Protein AF-0000000075468336 (afdb_homodimer)

Structure (mmCIF, N/CA/C/O backbone):
data_AF-0000000075468336-model_v1
#
loop_
_entity.id
_entity.type
_entity.pdbx_description
1 polymer 'Aldehyde dehydrogenase'
#
loop_
_atom_site.group_PDB
_atom_site.id
_atom_site.type_symbol
_atom_site.label_atom_id
_atom_site.label_alt_id
_atom_site.label_comp_id
_atom_site.label_asym_id
_atom_site.label_entity_id
_atom_site.label_seq_id
_atom_site.pdbx_PDB_ins_code
_atom_site.Cartn_x
_atom_site.Cartn_y
_atom_site.Cartn_z
_atom_site.occupancy
_atom_site.B_iso_or_equiv
_atom_site.auth_seq_id
_atom_site.auth_comp_id
_atom_site.auth_asym_id
_atom_site.auth_atom_id
_atom_site.pdbx_PDB_model_num
ATOM 1 N N . MET A 1 1 ? 18.797 40.406 0.509 1 27.59 1 MET A N 1
ATOM 2 C CA . MET A 1 1 ? 18.75 39.719 -0.788 1 27.59 1 MET A CA 1
ATOM 3 C C . MET A 1 1 ? 17.297 39.469 -1.222 1 27.59 1 MET A C 1
ATOM 5 O O . MET A 1 1 ? 16.5 38.969 -0.445 1 27.59 1 MET A O 1
ATOM 9 N N . SER A 1 2 ? 16.531 40.156 -2.029 1 33.09 2 SER A N 1
ATOM 10 C CA . SER A 1 2 ? 15.188 40.188 -2.58 1 33.09 2 SER A CA 1
ATOM 11 C C . SER A 1 2 ? 14.617 38.781 -2.73 1 33.09 2 SER A C 1
ATOM 13 O O . SER A 1 2 ? 15.367 37.781 -2.738 1 33.09 2 SER A O 1
ATOM 15 N N . CYS A 1 3 ? 13.32 38.438 -2.801 1 40.75 3 CYS A N 1
ATOM 16 C CA . CYS A 1 3 ? 12.609 37.188 -3.07 1 40.75 3 CYS A CA 1
ATOM 17 C C . CYS A 1 3 ? 13.352 36.344 -4.098 1 40.75 3 CYS A C 1
ATOM 19 O O . CYS A 1 3 ? 13.398 36.688 -5.277 1 40.75 3 CYS A O 1
ATOM 21 N N . ASN A 1 4 ? 14.453 35.438 -3.918 1 52.5 4 ASN A N 1
ATOM 22 C CA . ASN A 1 4 ? 15.742 34.781 -4.141 1 52.5 4 ASN A CA 1
ATOM 23 C C . ASN A 1 4 ? 15.617 33.656 -5.156 1 52.5 4 ASN A C 1
ATOM 25 O O . ASN A 1 4 ? 14.633 32.906 -5.156 1 52.5 4 ASN A O 1
ATOM 29 N N . ASN A 1 5 ? 16.281 33.75 -6.461 1 72.19 5 ASN A N 1
ATOM 30 C CA . ASN A 1 5 ? 16.344 33.062 -7.742 1 72.19 5 ASN A CA 1
ATOM 31 C C . ASN A 1 5 ? 16.578 31.562 -7.555 1 72.19 5 ASN A C 1
ATOM 33 O O . ASN A 1 5 ? 17.734 31.125 -7.5 1 72.19 5 ASN A O 1
ATOM 37 N N . LEU A 1 6 ? 15.602 30.938 -7.098 1 92.5 6 LEU A N 1
ATOM 38 C CA . LEU A 1 6 ? 15.742 29.484 -7.082 1 92.5 6 LEU A CA 1
ATOM 39 C C . LEU A 1 6 ? 16.281 28.969 -8.414 1 92.5 6 LEU A C 1
ATOM 41 O O . LEU A 1 6 ? 15.742 29.281 -9.477 1 92.5 6 LEU A O 1
ATOM 45 N N . GLN A 1 7 ? 17.438 28.5 -8.375 1 95.75 7 GLN A N 1
ATOM 46 C CA . GLN A 1 7 ? 18.031 27.891 -9.57 1 95.75 7 GLN A CA 1
ATOM 47 C C . GLN A 1 7 ? 17.375 26.547 -9.883 1 95.75 7 GLN A C 1
ATOM 49 O O . GLN A 1 7 ? 17.438 25.609 -9.086 1 95.75 7 GLN A O 1
ATOM 54 N N . TYR A 1 8 ? 16.688 26.547 -11.008 1 97.44 8 TYR A N 1
ATOM 55 C CA . TYR A 1 8 ? 16.062 25.297 -11.445 1 97.44 8 TYR A CA 1
ATOM 56 C C . TYR A 1 8 ? 17.109 24.328 -11.992 1 97.44 8 TYR A C 1
ATOM 58 O O . TYR A 1 8 ? 18.094 24.75 -12.617 1 97.44 8 TYR A O 1
ATOM 66 N N . THR A 1 9 ? 16.922 23.062 -11.719 1 98.31 9 THR A N 1
ATOM 67 C CA . THR A 1 9 ? 17.766 22.047 -12.32 1 98.31 9 THR A CA 1
ATOM 68 C C . THR A 1 9 ? 17.516 21.953 -13.828 1 98.31 9 THR A C 1
ATOM 70 O O . THR A 1 9 ? 16.375 21.812 -14.273 1 98.31 9 THR A O 1
ATOM 73 N N . PRO A 1 10 ? 18.594 22.125 -14.602 1 98 10 PRO A N 1
ATOM 74 C CA . PRO A 1 10 ? 18.406 21.953 -16.047 1 98 10 PRO A CA 1
ATOM 75 C C . PRO A 1 10 ? 17.797 20.594 -16.391 1 98 10 PRO A C 1
ATOM 77 O O . PRO A 1 10 ? 18.188 19.578 -15.828 1 98 10 PRO A O 1
ATOM 80 N N . LEU A 1 11 ? 16.844 20.641 -17.328 1 98.06 11 LEU A N 1
ATOM 81 C CA . LEU A 1 11 ? 16.109 19.438 -17.703 1 98.06 11 LEU A CA 1
ATOM 82 C C . LEU A 1 11 ? 17.062 18.328 -18.156 1 98.06 11 LEU A C 1
ATOM 84 O O . LEU A 1 11 ? 16.844 17.156 -17.875 1 98.06 11 LEU A O 1
ATOM 88 N N . SER A 1 12 ? 18.156 18.688 -18.812 1 97.81 12 SER A N 1
ATOM 89 C CA . SER A 1 12 ? 19.109 17.734 -19.344 1 97.81 12 SER A CA 1
ATOM 90 C C . SER A 1 12 ? 19.859 17 -18.234 1 97.81 12 SER A C 1
ATOM 92 O O . SER A 1 12 ? 20.422 15.93 -18.453 1 97.81 12 SER A O 1
ATOM 94 N N . GLU A 1 13 ? 19.828 17.531 -17.016 1 98.31 13 GLU A N 1
ATOM 95 C CA . GLU A 1 13 ? 20.578 16.938 -15.891 1 98.31 13 GLU A CA 1
ATOM 96 C C . GLU A 1 13 ? 19.734 15.898 -15.164 1 98.31 13 GLU A C 1
ATOM 98 O O . GLU A 1 13 ? 20.266 15.078 -14.422 1 98.31 13 GLU A O 1
ATOM 103 N N . ILE A 1 14 ? 18.469 15.969 -15.344 1 98.69 14 ILE A N 1
ATOM 104 C CA . ILE A 1 14 ? 17.562 15.133 -14.562 1 98.69 14 ILE A CA 1
ATOM 105 C C . ILE A 1 14 ? 17.812 13.656 -14.891 1 98.69 14 ILE A C 1
ATOM 107 O O . ILE A 1 14 ? 17.969 12.836 -13.992 1 98.69 14 ILE A O 1
ATOM 111 N N . PRO A 1 15 ? 17.906 13.242 -16.188 1 98.31 15 PRO A N 1
ATOM 112 C CA . PRO A 1 15 ? 18.234 11.844 -16.484 1 98.31 15 PRO A CA 1
ATOM 113 C C . PRO A 1 15 ? 19.578 11.414 -15.922 1 98.31 15 PRO A C 1
ATOM 115 O O . PRO A 1 15 ? 19.75 10.25 -15.531 1 98.31 15 PRO A O 1
ATOM 118 N N . GLU A 1 16 ? 20.516 12.336 -15.859 1 98.5 16 GLU A N 1
ATOM 119 C CA . GLU A 1 16 ? 21.828 12.023 -15.32 1 98.5 16 GLU A CA 1
ATOM 120 C C . GLU A 1 16 ? 21.766 11.773 -13.812 1 98.5 16 GLU A C 1
ATOM 122 O O . GLU A 1 16 ? 22.422 10.852 -13.305 1 98.5 16 GLU A O 1
ATOM 127 N N . ILE A 1 17 ? 21.031 12.609 -13.164 1 98.75 17 ILE A N 1
ATOM 128 C CA . ILE A 1 17 ? 20.828 12.438 -11.734 1 98.75 17 ILE A CA 1
ATOM 129 C C . ILE A 1 17 ? 20.172 11.078 -11.469 1 98.75 17 ILE A C 1
ATOM 131 O O . ILE A 1 17 ? 20.641 10.32 -10.617 1 98.75 17 ILE A O 1
ATOM 135 N N . TYR A 1 18 ? 19.156 10.781 -12.234 1 98.75 18 TYR A N 1
ATOM 136 C CA . TYR A 1 18 ? 18.438 9.516 -12.117 1 98.75 18 TYR A CA 1
ATOM 137 C C . TYR A 1 18 ? 19.391 8.336 -12.336 1 98.75 18 TYR A C 1
ATOM 139 O O . TYR A 1 18 ? 19.375 7.375 -11.57 1 98.75 18 TYR A O 1
ATOM 147 N N . ALA A 1 19 ? 20.156 8.398 -13.359 1 98.44 19 ALA A N 1
ATOM 148 C CA . ALA A 1 19 ? 21.094 7.336 -13.688 1 98.44 19 ALA A CA 1
ATOM 149 C C . ALA A 1 19 ? 22.109 7.133 -12.562 1 98.44 19 ALA A C 1
ATOM 151 O O . ALA A 1 19 ? 22.453 5.996 -12.227 1 98.44 19 ALA A O 1
ATOM 152 N N . ARG A 1 20 ? 22.594 8.219 -12.031 1 98.44 20 ARG A N 1
ATOM 153 C CA . ARG A 1 20 ? 23.578 8.172 -10.953 1 98.44 20 ARG A CA 1
ATOM 154 C C . ARG A 1 20 ? 23 7.488 -9.719 1 98.44 20 ARG A C 1
ATOM 156 O O . ARG A 1 20 ? 23.625 6.594 -9.148 1 98.44 20 ARG A O 1
ATOM 163 N N . VAL A 1 21 ? 21.797 7.891 -9.266 1 98.56 21 VAL A N 1
ATOM 164 C CA . VAL A 1 21 ? 21.188 7.328 -8.07 1 98.56 21 VAL A CA 1
ATOM 165 C C . VAL A 1 21 ? 20.828 5.859 -8.312 1 98.56 21 VAL A C 1
ATOM 167 O O . VAL A 1 21 ? 20.953 5.031 -7.406 1 98.56 21 VAL A O 1
ATOM 170 N N . THR A 1 22 ? 20.406 5.492 -9.547 1 97.62 22 THR A N 1
ATOM 171 C CA . THR A 1 22 ? 20.078 4.121 -9.914 1 97.62 22 THR A CA 1
ATOM 172 C C . THR A 1 22 ? 21.328 3.238 -9.883 1 97.62 22 THR A C 1
ATOM 174 O O . THR A 1 22 ? 21.281 2.113 -9.383 1 97.62 22 THR A O 1
ATOM 177 N N . LYS A 1 23 ? 22.391 3.775 -10.438 1 97.31 23 LYS A N 1
ATOM 178 C CA . LYS A 1 23 ? 23.656 3.059 -10.422 1 97.31 23 LYS A CA 1
ATOM 179 C C . LYS A 1 23 ? 24.109 2.762 -8.992 1 97.31 23 LYS A C 1
ATOM 181 O O . LYS A 1 23 ? 24.594 1.667 -8.703 1 97.31 23 LYS A O 1
ATOM 186 N N . THR A 1 24 ? 23.984 3.723 -8.125 1 98.12 24 THR A N 1
ATOM 187 C CA . THR A 1 24 ? 24.344 3.561 -6.719 1 98.12 24 THR A CA 1
ATOM 188 C C . THR A 1 24 ? 23.516 2.449 -6.074 1 98.12 24 THR A C 1
ATOM 190 O O . THR A 1 24 ? 24.047 1.625 -5.328 1 98.12 24 THR A O 1
ATOM 193 N N . PHE A 1 25 ? 22.266 2.346 -6.363 1 97 25 PHE A N 1
ATOM 194 C CA . PHE A 1 25 ? 21.391 1.305 -5.844 1 97 25 PHE A CA 1
ATOM 195 C C . PHE A 1 25 ? 21.812 -0.07 -6.336 1 97 25 PHE A C 1
ATOM 197 O O . PHE A 1 25 ? 21.938 -1.008 -5.547 1 97 25 PHE A O 1
ATOM 204 N N . LYS A 1 26 ? 22.016 -0.163 -7.605 1 93.56 26 LYS A N 1
ATOM 205 C CA . LYS A 1 26 ? 22.359 -1.434 -8.234 1 93.56 26 LYS A CA 1
ATOM 206 C C . LYS A 1 26 ? 23.688 -1.966 -7.707 1 93.56 26 LYS A C 1
ATOM 208 O O . LYS A 1 26 ? 23.891 -3.18 -7.621 1 93.56 26 LYS A O 1
ATOM 213 N N . ALA A 1 27 ? 24.547 -1.041 -7.348 1 94.56 27 ALA A N 1
ATOM 214 C CA . ALA A 1 27 ? 25.859 -1.432 -6.816 1 94.56 27 ALA A CA 1
ATOM 215 C C . ALA A 1 27 ? 25.734 -1.982 -5.398 1 94.56 27 ALA A C 1
ATOM 217 O O . ALA A 1 27 ? 26.672 -2.559 -4.863 1 94.56 27 ALA A O 1
ATOM 218 N N . GLY A 1 28 ? 24.562 -1.838 -4.742 1 94.44 28 GLY A N 1
ATOM 219 C CA . GLY A 1 28 ? 24.344 -2.328 -3.391 1 94.44 28 GLY A CA 1
ATOM 220 C C . GLY A 1 28 ? 24.922 -1.412 -2.324 1 94.44 28 GLY A C 1
ATOM 221 O O . GLY A 1 28 ? 24.969 -1.779 -1.147 1 94.44 28 GLY A O 1
ATOM 222 N N . THR A 1 29 ? 25.266 -0.151 -2.713 1 96.75 29 THR A N 1
ATOM 223 C CA . THR A 1 29 ? 25.938 0.798 -1.831 1 96.75 29 THR A CA 1
ATOM 224 C C . THR A 1 29 ? 25.078 1.104 -0.611 1 96.75 29 THR A C 1
ATOM 226 O O . THR A 1 29 ? 25.594 1.288 0.492 1 96.75 29 THR A O 1
ATOM 229 N N . THR A 1 30 ? 23.766 1.109 -0.78 1 97.62 30 THR A N 1
ATOM 230 C CA . THR A 1 30 ? 22.891 1.587 0.28 1 97.62 30 THR A CA 1
ATOM 231 C C . THR A 1 30 ? 22.312 0.418 1.076 1 97.62 30 THR A C 1
ATOM 233 O O . THR A 1 30 ? 21.469 0.611 1.95 1 97.62 30 THR A O 1
ATOM 236 N N . ARG A 1 31 ? 22.719 -0.777 0.873 1 95.19 31 ARG A N 1
ATOM 237 C CA . ARG A 1 31 ? 22.141 -1.97 1.488 1 95.19 31 ARG A CA 1
ATOM 238 C C . ARG A 1 31 ? 22.641 -2.135 2.924 1 95.19 31 ARG A C 1
ATOM 240 O O . ARG A 1 31 ? 21.859 -2.459 3.818 1 95.19 31 ARG A O 1
ATOM 247 N N . PRO A 1 32 ? 23.969 -1.878 3.207 1 97.06 32 PRO A N 1
ATOM 248 C CA . PRO A 1 32 ? 24.453 -2.092 4.574 1 97.06 32 PRO A CA 1
ATOM 249 C C . PRO A 1 32 ? 23.766 -1.178 5.59 1 97.06 32 PRO A C 1
ATOM 251 O O . PRO A 1 32 ? 23.578 0.01 5.32 1 97.06 32 PRO A O 1
ATOM 254 N N . LEU A 1 33 ? 23.453 -1.77 6.781 1 97.94 33 LEU A N 1
ATOM 255 C CA . LEU A 1 33 ? 22.797 -1.008 7.832 1 97.94 33 LEU A CA 1
ATOM 256 C C . LEU A 1 33 ? 23.703 0.101 8.352 1 97.94 33 LEU A C 1
ATOM 258 O O . LEU A 1 33 ? 23.219 1.169 8.742 1 97.94 33 LEU A O 1
ATOM 262 N N . SER A 1 34 ? 25.016 -0.115 8.328 1 98.31 34 SER A N 1
ATOM 263 C CA . SER A 1 34 ? 25.938 0.913 8.773 1 98.31 34 SER A CA 1
ATOM 264 C C . SER A 1 34 ? 25.891 2.146 7.879 1 98.31 34 SER A C 1
ATOM 266 O O . SER A 1 34 ? 25.953 3.275 8.367 1 98.31 34 SER A O 1
ATOM 268 N N . TYR A 1 35 ? 25.781 1.949 6.562 1 98.62 35 TYR A N 1
ATOM 269 C CA . TYR A 1 35 ? 25.594 3.049 5.621 1 98.62 35 TYR A CA 1
ATOM 270 C C . TYR A 1 35 ? 24.328 3.838 5.934 1 98.62 35 TYR A C 1
ATOM 272 O O . TYR A 1 35 ? 24.359 5.066 6.012 1 98.62 35 TYR A O 1
ATOM 280 N N . ARG A 1 36 ? 23.25 3.127 6.145 1 98.81 36 ARG A N 1
ATOM 281 C CA . ARG A 1 36 ? 21.953 3.734 6.418 1 98.81 36 ARG A CA 1
ATOM 282 C C . ARG A 1 36 ? 21.984 4.539 7.711 1 98.81 36 ARG A C 1
ATOM 284 O O . ARG A 1 36 ? 21.5 5.672 7.758 1 98.81 36 ARG A O 1
ATOM 291 N N . ARG A 1 37 ? 22.578 3.932 8.75 1 98.75 37 ARG A N 1
ATOM 292 C CA . ARG A 1 37 ? 22.719 4.598 10.039 1 98.75 37 ARG A CA 1
ATOM 293 C C . ARG A 1 37 ? 23.484 5.902 9.906 1 98.75 37 ARG A C 1
ATOM 295 O O . ARG A 1 37 ? 23.078 6.934 10.445 1 98.75 37 ARG A O 1
ATOM 302 N N . HIS A 1 38 ? 24.531 5.844 9.148 1 98.81 38 HIS A N 1
ATOM 303 C CA . HIS A 1 38 ? 25.359 7.035 8.945 1 98.81 38 HIS A CA 1
ATOM 304 C C . HIS A 1 38 ? 24.562 8.141 8.266 1 98.81 38 HIS A C 1
ATOM 306 O O . HIS A 1 38 ? 24.594 9.297 8.703 1 98.81 38 HIS A O 1
ATOM 312 N N . GLN A 1 39 ? 23.859 7.82 7.207 1 98.94 39 GLN A N 1
ATOM 313 C CA . GLN A 1 39 ? 23.078 8.812 6.492 1 98.94 39 GLN A CA 1
ATOM 314 C C . GLN A 1 39 ? 22 9.414 7.391 1 98.94 39 GLN A C 1
ATOM 316 O O . GLN A 1 39 ? 21.734 10.617 7.352 1 98.94 39 GLN A O 1
ATOM 321 N N . LEU A 1 40 ? 21.328 8.586 8.227 1 98.94 40 LEU A N 1
ATOM 322 C CA . LEU A 1 40 ? 20.281 9.047 9.133 1 98.94 40 LEU A CA 1
ATOM 323 C C . LEU A 1 40 ? 20.828 10.039 10.148 1 98.94 40 LEU A C 1
ATOM 325 O O . LEU A 1 40 ? 20.234 11.094 10.375 1 98.94 40 LEU A O 1
ATOM 329 N N . LEU A 1 41 ? 21.922 9.742 10.719 1 98.88 41 LEU A N 1
ATOM 330 C CA . LEU A 1 41 ? 22.516 10.625 11.719 1 98.88 41 LEU A CA 1
ATOM 331 C C . LEU A 1 41 ? 23.031 11.906 11.078 1 98.88 41 LEU A C 1
ATOM 333 O O . LEU A 1 41 ? 22.969 12.977 11.695 1 98.88 41 LEU A O 1
ATOM 337 N N . GLN A 1 42 ? 23.516 11.82 9.805 1 98.88 42 GLN A N 1
ATOM 338 C CA . GLN A 1 42 ? 23.906 13.023 9.078 1 98.88 42 GLN A CA 1
ATOM 339 C C . GLN A 1 42 ? 22.703 13.906 8.797 1 98.88 42 GLN A C 1
ATOM 341 O O . GLN A 1 42 ? 22.812 15.133 8.789 1 98.88 42 GLN A O 1
ATOM 346 N N . LEU A 1 43 ? 21.609 13.289 8.555 1 98.88 43 LEU A N 1
ATOM 347 C CA . LEU A 1 43 ? 20.391 14.062 8.367 1 98.88 43 LEU A CA 1
ATOM 348 C C . LEU A 1 43 ? 20.016 14.82 9.641 1 98.88 43 LEU A C 1
ATOM 350 O O . LEU A 1 43 ? 19.641 15.984 9.586 1 98.88 43 LEU A O 1
ATOM 354 N N . ALA A 1 44 ? 20.109 14.125 10.789 1 98.81 44 ALA A N 1
ATOM 355 C CA . ALA A 1 44 ? 19.891 14.789 12.07 1 98.81 44 ALA A CA 1
ATOM 356 C C . ALA A 1 44 ? 20.844 15.969 12.25 1 98.81 44 ALA A C 1
ATOM 358 O O . ALA A 1 44 ? 20.422 17.062 12.648 1 98.81 44 ALA A O 1
ATOM 359 N N . ARG A 1 45 ? 22.078 15.82 11.906 1 98.81 45 ARG A N 1
ATOM 360 C CA . ARG A 1 45 ? 23.078 16.875 12.039 1 98.81 45 ARG A CA 1
ATOM 361 C C . ARG A 1 45 ? 22.812 18.016 11.07 1 98.81 45 ARG A C 1
ATOM 363 O O . ARG A 1 45 ? 23.016 19.188 11.406 1 98.81 45 ARG A O 1
ATOM 370 N N . MET A 1 46 ? 22.375 17.641 9.859 1 98.81 46 MET A N 1
ATOM 371 C CA . MET A 1 46 ? 22.031 18.672 8.875 1 98.81 46 MET A CA 1
ATOM 372 C C . MET A 1 46 ? 21.016 19.656 9.453 1 98.81 46 MET A C 1
ATOM 374 O O . MET A 1 46 ? 21.172 20.859 9.297 1 98.81 46 MET A O 1
ATOM 378 N N . MET A 1 47 ? 20.031 19.078 10.117 1 98.81 47 MET A N 1
ATOM 379 C CA . MET A 1 47 ? 19.016 19.938 10.719 1 98.81 47 MET A CA 1
ATOM 380 C C . MET A 1 47 ? 19.594 20.719 11.891 1 98.81 47 MET A C 1
ATOM 382 O O . MET A 1 47 ? 19.469 21.953 11.945 1 98.81 47 MET A O 1
ATOM 386 N N . GLN A 1 48 ? 20.219 20.016 12.797 1 98.69 48 GLN A N 1
ATOM 387 C CA . GLN A 1 48 ? 20.641 20.609 14.062 1 98.69 48 GLN A CA 1
ATOM 388 C C . GLN A 1 48 ? 21.703 21.688 13.844 1 98.69 48 GLN A C 1
ATOM 390 O O . GLN A 1 48 ? 21.688 22.719 14.516 1 98.69 48 GLN A O 1
ATOM 395 N N . GLU A 1 49 ? 22.609 21.516 12.914 1 98.62 49 GLU A N 1
ATOM 396 C CA . GLU A 1 49 ? 23.719 22.438 12.68 1 98.62 49 GLU A CA 1
ATOM 397 C C . GLU A 1 49 ? 23.25 23.641 11.859 1 98.62 49 GLU A C 1
ATOM 399 O O . GLU A 1 49 ? 23.969 24.625 11.734 1 98.62 49 GLU A O 1
ATOM 404 N N . ASN A 1 50 ? 22.078 23.578 11.32 1 98.75 50 ASN A N 1
ATOM 405 C CA . ASN A 1 50 ? 21.625 24.641 10.438 1 98.75 50 ASN A CA 1
ATOM 406 C C . ASN A 1 50 ? 20.25 25.172 10.867 1 98.75 50 ASN A C 1
ATOM 408 O O . ASN A 1 50 ? 19.453 25.578 10.031 1 98.75 50 ASN A O 1
ATOM 412 N N . ILE A 1 51 ? 19.859 25.109 12.125 1 98.69 51 ILE A N 1
ATOM 413 C CA . ILE A 1 51 ? 18.562 25.5 12.656 1 98.69 51 ILE A CA 1
ATOM 414 C C . ILE A 1 51 ? 18.266 26.953 12.25 1 98.69 51 ILE A C 1
ATOM 416 O O . ILE A 1 51 ? 17.234 27.219 11.641 1 98.69 51 ILE A O 1
ATOM 420 N N . VAL A 1 52 ? 19.172 27.844 12.469 1 98.5 52 VAL A N 1
ATOM 421 C CA . VAL A 1 52 ? 18.953 29.266 12.203 1 98.5 52 VAL A CA 1
ATOM 422 C C . VAL A 1 52 ? 18.766 29.484 10.703 1 98.5 52 VAL A C 1
ATOM 424 O O . VAL A 1 52 ? 17.859 30.219 10.289 1 98.5 52 VAL A O 1
ATOM 427 N N . THR A 1 53 ? 19.625 28.812 9.883 1 98.69 53 THR A N 1
ATOM 428 C CA . THR A 1 53 ? 19.531 28.938 8.43 1 98.69 53 THR A CA 1
ATOM 429 C C . THR A 1 53 ? 18.156 28.5 7.938 1 98.69 53 THR A C 1
ATOM 431 O O . THR A 1 53 ? 17.547 29.172 7.105 1 98.69 53 THR A O 1
ATOM 434 N N . ILE A 1 54 ? 17.656 27.453 8.477 1 98.75 54 ILE A N 1
ATOM 435 C CA . ILE A 1 54 ? 16.391 26.891 8.039 1 98.75 54 ILE A CA 1
ATOM 436 C C . ILE A 1 54 ? 15.242 27.75 8.57 1 98.75 54 ILE A C 1
ATOM 438 O O . ILE A 1 54 ? 14.281 28.047 7.855 1 98.75 54 ILE A O 1
ATOM 442 N N . GLU A 1 55 ? 15.336 28.203 9.844 1 98.62 55 GLU A N 1
ATOM 443 C CA . GLU A 1 55 ? 14.352 29.125 10.398 1 98.62 55 GLU A CA 1
ATOM 444 C C . GLU A 1 55 ? 14.242 30.391 9.547 1 98.62 55 GLU A C 1
ATOM 446 O O . GLU A 1 55 ? 13.133 30.844 9.25 1 98.62 55 GLU A O 1
ATOM 451 N N . ASP A 1 56 ? 15.406 30.953 9.125 1 98.5 56 ASP A N 1
ATOM 452 C CA . ASP A 1 56 ? 15.43 32.156 8.305 1 98.5 56 ASP A CA 1
ATOM 453 C C . ASP A 1 56 ? 14.75 31.922 6.961 1 98.5 56 ASP A C 1
ATOM 455 O O . ASP A 1 56 ? 14.031 32.781 6.465 1 98.5 56 ASP A O 1
ATOM 459 N N . ALA A 1 57 ? 15.016 30.766 6.375 1 98.44 57 ALA A N 1
ATOM 460 C CA . ALA A 1 57 ? 14.414 30.438 5.082 1 98.44 57 ALA A CA 1
ATOM 461 C C . ALA A 1 57 ? 12.898 30.328 5.195 1 98.44 57 ALA A C 1
ATOM 463 O O . ALA A 1 57 ? 12.164 30.844 4.348 1 98.44 57 ALA A O 1
ATOM 464 N N . LEU A 1 58 ? 12.414 29.672 6.25 1 98.44 58 LEU A N 1
ATOM 465 C CA . LEU A 1 58 ? 10.984 29.5 6.469 1 98.44 58 LEU A CA 1
ATOM 466 C C . LEU A 1 58 ? 10.328 30.844 6.766 1 98.44 58 LEU A C 1
ATOM 468 O O . LEU A 1 58 ? 9.203 31.109 6.34 1 98.44 58 LEU A O 1
ATOM 472 N N . LEU A 1 59 ? 11.047 31.672 7.543 1 97.81 59 LEU A N 1
ATOM 473 C CA . LEU A 1 59 ? 10.562 33.031 7.801 1 97.81 59 LEU A CA 1
ATOM 474 C C . LEU A 1 59 ? 10.43 33.812 6.5 1 97.81 59 LEU A C 1
ATOM 476 O O . LEU A 1 59 ? 9.438 34.5 6.289 1 97.81 59 LEU A O 1
ATOM 480 N N . ALA A 1 60 ? 11.383 33.656 5.641 1 97.06 60 ALA A N 1
ATOM 481 C CA . ALA A 1 60 ? 11.406 34.406 4.383 1 97.06 60 ALA A CA 1
ATOM 482 C C . ALA A 1 60 ? 10.266 33.969 3.471 1 97.06 60 ALA A C 1
ATOM 484 O O . ALA A 1 60 ? 9.602 34.812 2.852 1 97.06 60 ALA A O 1
ATOM 485 N N . ASP A 1 61 ? 10.016 32.688 3.326 1 97.38 61 ASP A N 1
ATOM 486 C CA . ASP A 1 61 ? 9.07 32.188 2.344 1 97.38 61 ASP A CA 1
ATOM 487 C C . ASP A 1 61 ? 7.645 32.188 2.893 1 97.38 61 ASP A C 1
ATOM 489 O O . ASP A 1 61 ? 6.684 32.375 2.141 1 97.38 61 ASP A O 1
ATOM 493 N N . LEU A 1 62 ? 7.492 31.984 4.25 1 97.81 62 LEU A N 1
ATOM 494 C CA . LEU A 1 62 ? 6.16 31.734 4.785 1 97.81 62 LEU A CA 1
ATOM 495 C C . LEU A 1 62 ? 5.832 32.719 5.914 1 97.81 62 LEU A C 1
ATOM 497 O O . LEU A 1 62 ? 4.688 32.781 6.359 1 97.81 62 LEU A O 1
ATOM 501 N N . GLY A 1 63 ? 6.812 33.469 6.414 1 96.38 63 GLY A N 1
ATOM 502 C CA . GLY A 1 63 ? 6.613 34.281 7.602 1 96.38 63 GLY A CA 1
ATOM 503 C C . GLY A 1 63 ? 6.398 33.469 8.859 1 96.38 63 GLY A C 1
ATOM 504 O O . GLY A 1 63 ? 5.82 33.969 9.828 1 96.38 63 GLY A O 1
ATOM 505 N N . LYS A 1 64 ? 6.824 32.219 8.859 1 96.81 64 LYS A N 1
ATOM 506 C CA . LYS A 1 64 ? 6.629 31.312 9.984 1 96.81 64 LYS A CA 1
ATOM 507 C C . LYS A 1 64 ? 7.57 31.656 11.141 1 96.81 64 LYS A C 1
ATOM 509 O O . LYS A 1 64 ? 8.773 31.812 10.938 1 96.81 64 LYS A O 1
ATOM 514 N N . GLN A 1 65 ? 7.027 31.734 12.32 1 95.56 65 GLN A N 1
ATOM 515 C CA . GLN A 1 65 ? 7.824 32.062 13.492 1 95.56 65 GLN A CA 1
ATOM 516 C C . GLN A 1 65 ? 8.82 30.969 13.828 1 95.56 65 GLN A C 1
ATOM 518 O O . GLN A 1 65 ? 8.523 29.781 13.641 1 95.56 65 GLN A O 1
ATOM 523 N N . ARG A 1 66 ? 9.906 31.328 14.367 1 97.12 66 ARG A N 1
ATOM 524 C CA . ARG A 1 66 ? 11.039 30.438 14.609 1 97.12 66 ARG A CA 1
ATOM 525 C C . ARG A 1 66 ? 10.633 29.266 15.5 1 97.12 66 ARG A C 1
ATOM 527 O O . ARG A 1 66 ? 10.984 28.125 15.227 1 97.12 66 ARG A O 1
ATOM 534 N N . GLN A 1 67 ? 9.875 29.562 16.562 1 97.19 67 GLN A N 1
ATOM 535 C CA . GLN A 1 67 ? 9.438 28.5 17.453 1 97.19 67 GLN A CA 1
ATOM 536 C C . GLN A 1 67 ? 8.625 27.453 16.688 1 97.19 67 GLN A C 1
ATOM 538 O O . GLN A 1 67 ? 8.859 26.25 16.844 1 97.19 67 GLN A O 1
ATOM 543 N N . GLU A 1 68 ? 7.684 27.922 15.906 1 97.12 68 GLU A N 1
ATOM 544 C CA . GLU A 1 68 ? 6.844 27.016 15.133 1 97.12 68 GLU A CA 1
ATOM 545 C C . GLU A 1 68 ? 7.676 26.188 14.148 1 97.12 68 GLU A C 1
ATOM 547 O O . GLU A 1 68 ? 7.48 24.984 14.023 1 97.12 68 GLU A O 1
ATOM 552 N N . SER A 1 69 ? 8.617 26.859 13.484 1 97.88 69 SER A N 1
ATOM 553 C CA . SER A 1 69 ? 9.477 26.203 12.508 1 97.88 69 SER A CA 1
ATOM 554 C C . SER A 1 69 ? 10.258 25.047 13.141 1 97.88 69 SER A C 1
ATOM 556 O O . SER A 1 69 ? 10.234 23.922 12.641 1 97.88 69 SER A O 1
ATOM 558 N N . THR A 1 70 ? 10.883 25.328 14.242 1 98.5 70 THR A N 1
ATOM 559 C CA . THR A 1 70 ? 11.758 24.344 14.859 1 98.5 70 THR A CA 1
ATOM 560 C C . THR A 1 70 ? 10.938 23.234 15.523 1 98.5 70 THR A C 1
ATOM 562 O O . THR A 1 70 ? 11.25 22.062 15.383 1 98.5 70 THR A O 1
ATOM 565 N N . VAL A 1 71 ? 9.844 23.594 16.156 1 97.31 71 VAL A N 1
ATOM 566 C CA . VAL A 1 71 ? 9.039 22.641 16.906 1 97.31 71 VAL A CA 1
ATOM 567 C C . VAL A 1 71 ? 8.328 21.688 15.938 1 97.31 71 VAL A C 1
ATOM 569 O O . VAL A 1 71 ? 8.297 20.484 16.156 1 97.31 71 VAL A O 1
ATOM 572 N N . THR A 1 72 ? 7.84 22.25 14.875 1 97.19 72 THR A N 1
ATOM 573 C CA . THR A 1 72 ? 6.949 21.453 14.039 1 97.19 72 THR A CA 1
ATOM 574 C C . THR A 1 72 ? 7.719 20.812 12.875 1 97.19 72 THR A C 1
ATOM 576 O O . THR A 1 72 ? 7.273 19.828 12.297 1 97.19 72 THR A O 1
ATOM 579 N N . GLU A 1 73 ? 8.906 21.375 12.516 1 98.06 73 GLU A N 1
ATOM 580 C CA . GLU A 1 73 ? 9.539 20.859 11.305 1 98.06 73 GLU A CA 1
ATOM 581 C C . GLU A 1 73 ? 10.922 20.281 11.609 1 98.06 73 GLU A C 1
ATOM 583 O O . GLU A 1 73 ? 11.25 19.188 11.18 1 98.06 73 GLU A O 1
ATOM 588 N N . LEU A 1 74 ? 11.727 20.922 12.391 1 98.56 74 LEU A N 1
ATOM 589 C CA . LEU A 1 74 ? 13.117 20.516 12.562 1 98.56 74 LEU A CA 1
ATOM 590 C C . LEU A 1 74 ? 13.234 19.422 13.625 1 98.56 74 LEU A C 1
ATOM 592 O O . LEU A 1 74 ? 13.883 18.406 13.414 1 98.56 74 LEU A O 1
ATOM 596 N N . THR A 1 75 ? 12.555 19.656 14.781 1 98.25 75 THR A N 1
ATOM 597 C CA . THR A 1 75 ? 12.68 18.75 15.922 1 98.25 75 THR A CA 1
ATOM 598 C C . THR A 1 75 ? 12.258 17.328 15.523 1 98.25 75 THR A C 1
ATOM 600 O O . THR A 1 75 ? 12.977 16.359 15.781 1 98.25 75 THR A O 1
ATOM 603 N N . PRO A 1 76 ? 11.109 17.219 14.797 1 97.25 76 PRO A N 1
ATOM 604 C CA . PRO A 1 76 ? 10.711 15.867 14.438 1 97.25 76 PRO A CA 1
ATOM 605 C C . PRO A 1 76 ? 11.711 15.172 13.516 1 97.25 76 PRO A C 1
ATOM 607 O O . PRO A 1 76 ? 11.852 13.953 13.555 1 97.25 76 PRO A O 1
ATOM 610 N N . ILE A 1 77 ? 12.406 15.898 12.656 1 98.31 77 ILE A N 1
ATOM 611 C CA . ILE A 1 77 ? 13.375 15.297 11.75 1 98.31 77 ILE A CA 1
ATOM 612 C C . ILE A 1 77 ? 14.594 14.82 12.547 1 98.31 77 ILE A C 1
ATOM 614 O O . ILE A 1 77 ? 15.102 13.719 12.305 1 98.31 77 ILE A O 1
ATOM 618 N N . ILE A 1 78 ? 15.039 15.656 13.477 1 98.56 78 ILE A N 1
ATOM 619 C CA . ILE A 1 78 ? 16.188 15.297 14.297 1 98.56 78 ILE A CA 1
ATOM 620 C C . ILE A 1 78 ? 15.883 14.047 15.117 1 98.56 78 ILE A C 1
ATOM 622 O O . ILE A 1 78 ? 16.594 13.047 15.031 1 98.56 78 ILE A O 1
ATOM 626 N N . GLN A 1 79 ? 14.781 14.078 15.812 1 97.19 79 GLN A N 1
ATOM 627 C CA . GLN A 1 79 ? 14.406 12.969 16.688 1 97.19 79 GLN A CA 1
ATOM 628 C C . GLN A 1 79 ? 14.047 11.727 15.867 1 97.19 79 GLN A C 1
ATOM 630 O O . GLN A 1 79 ? 14.391 10.609 16.25 1 97.19 79 GLN A O 1
ATOM 635 N N . GLY A 1 80 ? 13.32 11.984 14.797 1 97.12 80 GLY A N 1
ATOM 636 C CA . GLY A 1 80 ? 12.961 10.867 13.93 1 97.12 80 GLY A CA 1
ATOM 637 C C . GLY A 1 80 ? 14.164 10.172 13.328 1 97.12 80 GLY A C 1
ATOM 638 O O . GLY A 1 80 ? 14.195 8.945 13.219 1 97.12 80 GLY A O 1
ATOM 639 N N . SER A 1 81 ? 15.156 10.93 12.914 1 98.44 81 SER A N 1
ATOM 640 C CA . SER A 1 81 ? 16.375 10.375 12.344 1 98.44 81 SER A CA 1
ATOM 641 C C . SER A 1 81 ? 17.141 9.539 13.367 1 98.44 81 SER A C 1
ATOM 643 O O . SER A 1 81 ? 17.594 8.438 13.062 1 98.44 81 SER A O 1
ATOM 645 N N . ILE A 1 82 ? 17.234 10.039 14.562 1 98.12 82 ILE A N 1
ATOM 646 C CA . ILE A 1 82 ? 17.953 9.336 15.625 1 98.12 82 ILE A CA 1
ATOM 647 C C . ILE A 1 82 ? 17.203 8.047 15.969 1 98.12 82 ILE A C 1
ATOM 649 O O . ILE A 1 82 ? 17.828 6.98 16.078 1 98.12 82 ILE A O 1
ATOM 653 N N . ASN A 1 83 ? 15.898 8.156 16.094 1 96.88 83 ASN A N 1
ATOM 654 C CA . ASN A 1 83 ? 15.086 6.98 16.406 1 96.88 83 ASN A CA 1
ATOM 655 C C . ASN A 1 83 ? 15.219 5.91 15.328 1 96.88 83 ASN A C 1
ATOM 657 O O . ASN A 1 83 ? 15.344 4.723 15.633 1 96.88 83 ASN A O 1
ATOM 661 N N . ALA A 1 84 ? 15.156 6.32 14.094 1 98.19 84 ALA A N 1
ATOM 662 C CA . ALA A 1 84 ? 15.312 5.375 12.992 1 98.19 84 ALA A CA 1
ATOM 663 C C . ALA A 1 84 ? 16.688 4.711 13.023 1 98.19 84 ALA A C 1
ATOM 665 O O . ALA A 1 84 ? 16.797 3.49 12.867 1 98.19 84 ALA A O 1
ATOM 666 N N . ALA A 1 85 ? 17.688 5.5 13.227 1 98.56 85 ALA A N 1
ATOM 667 C CA . ALA A 1 85 ? 19.047 4.973 13.289 1 98.56 85 ALA A CA 1
ATOM 668 C C . ALA A 1 85 ? 19.188 3.914 14.383 1 98.56 85 ALA A C 1
ATOM 670 O O . ALA A 1 85 ? 19.812 2.875 14.172 1 98.56 85 ALA A O 1
ATOM 671 N N . GLU A 1 86 ? 18.562 4.172 15.484 1 97.56 86 GLU A N 1
ATOM 672 C CA . GLU A 1 86 ? 18.641 3.266 16.625 1 97.56 86 GLU A CA 1
ATOM 673 C C . GLU A 1 86 ? 17.797 2.01 16.391 1 97.56 86 GLU A C 1
ATOM 675 O O . GLU A 1 86 ? 18.078 0.958 16.984 1 97.56 86 GLU A O 1
ATOM 680 N N . SER A 1 87 ? 16.844 2.133 15.539 1 97.62 87 SER A N 1
ATOM 681 C CA . SER A 1 87 ? 15.867 1.054 15.367 1 97.62 87 SER A CA 1
ATOM 682 C C . SER A 1 87 ? 16.188 0.211 14.141 1 97.62 87 SER A C 1
ATOM 684 O O . SER A 1 87 ? 15.492 -0.761 13.844 1 97.62 87 SER A O 1
ATOM 686 N N . LEU A 1 88 ? 17.203 0.453 13.43 1 97.81 88 LEU A N 1
ATOM 687 C CA . LEU A 1 88 ? 17.469 -0.109 12.109 1 97.81 88 LEU A CA 1
ATOM 688 C C . LEU A 1 88 ? 17.562 -1.63 12.172 1 97.81 88 LEU A C 1
ATOM 690 O O . LEU A 1 88 ? 16.953 -2.328 11.359 1 97.81 88 LEU A O 1
ATOM 694 N N . GLU A 1 89 ? 18.359 -2.139 13.141 1 97.94 89 GLU A N 1
ATOM 695 C CA . GLU A 1 89 ? 18.547 -3.582 13.242 1 97.94 89 GLU A CA 1
ATOM 696 C C . GLU A 1 89 ? 17.219 -4.297 13.477 1 97.94 89 GLU A C 1
ATOM 698 O O . GLU A 1 89 ? 16.953 -5.328 12.859 1 97.94 89 GLU A O 1
ATOM 703 N N . GLU A 1 90 ? 16.453 -3.676 14.336 1 97.81 90 GLU A N 1
ATOM 704 C CA . GLU A 1 90 ? 15.156 -4.266 14.633 1 97.81 90 GLU A CA 1
ATOM 705 C C . GLU A 1 90 ? 14.227 -4.191 13.43 1 97.81 90 GLU A C 1
ATOM 707 O O . GLU A 1 90 ? 13.547 -5.168 13.102 1 97.81 90 GLU A O 1
ATOM 712 N N . TRP A 1 91 ? 14.164 -3.023 12.781 1 97.69 91 TRP A N 1
ATOM 713 C CA . TRP A 1 91 ? 13.273 -2.82 11.641 1 97.69 91 TRP A CA 1
ATOM 714 C C . TRP A 1 91 ? 13.641 -3.75 10.492 1 97.69 91 TRP A C 1
ATOM 716 O O . TRP A 1 91 ? 12.758 -4.262 9.789 1 97.69 91 TRP A O 1
ATOM 726 N N . ALA A 1 92 ? 14.898 -3.996 10.281 1 97.44 92 ALA A N 1
ATOM 727 C CA . ALA A 1 92 ? 15.391 -4.707 9.102 1 97.44 92 ALA A CA 1
ATOM 728 C C . ALA A 1 92 ? 15.523 -6.203 9.383 1 97.44 92 ALA A C 1
ATOM 730 O O . ALA A 1 92 ? 15.812 -6.984 8.469 1 97.44 92 ALA A O 1
ATOM 731 N N . LYS A 1 93 ? 15.32 -6.633 10.633 1 97.5 93 LYS A N 1
ATOM 732 C CA . LYS A 1 93 ? 15.469 -8.039 11.008 1 97.5 93 LYS A CA 1
ATOM 733 C C . LYS A 1 93 ? 14.492 -8.914 10.227 1 97.5 93 LYS A C 1
ATOM 735 O O . LYS A 1 93 ? 13.297 -8.625 10.164 1 97.5 93 LYS A O 1
ATOM 740 N N . PRO A 1 94 ? 15.023 -9.992 9.516 1 96.88 94 PRO A N 1
ATOM 741 C CA . PRO A 1 94 ? 14.094 -10.922 8.867 1 96.88 94 PRO A CA 1
ATOM 742 C C . PRO A 1 94 ? 13.062 -11.492 9.828 1 96.88 94 PRO A C 1
ATOM 744 O O . PRO A 1 94 ? 13.383 -11.773 10.992 1 96.88 94 PRO A O 1
ATOM 747 N N . GLU A 1 95 ? 11.867 -11.602 9.344 1 97.25 95 GLU A N 1
ATOM 748 C CA . GLU A 1 95 ? 10.797 -12.195 10.148 1 97.25 95 GLU A CA 1
ATOM 749 C C . GLU A 1 95 ? 10.766 -13.711 9.984 1 97.25 95 GLU A C 1
ATOM 751 O O . GLU A 1 95 ? 10.961 -14.227 8.883 1 97.25 95 GLU A O 1
ATOM 756 N N . LYS A 1 96 ? 10.578 -14.461 11.062 1 97.06 96 LYS A N 1
ATOM 757 C CA . LYS A 1 96 ? 10.344 -15.898 11.086 1 97.06 96 LYS A CA 1
ATOM 758 C C . LYS A 1 96 ? 8.961 -16.219 11.648 1 97.06 96 LYS A C 1
ATOM 760 O O . LYS A 1 96 ? 8.805 -16.469 12.844 1 97.06 96 LYS A O 1
ATOM 765 N N . PRO A 1 97 ? 8.008 -16.203 10.758 1 95.81 97 PRO A N 1
ATOM 766 C CA . PRO A 1 97 ? 6.656 -16.453 11.266 1 95.81 97 PRO A CA 1
ATOM 767 C C . PRO A 1 97 ? 6.5 -17.875 11.844 1 95.81 97 PRO A C 1
ATOM 769 O O . PRO A 1 97 ? 7.215 -18.781 11.438 1 95.81 97 PRO A O 1
ATOM 772 N N . LYS A 1 98 ? 5.602 -18.031 12.828 1 92.56 98 LYS A N 1
ATOM 773 C CA . LYS A 1 98 ? 5.191 -19.359 13.273 1 92.56 98 LYS A CA 1
ATOM 774 C C . LYS A 1 98 ? 4.363 -20.062 12.195 1 92.56 98 LYS A C 1
ATOM 776 O O . LYS A 1 98 ? 3.352 -19.531 11.734 1 92.56 98 LYS A O 1
ATOM 781 N N . VAL A 1 99 ? 4.801 -21.156 11.742 1 94.31 99 VAL A N 1
ATOM 782 C CA . VAL A 1 99 ? 4.141 -21.859 10.656 1 94.31 99 VAL A CA 1
ATOM 783 C C . VAL A 1 99 ? 3.52 -23.156 11.18 1 94.31 99 VAL A C 1
ATOM 785 O O . VAL A 1 99 ? 3.82 -23.578 12.297 1 94.31 99 VAL A O 1
ATOM 788 N N . GLU A 1 100 ? 2.602 -23.75 10.422 1 90.5 100 GLU A N 1
ATOM 789 C CA . GLU A 1 100 ? 2.059 -25.062 10.773 1 90.5 100 GLU A CA 1
ATOM 790 C C . GLU A 1 100 ? 3.16 -26.109 10.852 1 90.5 100 GLU A C 1
ATOM 792 O O . GLU A 1 100 ? 4.184 -26 10.18 1 90.5 100 GLU A O 1
ATOM 797 N N . ALA A 1 101 ? 2.896 -27.219 11.57 1 87.94 101 ALA A N 1
ATOM 798 C CA . ALA A 1 101 ? 3.896 -28.219 11.914 1 87.94 101 ALA A CA 1
ATOM 799 C C . ALA A 1 101 ? 4.43 -28.906 10.664 1 87.94 101 ALA A C 1
ATOM 801 O O . ALA A 1 101 ? 5.629 -29.188 10.562 1 87.94 101 ALA A O 1
ATOM 802 N N . TRP A 1 102 ? 3.604 -29.125 9.727 1 86.75 102 TRP A N 1
ATOM 803 C CA . TRP A 1 102 ? 3.996 -29.938 8.578 1 86.75 102 TRP A CA 1
ATOM 804 C C . TRP A 1 102 ? 5 -29.188 7.703 1 86.75 102 TRP A C 1
ATOM 806 O O . TRP A 1 102 ? 5.691 -29.812 6.883 1 86.75 102 TRP A O 1
ATOM 816 N N . ARG A 1 103 ? 5.227 -27.812 7.887 1 90.38 103 ARG A N 1
ATOM 817 C CA . ARG A 1 103 ? 6.211 -27.062 7.113 1 90.38 103 ARG A CA 1
ATOM 818 C C . ARG A 1 103 ? 7.18 -26.328 8.031 1 90.38 103 ARG A C 1
ATOM 820 O O . ARG A 1 103 ? 7.801 -25.344 7.629 1 90.38 103 ARG A O 1
ATOM 827 N N . SER A 1 104 ? 7.359 -26.719 9.281 1 92.69 104 SER A N 1
ATOM 828 C CA . SER A 1 104 ? 8.219 -26.078 10.273 1 92.69 104 SER A CA 1
ATOM 829 C C . SER A 1 104 ? 9.688 -26.219 9.906 1 92.69 104 SER A C 1
ATOM 831 O O . SER A 1 104 ? 10.523 -25.422 10.352 1 92.69 104 SER A O 1
ATOM 833 N N . SER A 1 105 ? 10.023 -27.203 9.039 1 93.44 105 SER A N 1
ATOM 834 C CA . SER A 1 105 ? 11.414 -27.422 8.664 1 93.44 105 SER A CA 1
ATOM 835 C C . SER A 1 105 ? 11.805 -26.594 7.445 1 93.44 105 SER A C 1
ATOM 837 O O . SER A 1 105 ? 12.945 -26.641 6.992 1 93.44 105 SER A O 1
ATOM 839 N N . TRP A 1 106 ? 10.93 -25.766 6.82 1 96.12 106 TRP A N 1
ATOM 840 C CA . TRP A 1 106 ? 11.141 -25.109 5.531 1 96.12 106 TRP A CA 1
ATOM 841 C C . TRP A 1 106 ? 11.875 -23.781 5.711 1 96.12 106 TRP A C 1
ATOM 843 O O . TRP A 1 106 ? 12.094 -23.047 4.742 1 96.12 106 TRP A O 1
ATOM 853 N N . ASP A 1 107 ? 12.336 -23.453 6.816 1 96.38 107 ASP A N 1
ATOM 854 C CA . ASP A 1 107 ? 13.023 -22.188 7.078 1 96.38 107 ASP A CA 1
ATOM 855 C C . ASP A 1 107 ? 12.242 -21.016 6.516 1 96.38 107 ASP A C 1
ATOM 857 O O . ASP A 1 107 ? 12.789 -20.188 5.77 1 96.38 107 ASP A O 1
ATOM 861 N N . THR A 1 108 ? 10.922 -20.969 6.789 1 97.81 108 THR A N 1
ATOM 862 C CA . THR A 1 108 ? 10.055 -19.891 6.328 1 97.81 108 THR A CA 1
ATOM 863 C C . THR A 1 108 ? 10.531 -18.547 6.867 1 97.81 108 THR A C 1
ATOM 865 O O . THR A 1 108 ? 10.656 -18.375 8.086 1 97.81 108 THR A O 1
ATOM 868 N N . THR A 1 109 ? 10.859 -17.641 5.965 1 97.81 109 THR A N 1
ATOM 869 C CA . THR A 1 109 ? 11.453 -16.359 6.328 1 97.81 109 THR A CA 1
ATOM 870 C C . THR A 1 109 ? 10.891 -15.234 5.469 1 97.81 109 THR A C 1
ATOM 872 O O . THR A 1 109 ? 10.555 -15.445 4.301 1 97.81 109 THR A O 1
ATOM 875 N N . ILE A 1 110 ? 10.672 -14.07 6.035 1 97.75 110 ILE A N 1
ATOM 876 C CA . ILE A 1 110 ? 10.344 -12.859 5.297 1 97.75 110 ILE A CA 1
ATOM 877 C C . ILE A 1 110 ? 11.516 -11.883 5.371 1 97.75 110 ILE A C 1
ATOM 879 O O . ILE A 1 110 ? 11.867 -11.406 6.453 1 97.75 110 ILE A O 1
ATOM 883 N N . TYR A 1 111 ? 12.133 -11.594 4.262 1 97 111 TYR A N 1
ATOM 884 C CA . TYR A 1 111 ? 13.195 -10.602 4.18 1 97 111 TYR A CA 1
ATOM 885 C C . TYR A 1 111 ? 12.633 -9.227 3.832 1 97 111 TYR A C 1
ATOM 887 O O . TYR A 1 111 ? 11.711 -9.109 3.023 1 97 111 TYR A O 1
ATOM 895 N N . HIS A 1 112 ? 13.219 -8.219 4.426 1 96.5 112 HIS A N 1
ATOM 896 C CA . HIS A 1 112 ? 12.891 -6.836 4.098 1 96.5 112 HIS A CA 1
ATOM 897 C C . HIS A 1 112 ? 13.883 -6.25 3.1 1 96.5 112 HIS A C 1
ATOM 899 O O . HIS A 1 112 ? 15.055 -6.074 3.418 1 96.5 112 HIS A O 1
ATOM 905 N N . VAL A 1 113 ? 13.398 -5.922 1.913 1 96.25 113 VAL A N 1
ATOM 906 C CA . VAL A 1 113 ? 14.297 -5.449 0.867 1 96.25 113 VAL A CA 1
ATOM 907 C C . VAL A 1 113 ? 13.836 -4.086 0.359 1 96.25 113 VAL A C 1
ATOM 909 O O . VAL A 1 113 ? 12.633 -3.838 0.247 1 96.25 113 VAL A O 1
ATOM 912 N N . PRO A 1 114 ? 14.812 -3.145 0.092 1 97.38 114 PRO A N 1
ATOM 913 C CA . PRO A 1 114 ? 14.398 -1.838 -0.428 1 97.38 114 PRO A CA 1
ATOM 914 C C . PRO A 1 114 ? 13.633 -1.941 -1.743 1 97.38 114 PRO A C 1
ATOM 916 O O . PRO A 1 114 ? 13.961 -2.777 -2.59 1 97.38 114 PRO A O 1
ATOM 919 N N . LYS A 1 115 ? 12.633 -1.099 -1.96 1 97.5 115 LYS A N 1
ATOM 920 C CA . LYS A 1 115 ? 11.797 -1.139 -3.154 1 97.5 115 LYS A CA 1
ATOM 921 C C . LYS A 1 115 ? 12.555 -0.621 -4.375 1 97.5 115 LYS A C 1
ATOM 923 O O . LYS A 1 115 ? 12.133 -0.841 -5.512 1 97.5 115 LYS A O 1
ATOM 928 N N . GLY A 1 116 ? 13.648 0.147 -4.184 1 97.12 116 GLY A N 1
ATOM 929 C CA . GLY A 1 116 ? 14.391 0.742 -5.281 1 97.12 116 GLY A CA 1
ATOM 930 C C . GLY A 1 116 ? 14.656 2.223 -5.09 1 97.12 116 GLY A C 1
ATOM 931 O O . GLY A 1 116 ? 14.68 2.713 -3.959 1 97.12 116 GLY A O 1
ATOM 932 N N . VAL A 1 117 ? 14.883 2.955 -6.207 1 98.44 117 VAL A N 1
ATOM 933 C CA . VAL A 1 117 ? 15.078 4.402 -6.172 1 98.44 117 VAL A CA 1
ATOM 934 C C . VAL A 1 117 ? 13.734 5.102 -5.977 1 98.44 117 VAL A C 1
ATOM 936 O O . VAL A 1 117 ? 12.734 4.711 -6.57 1 98.44 117 VAL A O 1
ATOM 939 N N . VAL A 1 118 ? 13.734 6.121 -5.133 1 98.75 118 VAL A N 1
ATOM 940 C CA . VAL A 1 118 ? 12.492 6.75 -4.691 1 98.75 118 VAL A CA 1
ATOM 941 C C . VAL A 1 118 ? 12.445 8.195 -5.164 1 98.75 118 VAL A C 1
ATOM 943 O O . VAL A 1 118 ? 13.477 8.875 -5.215 1 98.75 118 VAL A O 1
ATOM 946 N N . LEU A 1 119 ? 11.258 8.602 -5.574 1 98.94 119 LEU A N 1
ATOM 947 C CA . LEU A 1 119 ? 10.969 10.008 -5.816 1 98.94 119 LEU A CA 1
ATOM 948 C C . LEU A 1 119 ? 10.109 10.586 -4.695 1 98.94 119 LEU A C 1
ATOM 950 O O . LEU A 1 119 ? 9.055 10.039 -4.371 1 98.94 119 LEU A O 1
ATOM 954 N N . LEU A 1 120 ? 10.586 11.625 -4.051 1 98.81 120 LEU A N 1
ATOM 955 C CA . LEU A 1 120 ? 9.844 12.367 -3.043 1 98.81 120 LEU A CA 1
ATOM 956 C C . LEU A 1 120 ? 9.453 13.75 -3.562 1 98.81 120 LEU A C 1
ATOM 958 O O . LEU A 1 120 ? 10.328 14.562 -3.881 1 98.81 120 LEU A O 1
ATOM 962 N N . ILE A 1 121 ? 8.172 13.984 -3.709 1 98.81 121 ILE A N 1
ATOM 963 C CA . ILE A 1 121 ? 7.656 15.289 -4.102 1 98.81 121 ILE A CA 1
ATOM 964 C C . ILE A 1 121 ? 6.949 15.938 -2.916 1 98.81 121 ILE A C 1
ATOM 966 O O . ILE A 1 121 ? 5.949 15.414 -2.418 1 98.81 121 ILE A O 1
ATOM 970 N N . SER A 1 122 ? 7.477 17.047 -2.488 1 97.88 122 SER A N 1
ATOM 971 C CA . SER A 1 122 ? 7 17.625 -1.235 1 97.88 122 SER A CA 1
ATOM 972 C C . SER A 1 122 ? 6.285 18.938 -1.473 1 97.88 122 SER A C 1
ATOM 974 O O . SER A 1 122 ? 6.566 19.641 -2.449 1 97.88 122 SER A O 1
ATOM 976 N N . PRO A 1 123 ? 5.363 19.328 -0.626 1 97.75 123 PRO A N 1
ATOM 977 C CA . PRO A 1 123 ? 4.594 20.578 -0.746 1 97.75 123 PRO A CA 1
ATOM 978 C C . PRO A 1 123 ? 5.305 21.781 -0.122 1 97.75 123 PRO A C 1
ATOM 980 O O . PRO A 1 123 ? 6.398 21.625 0.428 1 97.75 123 PRO A O 1
ATOM 983 N N . TRP A 1 124 ? 4.645 22.922 -0.213 1 98.12 124 TRP A N 1
ATOM 984 C CA . TRP A 1 124 ? 5.266 24.172 0.185 1 98.12 124 TRP A CA 1
ATOM 985 C C . TRP A 1 124 ? 4.926 24.516 1.633 1 98.12 124 TRP A C 1
ATOM 987 O O . TRP A 1 124 ? 5.602 25.344 2.256 1 98.12 124 TRP A O 1
ATOM 997 N N . ASN A 1 125 ? 3.912 23.922 2.176 1 97.75 125 ASN A N 1
ATOM 998 C CA . ASN A 1 125 ? 3.369 24.469 3.416 1 97.75 125 ASN A CA 1
ATOM 999 C C . ASN A 1 125 ? 4.211 24.062 4.621 1 97.75 125 ASN A C 1
ATOM 1001 O O . ASN A 1 125 ? 4.363 24.844 5.566 1 97.75 125 ASN A O 1
ATOM 1005 N N . TYR A 1 126 ? 4.668 22.906 4.703 1 98 126 TYR A N 1
ATOM 1006 C CA . TYR A 1 126 ? 5.684 22.406 5.621 1 98 126 TYR A CA 1
ATOM 1007 C C . TYR A 1 126 ? 6.812 21.719 4.867 1 98 126 TYR A C 1
ATOM 1009 O O . TYR A 1 126 ? 6.977 20.5 4.965 1 98 126 TYR A O 1
ATOM 1017 N N . PRO A 1 127 ? 7.59 22.531 4.207 1 98.31 127 PRO A N 1
ATOM 1018 C CA . PRO A 1 127 ? 8.484 21.984 3.18 1 98.31 127 PRO A CA 1
ATOM 1019 C C . PRO A 1 127 ? 9.617 21.156 3.762 1 98.31 127 PRO A C 1
ATOM 1021 O O . PRO A 1 127 ? 10.164 20.281 3.076 1 98.31 127 PRO A O 1
ATOM 1024 N N . ILE A 1 128 ? 9.977 21.344 5.055 1 98.62 128 ILE A N 1
ATOM 1025 C CA . ILE A 1 128 ? 11.086 20.625 5.652 1 98.62 128 ILE A CA 1
ATOM 1026 C C . ILE A 1 128 ? 10.602 19.266 6.152 1 98.62 128 ILE A C 1
ATOM 1028 O O . ILE A 1 128 ? 11.047 18.219 5.664 1 98.62 128 ILE A O 1
ATOM 1032 N N . ILE A 1 129 ? 9.602 19.312 6.988 1 98.19 129 ILE A N 1
ATOM 1033 C CA . ILE A 1 129 ? 9.195 18.062 7.645 1 98.19 129 ILE A CA 1
ATOM 1034 C C . ILE A 1 129 ? 8.578 17.125 6.617 1 98.19 129 ILE A C 1
ATOM 1036 O O . ILE A 1 129 ? 8.797 15.906 6.672 1 98.19 129 ILE A O 1
ATOM 1040 N N . LEU A 1 130 ? 7.801 17.641 5.676 1 97.81 130 LEU A N 1
ATOM 1041 C CA . LEU A 1 130 ? 7.09 16.781 4.738 1 97.81 130 LEU A CA 1
ATOM 1042 C C . LEU A 1 130 ? 8.039 16.234 3.674 1 97.81 130 LEU A C 1
ATOM 1044 O O . LEU A 1 130 ? 7.699 15.281 2.965 1 97.81 130 LEU A O 1
ATOM 1048 N N . THR A 1 131 ? 9.227 16.75 3.592 1 98.38 131 THR A N 1
ATOM 1049 C CA . THR A 1 131 ? 10.281 16.203 2.748 1 98.38 131 THR A CA 1
ATOM 1050 C C . THR A 1 131 ? 11.094 15.156 3.508 1 98.38 131 THR A C 1
ATOM 1052 O O . THR A 1 131 ? 11.188 14 3.078 1 98.38 131 THR A O 1
ATOM 1055 N N . PHE A 1 132 ? 11.516 15.539 4.633 1 98.56 132 PHE A N 1
ATOM 1056 C CA . PHE A 1 132 ? 12.586 14.75 5.234 1 98.56 132 PHE A CA 1
ATOM 1057 C C . PHE A 1 132 ? 12.016 13.648 6.117 1 98.56 132 PHE A C 1
ATOM 1059 O O . PHE A 1 132 ? 12.703 12.672 6.422 1 98.56 132 PHE A O 1
ATOM 1066 N N . LEU A 1 133 ? 10.789 13.82 6.57 1 96.88 133 LEU A N 1
ATOM 1067 C CA . LEU A 1 133 ? 10.172 12.695 7.266 1 96.88 133 LEU A CA 1
ATOM 1068 C C . LEU A 1 133 ? 10.055 11.484 6.34 1 96.88 133 LEU A C 1
ATOM 1070 O O . LEU A 1 133 ? 10.289 10.352 6.762 1 96.88 133 LEU A O 1
ATOM 1074 N N . GLY A 1 134 ? 9.656 11.734 5.07 1 97.19 134 GLY A N 1
ATOM 1075 C CA . GLY A 1 134 ? 9.672 10.672 4.07 1 97.19 134 GLY A CA 1
ATOM 1076 C C . GLY A 1 134 ? 11.062 10.141 3.791 1 97.19 134 GLY A C 1
ATOM 1077 O O . GLY A 1 134 ? 11.258 8.93 3.662 1 97.19 134 GLY A O 1
ATOM 1078 N N . LEU A 1 135 ? 12.023 11.062 3.758 1 98.81 135 LEU A N 1
ATOM 1079 C CA . LEU A 1 135 ? 13.398 10.664 3.455 1 98.81 135 LEU A CA 1
ATOM 1080 C C . LEU A 1 135 ? 13.953 9.758 4.547 1 98.81 135 LEU A C 1
ATOM 1082 O O . LEU A 1 135 ? 14.727 8.836 4.262 1 98.81 135 LEU A O 1
ATOM 1086 N N . ILE A 1 136 ? 13.602 9.992 5.824 1 98.75 136 ILE A N 1
ATOM 1087 C CA . ILE A 1 136 ? 14.031 9.141 6.93 1 98.75 136 ILE A CA 1
ATOM 1088 C C . ILE A 1 136 ? 13.672 7.684 6.633 1 98.75 136 ILE A C 1
ATOM 1090 O O . ILE A 1 136 ? 14.508 6.789 6.754 1 98.75 136 ILE A O 1
ATOM 1094 N N . GLY A 1 137 ? 12.414 7.465 6.215 1 98.69 137 GLY A N 1
ATOM 1095 C CA . GLY A 1 137 ? 11.977 6.117 5.891 1 98.69 137 GLY A CA 1
ATOM 1096 C C . GLY A 1 137 ? 12.719 5.516 4.707 1 98.69 137 GLY A C 1
ATOM 1097 O O . GLY A 1 137 ? 13.094 4.344 4.734 1 98.69 137 GLY A O 1
ATOM 1098 N N . ALA A 1 138 ? 12.938 6.344 3.684 1 98.88 138 ALA A N 1
ATOM 1099 C CA . ALA A 1 138 ? 13.625 5.879 2.486 1 98.88 138 ALA A CA 1
ATOM 1100 C C . ALA A 1 138 ? 15.062 5.48 2.801 1 98.88 138 ALA A C 1
ATOM 1102 O O . ALA A 1 138 ? 15.531 4.426 2.367 1 98.88 138 ALA A O 1
ATOM 1103 N N . ILE A 1 139 ? 15.773 6.324 3.602 1 98.94 139 ILE A N 1
ATOM 1104 C CA . ILE A 1 139 ? 17.141 6.02 4.004 1 98.94 139 ILE A CA 1
ATOM 1105 C C . ILE A 1 139 ? 17.156 4.734 4.836 1 98.94 139 ILE A C 1
ATOM 1107 O O . ILE A 1 139 ? 17.984 3.846 4.594 1 98.94 139 ILE A O 1
ATOM 1111 N N . ALA A 1 140 ? 16.234 4.66 5.785 1 98.88 140 ALA A N 1
ATOM 1112 C CA . ALA A 1 140 ? 16.172 3.496 6.664 1 98.88 140 ALA A CA 1
ATOM 1113 C C . ALA A 1 140 ? 15.977 2.213 5.863 1 98.88 140 ALA A C 1
ATOM 1115 O O . ALA A 1 140 ? 16.516 1.162 6.219 1 98.88 140 ALA A O 1
ATOM 1116 N N . ALA A 1 141 ? 15.25 2.264 4.805 1 98.62 141 ALA A N 1
ATOM 1117 C CA . ALA A 1 141 ? 14.938 1.095 3.986 1 98.62 141 ALA A CA 1
ATOM 1118 C C . ALA A 1 141 ? 16.078 0.771 3.031 1 98.62 141 ALA A C 1
ATOM 1120 O O . ALA A 1 141 ? 16.141 -0.324 2.469 1 98.62 141 ALA A O 1
ATOM 1121 N N . GLY A 1 142 ? 16.969 1.765 2.799 1 98.56 142 GLY A N 1
ATOM 1122 C CA . GLY A 1 142 ? 18.078 1.573 1.866 1 98.56 142 GLY A CA 1
ATOM 1123 C C . GLY A 1 142 ? 17.75 2.051 0.462 1 98.56 142 GLY A C 1
ATOM 1124 O O . GLY A 1 142 ? 18.312 1.544 -0.514 1 98.56 142 GLY A O 1
ATOM 1125 N N . CYS A 1 143 ? 16.859 3.023 0.311 1 98.75 143 CYS A N 1
ATOM 1126 C CA . CYS A 1 143 ? 16.422 3.51 -0.992 1 98.75 143 CYS A CA 1
ATOM 1127 C C . CYS A 1 143 ? 17.109 4.828 -1.338 1 98.75 143 CYS A C 1
ATOM 1129 O O . CYS A 1 143 ? 16.828 5.855 -0.718 1 98.75 143 CYS A O 1
ATOM 1131 N N . PRO A 1 144 ? 17.953 4.887 -2.357 1 98.81 144 PRO A N 1
ATOM 1132 C CA . PRO A 1 144 ? 18.344 6.199 -2.871 1 98.81 144 PRO A CA 1
ATOM 1133 C C . PRO A 1 144 ? 17.156 7.047 -3.303 1 98.81 144 PRO A C 1
ATOM 1135 O O . PRO A 1 144 ? 16.125 6.504 -3.723 1 98.81 144 PRO A O 1
ATOM 1138 N N . THR A 1 145 ? 17.328 8.391 -3.191 1 98.94 145 THR A N 1
ATOM 1139 C CA . THR A 1 145 ? 16.125 9.211 -3.295 1 98.94 145 THR A CA 1
ATOM 1140 C C . THR A 1 145 ? 16.406 10.516 -4.031 1 98.94 145 THR A C 1
ATOM 1142 O O . THR A 1 145 ? 17.438 11.156 -3.787 1 98.94 145 THR A O 1
ATOM 1145 N N . VAL A 1 146 ? 15.555 10.836 -4.941 1 98.94 146 VAL A N 1
ATOM 1146 C CA . VAL A 1 146 ? 15.508 12.172 -5.531 1 98.94 146 VAL A CA 1
ATOM 1147 C C . VAL A 1 146 ? 14.391 12.984 -4.883 1 98.94 146 VAL A C 1
ATOM 1149 O O . VAL A 1 146 ? 13.25 12.523 -4.805 1 98.94 146 VAL A O 1
ATOM 1152 N N . ILE A 1 147 ? 14.766 14.141 -4.406 1 98.88 147 ILE A N 1
ATOM 1153 C CA . ILE A 1 147 ? 13.852 15.039 -3.723 1 98.88 147 ILE A CA 1
ATOM 1154 C C . ILE A 1 147 ? 13.438 16.172 -4.664 1 98.88 147 ILE A C 1
ATOM 1156 O O . ILE A 1 147 ? 14.289 16.812 -5.281 1 98.88 147 ILE A O 1
ATOM 1160 N N . LYS A 1 148 ? 12.219 16.391 -4.859 1 98.88 148 LYS A N 1
ATOM 1161 C CA . LYS A 1 148 ? 11.664 17.516 -5.602 1 98.88 148 LYS A CA 1
ATOM 1162 C C . LYS A 1 148 ? 10.859 18.438 -4.688 1 98.88 148 LYS A C 1
ATOM 1164 O O . LYS A 1 148 ? 9.648 18.266 -4.539 1 98.88 148 LYS A O 1
ATOM 1169 N N . PRO A 1 149 ? 11.484 19.484 -4.105 1 98.44 149 PRO A N 1
ATOM 1170 C CA . PRO A 1 149 ? 10.766 20.438 -3.262 1 98.44 149 PRO A CA 1
ATOM 1171 C C . PRO A 1 149 ? 9.875 21.375 -4.07 1 98.44 149 PRO A C 1
ATOM 1173 O O . PRO A 1 149 ? 9.953 21.406 -5.301 1 98.44 149 PRO A O 1
ATOM 1176 N N . SER A 1 150 ? 9.016 22.062 -3.414 1 98.12 150 SER A N 1
ATOM 1177 C CA . SER A 1 150 ? 8.102 23 -4.074 1 98.12 150 SER A CA 1
ATOM 1178 C C . SER A 1 150 ? 8.805 24.281 -4.465 1 98.12 150 SER A C 1
ATOM 1180 O O . SER A 1 150 ? 9.609 24.828 -3.693 1 98.12 150 SER A O 1
ATOM 1182 N N . GLU A 1 151 ? 8.508 24.766 -5.66 1 97.38 151 GLU A N 1
ATOM 1183 C CA . GLU A 1 151 ? 9.055 26.031 -6.133 1 97.38 151 GLU A CA 1
ATOM 1184 C C . GLU A 1 151 ? 8.375 27.219 -5.453 1 97.38 151 GLU A C 1
ATOM 1186 O O . GLU A 1 151 ? 8.867 28.344 -5.523 1 97.38 151 GLU A O 1
ATOM 1191 N N . CYS A 1 152 ? 7.32 26.969 -4.703 1 97.25 152 CYS A N 1
ATOM 1192 C CA . CYS A 1 152 ? 6.57 28.031 -4.039 1 97.25 152 CYS A CA 1
ATOM 1193 C C . CYS A 1 152 ? 7.301 28.516 -2.791 1 97.25 152 CYS A C 1
ATOM 1195 O O . CYS A 1 152 ? 6.984 29.578 -2.254 1 97.25 152 CYS A O 1
ATOM 1197 N N . THR A 1 153 ? 8.234 27.766 -2.291 1 97.81 153 THR A N 1
ATOM 1198 C CA . THR A 1 153 ? 9.117 28.172 -1.205 1 97.81 153 THR A CA 1
ATOM 1199 C C . THR A 1 153 ? 10.578 28.156 -1.66 1 97.81 153 THR A C 1
ATOM 1201 O O . THR A 1 153 ? 11.359 27.297 -1.241 1 97.81 153 THR A O 1
ATOM 1204 N N . PRO A 1 154 ? 10.891 29.188 -2.43 1 97.94 154 PRO A N 1
ATOM 1205 C CA . PRO A 1 154 ? 12.164 29.172 -3.156 1 97.94 154 PRO A CA 1
ATOM 1206 C C . PRO A 1 154 ? 13.375 29.234 -2.227 1 97.94 154 PRO A C 1
ATOM 1208 O O . PRO A 1 154 ? 14.406 28.625 -2.504 1 97.94 154 PRO A O 1
ATOM 1211 N N . THR A 1 155 ? 13.312 30 -1.111 1 98.19 155 THR A N 1
ATOM 1212 C CA . THR A 1 155 ? 14.445 30.109 -0.202 1 98.19 155 THR A CA 1
ATOM 1213 C C . THR A 1 155 ? 14.711 28.781 0.495 1 98.19 155 THR A C 1
ATOM 1215 O O . THR A 1 155 ? 15.859 28.359 0.624 1 98.19 155 THR A O 1
ATOM 1218 N N . VAL A 1 156 ? 13.656 28.109 0.895 1 98.44 156 VAL A N 1
ATOM 1219 C CA . VAL A 1 156 ? 13.781 26.812 1.546 1 98.44 156 VAL A CA 1
ATOM 1220 C C . VAL A 1 156 ? 14.344 25.781 0.561 1 98.44 156 VAL A C 1
ATOM 1222 O O . VAL A 1 156 ? 15.258 25.016 0.901 1 98.44 156 VAL A O 1
ATOM 1225 N N . ALA A 1 157 ? 13.812 25.781 -0.647 1 98.56 157 ALA A N 1
ATOM 1226 C CA . ALA A 1 157 ? 14.273 24.859 -1.675 1 98.56 157 ALA A CA 1
ATOM 1227 C C . ALA A 1 157 ? 15.766 25.047 -1.961 1 98.56 157 ALA A C 1
ATOM 1229 O O . ALA A 1 157 ? 16.5 24.078 -2.135 1 98.56 157 ALA A O 1
ATOM 1230 N N . ALA A 1 158 ? 16.172 26.297 -2.012 1 98.31 158 ALA A N 1
ATOM 1231 C CA . ALA A 1 158 ? 17.578 26.609 -2.254 1 98.31 158 ALA A CA 1
ATOM 1232 C C . ALA A 1 158 ? 18.453 26.109 -1.112 1 98.31 158 ALA A C 1
ATOM 1234 O O . ALA A 1 158 ? 19.547 25.578 -1.346 1 98.31 158 ALA A O 1
ATOM 1235 N N . VAL A 1 159 ? 18 26.297 0.092 1 98.31 159 VAL A N 1
ATOM 1236 C CA . VAL A 1 159 ? 18.734 25.828 1.267 1 98.31 159 VAL A CA 1
ATOM 1237 C C . VAL A 1 159 ? 18.859 24.312 1.223 1 98.31 159 VAL A C 1
ATOM 1239 O O . VAL A 1 159 ? 19.938 23.766 1.508 1 98.31 159 VAL A O 1
ATOM 1242 N N . MET A 1 160 ? 17.797 23.594 0.838 1 98.31 160 MET A N 1
ATOM 1243 C CA . MET A 1 160 ? 17.828 22.141 0.73 1 98.31 160 MET A CA 1
ATOM 1244 C C . MET A 1 160 ? 18.859 21.688 -0.313 1 98.31 160 MET A C 1
ATOM 1246 O O . MET A 1 160 ? 19.625 20.766 -0.072 1 98.31 160 MET A O 1
ATOM 1250 N N . ALA A 1 161 ? 18.812 22.344 -1.44 1 98.12 161 ALA A N 1
ATOM 1251 C CA . ALA A 1 161 ? 19.719 22 -2.531 1 98.12 161 ALA A CA 1
ATOM 1252 C C . ALA A 1 161 ? 21.172 22.188 -2.115 1 98.12 161 ALA A C 1
ATOM 1254 O O . ALA A 1 161 ? 22.062 21.453 -2.57 1 98.12 161 ALA A O 1
ATOM 1255 N N . ASP A 1 162 ? 21.406 23.141 -1.285 1 98.12 162 ASP A N 1
ATOM 1256 C CA . ASP A 1 162 ? 22.75 23.438 -0.812 1 98.12 162 ASP A CA 1
ATOM 1257 C C . ASP A 1 162 ? 23.188 22.438 0.256 1 98.12 162 ASP A C 1
ATOM 1259 O O . ASP A 1 162 ? 24.312 21.922 0.218 1 98.12 162 ASP A O 1
ATOM 1263 N N . LEU A 1 163 ? 22.328 22.109 1.203 1 98.69 163 LEU A N 1
ATOM 1264 C CA . LEU A 1 163 ? 22.703 21.359 2.404 1 98.69 163 LEU A CA 1
ATOM 1265 C C . LEU A 1 163 ? 22.734 19.859 2.131 1 98.69 163 LEU A C 1
ATOM 1267 O O . LEU A 1 163 ? 23.609 19.156 2.639 1 98.69 163 LEU A O 1
ATOM 1271 N N . VAL A 1 164 ? 21.828 19.344 1.346 1 98.81 164 VAL A N 1
ATOM 1272 C CA . VAL A 1 164 ? 21.656 17.906 1.191 1 98.81 164 VAL A CA 1
ATOM 1273 C C . VAL A 1 164 ? 22.953 17.281 0.683 1 98.81 164 VAL A C 1
ATOM 1275 O O . VAL A 1 164 ? 23.453 16.328 1.28 1 98.81 164 VAL A O 1
ATOM 1278 N N . PRO A 1 165 ? 23.594 17.859 -0.327 1 98.5 165 PRO A N 1
ATOM 1279 C CA . PRO A 1 165 ? 24.812 17.188 -0.823 1 98.5 165 PRO A CA 1
ATOM 1280 C C . PRO A 1 165 ? 26 17.344 0.125 1 98.5 165 PRO A C 1
ATOM 1282 O O . PRO A 1 165 ? 27 16.641 -0.018 1 98.5 165 PRO A O 1
ATOM 1285 N N . LYS A 1 166 ? 25.906 18.266 1.072 1 98.62 166 LYS A N 1
ATOM 1286 C CA . LYS A 1 166 ? 26.984 18.469 2.029 1 98.62 166 LYS A CA 1
ATOM 1287 C C . LYS A 1 166 ? 26.922 17.469 3.17 1 98.62 166 LYS A C 1
ATOM 1289 O O . LYS A 1 166 ? 27.938 17.141 3.785 1 98.62 166 LYS A O 1
ATOM 1294 N N . TYR A 1 167 ? 25.766 16.938 3.441 1 98.75 167 TYR A N 1
ATOM 1295 C CA . TYR A 1 167 ? 25.578 16.078 4.609 1 98.75 167 TYR A CA 1
ATOM 1296 C C . TYR A 1 167 ? 25.266 14.648 4.191 1 98.75 167 TYR A C 1
ATOM 1298 O O . TYR A 1 167 ? 25.609 13.703 4.895 1 98.75 167 TYR A O 1
ATOM 1306 N N . LEU A 1 168 ? 24.578 14.461 3.084 1 98.88 168 LEU A N 1
ATOM 1307 C CA . LEU A 1 168 ? 24.188 13.141 2.598 1 98.88 168 LEU A CA 1
ATOM 1308 C C . LEU A 1 168 ? 25 12.758 1.364 1 98.88 168 LEU A C 1
ATOM 1310 O O . LEU A 1 168 ? 25.484 13.633 0.637 1 98.88 168 LEU A O 1
ATOM 1314 N N . ASP A 1 169 ? 25.141 11.445 1.101 1 98.88 169 ASP A N 1
ATOM 1315 C CA . ASP A 1 169 ? 25.875 10.922 -0.04 1 98.88 169 ASP A CA 1
ATOM 1316 C C . ASP A 1 169 ? 25.281 11.414 -1.357 1 98.88 169 ASP A C 1
ATOM 1318 O O . ASP A 1 169 ? 24.203 10.984 -1.75 1 98.88 169 ASP A O 1
ATOM 1322 N N . PRO A 1 170 ? 25.984 12.281 -2.061 1 98.69 170 PRO A N 1
ATOM 1323 C CA . PRO A 1 170 ? 25.406 12.844 -3.285 1 98.69 170 PRO A CA 1
ATOM 1324 C C . PRO A 1 170 ? 25.234 11.805 -4.387 1 98.69 170 PRO A C 1
ATOM 1326 O O . PRO A 1 170 ? 24.531 12.062 -5.375 1 98.69 170 PRO A O 1
ATOM 1329 N N . ALA A 1 171 ? 25.828 10.656 -4.25 1 98.75 171 ALA A N 1
ATOM 1330 C CA . ALA A 1 171 ? 25.625 9.586 -5.227 1 98.75 171 ALA A CA 1
ATOM 1331 C C . ALA A 1 171 ? 24.266 8.938 -5.055 1 98.75 171 ALA A C 1
ATOM 1333 O O . ALA A 1 171 ? 23.719 8.375 -6.004 1 98.75 171 ALA A O 1
ATOM 1334 N N . ALA A 1 172 ? 23.641 9.047 -3.82 1 98.81 172 ALA A N 1
ATOM 1335 C CA . ALA A 1 172 ? 22.406 8.328 -3.512 1 98.81 172 ALA A CA 1
ATOM 1336 C C . ALA A 1 172 ? 21.234 9.297 -3.314 1 98.81 172 ALA A C 1
ATOM 1338 O O . ALA A 1 172 ? 20.078 8.906 -3.436 1 98.81 172 ALA A O 1
ATOM 1339 N N . TYR A 1 173 ? 21.547 10.523 -2.965 1 98.88 173 TYR A N 1
ATOM 1340 C CA . TYR A 1 173 ? 20.5 11.5 -2.641 1 98.88 173 TYR A CA 1
ATOM 1341 C C . TYR A 1 173 ? 20.703 12.789 -3.424 1 98.88 173 TYR A C 1
ATOM 1343 O O . TYR A 1 173 ? 21.812 13.328 -3.475 1 98.88 173 TYR A O 1
ATOM 1351 N N . ALA A 1 174 ? 19.641 13.266 -4.074 1 98.81 174 ALA A N 1
ATOM 1352 C CA . ALA A 1 174 ? 19.734 14.461 -4.902 1 98.81 174 ALA A CA 1
ATOM 1353 C C . ALA A 1 174 ? 18.484 15.32 -4.77 1 98.81 174 ALA A C 1
ATOM 1355 O O . ALA A 1 174 ? 17.391 14.805 -4.492 1 98.81 174 ALA A O 1
ATOM 1356 N N . VAL A 1 175 ? 18.672 16.594 -4.949 1 98.81 175 VAL A N 1
ATOM 1357 C CA . VAL A 1 175 ? 17.562 17.547 -4.992 1 98.81 175 VAL A CA 1
ATOM 1358 C C . VAL A 1 175 ? 17.391 18.062 -6.418 1 98.81 175 VAL A C 1
ATOM 1360 O O . VAL A 1 175 ? 18.359 18.469 -7.062 1 98.81 175 VAL A O 1
ATOM 1363 N N . VAL A 1 176 ? 16.188 17.984 -6.934 1 98.88 176 VAL A N 1
ATOM 1364 C CA . VAL A 1 176 ? 15.836 18.562 -8.227 1 98.88 176 VAL A CA 1
ATOM 1365 C C . VAL A 1 176 ? 14.859 19.719 -8.016 1 98.88 176 VAL A C 1
ATOM 1367 O O . VAL A 1 176 ? 13.711 19.516 -7.617 1 98.88 176 VAL A O 1
ATOM 1370 N N . ASN A 1 177 ? 15.328 20.922 -8.234 1 98.56 177 ASN A N 1
ATOM 1371 C CA . ASN A 1 177 ? 14.477 22.094 -8.148 1 98.56 177 ASN A CA 1
ATOM 1372 C C . ASN A 1 177 ? 13.781 22.391 -9.484 1 98.56 177 ASN A C 1
ATOM 1374 O O . ASN A 1 177 ? 14.344 22.141 -10.547 1 98.56 177 ASN A O 1
ATOM 1378 N N . GLY A 1 178 ? 12.617 22.797 -9.414 1 97.69 178 GLY A N 1
ATOM 1379 C CA . GLY A 1 178 ? 11.852 23.125 -10.602 1 97.69 178 GLY A CA 1
ATOM 1380 C C . GLY A 1 178 ? 10.352 23.172 -10.352 1 97.69 178 GLY A C 1
ATOM 1381 O O . GLY A 1 178 ? 9.906 23.094 -9.211 1 97.69 178 GLY A O 1
ATOM 1382 N N . ALA A 1 179 ? 9.672 23.359 -11.406 1 96.81 179 ALA A N 1
ATOM 1383 C CA . ALA A 1 179 ? 8.211 23.438 -11.352 1 96.81 179 ALA A CA 1
ATOM 1384 C C . ALA A 1 179 ? 7.574 22.328 -12.188 1 96.81 179 ALA A C 1
ATOM 1386 O O . ALA A 1 179 ? 7.883 21.141 -12.008 1 96.81 179 ALA A O 1
ATOM 1387 N N . VAL A 1 180 ? 6.691 22.672 -13.047 1 96.75 180 VAL A N 1
ATOM 1388 C CA . VAL A 1 180 ? 5.852 21.719 -13.766 1 96.75 180 VAL A CA 1
ATOM 1389 C C . VAL A 1 180 ? 6.715 20.891 -14.711 1 96.75 180 VAL A C 1
ATOM 1391 O O . VAL A 1 180 ? 6.602 19.656 -14.742 1 96.75 180 VAL A O 1
ATOM 1394 N N . GLU A 1 181 ? 7.66 21.5 -15.438 1 97.88 181 GLU A N 1
ATOM 1395 C CA . GLU A 1 181 ? 8.438 20.797 -16.453 1 97.88 181 GLU A CA 1
ATOM 1396 C C . GLU A 1 181 ? 9.367 19.766 -15.82 1 97.88 181 GLU A C 1
ATOM 1398 O O . GLU A 1 181 ? 9.461 18.641 -16.297 1 97.88 181 GLU A O 1
ATOM 1403 N N . GLU A 1 182 ? 10.117 20.141 -14.836 1 98.56 182 GLU A N 1
ATOM 1404 C CA . GLU A 1 182 ? 11 19.219 -14.133 1 98.56 182 GLU A CA 1
ATOM 1405 C C . GLU A 1 182 ? 10.211 18.078 -13.508 1 98.56 182 GLU A C 1
ATOM 1407 O O . GLU A 1 182 ? 10.641 16.922 -13.562 1 98.56 182 GLU A O 1
ATOM 1412 N N . THR A 1 183 ? 9.047 18.391 -12.93 1 98.44 183 THR A N 1
ATOM 1413 C CA . THR A 1 183 ? 8.211 17.391 -12.289 1 98.44 183 THR A CA 1
ATOM 1414 C C . THR A 1 183 ? 7.711 16.375 -13.312 1 98.44 183 THR A C 1
ATOM 1416 O O . THR A 1 183 ? 7.707 15.172 -13.055 1 98.44 183 THR A O 1
ATOM 1419 N N . LYS A 1 184 ? 7.23 16.875 -14.438 1 98.12 184 LYS A N 1
ATOM 1420 C CA . LYS A 1 184 ? 6.762 16 -15.508 1 98.12 184 LYS A CA 1
ATOM 1421 C C . LYS A 1 184 ? 7.855 15.031 -15.953 1 98.12 184 LYS A C 1
ATOM 1423 O O . LYS A 1 184 ? 7.598 13.844 -16.156 1 98.12 184 LYS A O 1
ATOM 1428 N N . MET A 1 185 ? 9.094 15.562 -16.094 1 98.5 185 MET A N 1
ATOM 1429 C CA . MET A 1 185 ? 10.211 14.719 -16.516 1 98.5 185 MET A CA 1
ATOM 1430 C C . MET A 1 185 ? 10.508 13.648 -15.461 1 98.5 185 MET A C 1
ATOM 1432 O O . MET A 1 185 ? 10.773 12.5 -15.805 1 98.5 185 MET A O 1
ATOM 1436 N N . LEU A 1 186 ? 10.492 14.031 -14.219 1 98.81 186 LEU A N 1
ATOM 1437 C CA . LEU A 1 186 ? 10.703 13.078 -13.133 1 98.81 186 LEU A CA 1
ATOM 1438 C C . LEU A 1 186 ? 9.633 11.992 -13.156 1 98.81 186 LEU A C 1
ATOM 1440 O O . LEU A 1 186 ? 9.938 10.812 -12.969 1 98.81 186 LEU A O 1
ATOM 1444 N N . LEU A 1 187 ? 8.375 12.375 -13.414 1 98.5 187 LEU A N 1
ATOM 1445 C CA . LEU A 1 187 ? 7.254 11.438 -13.367 1 98.5 187 LEU A CA 1
ATOM 1446 C C . LEU A 1 187 ? 7.27 10.508 -14.578 1 98.5 187 LEU A C 1
ATOM 1448 O O . LEU A 1 187 ? 6.57 9.492 -14.594 1 98.5 187 LEU A O 1
ATOM 1452 N N . ASP A 1 188 ? 8.078 10.828 -15.555 1 97.88 188 ASP A N 1
ATOM 1453 C CA . ASP A 1 188 ? 8.195 9.984 -16.75 1 97.88 188 ASP A CA 1
ATOM 1454 C C . ASP A 1 188 ? 9.258 8.906 -16.547 1 97.88 188 ASP A C 1
ATOM 1456 O O . ASP A 1 188 ? 9.477 8.078 -17.438 1 97.88 188 ASP A O 1
ATOM 1460 N N . LEU A 1 189 ? 9.898 8.859 -15.422 1 98.06 189 LEU A N 1
ATOM 1461 C CA . LEU A 1 189 ? 10.922 7.871 -15.109 1 98.06 189 LEU A CA 1
ATOM 1462 C C . LEU A 1 189 ? 10.352 6.75 -14.25 1 98.06 189 LEU A C 1
ATOM 1464 O O . LEU A 1 189 ? 9.305 6.914 -13.625 1 98.06 189 LEU A O 1
ATOM 1468 N N . GLN A 1 190 ? 10.992 5.594 -14.258 1 96.75 190 GLN A N 1
ATOM 1469 C CA . GLN A 1 190 ? 10.555 4.434 -13.484 1 96.75 190 GLN A CA 1
ATOM 1470 C C . GLN A 1 190 ? 11.148 4.453 -12.078 1 96.75 190 GLN A C 1
ATOM 1472 O O . GLN A 1 190 ? 12.367 4.332 -11.914 1 96.75 190 GLN A O 1
ATOM 1477 N N . TRP A 1 191 ? 10.328 4.578 -11.117 1 98.5 191 TRP A N 1
ATOM 1478 C CA . TRP A 1 191 ? 10.734 4.617 -9.711 1 98.5 191 TRP A CA 1
ATOM 1479 C C . TRP A 1 191 ? 10.312 3.344 -8.984 1 98.5 191 TRP A C 1
ATOM 1481 O O . TRP A 1 191 ? 9.391 2.648 -9.422 1 98.5 191 TRP A O 1
ATOM 1491 N N . GLY A 1 192 ? 11.023 3.043 -7.91 1 98 192 GLY A N 1
ATOM 1492 C CA . GLY A 1 192 ? 10.594 1.964 -7.035 1 98 192 GLY A CA 1
ATOM 1493 C C . GLY A 1 192 ? 9.414 2.334 -6.164 1 98 192 GLY A C 1
ATOM 1494 O O . GLY A 1 192 ? 8.664 1.462 -5.719 1 98 192 GLY A O 1
ATOM 1495 N N . HIS A 1 193 ? 9.266 3.588 -5.875 1 98.62 193 HIS A N 1
ATOM 1496 C CA . HIS A 1 193 ? 8.18 4.168 -5.094 1 98.62 193 HIS A CA 1
ATOM 1497 C C . HIS A 1 193 ? 8.125 5.684 -5.27 1 98.62 193 HIS A C 1
ATOM 1499 O O . HIS A 1 193 ? 9.164 6.34 -5.379 1 98.62 193 HIS A O 1
ATOM 1505 N N . ILE A 1 194 ? 6.953 6.23 -5.379 1 98.81 194 ILE A N 1
ATOM 1506 C CA . ILE A 1 194 ? 6.781 7.68 -5.375 1 98.81 194 ILE A CA 1
ATOM 1507 C C . ILE A 1 194 ? 6.016 8.102 -4.121 1 98.81 194 ILE A C 1
ATOM 1509 O O . ILE A 1 194 ? 4.949 7.566 -3.824 1 98.81 194 ILE A O 1
ATOM 1513 N N . PHE A 1 195 ? 6.598 8.961 -3.346 1 98.75 195 PHE A N 1
ATOM 1514 C CA . PHE A 1 195 ? 5.965 9.578 -2.186 1 98.75 195 PHE A CA 1
ATOM 1515 C C . PHE A 1 195 ? 5.562 11.016 -2.486 1 98.75 195 PHE A C 1
ATOM 1517 O O . PHE A 1 195 ? 6.418 11.859 -2.764 1 98.75 195 PHE A O 1
ATOM 1524 N N . PHE A 1 196 ? 4.266 11.258 -2.426 1 98.62 196 PHE A N 1
ATOM 1525 C CA . PHE A 1 196 ? 3.748 12.57 -2.787 1 98.62 196 PHE A CA 1
ATOM 1526 C C . PHE A 1 196 ? 2.91 13.156 -1.654 1 98.62 196 PHE A C 1
ATOM 1528 O O . PHE A 1 196 ? 2.045 12.469 -1.101 1 98.62 196 PHE A O 1
ATOM 1535 N N . THR A 1 197 ? 3.178 14.305 -1.287 1 97.81 197 THR A N 1
ATOM 1536 C CA . THR A 1 197 ? 2.312 15.102 -0.42 1 97.81 197 THR A CA 1
ATOM 1537 C C . THR A 1 197 ? 1.839 16.359 -1.137 1 97.81 197 THR A C 1
ATOM 1539 O O . THR A 1 197 ? 2.652 17.141 -1.639 1 97.81 197 THR A O 1
ATOM 1542 N N . GLY A 1 198 ? 0.561 16.562 -1.249 1 96.25 198 GLY A N 1
ATOM 1543 C CA . GLY A 1 198 ? 0.008 17.734 -1.923 1 96.25 198 GLY A CA 1
ATOM 1544 C C . GLY A 1 198 ? -1.496 17.656 -2.107 1 96.25 198 GLY A C 1
ATOM 1545 O O . GLY A 1 198 ? -2.191 17 -1.32 1 96.25 198 GLY A O 1
ATOM 1546 N N . SER A 1 199 ? -2.004 18.375 -3.098 1 94.31 199 SER A N 1
ATOM 1547 C CA . SER A 1 199 ? -3.445 18.406 -3.328 1 94.31 199 SER A CA 1
ATOM 1548 C C . SER A 1 199 ? -3.943 17.109 -3.951 1 94.31 199 SER A C 1
ATOM 1550 O O . SER A 1 199 ? -3.176 16.391 -4.59 1 94.31 199 SER A O 1
ATOM 1552 N N . THR A 1 200 ? -5.211 16.844 -3.748 1 93.44 200 THR A N 1
ATOM 1553 C CA . THR A 1 200 ? -5.84 15.664 -4.328 1 93.44 200 THR A CA 1
ATOM 1554 C C . THR A 1 200 ? -5.742 15.688 -5.848 1 93.44 200 THR A C 1
ATOM 1556 O O . THR A 1 200 ? -5.484 14.664 -6.48 1 93.44 200 THR A O 1
ATOM 1559 N N . ARG A 1 201 ? -5.922 16.844 -6.402 1 94 201 ARG A N 1
ATOM 1560 C CA . ARG A 1 201 ? -5.848 16.984 -7.852 1 94 201 ARG A CA 1
ATOM 1561 C C . ARG A 1 201 ? -4.496 16.531 -8.383 1 94 201 ARG A C 1
ATOM 1563 O O . ARG A 1 201 ? -4.43 15.742 -9.328 1 94 201 ARG A O 1
ATOM 1570 N N . ILE A 1 202 ? -3.404 17.031 -7.785 1 96.06 202 ILE A N 1
ATOM 1571 C CA . ILE A 1 202 ? -2.066 16.656 -8.234 1 96.06 202 ILE A CA 1
ATOM 1572 C C . ILE A 1 202 ? -1.777 15.203 -7.879 1 96.06 202 ILE A C 1
ATOM 1574 O O . ILE A 1 202 ? -1.104 14.5 -8.633 1 96.06 202 ILE A O 1
ATOM 1578 N N . GLY A 1 203 ? -2.326 14.758 -6.703 1 97.06 203 GLY A N 1
ATOM 1579 C CA . GLY A 1 203 ? -2.203 13.352 -6.344 1 97.06 203 GLY A CA 1
ATOM 1580 C C . GLY A 1 203 ? -2.711 12.414 -7.422 1 97.06 203 GLY A C 1
ATOM 1581 O O . GLY A 1 203 ? -2.096 11.375 -7.691 1 97.06 203 GLY A O 1
ATOM 1582 N N . ARG A 1 204 ? -3.83 12.766 -8.078 1 97.12 204 ARG A N 1
ATOM 1583 C CA . ARG A 1 204 ? -4.383 11.977 -9.172 1 97.12 204 ARG A CA 1
ATOM 1584 C C . ARG A 1 204 ? -3.428 11.938 -10.359 1 97.12 204 ARG A C 1
ATOM 1586 O O . ARG A 1 204 ? -3.266 10.898 -11 1 97.12 204 ARG A O 1
ATOM 1593 N N . ILE A 1 205 ? -2.793 13.016 -10.617 1 97.69 205 ILE A N 1
ATOM 1594 C CA . ILE A 1 205 ? -1.839 13.109 -11.719 1 97.69 205 ILE A CA 1
ATOM 1595 C C . ILE A 1 205 ? -0.634 12.219 -11.43 1 97.69 205 ILE A C 1
ATOM 1597 O O . ILE A 1 205 ? -0.192 11.469 -12.305 1 97.69 205 ILE A O 1
ATOM 1601 N N . VAL A 1 206 ? -0.113 12.312 -10.211 1 98.44 206 VAL A N 1
ATOM 1602 C CA . VAL A 1 206 ? 1.046 11.523 -9.805 1 98.44 206 VAL A CA 1
ATOM 1603 C C . VAL A 1 206 ? 0.714 10.031 -9.883 1 98.44 206 VAL A C 1
ATOM 1605 O O . VAL A 1 206 ? 1.495 9.25 -10.422 1 98.44 206 VAL A O 1
ATOM 1608 N N . ALA A 1 207 ? -0.45 9.648 -9.375 1 98.25 207 ALA A N 1
ATOM 1609 C CA . ALA A 1 207 ? -0.869 8.25 -9.406 1 98.25 207 ALA A CA 1
ATOM 1610 C C . ALA A 1 207 ? -1.008 7.75 -10.844 1 98.25 207 ALA A C 1
ATOM 1612 O O . ALA A 1 207 ? -0.635 6.617 -11.156 1 98.25 207 ALA A O 1
ATOM 1613 N N . THR A 1 208 ? -1.569 8.562 -11.68 1 98.25 208 THR A N 1
ATOM 1614 C CA . THR A 1 208 ? -1.719 8.203 -13.086 1 98.25 208 THR A CA 1
ATOM 1615 C C . THR A 1 208 ? -0.355 7.984 -13.734 1 98.25 208 THR A C 1
ATOM 1617 O O . THR A 1 208 ? -0.155 7.008 -14.461 1 98.25 208 THR A O 1
ATOM 1620 N N . ALA A 1 209 ? 0.582 8.906 -13.484 1 98.12 209 ALA A N 1
ATOM 1621 C CA . ALA A 1 209 ? 1.928 8.781 -14.031 1 98.12 209 ALA A CA 1
ATOM 1622 C C . ALA A 1 209 ? 2.607 7.508 -13.523 1 98.12 209 ALA A C 1
ATOM 1624 O O . ALA A 1 209 ? 3.291 6.816 -14.281 1 98.12 209 ALA A O 1
ATOM 1625 N N . ALA A 1 210 ? 2.432 7.211 -12.25 1 98.06 210 ALA A N 1
ATOM 1626 C CA . ALA A 1 210 ? 3.041 6.047 -11.617 1 98.06 210 ALA A CA 1
ATOM 1627 C C . ALA A 1 210 ? 2.537 4.75 -12.242 1 98.06 210 ALA A C 1
ATOM 1629 O O . ALA A 1 210 ? 3.264 3.756 -12.305 1 98.06 210 ALA A O 1
ATOM 1630 N N . ALA A 1 211 ? 1.297 4.746 -12.734 1 97.25 211 ALA A N 1
ATOM 1631 C CA . ALA A 1 211 ? 0.641 3.564 -13.289 1 97.25 211 ALA A CA 1
ATOM 1632 C C . ALA A 1 211 ? 1.375 3.055 -14.523 1 97.25 211 ALA A C 1
ATOM 1634 O O . ALA A 1 211 ? 1.371 1.854 -14.805 1 97.25 211 ALA A O 1
ATOM 1635 N N . LYS A 1 212 ? 2.068 3.965 -15.234 1 95.38 212 LYS A N 1
ATOM 1636 C CA . LYS A 1 212 ? 2.795 3.609 -16.453 1 95.38 212 LYS A CA 1
ATOM 1637 C C . LYS A 1 212 ? 3.803 2.494 -16.188 1 95.38 212 LYS A C 1
ATOM 1639 O O . LYS A 1 212 ? 4.012 1.623 -17.031 1 95.38 212 LYS A O 1
ATOM 1644 N N . TYR A 1 213 ? 4.387 2.504 -15.016 1 94.56 213 TYR A N 1
ATOM 1645 C CA . TYR A 1 213 ? 5.434 1.543 -14.672 1 94.56 213 TYR A CA 1
ATOM 1646 C C . TYR A 1 213 ? 5.008 0.666 -13.5 1 94.56 213 TYR A C 1
ATOM 1648 O O . TYR A 1 213 ? 5.844 0.026 -12.859 1 94.56 213 TYR A O 1
ATOM 1656 N N . VAL A 1 214 ? 3.74 0.723 -13.172 1 95 214 VAL A N 1
ATOM 1657 C CA . VAL A 1 214 ? 3.207 -0.031 -12.047 1 95 214 VAL A CA 1
ATOM 1658 C C . VAL A 1 214 ? 3.98 0.326 -10.773 1 95 214 VAL A C 1
ATOM 1660 O O . VAL A 1 214 ? 4.379 -0.559 -10.016 1 95 214 VAL A O 1
ATOM 1663 N N . THR A 1 215 ? 4.312 1.599 -10.625 1 97.69 215 THR A N 1
ATOM 1664 C CA . THR A 1 215 ? 5.043 2.088 -9.461 1 97.69 215 THR A CA 1
ATOM 1665 C C . THR A 1 215 ? 4.094 2.33 -8.297 1 97.69 215 THR A C 1
ATOM 1667 O O . THR A 1 215 ? 3.096 3.041 -8.43 1 97.69 215 THR A O 1
ATOM 1670 N N . PRO A 1 216 ? 4.355 1.652 -7.145 1 97.81 216 PRO A N 1
ATOM 1671 C CA . PRO A 1 216 ? 3.545 1.995 -5.977 1 97.81 216 PRO A CA 1
ATOM 1672 C C . PRO A 1 216 ? 3.732 3.443 -5.531 1 97.81 216 PRO A C 1
ATOM 1674 O O . PRO A 1 216 ? 4.793 4.031 -5.762 1 97.81 216 PRO A O 1
ATOM 1677 N N . VAL A 1 217 ? 2.654 4.004 -4.895 1 98.19 217 VAL A N 1
ATOM 1678 C CA . VAL A 1 217 ? 2.705 5.398 -4.461 1 98.19 217 VAL A CA 1
ATOM 1679 C C . VAL A 1 217 ? 2.207 5.512 -3.023 1 98.19 217 VAL A C 1
ATOM 1681 O O . VAL A 1 217 ? 1.458 4.656 -2.549 1 98.19 217 VAL A O 1
ATOM 1684 N N . THR A 1 218 ? 2.723 6.414 -2.262 1 98.31 218 THR A N 1
ATOM 1685 C CA . THR A 1 218 ? 2.133 6.98 -1.054 1 98.31 218 THR A CA 1
ATOM 1686 C C . THR A 1 218 ? 1.622 8.398 -1.315 1 98.31 218 THR A C 1
ATOM 1688 O O . THR A 1 218 ? 2.379 9.266 -1.761 1 98.31 218 THR A O 1
ATOM 1691 N N . LEU A 1 219 ? 0.351 8.547 -1.079 1 97.88 219 LEU A N 1
ATOM 1692 C CA . LEU A 1 219 ? -0.306 9.82 -1.354 1 97.88 219 LEU A CA 1
ATOM 1693 C C . LEU A 1 219 ? -0.835 10.453 -0.068 1 97.88 219 LEU A C 1
ATOM 1695 O O . LEU A 1 219 ? -1.802 9.953 0.516 1 97.88 219 LEU A O 1
ATOM 1699 N N . GLU A 1 220 ? -0.154 11.422 0.419 1 96.62 220 GLU A N 1
ATOM 1700 C CA . GLU A 1 220 ? -0.649 12.258 1.505 1 96.62 220 GLU A CA 1
ATOM 1701 C C . GLU A 1 220 ? -1.335 13.508 0.963 1 96.62 220 GLU A C 1
ATOM 1703 O O . GLU A 1 220 ? -0.67 14.43 0.482 1 96.62 220 GLU A O 1
ATOM 1708 N N . LEU A 1 221 ? -2.66 13.523 1.078 1 95.12 221 LEU A N 1
ATOM 1709 C CA . LEU A 1 221 ? -3.416 14.547 0.356 1 95.12 221 LEU A CA 1
ATOM 1710 C C . LEU A 1 221 ? -4.25 15.383 1.316 1 95.12 221 LEU A C 1
ATOM 1712 O O . LEU A 1 221 ? -3.98 15.414 2.52 1 95.12 221 LEU A O 1
ATOM 1716 N N . GLY A 1 222 ? -5.105 16.234 0.757 1 85.25 222 GLY A N 1
ATOM 1717 C CA . GLY A 1 222 ? -5.844 17.203 1.548 1 85.25 222 GLY A CA 1
ATOM 1718 C C . GLY A 1 222 ? -6.949 16.578 2.381 1 85.25 222 GLY A C 1
ATOM 1719 O O . GLY A 1 222 ? -7.258 15.398 2.221 1 85.25 222 GLY A O 1
ATOM 1720 N N . GLY A 1 223 ? -7.316 17.281 3.424 1 85 223 GLY A N 1
ATOM 1721 C CA . GLY A 1 223 ? -8.414 16.828 4.266 1 85 223 GLY A CA 1
ATOM 1722 C C . GLY A 1 223 ? -9.234 17.969 4.836 1 85 223 GLY A C 1
ATOM 1723 O O . GLY A 1 223 ? -8.688 18.922 5.383 1 85 223 GLY A O 1
ATOM 1724 N N . LYS A 1 224 ? -10.57 18.031 4.551 1 94.62 224 LYS A N 1
ATOM 1725 C CA . LYS A 1 224 ? -11.461 18.953 5.242 1 94.62 224 LYS A CA 1
ATOM 1726 C C . LYS A 1 224 ? -11.797 18.453 6.641 1 94.62 224 LYS A C 1
ATOM 1728 O O . LYS A 1 224 ? -12.875 17.875 6.859 1 94.62 224 LYS A O 1
ATOM 1733 N N . SER A 1 225 ? -10.82 18.625 7.602 1 97.94 225 SER A N 1
ATOM 1734 C CA . SER A 1 225 ? -10.812 18 8.922 1 97.94 225 SER A CA 1
ATOM 1735 C C . SER A 1 225 ? -11.844 18.656 9.844 1 97.94 225 SER A C 1
ATOM 1737 O O . SER A 1 225 ? -11.703 19.828 10.211 1 97.94 225 SER A O 1
ATOM 1739 N N . PRO A 1 226 ? -12.852 17.969 10.305 1 98.62 226 PRO A N 1
ATOM 1740 C CA . PRO A 1 226 ? -13.883 18.531 11.188 1 98.62 226 PRO A CA 1
ATOM 1741 C C . PRO A 1 226 ? -13.461 18.531 12.656 1 98.62 226 PRO A C 1
ATOM 1743 O O . PRO A 1 226 ? -12.602 17.734 13.055 1 98.62 226 PRO A O 1
ATOM 1746 N N . VAL A 1 227 ? -14.078 19.422 13.398 1 98.88 227 VAL A N 1
ATOM 1747 C CA . VAL A 1 227 ? -14.008 19.422 14.859 1 98.88 227 VAL A CA 1
ATOM 1748 C C . VAL A 1 227 ? -15.414 19.266 15.445 1 98.88 227 VAL A C 1
ATOM 1750 O O . VAL A 1 227 ? -16.312 20.047 15.109 1 98.88 227 VAL A O 1
ATOM 1753 N N . ILE A 1 228 ? -15.547 18.281 16.234 1 98.88 228 ILE A N 1
ATOM 1754 C CA . ILE A 1 228 ? -16.797 18.094 16.953 1 98.88 228 ILE A CA 1
ATOM 1755 C C . ILE A 1 228 ? -16.625 18.516 18.422 1 98.88 228 ILE A C 1
ATOM 1757 O O . ILE A 1 228 ? -15.758 18 19.109 1 98.88 228 ILE A O 1
ATOM 1761 N N . VAL A 1 229 ? -17.469 19.422 18.891 1 98.75 229 VAL A N 1
ATOM 1762 C CA . VAL A 1 229 ? -17.453 19.875 20.281 1 98.75 229 VAL A CA 1
ATOM 1763 C C . VAL A 1 229 ? -18.672 19.328 21 1 98.75 229 VAL A C 1
ATOM 1765 O O . VAL A 1 229 ? -19.812 19.484 20.547 1 98.75 229 VAL A O 1
ATOM 1768 N N . SER A 1 230 ? -18.422 18.688 22.078 1 98.25 230 SER A N 1
ATOM 1769 C CA . SER A 1 230 ? -19.484 18.156 22.922 1 98.25 230 SER A CA 1
ATOM 1770 C C . SER A 1 230 ? -19.781 19.094 24.094 1 98.25 230 SER A C 1
ATOM 1772 O O . SER A 1 230 ? -18.859 19.703 24.656 1 98.25 230 SER A O 1
ATOM 1774 N N . PRO A 1 231 ? -21.078 19.125 24.578 1 97.62 231 PRO A N 1
ATOM 1775 C CA . PRO A 1 231 ? -21.438 20 25.703 1 97.62 231 PRO A CA 1
ATOM 1776 C C . PRO A 1 231 ? -20.797 19.562 27.016 1 97.62 231 PRO A C 1
ATOM 1778 O O . PRO A 1 231 ? -20.734 20.344 27.969 1 97.62 231 PRO A O 1
ATOM 1781 N N . ASP A 1 232 ? -20.266 18.406 27.047 1 97.25 232 ASP A N 1
ATOM 1782 C CA . ASP A 1 232 ? -19.75 17.875 28.297 1 97.25 232 ASP A CA 1
ATOM 1783 C C . ASP A 1 232 ? -18.266 18.219 28.484 1 97.25 232 ASP A C 1
ATOM 1785 O O . ASP A 1 232 ? -17.641 17.797 29.453 1 97.25 232 ASP A O 1
ATOM 1789 N N . TYR A 1 233 ? -17.672 18.922 27.562 1 97.88 233 TYR A N 1
ATOM 1790 C CA . TYR A 1 233 ? -16.25 19.266 27.641 1 97.88 233 TYR A CA 1
ATOM 1791 C C . TYR A 1 233 ? -16.047 20.719 28.062 1 97.88 233 TYR A C 1
ATOM 1793 O O . TYR A 1 233 ? -16.969 21.531 27.938 1 97.88 233 TYR A O 1
ATOM 1801 N N . ASP A 1 234 ? -14.867 21.062 28.578 1 97.94 234 ASP A N 1
ATOM 1802 C CA . ASP A 1 234 ? -14.453 22.422 28.891 1 97.94 234 ASP A CA 1
ATOM 1803 C C . ASP A 1 234 ? -14.344 23.266 27.625 1 97.94 234 ASP A C 1
ATOM 1805 O O . ASP A 1 234 ? -13.367 23.156 26.875 1 97.94 234 ASP A O 1
ATOM 1809 N N . LEU A 1 235 ? -15.297 24.172 27.438 1 98.38 235 LEU A N 1
ATOM 1810 C CA . LEU A 1 235 ? -15.406 24.922 26.188 1 98.38 235 LEU A CA 1
ATOM 1811 C C . LEU A 1 235 ? -14.234 25.891 26.031 1 98.38 235 LEU A C 1
ATOM 1813 O O . LEU A 1 235 ? -13.789 26.172 24.922 1 98.38 235 LEU A O 1
ATOM 1817 N N . GLU A 1 236 ? -13.766 26.453 27.094 1 98 236 GLU A N 1
ATOM 1818 C CA . GLU A 1 236 ? -12.609 27.344 27.031 1 98 236 GLU A CA 1
ATOM 1819 C C . GLU A 1 236 ? -11.367 26.609 26.547 1 98 236 GLU A C 1
ATOM 1821 O O . GLU A 1 236 ? -10.625 27.109 25.703 1 98 236 GLU A O 1
ATOM 1826 N N . LEU A 1 237 ? -11.18 25.453 27.125 1 98.06 237 LEU A N 1
ATOM 1827 C CA . LEU A 1 237 ? -10.031 24.656 26.703 1 98.06 237 LEU A CA 1
ATOM 1828 C C . LEU A 1 237 ? -10.188 24.219 25.25 1 98.06 237 LEU A C 1
ATOM 1830 O O . LEU A 1 237 ? -9.219 24.219 24.484 1 98.06 237 LEU A O 1
ATOM 1834 N N . ALA A 1 238 ? -11.391 23.766 24.875 1 98.62 238 ALA A N 1
ATOM 1835 C CA . ALA A 1 238 ? -11.648 23.391 23.484 1 98.62 238 ALA A CA 1
ATOM 1836 C C . ALA A 1 238 ? -11.312 24.531 22.531 1 98.62 238 ALA A C 1
ATOM 1838 O O . ALA A 1 238 ? -10.609 24.328 21.547 1 98.62 238 ALA A O 1
ATOM 1839 N N . ALA A 1 239 ? -11.805 25.703 22.844 1 98.69 239 ALA A N 1
ATOM 1840 C CA . ALA A 1 239 ? -11.555 26.875 22 1 98.69 239 ALA A CA 1
ATOM 1841 C C . ALA A 1 239 ? -10.062 27.141 21.859 1 98.69 239 ALA A C 1
ATOM 1843 O O . ALA A 1 239 ? -9.578 27.406 20.75 1 98.69 239 ALA A O 1
ATOM 1844 N N . LYS A 1 240 ? -9.383 27.094 22.984 1 98.38 240 LYS A N 1
ATOM 1845 C CA . LYS A 1 240 ? -7.945 27.359 23 1 98.38 240 LYS A CA 1
ATOM 1846 C C . LYS A 1 240 ? -7.199 26.359 22.125 1 98.38 240 LYS A C 1
ATOM 1848 O O . LYS A 1 240 ? -6.383 26.75 21.281 1 98.38 240 LYS A O 1
ATOM 1853 N N . ARG A 1 241 ? -7.504 25.078 22.25 1 98.5 241 ARG A N 1
ATOM 1854 C CA . ARG A 1 241 ? -6.805 24.016 21.516 1 98.5 241 ARG A CA 1
ATOM 1855 C C . ARG A 1 241 ? -7.211 24 20.047 1 98.5 241 ARG A C 1
ATOM 1857 O O . ARG A 1 241 ? -6.398 23.688 19.188 1 98.5 241 ARG A O 1
ATOM 1864 N N . ILE A 1 242 ? -8.438 24.359 19.734 1 98.81 242 ILE A N 1
ATOM 1865 C CA . ILE A 1 242 ? -8.898 24.453 18.344 1 98.81 242 ILE A CA 1
ATOM 1866 C C . ILE A 1 242 ? -8.188 25.609 17.641 1 98.81 242 ILE A C 1
ATOM 1868 O O . ILE A 1 242 ? -7.672 25.438 16.547 1 98.81 242 ILE A O 1
ATOM 1872 N N . LEU A 1 243 ? -8.109 26.797 18.297 1 98.62 243 LEU A N 1
ATOM 1873 C CA . LEU A 1 243 ? -7.438 27.938 17.688 1 98.62 243 LEU A CA 1
ATOM 1874 C C . LEU A 1 243 ? -5.941 27.672 17.547 1 98.62 243 LEU A C 1
ATOM 1876 O O . LEU A 1 243 ? -5.316 28.109 16.578 1 98.62 243 LEU A O 1
ATOM 1880 N N . TYR A 1 244 ? -5.402 27.016 18.547 1 98.06 244 TYR A N 1
ATOM 1881 C CA . TYR A 1 244 ? -4.004 26.609 18.438 1 98.06 244 TYR A CA 1
ATOM 1882 C C . TYR A 1 244 ? -3.762 25.828 17.156 1 98.06 244 TYR A C 1
ATOM 1884 O O . TYR A 1 244 ? -2.816 26.109 16.422 1 98.06 244 TYR A O 1
ATOM 1892 N N . GLY A 1 245 ? -4.598 24.812 16.875 1 98.12 245 GLY A N 1
ATOM 1893 C CA . GLY A 1 245 ? -4.48 24.047 15.648 1 98.12 245 GLY A CA 1
ATOM 1894 C C . GLY A 1 245 ? -4.656 24.891 14.391 1 98.12 245 GLY A C 1
ATOM 1895 O O . GLY A 1 245 ? -3.971 24.672 13.391 1 98.12 245 GLY A O 1
ATOM 1896 N N . LYS A 1 246 ? -5.516 25.859 14.43 1 98.44 246 LYS A N 1
ATOM 1897 C CA . LYS A 1 246 ? -5.879 26.641 13.25 1 98.44 246 LYS A CA 1
ATOM 1898 C C . LYS A 1 246 ? -4.797 27.656 12.906 1 98.44 246 LYS A C 1
ATOM 1900 O O . LYS A 1 246 ? -4.566 27.953 11.734 1 98.44 246 LYS A O 1
ATOM 1905 N N . VAL A 1 247 ? -4.078 28.141 13.914 1 97.5 247 VAL A N 1
ATOM 1906 C CA . VAL A 1 247 ? -3.17 29.266 13.688 1 97.5 247 VAL A CA 1
ATOM 1907 C C . VAL A 1 247 ? -1.85 28.75 13.117 1 97.5 247 VAL A C 1
ATOM 1909 O O . VAL A 1 247 ? -1.031 29.531 12.625 1 97.5 247 VAL A O 1
ATOM 1912 N N . GLN A 1 248 ? -1.619 27.406 13.188 1 97.31 248 GLN A N 1
ATOM 1913 C CA . GLN A 1 248 ? -0.358 26.859 12.695 1 97.31 248 GLN A CA 1
ATOM 1914 C C . GLN A 1 248 ? -0.154 27.188 11.219 1 97.31 248 GLN A C 1
ATOM 1916 O O . GLN A 1 248 ? -1.021 26.906 10.391 1 97.31 248 GLN A O 1
ATOM 1921 N N . ASN A 1 249 ? 0.971 27.766 10.906 1 98.06 249 ASN A N 1
ATOM 1922 C CA . ASN A 1 249 ? 1.326 28.188 9.555 1 98.06 249 ASN A CA 1
ATOM 1923 C C . ASN A 1 249 ? 0.202 29 8.906 1 98.06 249 ASN A C 1
ATOM 1925 O O . ASN A 1 249 ? -0.096 28.812 7.723 1 98.06 249 ASN A O 1
ATOM 1929 N N . VAL A 1 250 ? -0.483 29.828 9.703 1 97.69 250 VAL A N 1
ATOM 1930 C CA . VAL A 1 250 ? -1.569 30.688 9.258 1 97.69 250 VAL A CA 1
ATOM 1931 C C . VAL A 1 250 ? -2.668 29.844 8.602 1 97.69 250 VAL A C 1
ATOM 1933 O O . VAL A 1 250 ? -3.178 30.203 7.539 1 97.69 250 VAL A O 1
ATOM 1936 N N . GLY A 1 251 ? -2.906 28.703 9.141 1 97.81 251 GLY A N 1
ATOM 1937 C CA . GLY A 1 251 ? -3.979 27.828 8.695 1 97.81 251 GLY A CA 1
ATOM 1938 C C . GLY A 1 251 ? -3.625 27.031 7.453 1 97.81 251 GLY A C 1
ATOM 1939 O O . GLY A 1 251 ? -4.434 26.234 6.965 1 97.81 251 GLY A O 1
ATOM 1940 N N . GLN A 1 252 ? -2.412 27.188 6.875 1 97.94 252 GLN A N 1
ATOM 1941 C CA . GLN A 1 252 ? -1.97 26.453 5.691 1 97.94 252 GLN A CA 1
ATOM 1942 C C . GLN A 1 252 ? -1.396 25.094 6.074 1 97.94 252 GLN A C 1
ATOM 1944 O O . GLN A 1 252 ? -0.228 24.812 5.801 1 97.94 252 GLN A O 1
ATOM 1949 N N . LEU A 1 253 ? -2.232 24.281 6.645 1 97 253 LEU A N 1
ATOM 1950 C CA . LEU A 1 253 ? -1.892 22.969 7.191 1 97 253 LEU A CA 1
ATOM 1951 C C . LEU A 1 253 ? -2.988 21.953 6.895 1 97 253 LEU A C 1
ATOM 1953 O O . LEU A 1 253 ? -4.16 22.188 7.195 1 97 253 LEU A O 1
ATOM 1957 N N . CYS A 1 254 ? -2.625 20.828 6.355 1 95.62 254 CYS A N 1
ATOM 1958 C CA . CYS A 1 254 ? -3.576 19.844 5.852 1 95.62 254 CYS A CA 1
ATOM 1959 C C . CYS A 1 254 ? -4.402 19.25 6.988 1 95.62 254 CYS A C 1
ATOM 1961 O O . CYS A 1 254 ? -5.543 18.844 6.781 1 95.62 254 CYS A O 1
ATOM 1963 N N . VAL A 1 255 ? -3.84 19.219 8.234 1 96.88 255 VAL A N 1
ATOM 1964 C CA . VAL A 1 255 ? -4.578 18.656 9.359 1 96.88 255 VAL A CA 1
ATOM 1965 C C . VAL A 1 255 ? -5.18 19.781 10.203 1 96.88 255 VAL A C 1
ATOM 1967 O O . VAL A 1 255 ? -5.57 19.562 11.352 1 96.88 255 VAL A O 1
ATOM 1970 N N . SER A 1 256 ? -5.211 20.953 9.711 1 97.69 256 SER A N 1
ATOM 1971 C CA . SER A 1 256 ? -5.797 22.094 10.43 1 97.69 256 SER A CA 1
ATOM 1972 C C . SER A 1 256 ? -7.281 21.859 10.703 1 97.69 256 SER A C 1
ATOM 1974 O O . SER A 1 256 ? -7.996 21.312 9.859 1 97.69 256 SER A O 1
ATOM 1976 N N . PRO A 1 257 ? -7.758 22.234 11.977 1 98.31 257 PRO A N 1
ATOM 1977 C CA . PRO A 1 257 ? -9.211 22.312 12.109 1 98.31 257 PRO A CA 1
ATOM 1978 C C . PRO A 1 257 ? -9.867 23.125 10.992 1 98.31 257 PRO A C 1
ATOM 1980 O O . PRO A 1 257 ? -9.688 24.344 10.93 1 98.31 257 PRO A O 1
ATOM 1983 N N . ASP A 1 258 ? -10.648 22.453 10.219 1 98.44 258 ASP A N 1
ATOM 1984 C CA . ASP A 1 258 ? -11.156 23.094 9.016 1 98.44 258 ASP A CA 1
ATOM 1985 C C . ASP A 1 258 ? -12.531 23.719 9.266 1 98.44 258 ASP A C 1
ATOM 1987 O O . ASP A 1 258 ? -12.852 24.766 8.711 1 98.44 258 ASP A O 1
ATOM 1991 N N . TYR A 1 259 ? -13.391 23.078 10.023 1 98.81 259 TYR A N 1
ATOM 1992 C CA . TYR A 1 259 ? -14.672 23.594 10.469 1 98.81 259 TYR A CA 1
ATOM 1993 C C . TYR A 1 259 ? -15.086 22.984 11.797 1 98.81 259 TYR A C 1
ATOM 1995 O O . TYR A 1 259 ? -14.68 21.859 12.117 1 98.81 259 TYR A O 1
ATOM 2003 N N . VAL A 1 260 ? -15.891 23.719 12.555 1 98.88 260 VAL A N 1
ATOM 2004 C CA . VAL A 1 260 ? -16.281 23.297 13.891 1 98.88 260 VAL A CA 1
ATOM 2005 C C . VAL A 1 260 ? -17.797 23.062 13.945 1 98.88 260 VAL A C 1
ATOM 2007 O O . VAL A 1 260 ? -18.562 23.922 13.5 1 98.88 260 VAL A O 1
ATOM 2010 N N . LEU A 1 261 ? -18.188 21.906 14.391 1 98.94 261 LEU A N 1
ATOM 2011 C CA . LEU A 1 261 ? -19.578 21.562 14.641 1 98.94 261 LEU A CA 1
ATOM 2012 C C . LEU A 1 261 ? -19.906 21.672 16.125 1 98.94 261 LEU A C 1
ATOM 2014 O O . LEU A 1 261 ? -19.344 20.938 16.953 1 98.94 261 LEU A O 1
ATOM 2018 N N . VAL A 1 262 ? -20.812 22.578 16.469 1 98.69 262 VAL A N 1
ATOM 2019 C CA . VAL A 1 262 ? -21.078 22.906 17.859 1 98.69 262 VAL A CA 1
ATOM 2020 C C . VAL A 1 262 ? -22.562 22.797 18.141 1 98.69 262 VAL A C 1
ATOM 2022 O O . VAL A 1 262 ? -23.375 23.438 17.469 1 98.69 262 VAL A O 1
ATOM 2025 N N . PRO A 1 263 ? -22.953 22.016 19.125 1 98.5 263 PRO A N 1
ATOM 2026 C CA . PRO A 1 263 ? -24.375 21.938 19.5 1 98.5 263 PRO A CA 1
ATOM 2027 C C . PRO A 1 263 ? -24.938 23.297 19.906 1 98.5 263 PRO A C 1
ATOM 2029 O O . PRO A 1 263 ? -24.266 24.094 20.547 1 98.5 263 PRO A O 1
ATOM 2032 N N . ARG A 1 264 ? -26.219 23.469 19.594 1 97.75 264 ARG A N 1
ATOM 2033 C CA . ARG A 1 264 ? -26.922 24.719 19.859 1 97.75 264 ARG A CA 1
ATOM 2034 C C . ARG A 1 264 ? -26.859 25.078 21.328 1 97.75 264 ARG A C 1
ATOM 2036 O O . ARG A 1 264 ? -26.766 26.266 21.688 1 97.75 264 ARG A O 1
ATOM 2043 N N . SER A 1 265 ? -26.891 24.172 22.188 1 97.94 265 SER A N 1
ATOM 2044 C CA . SER A 1 265 ? -26.984 24.375 23.625 1 97.94 265 SER A CA 1
ATOM 2045 C C . SER A 1 265 ? -25.734 25.062 24.172 1 97.94 265 SER A C 1
ATOM 2047 O O . SER A 1 265 ? -25.766 25.688 25.234 1 97.94 265 SER A O 1
ATOM 2049 N N . VAL A 1 266 ? -24.594 24.969 23.453 1 98.06 266 VAL A N 1
ATOM 2050 C CA . VAL A 1 266 ? -23.359 25.547 23.969 1 98.06 266 VAL A CA 1
ATOM 2051 C C . VAL A 1 266 ? -22.734 26.453 22.922 1 98.06 266 VAL A C 1
ATOM 2053 O O . VAL A 1 266 ? -21.562 26.812 23.031 1 98.06 266 VAL A O 1
ATOM 2056 N N . TYR A 1 267 ? -23.469 26.75 21.891 1 97.81 267 TYR A N 1
ATOM 2057 C CA . TYR A 1 267 ? -22.969 27.547 20.781 1 97.81 267 TYR A CA 1
ATOM 2058 C C . TYR A 1 267 ? -22.453 28.891 21.25 1 97.81 267 TYR A C 1
ATOM 2060 O O . TYR A 1 267 ? -21.312 29.266 20.953 1 97.81 267 TYR A O 1
ATOM 2068 N N . LYS A 1 268 ? -23.234 29.672 21.953 1 97.75 268 LYS A N 1
ATOM 2069 C CA . LYS A 1 268 ? -22.891 31.031 22.375 1 97.75 268 LYS A CA 1
ATOM 2070 C C . LYS A 1 268 ? -21.688 31.016 23.328 1 97.75 268 LYS A C 1
ATOM 2072 O O . LYS A 1 268 ? -20.719 31.75 23.109 1 97.75 268 LYS A O 1
ATOM 2077 N N . PRO A 1 269 ? -21.75 30.156 24.391 1 98.31 269 PRO A N 1
ATOM 2078 C CA . PRO A 1 269 ? -20.578 30.141 25.266 1 98.31 269 PRO A CA 1
ATOM 2079 C C . PRO A 1 269 ? -19.312 29.734 24.531 1 98.31 269 PRO A C 1
ATOM 2081 O O . PRO A 1 269 ? -18.219 30.203 24.859 1 98.31 269 PRO A O 1
ATOM 2084 N N . PHE A 1 270 ? -19.422 28.859 23.594 1 98.56 270 PHE A N 1
ATOM 2085 C CA . PHE A 1 270 ? -18.25 28.453 22.812 1 98.56 270 PHE A CA 1
ATOM 2086 C C . PHE A 1 270 ? -17.703 29.641 22.016 1 98.56 270 PHE A C 1
ATOM 2088 O O . PHE A 1 270 ? -16.484 29.859 21.969 1 98.56 270 PHE A O 1
ATOM 2095 N N . VAL A 1 271 ? -18.547 30.375 21.359 1 98.25 271 VAL A N 1
ATOM 2096 C CA . VAL A 1 271 ? -18.141 31.547 20.578 1 98.25 271 VAL A CA 1
ATOM 2097 C C . VAL A 1 271 ? -17.438 32.562 21.484 1 98.25 271 VAL A C 1
ATOM 2099 O O . VAL A 1 271 ? -16.422 33.125 21.094 1 98.25 271 VAL A O 1
ATOM 2102 N N . GLU A 1 272 ? -17.984 32.75 22.656 1 98.31 272 GLU A N 1
ATOM 2103 C CA . GLU A 1 272 ? -17.359 33.656 23.609 1 98.31 272 GLU A CA 1
ATOM 2104 C C . GLU A 1 272 ? -15.984 33.156 24.031 1 98.31 272 GLU A C 1
ATOM 2106 O O . GLU A 1 272 ? -15.055 33.969 24.188 1 98.31 272 GLU A O 1
ATOM 2111 N N . ALA A 1 273 ? -15.898 31.891 24.234 1 98.62 273 ALA A N 1
ATOM 2112 C CA . ALA A 1 273 ? -14.602 31.297 24.562 1 98.62 273 ALA A CA 1
ATOM 2113 C C . ALA A 1 273 ? -13.594 31.531 23.438 1 98.62 273 ALA A C 1
ATOM 2115 O O . ALA A 1 273 ? -12.422 31.797 23.703 1 98.62 273 ALA A O 1
ATOM 2116 N N . LEU A 1 274 ? -14.016 31.422 22.188 1 98.56 274 LEU A N 1
ATOM 2117 C CA . LEU A 1 274 ? -13.148 31.688 21.047 1 98.56 274 LEU A CA 1
ATOM 2118 C C . LEU A 1 274 ? -12.656 33.125 21.047 1 98.56 274 LEU A C 1
ATOM 2120 O O . LEU A 1 274 ? -11.484 33.375 20.766 1 98.56 274 LEU A O 1
ATOM 2124 N N . LYS A 1 275 ? -13.586 34.031 21.328 1 98.06 275 LYS A N 1
ATOM 2125 C CA . LYS A 1 275 ? -13.219 35.469 21.375 1 98.06 275 LYS A CA 1
ATOM 2126 C C . LYS A 1 275 ? -12.156 35.719 22.438 1 98.06 275 LYS A C 1
ATOM 2128 O O . LYS A 1 275 ? -11.195 36.438 22.188 1 98.06 275 LYS A O 1
ATOM 2133 N N . LYS A 1 276 ? -12.406 35.125 23.562 1 98.12 276 LYS A N 1
ATOM 2134 C CA . LYS A 1 276 ? -11.453 35.25 24.656 1 98.12 276 LYS A CA 1
ATOM 2135 C C . LYS A 1 276 ? -10.078 34.719 24.266 1 98.12 276 LYS A C 1
ATOM 2137 O O . LYS A 1 276 ? -9.062 35.375 24.484 1 98.12 276 LYS A O 1
ATOM 2142 N N . THR A 1 277 ? -10.039 33.531 23.734 1 98.12 277 THR A N 1
ATOM 2143 C CA . THR A 1 277 ? -8.789 32.906 23.328 1 98.12 277 THR A CA 1
ATOM 2144 C C . THR A 1 277 ? -8.117 33.75 22.219 1 98.12 277 THR A C 1
ATOM 2146 O O . THR A 1 277 ? -6.898 33.938 22.25 1 98.12 277 THR A O 1
ATOM 2149 N N . TYR A 1 278 ? -8.898 34.188 21.266 1 98 278 TYR A N 1
ATOM 2150 C CA . TYR A 1 278 ? -8.391 35 20.172 1 98 278 TYR A CA 1
ATOM 2151 C C . TYR A 1 278 ? -7.656 36.219 20.703 1 98 278 TYR A C 1
ATOM 2153 O O . TYR A 1 278 ? -6.547 36.531 20.266 1 98 278 TYR A O 1
ATOM 2161 N N . ALA A 1 279 ? -8.258 36.875 21.641 1 97.19 279 ALA A N 1
ATOM 2162 C CA . ALA A 1 279 ? -7.664 38.062 22.234 1 97.19 279 ALA A CA 1
ATOM 2163 C C . ALA A 1 279 ? -6.348 37.75 22.938 1 97.19 279 ALA A C 1
ATOM 2165 O O . ALA A 1 279 ? -5.418 38.562 22.938 1 97.19 279 ALA A O 1
ATOM 2166 N N . SER A 1 280 ? -6.316 36.625 23.516 1 96.31 280 SER A N 1
ATOM 2167 C CA . SER A 1 280 ? -5.098 36.188 24.203 1 96.31 280 SER A CA 1
ATOM 2168 C C . SER A 1 280 ? -3.986 35.875 23.203 1 96.31 280 SER A C 1
ATOM 2170 O O . SER A 1 280 ? -2.812 36.156 23.469 1 96.31 280 SER A O 1
ATOM 2172 N N . PHE A 1 281 ? -4.301 35.281 22.078 1 96.62 281 PHE A N 1
ATOM 2173 C CA . PHE A 1 281 ? -3.328 34.906 21.062 1 96.62 281 PHE A CA 1
ATOM 2174 C C . PHE A 1 281 ? -2.811 36.156 20.344 1 96.62 281 PHE A C 1
ATOM 2176 O O . PHE A 1 281 ? -1.658 36.188 19.906 1 96.62 281 PHE A O 1
ATOM 2183 N N . PHE A 1 282 ? -3.713 37.094 20.234 1 95.62 282 PHE A N 1
ATOM 2184 C CA . PHE A 1 282 ? -3.396 38.312 19.5 1 95.62 282 PHE A CA 1
ATOM 2185 C C . PHE A 1 282 ? -3.68 39.562 20.344 1 95.62 282 PHE A C 1
ATOM 2187 O O . PHE A 1 282 ? -4.621 40.312 20.078 1 95.62 282 PHE A O 1
ATOM 2194 N N . PRO A 1 283 ? -2.768 39.812 21.234 1 91.81 283 PRO A N 1
ATOM 2195 C CA . PRO A 1 283 ? -2.98 41.031 22.047 1 91.81 283 PRO A CA 1
ATOM 2196 C C . PRO A 1 283 ? -3.025 42.281 21.188 1 91.81 283 PRO A C 1
ATOM 2198 O O . PRO A 1 283 ? -3.645 43.281 21.594 1 91.81 283 PRO A O 1
ATOM 2201 N N . THR A 1 284 ? -2.295 42.188 20.094 1 89.88 284 THR A N 1
ATOM 2202 C CA . THR A 1 284 ? -2.406 43.219 19.047 1 89.88 284 THR A CA 1
ATOM 2203 C C . THR A 1 284 ? -2.953 42.594 17.766 1 89.88 284 THR A C 1
ATOM 2205 O O . THR A 1 284 ? -2.893 41.375 17.562 1 89.88 284 THR A O 1
ATOM 2208 N N . ASP A 1 285 ? -3.438 43.469 17 1 91.75 285 ASP A N 1
ATOM 2209 C CA . ASP A 1 285 ? -3.959 43 15.719 1 91.75 285 ASP A CA 1
ATOM 2210 C C . ASP A 1 285 ? -2.924 42.156 14.969 1 91.75 285 ASP A C 1
ATOM 2212 O O . ASP A 1 285 ? -1.755 42.562 14.883 1 91.75 285 ASP A O 1
ATOM 2216 N N . PRO A 1 286 ? -3.387 41 14.555 1 92.81 286 PRO A N 1
ATOM 2217 C CA . PRO A 1 286 ? -2.441 40.156 13.828 1 92.81 286 PRO A CA 1
ATOM 2218 C C . PRO A 1 286 ? -1.839 40.844 12.609 1 92.81 286 PRO A C 1
ATOM 2220 O O . PRO A 1 286 ? -0.744 40.5 12.164 1 92.81 286 PRO A O 1
ATOM 2223 N N . LEU A 1 287 ? -2.506 41.781 12.078 1 95.5 287 LEU A N 1
ATOM 2224 C CA . LEU A 1 287 ? -2.025 42.438 10.875 1 95.5 287 LEU A CA 1
ATOM 2225 C C . LEU A 1 287 ? -1.204 43.688 11.219 1 95.5 287 LEU A C 1
ATOM 2227 O O . LEU A 1 287 ? -0.713 44.375 10.328 1 95.5 287 LEU A O 1
ATOM 2231 N N . ASP A 1 288 ? -1.079 43.844 12.508 1 93.81 288 ASP A N 1
ATOM 2232 C CA . ASP A 1 288 ? -0.221 44.969 12.922 1 93.81 288 ASP A CA 1
ATOM 2233 C C . ASP A 1 288 ? 1.191 44.781 12.359 1 93.81 288 ASP A C 1
ATOM 2235 O O . ASP A 1 288 ? 1.672 43.688 12.188 1 93.81 288 ASP A O 1
ATOM 2239 N N . LYS A 1 289 ? 1.835 45.906 12.141 1 89.06 289 LYS A N 1
ATOM 2240 C CA . LYS A 1 289 ? 3.164 45.906 11.531 1 89.06 289 LYS A CA 1
ATOM 2241 C C . LYS A 1 289 ? 4.16 45.125 12.398 1 89.06 289 LYS A C 1
ATOM 2243 O O . LYS A 1 289 ? 5.102 44.531 11.883 1 89.06 289 LYS A O 1
ATOM 2248 N N . GLU A 1 290 ? 3.932 45.156 13.672 1 87.19 290 GLU A N 1
ATOM 2249 C CA . GLU A 1 290 ? 4.871 44.5 14.594 1 87.19 290 GLU A CA 1
ATOM 2250 C C . GLU A 1 290 ? 4.445 43.094 14.93 1 87.19 290 GLU A C 1
ATOM 2252 O O . GLU A 1 290 ? 5.16 42.375 15.625 1 87.19 290 GLU A O 1
ATOM 2257 N N . SER A 1 291 ? 3.355 42.719 14.352 1 89.25 291 SER A N 1
ATOM 2258 C CA . SER A 1 291 ? 2.844 41.375 14.648 1 89.25 291 SER A CA 1
ATOM 2259 C C . SER A 1 291 ? 3.711 40.312 14.008 1 89.25 291 SER A C 1
ATOM 2261 O O . SER A 1 291 ? 4.18 40.469 12.883 1 89.25 291 SER A O 1
ATOM 2263 N N . LYS A 1 292 ? 3.982 39.219 14.719 1 90.44 292 LYS A N 1
ATOM 2264 C CA . LYS A 1 292 ? 4.742 38.062 14.219 1 90.44 292 LYS A CA 1
ATOM 2265 C C . LYS A 1 292 ? 3.822 37.031 13.586 1 90.44 292 LYS A C 1
ATOM 2267 O O . LYS A 1 292 ? 4.016 35.812 13.773 1 90.44 292 LYS A O 1
ATOM 2272 N N . TRP A 1 293 ? 2.859 37.438 12.891 1 95.12 293 TRP A N 1
ATOM 2273 C CA . TRP A 1 293 ? 1.896 36.656 12.148 1 95.12 293 TRP A CA 1
ATOM 2274 C C . TRP A 1 293 ? 2.391 36.375 10.734 1 95.12 293 TRP A C 1
ATOM 2276 O O . TRP A 1 293 ? 2.98 37.25 10.102 1 95.12 293 TRP A O 1
ATOM 2286 N N . GLY A 1 294 ? 2.279 35.156 10.25 1 96.44 294 GLY A N 1
ATOM 2287 C CA . GLY A 1 294 ? 2.793 34.75 8.945 1 96.44 294 GLY A CA 1
ATOM 2288 C C . GLY A 1 294 ? 1.958 35.25 7.793 1 96.44 294 GLY A C 1
ATOM 2289 O O . GLY A 1 294 ? 1.132 36.156 7.969 1 96.44 294 GLY A O 1
ATOM 2290 N N . LYS A 1 295 ? 2.273 34.781 6.566 1 97.5 295 LYS A N 1
ATOM 2291 C CA . LYS A 1 295 ? 1.595 35.219 5.352 1 97.5 295 LYS A CA 1
ATOM 2292 C C . LYS A 1 295 ? 1.107 34.031 4.535 1 97.5 295 LYS A C 1
ATOM 2294 O O . LYS A 1 295 ? 1.539 32.906 4.762 1 97.5 295 LYS A O 1
ATOM 2299 N N . ILE A 1 296 ? 0.158 34.281 3.678 1 98.25 296 ILE A N 1
ATOM 2300 C CA . ILE A 1 296 ? -0.235 33.281 2.678 1 98.25 296 ILE A CA 1
ATOM 2301 C C . ILE A 1 296 ? 0.876 33.125 1.641 1 98.25 296 ILE A C 1
ATOM 2303 O O . ILE A 1 296 ? 1.499 34.125 1.236 1 98.25 296 ILE A O 1
ATOM 2307 N N . VAL A 1 297 ? 1.207 31.984 1.202 1 97.81 297 VAL A N 1
ATOM 2308 C CA . VAL A 1 297 ? 2.438 31.578 0.532 1 97.81 297 VAL A CA 1
ATOM 2309 C C . VAL A 1 297 ? 2.645 32.406 -0.726 1 97.81 297 VAL A C 1
ATOM 2311 O O . VAL A 1 297 ? 3.775 32.781 -1.057 1 97.81 297 VAL A O 1
ATOM 2314 N N . ASN A 1 298 ? 1.583 32.625 -1.476 1 97.12 298 ASN A N 1
ATOM 2315 C CA . ASN A 1 298 ? 1.69 33.375 -2.723 1 97.12 298 ASN A CA 1
ATOM 2316 C C . ASN A 1 298 ? 0.365 34.031 -3.096 1 97.12 298 ASN A C 1
ATOM 2318 O O . ASN A 1 298 ? -0.637 33.875 -2.402 1 97.12 298 ASN A O 1
ATOM 2322 N N . GLU A 1 299 ? 0.371 34.75 -4.168 1 97.69 299 GLU A N 1
ATOM 2323 C CA . GLU A 1 299 ? -0.749 35.594 -4.547 1 97.69 299 GLU A CA 1
ATOM 2324 C C . GLU A 1 299 ? -1.974 34.781 -4.926 1 97.69 299 GLU A C 1
ATOM 2326 O O . GLU A 1 299 ? -3.09 35.094 -4.5 1 97.69 299 GLU A O 1
ATOM 2331 N N . PRO A 1 300 ? -1.826 33.719 -5.703 1 97.06 300 PRO A N 1
ATOM 2332 C CA . PRO A 1 300 ? -3.021 32.938 -6.039 1 97.06 300 PRO A CA 1
ATOM 2333 C C . PRO A 1 300 ? -3.723 32.375 -4.809 1 97.06 300 PRO A C 1
ATOM 2335 O O . PRO A 1 300 ? -4.949 32.438 -4.703 1 97.06 300 PRO A O 1
ATOM 2338 N N . ASN A 1 301 ? -2.984 31.828 -3.914 1 97.5 301 ASN A N 1
ATOM 2339 C CA . ASN A 1 301 ? -3.574 31.297 -2.691 1 97.5 301 ASN A CA 1
ATOM 2340 C C . ASN A 1 301 ? -4.168 32.406 -1.827 1 97.5 301 ASN A C 1
ATOM 2342 O O . ASN A 1 301 ? -5.207 32.219 -1.193 1 97.5 301 ASN A O 1
ATOM 2346 N N . TYR A 1 302 ? -3.467 33.531 -1.816 1 98.31 302 TYR A N 1
ATOM 2347 C CA . TYR A 1 302 ? -3.953 34.719 -1.075 1 98.31 302 TYR A CA 1
ATOM 2348 C C . TYR A 1 302 ? -5.312 35.156 -1.601 1 98.31 302 TYR A C 1
ATOM 2350 O O . TYR A 1 302 ? -6.246 35.375 -0.824 1 98.31 302 TYR A O 1
ATOM 2358 N N . ARG A 1 303 ? -5.441 35.219 -2.895 1 98.38 303 ARG A N 1
ATOM 2359 C CA . ARG A 1 303 ? -6.695 35.656 -3.512 1 98.38 303 ARG A CA 1
ATOM 2360 C C . ARG A 1 303 ? -7.812 34.656 -3.227 1 98.38 303 ARG A C 1
ATOM 2362 O O . ARG A 1 303 ? -8.961 35.031 -2.992 1 98.38 303 ARG A O 1
ATOM 2369 N N . ARG A 1 304 ? -7.465 33.438 -3.258 1 97.88 304 ARG A N 1
ATOM 2370 C CA . ARG A 1 304 ? -8.445 32.406 -2.961 1 97.88 304 ARG A CA 1
ATOM 2371 C C . ARG A 1 304 ? -8.977 32.531 -1.538 1 97.88 304 ARG A C 1
ATOM 2373 O O . ARG A 1 304 ? -10.188 32.531 -1.319 1 97.88 304 ARG A O 1
ATOM 2380 N N . VAL A 1 305 ? -8.094 32.656 -0.584 1 98.38 305 VAL A N 1
ATOM 2381 C CA . VAL A 1 305 ? -8.469 32.75 0.825 1 98.38 305 VAL A CA 1
ATOM 2382 C C . VAL A 1 305 ? -9.281 34.031 1.07 1 98.38 305 VAL A C 1
ATOM 2384 O O . VAL A 1 305 ? -10.32 33.969 1.737 1 98.38 305 VAL A O 1
ATOM 2387 N N . LYS A 1 306 ? -8.773 35.094 0.546 1 98.31 306 LYS A N 1
ATOM 2388 C CA . LYS A 1 306 ? -9.508 36.344 0.643 1 98.31 306 LYS A CA 1
ATOM 2389 C C . LYS A 1 306 ? -10.898 36.219 0.043 1 98.31 306 LYS A C 1
ATOM 2391 O O . LYS A 1 306 ? -11.883 36.688 0.637 1 98.31 306 LYS A O 1
ATOM 2396 N N . GLY A 1 307 ? -11 35.625 -1.13 1 98.44 307 GLY A N 1
ATOM 2397 C CA . GLY A 1 307 ? -12.273 35.406 -1.804 1 98.44 307 GLY A CA 1
ATOM 2398 C C . GLY A 1 307 ? -13.266 34.594 -0.971 1 98.44 307 GLY A C 1
ATOM 2399 O O . GLY A 1 307 ? -14.461 34.906 -0.981 1 98.44 307 GLY A O 1
ATOM 2400 N N . LEU A 1 308 ? -12.828 33.656 -0.238 1 98.56 308 LEU A N 1
ATOM 2401 C CA . LEU A 1 308 ? -13.688 32.844 0.618 1 98.56 308 LEU A CA 1
ATOM 2402 C C . LEU A 1 308 ? -14.328 33.688 1.709 1 98.56 308 LEU A C 1
ATOM 2404 O O . LEU A 1 308 ? -15.508 33.5 2.037 1 98.56 308 LEU A O 1
ATOM 2408 N N . ILE A 1 309 ? -13.547 34.594 2.299 1 98.5 309 ILE A N 1
ATOM 2409 C CA . ILE A 1 309 ? -14.055 35.469 3.355 1 98.5 309 ILE A CA 1
ATOM 2410 C C . ILE A 1 309 ? -15.078 36.438 2.777 1 98.5 309 ILE A C 1
ATOM 2412 O O . ILE A 1 309 ? -16.094 36.719 3.416 1 98.5 309 ILE A O 1
ATOM 2416 N N . GLU A 1 310 ? -14.836 36.844 1.587 1 98.19 310 GLU A N 1
ATOM 2417 C CA . GLU A 1 310 ? -15.727 37.781 0.938 1 98.19 310 GLU A CA 1
ATOM 2418 C C . GLU A 1 310 ? -17.031 37.125 0.513 1 98.19 310 GLU A C 1
ATOM 2420 O O . GLU A 1 310 ? -18.094 37.75 0.496 1 98.19 310 GLU A O 1
ATOM 2425 N N . GLU A 1 311 ? -17 35.906 0.236 1 98.25 311 GLU A N 1
ATOM 2426 C CA . GLU A 1 311 ? -18.109 35.219 -0.392 1 98.25 311 GLU A CA 1
ATOM 2427 C C . GLU A 1 311 ? -19 34.5 0.648 1 98.25 311 GLU A C 1
ATOM 2429 O O . GLU A 1 311 ? -20.141 34.156 0.364 1 98.25 311 GLU A O 1
ATOM 2434 N N . THR A 1 312 ? -18.438 34.281 1.84 1 98.5 312 THR A N 1
ATOM 2435 C CA . THR A 1 312 ? -19.203 33.562 2.852 1 98.5 312 THR A CA 1
ATOM 2436 C C . THR A 1 312 ? -20.484 34.312 3.191 1 98.5 312 THR A C 1
ATOM 2438 O O . THR A 1 312 ? -20.531 35.531 3.115 1 98.5 312 THR A O 1
ATOM 2441 N N . LYS A 1 313 ? -21.547 33.531 3.506 1 98.31 313 LYS A N 1
ATOM 2442 C CA . LYS A 1 313 ? -22.812 34.094 3.934 1 98.31 313 LYS A CA 1
ATOM 2443 C C . LYS A 1 313 ? -22.938 34.094 5.453 1 98.31 313 LYS A C 1
ATOM 2445 O O . LYS A 1 313 ? -23.922 34.594 6.008 1 98.31 313 LYS A O 1
ATOM 2450 N N . GLY A 1 314 ? -21.922 33.531 6.121 1 98.19 314 GLY A N 1
ATOM 2451 C CA . GLY A 1 314 ? -21.891 33.562 7.574 1 98.19 314 GLY A CA 1
ATOM 2452 C C . GLY A 1 314 ? -21.5 34.938 8.125 1 98.19 314 GLY A C 1
ATOM 2453 O O . GLY A 1 314 ? -21.281 35.875 7.363 1 98.19 314 GLY A O 1
ATOM 2454 N N . ASP A 1 315 ? -21.516 35 9.445 1 98.19 315 ASP A N 1
ATOM 2455 C CA . ASP A 1 315 ? -21.156 36.25 10.125 1 98.19 315 ASP A CA 1
ATOM 2456 C C . ASP A 1 315 ? -19.703 36.25 10.562 1 98.19 315 ASP A C 1
ATOM 2458 O O . ASP A 1 315 ? -19.297 35.438 11.398 1 98.19 315 ASP A O 1
ATOM 2462 N N . VAL A 1 316 ? -18.906 37.125 9.984 1 98.56 316 VAL A N 1
ATOM 2463 C CA . VAL A 1 316 ? -17.531 37.281 10.453 1 98.56 316 VAL A CA 1
ATOM 2464 C C . VAL A 1 316 ? -17.531 37.906 11.844 1 98.56 316 VAL A C 1
ATOM 2466 O O . VAL A 1 316 ? -17.891 39.062 12 1 98.56 316 VAL A O 1
ATOM 2469 N N . ILE A 1 317 ? -17.078 37.219 12.82 1 97.94 317 ILE A N 1
ATOM 2470 C CA . ILE A 1 317 ? -17.188 37.688 14.188 1 97.94 317 ILE A CA 1
ATOM 2471 C C . ILE A 1 317 ? -15.812 38.062 14.727 1 97.94 317 ILE A C 1
ATOM 2473 O O . ILE A 1 317 ? -15.688 38.781 15.719 1 97.94 317 ILE A O 1
ATOM 2477 N N . LEU A 1 318 ? -14.789 37.531 14.203 1 97.5 318 LEU A N 1
ATOM 2478 C CA . LEU A 1 318 ? -13.398 37.875 14.477 1 97.5 318 LEU A CA 1
ATOM 2479 C C . LEU A 1 318 ? -12.602 38 13.18 1 97.5 318 LEU A C 1
ATOM 2481 O O . LEU A 1 318 ? -12.836 37.219 12.234 1 97.5 318 LEU A O 1
ATOM 2485 N N . GLY A 1 319 ? -11.594 38.906 13.125 1 97.31 319 GLY A N 1
ATOM 2486 C CA . GLY A 1 319 ? -10.758 39.062 11.945 1 97.31 319 GLY A CA 1
ATOM 2487 C C . GLY A 1 319 ? -11.484 39.688 10.766 1 97.31 319 GLY A C 1
ATOM 2488 O O . GLY A 1 319 ? -12.102 40.75 10.898 1 97.31 319 GLY A O 1
ATOM 2489 N N . GLY A 1 320 ? -11.469 39 9.609 1 97 320 GLY A N 1
ATOM 2490 C CA . GLY A 1 320 ? -12.141 39.5 8.414 1 97 320 GLY A CA 1
ATOM 2491 C C . GLY A 1 320 ? -11.375 40.594 7.711 1 97 320 GLY A C 1
ATOM 2492 O O . GLY A 1 320 ? -11.953 41.375 6.926 1 97 320 GLY A O 1
ATOM 2493 N N . LYS A 1 321 ? -10.109 40.688 8.062 1 96.94 321 LYS A N 1
ATOM 2494 C CA . LYS A 1 321 ? -9.25 41.719 7.457 1 96.94 321 LYS A CA 1
ATOM 2495 C C . LYS A 1 321 ? -8.031 41.094 6.789 1 96.94 321 LYS A C 1
ATOM 2497 O O . LYS A 1 321 ? -7.68 39.938 7.094 1 96.94 321 LYS A O 1
ATOM 2502 N N . TRP A 1 322 ? -7.484 41.75 5.883 1 97.81 322 TRP A N 1
ATOM 2503 C CA . TRP A 1 322 ? -6.301 41.25 5.18 1 97.81 322 TRP A CA 1
ATOM 2504 C C . TRP A 1 322 ? -5.398 42.406 4.758 1 97.81 322 TRP A C 1
ATOM 2506 O O . TRP A 1 322 ? -5.793 43.594 4.844 1 97.81 322 TRP A O 1
ATOM 2516 N N . ASP A 1 323 ? -4.215 42.188 4.488 1 97.44 323 ASP A N 1
ATOM 2517 C CA . ASP A 1 323 ? -3.197 43.094 3.965 1 97.44 323 ASP A CA 1
ATOM 2518 C C . ASP A 1 323 ? -2.707 42.625 2.592 1 97.44 323 ASP A C 1
ATOM 2520 O O . ASP A 1 323 ? -1.871 41.719 2.492 1 97.44 323 ASP A O 1
ATOM 2524 N N . ASP A 1 324 ? -3.094 43.25 1.524 1 97 324 ASP A N 1
ATOM 2525 C CA . ASP A 1 324 ? -2.811 42.875 0.147 1 97 324 ASP A CA 1
ATOM 2526 C C . ASP A 1 324 ? -1.315 42.969 -0.153 1 97 324 ASP A C 1
ATOM 2528 O O . ASP A 1 324 ? -0.784 42.156 -0.92 1 97 324 ASP A O 1
ATOM 2532 N N . THR A 1 325 ? -0.659 43.969 0.431 1 95.5 325 THR A N 1
ATOM 2533 C CA . THR A 1 325 ? 0.748 44.188 0.139 1 95.5 325 THR A CA 1
ATOM 2534 C C . THR A 1 325 ? 1.624 43.094 0.709 1 95.5 325 THR A C 1
ATOM 2536 O O . THR A 1 325 ? 2.568 42.656 0.058 1 95.5 325 THR A O 1
ATOM 2539 N N . ARG A 1 326 ? 1.319 42.594 1.872 1 96.44 326 ARG A N 1
ATOM 2540 C CA . ARG A 1 326 ? 2.152 41.594 2.562 1 96.44 326 ARG A CA 1
ATOM 2541 C C . ARG A 1 326 ? 1.568 40.219 2.436 1 96.44 326 ARG A C 1
ATOM 2543 O O . ARG A 1 326 ? 2.121 39.25 2.977 1 96.44 326 ARG A O 1
ATOM 2550 N N . LEU A 1 327 ? 0.45 40.031 1.737 1 97.69 327 LEU A N 1
ATOM 2551 C CA . LEU A 1 327 ? -0.267 38.75 1.544 1 97.69 327 LEU A CA 1
ATOM 2552 C C . LEU A 1 327 ? -0.652 38.156 2.883 1 97.69 327 LEU A C 1
ATOM 2554 O O . LEU A 1 327 ? -0.453 36.938 3.1 1 97.69 327 LEU A O 1
ATOM 2558 N N . ARG A 1 328 ? -1.088 38.969 3.824 1 98 328 ARG A N 1
ATOM 2559 C CA . ARG A 1 328 ? -1.474 38.5 5.152 1 98 328 ARG A CA 1
ATOM 2560 C C . ARG A 1 328 ? -2.986 38.562 5.332 1 98 328 ARG A C 1
ATOM 2562 O O . ARG A 1 328 ? -3.645 39.469 4.84 1 98 328 ARG A O 1
ATOM 2569 N N . VAL A 1 329 ? -3.508 37.562 5.879 1 98.5 329 VAL A N 1
ATOM 2570 C CA . VAL A 1 329 ? -4.918 37.469 6.242 1 98.5 329 VAL A CA 1
ATOM 2571 C C . VAL A 1 329 ? -5.051 37.188 7.738 1 98.5 329 VAL A C 1
ATOM 2573 O O . VAL A 1 329 ? -4.379 36.312 8.281 1 98.5 329 VAL A O 1
ATOM 2576 N N . ALA A 1 330 ? -5.828 38.062 8.438 1 98.25 330 ALA A N 1
ATOM 2577 C CA . ALA A 1 330 ? -6.059 37.844 9.867 1 98.25 330 ALA A CA 1
ATOM 2578 C C . ALA A 1 330 ? -6.84 36.531 10.094 1 98.25 330 ALA A C 1
ATOM 2580 O O . ALA A 1 330 ? -7.684 36.156 9.281 1 98.25 330 ALA A O 1
ATOM 2581 N N . LEU A 1 331 ? -6.477 35.812 11.211 1 98.19 331 LEU A N 1
ATOM 2582 C CA . LEU A 1 331 ? -7.348 34.719 11.586 1 98.19 331 LEU A CA 1
ATOM 2583 C C . LEU A 1 331 ? -8.805 35.156 11.633 1 98.19 331 LEU A C 1
ATOM 2585 O O . LEU A 1 331 ? -9.148 36.125 12.328 1 98.19 331 LEU A O 1
ATOM 2589 N N . THR A 1 332 ? -9.617 34.531 10.828 1 98.75 332 THR A N 1
ATOM 2590 C CA . THR A 1 332 ? -11.016 34.906 10.664 1 98.75 332 THR A CA 1
ATOM 2591 C C . THR A 1 332 ? -11.945 33.812 11.164 1 98.75 332 THR A C 1
ATOM 2593 O O . THR A 1 332 ? -11.859 32.656 10.719 1 98.75 332 THR A O 1
ATOM 2596 N N . VAL A 1 333 ? -12.742 34.156 12.148 1 98.75 333 VAL A N 1
ATOM 2597 C CA . VAL A 1 333 ? -13.75 33.219 12.648 1 98.75 333 VAL A CA 1
ATOM 2598 C C . VAL A 1 333 ? -15.125 33.625 12.117 1 98.75 333 VAL A C 1
ATOM 2600 O O . VAL A 1 333 ? -15.539 34.781 12.25 1 98.75 333 VAL A O 1
ATOM 2603 N N . VAL A 1 334 ? -15.797 32.688 11.484 1 98.81 334 VAL A N 1
ATOM 2604 C CA . VAL A 1 334 ? -17.094 32.969 10.867 1 98.81 334 VAL A CA 1
ATOM 2605 C C . VAL A 1 334 ? -18.172 32.125 11.555 1 98.81 334 VAL A C 1
ATOM 2607 O O . VAL A 1 334 ? -18.109 30.906 11.57 1 98.81 334 VAL A O 1
ATOM 2610 N N . SER A 1 335 ? -19.156 32.781 12.148 1 97.94 335 SER A N 1
ATOM 2611 C CA . SER A 1 335 ? -20.266 32.094 12.82 1 97.94 335 SER A CA 1
ATOM 2612 C C . SER A 1 335 ? -21.469 31.969 11.898 1 97.94 335 SER A C 1
ATOM 2614 O O . SER A 1 335 ? -21.469 32.5 10.781 1 97.94 335 SER A O 1
ATOM 2616 N N . GLU A 1 336 ? -22.453 31.156 12.273 1 97.19 336 GLU A N 1
ATOM 2617 C CA . GLU A 1 336 ? -23.703 30.953 11.562 1 97.19 336 GLU A CA 1
ATOM 2618 C C . GLU A 1 336 ? -23.469 30.453 10.141 1 97.19 336 GLU A C 1
ATOM 2620 O O . GLU A 1 336 ? -24.125 30.906 9.195 1 97.19 336 GLU A O 1
ATOM 2625 N N . VAL A 1 337 ? -22.5 29.672 10.008 1 98.56 337 VAL A N 1
ATOM 2626 C CA . VAL A 1 337 ? -22.172 29.109 8.695 1 98.56 337 VAL A CA 1
ATOM 2627 C C . VAL A 1 337 ? -23.094 27.922 8.398 1 98.56 337 VAL A C 1
ATOM 2629 O O . VAL A 1 337 ? -23.25 27.031 9.227 1 98.56 337 VAL A O 1
ATOM 2632 N N . LYS A 1 338 ? -23.688 27.938 7.227 1 98.25 338 LYS A N 1
ATOM 2633 C CA . LYS A 1 338 ? -24.5 26.828 6.762 1 98.25 338 LYS A CA 1
ATOM 2634 C C . LYS A 1 338 ? -23.672 25.812 5.969 1 98.25 338 LYS A C 1
ATOM 2636 O O . LYS A 1 338 ? -22.594 26.156 5.484 1 98.25 338 LYS A O 1
ATOM 2641 N N . LEU A 1 339 ? -24.234 24.625 5.836 1 97.88 339 LEU A N 1
ATOM 2642 C CA . LEU A 1 339 ? -23.484 23.531 5.211 1 97.88 339 LEU A CA 1
ATOM 2643 C C . LEU A 1 339 ? -23.266 23.812 3.727 1 97.88 339 LEU A C 1
ATOM 2645 O O . LEU A 1 339 ? -22.375 23.234 3.107 1 97.88 339 LEU A O 1
ATOM 2649 N N . ASN A 1 340 ? -24.031 24.641 3.1 1 97.69 340 ASN A N 1
ATOM 2650 C CA . ASN A 1 340 ? -23.891 24.938 1.678 1 97.69 340 ASN A CA 1
ATOM 2651 C C . ASN A 1 340 ? -23.078 26.203 1.448 1 97.69 340 ASN A C 1
ATOM 2653 O O . ASN A 1 340 ? -23.016 26.719 0.327 1 97.69 340 ASN A O 1
ATOM 2657 N N . ASP A 1 341 ? -22.547 26.812 2.561 1 98.5 341 ASP A N 1
ATOM 2658 C CA . ASP A 1 341 ? -21.672 27.984 2.467 1 98.5 341 ASP A CA 1
ATOM 2659 C C . ASP A 1 341 ? -20.391 27.641 1.68 1 98.5 341 ASP A C 1
ATOM 2661 O O . ASP A 1 341 ? -19.891 26.531 1.757 1 98.5 341 ASP A O 1
ATOM 2665 N N . PRO A 1 342 ? -19.812 28.609 0.925 1 98.12 342 PRO A N 1
ATOM 2666 C CA . PRO A 1 342 ? -18.562 28.375 0.201 1 98.12 342 PRO A CA 1
ATOM 2667 C C . PRO A 1 342 ? -17.438 27.859 1.103 1 98.12 342 PRO A C 1
ATOM 2669 O O . PRO A 1 342 ? -16.594 27.094 0.651 1 98.12 342 PRO A O 1
ATOM 2672 N N . LEU A 1 343 ? -17.469 28.188 2.395 1 98.62 343 LEU A N 1
ATOM 2673 C CA . LEU A 1 343 ? -16.438 27.781 3.346 1 98.62 343 LEU A CA 1
ATOM 2674 C C . LEU A 1 343 ? -16.516 26.281 3.609 1 98.62 343 LEU A C 1
ATOM 2676 O O . LEU A 1 343 ? -15.586 25.688 4.164 1 98.62 343 LEU A O 1
ATOM 2680 N N . MET A 1 344 ? -17.641 25.656 3.215 1 97.94 344 MET A N 1
ATOM 2681 C CA . MET A 1 344 ? -17.859 24.25 3.539 1 97.94 344 MET A CA 1
ATOM 2682 C C . MET A 1 344 ? -17.641 23.359 2.314 1 97.94 344 MET A C 1
ATOM 2684 O O . MET A 1 344 ? -17.828 22.156 2.377 1 97.94 344 MET A O 1
ATOM 2688 N N . GLU A 1 345 ? -17.172 23.891 1.174 1 95.38 345 GLU A N 1
ATOM 2689 C CA . GLU A 1 345 ? -17.047 23.141 -0.076 1 95.38 345 GLU A CA 1
ATOM 2690 C C . GLU A 1 345 ? -15.711 22.406 -0.137 1 95.38 345 GLU A C 1
ATOM 2692 O O . GLU A 1 345 ? -15.664 21.188 0.068 1 95.38 345 GLU A O 1
ATOM 2697 N N . GLU A 1 346 ? -14.57 23.109 -0.184 1 94.12 346 GLU A N 1
ATOM 2698 C CA . GLU A 1 346 ? -13.234 22.516 -0.259 1 94.12 346 GLU A CA 1
ATOM 2699 C C . GLU A 1 346 ? -12.406 22.859 0.978 1 94.12 346 GLU A C 1
ATOM 2701 O O . GLU A 1 346 ? -12.805 23.703 1.781 1 94.12 346 GLU A O 1
ATOM 2706 N N . GLU A 1 347 ? -11.312 22.125 1.146 1 96.12 347 GLU A N 1
ATOM 2707 C CA . GLU A 1 347 ? -10.352 22.469 2.197 1 96.12 347 GLU A CA 1
ATOM 2708 C C . GLU A 1 347 ? -9.977 23.938 2.156 1 96.12 347 GLU A C 1
ATOM 2710 O O . GLU A 1 347 ? -9.656 24.469 1.092 1 96.12 347 GLU A O 1
ATOM 2715 N N . LEU A 1 348 ? -10.008 24.578 3.293 1 97.94 348 LEU A N 1
ATOM 2716 C CA . LEU A 1 348 ? -9.797 26.016 3.348 1 97.94 348 LEU A CA 1
ATOM 2717 C C . LEU A 1 348 ? -8.32 26.359 3.158 1 97.94 348 LEU A C 1
ATOM 2719 O O . LEU A 1 348 ? -7.984 27.281 2.408 1 97.94 348 LEU A O 1
ATOM 2723 N N . PHE A 1 349 ? -7.469 25.594 3.881 1 97.75 349 PHE A N 1
ATOM 2724 C CA . PHE A 1 349 ? -6.027 25.766 3.768 1 97.75 349 PHE A CA 1
ATOM 2725 C C . PHE A 1 349 ? -5.633 27.234 3.93 1 97.75 349 PHE A C 1
ATOM 2727 O O . PHE A 1 349 ? -4.891 27.766 3.113 1 97.75 349 PHE A O 1
ATOM 2734 N N . GLY A 1 350 ? -6.117 27.906 4.941 1 98.19 350 GLY A N 1
ATOM 2735 C CA . GLY A 1 350 ? -5.93 29.297 5.336 1 98.19 350 GLY A CA 1
ATOM 2736 C C . GLY A 1 350 ? -6.52 29.609 6.695 1 98.19 350 GLY A C 1
ATOM 2737 O O . GLY A 1 350 ? -7.133 28.75 7.332 1 98.19 350 GLY A O 1
ATOM 2738 N N . PRO A 1 351 ? -6.305 30.812 7.164 1 98.56 351 PRO A N 1
ATOM 2739 C CA . PRO A 1 351 ? -6.68 31.156 8.539 1 98.56 351 PRO A CA 1
ATOM 2740 C C . PRO A 1 351 ? -8.156 31.531 8.672 1 98.56 351 PRO A C 1
ATOM 2742 O O . PRO A 1 351 ? -8.469 32.625 9.164 1 98.56 351 PRO A O 1
ATOM 2745 N N . ILE A 1 352 ? -9.047 30.641 8.281 1 98.88 352 ILE A N 1
ATOM 2746 C CA . ILE A 1 352 ? -10.492 30.797 8.398 1 98.88 352 ILE A CA 1
ATOM 2747 C C . ILE A 1 352 ? -11.07 29.656 9.211 1 98.88 352 ILE A C 1
ATOM 2749 O O . ILE A 1 352 ? -10.758 28.484 8.961 1 98.88 352 ILE A O 1
ATOM 2753 N N . LEU A 1 353 ? -11.883 29.922 10.188 1 98.88 353 LEU A N 1
ATOM 2754 C CA . LEU A 1 353 ? -12.508 28.906 11.016 1 98.88 353 LEU A CA 1
ATOM 2755 C C . LEU A 1 353 ? -14.023 29.078 11.039 1 98.88 353 LEU A C 1
ATOM 2757 O O . LEU A 1 353 ? -14.555 29.859 11.82 1 98.88 353 LEU A O 1
ATOM 2761 N N . PRO A 1 354 ? -14.703 28.375 10.219 1 98.88 354 PRO A N 1
ATOM 2762 C CA . PRO A 1 354 ? -16.172 28.406 10.25 1 98.88 354 PRO A CA 1
ATOM 2763 C C . PRO A 1 354 ? -16.75 27.609 11.414 1 98.88 354 PRO A C 1
ATOM 2765 O O . PRO A 1 354 ? -16.234 26.531 11.75 1 98.88 354 PRO A O 1
ATOM 2768 N N . ILE A 1 355 ? -17.781 28.109 11.992 1 98.81 355 ILE A N 1
ATOM 2769 C CA . ILE A 1 355 ? -18.531 27.453 13.055 1 98.81 355 ILE A CA 1
ATOM 2770 C C . ILE A 1 355 ? -19.938 27.125 12.562 1 98.81 355 ILE A C 1
ATOM 2772 O O . ILE A 1 355 ? -20.688 28.031 12.164 1 98.81 355 ILE A O 1
ATOM 2776 N N . VAL A 1 356 ? -20.25 25.922 12.562 1 98.75 356 VAL A N 1
ATOM 2777 C CA . VAL A 1 356 ? -21.547 25.422 12.156 1 98.75 356 VAL A CA 1
ATOM 2778 C C . VAL A 1 356 ? -22.344 24.984 13.383 1 98.75 356 VAL A C 1
ATOM 2780 O O . VAL A 1 356 ? -21.875 24.125 14.148 1 98.75 356 VAL A O 1
ATOM 2783 N N . GLU A 1 357 ? -23.438 25.609 13.594 1 98.31 357 GLU A N 1
ATOM 2784 C CA . GLU A 1 357 ? -24.344 25.203 14.664 1 98.31 357 GLU A CA 1
ATOM 2785 C C . GLU A 1 357 ? -25.109 23.938 14.297 1 98.31 357 GLU A C 1
ATOM 2787 O O . GLU A 1 357 ? -25.609 23.812 13.18 1 98.31 357 GLU A O 1
ATOM 2792 N N . VAL A 1 358 ? -25.125 22.953 15.227 1 98.62 358 VAL A N 1
ATOM 2793 C CA . VAL A 1 358 ? -25.859 21.703 15.031 1 98.62 358 VAL A CA 1
ATOM 2794 C C . VAL A 1 358 ? -26.812 21.484 16.203 1 98.62 358 VAL A C 1
ATOM 2796 O O . VAL A 1 358 ? -26.688 22.125 17.25 1 98.62 358 VAL A O 1
ATOM 2799 N N . GLU A 1 359 ? -27.719 20.547 16.031 1 98.38 359 GLU A N 1
ATOM 2800 C CA . GLU A 1 359 ? -28.656 20.234 17.094 1 98.38 359 GLU A CA 1
ATOM 2801 C C . GLU A 1 359 ? -27.953 19.562 18.281 1 98.38 359 GLU A C 1
ATOM 2803 O O . GLU A 1 359 ? -28.188 19.938 19.438 1 98.38 359 GLU A O 1
ATOM 2808 N N . ASP A 1 360 ? -27.234 18.562 18.062 1 97.94 360 ASP A N 1
ATOM 2809 C CA . ASP A 1 360 ? -26.516 17.797 19.062 1 97.94 360 ASP A CA 1
ATOM 2810 C C . ASP A 1 360 ? -25.328 17.062 18.438 1 97.94 360 ASP A C 1
ATOM 2812 O O . ASP A 1 360 ? -25.016 17.25 17.266 1 97.94 360 ASP A O 1
ATOM 2816 N N . VAL A 1 361 ? -24.609 16.281 19.297 1 98.06 361 VAL A N 1
ATOM 2817 C CA . VAL A 1 361 ? -23.422 15.555 18.844 1 98.06 361 VAL A CA 1
ATOM 2818 C C . VAL A 1 361 ? -23.797 14.555 17.766 1 98.06 361 VAL A C 1
ATOM 2820 O O . VAL A 1 361 ? -23.031 14.32 16.828 1 98.06 361 VAL A O 1
ATOM 2823 N N . ASP A 1 362 ? -24.984 13.992 17.797 1 97.88 362 ASP A N 1
ATOM 2824 C CA . ASP A 1 362 ? -25.438 13.016 16.812 1 97.88 362 ASP A CA 1
ATOM 2825 C C . ASP A 1 362 ? -25.531 13.648 15.43 1 97.88 362 ASP A C 1
ATOM 2827 O O . ASP A 1 362 ? -25.141 13.039 14.43 1 97.88 362 ASP A O 1
ATOM 2831 N N . GLU A 1 363 ? -26.094 14.82 15.406 1 98.38 363 GLU A N 1
ATOM 2832 C CA . GLU A 1 363 ? -26.156 15.516 14.125 1 98.38 363 GLU A CA 1
ATOM 2833 C C . GLU A 1 363 ? -24.766 15.812 13.586 1 98.38 363 GLU A C 1
ATOM 2835 O O . GLU A 1 363 ? -24.516 15.703 12.383 1 98.38 363 GLU A O 1
ATOM 2840 N N . ALA A 1 364 ? -23.859 16.25 14.484 1 98.5 364 ALA A N 1
ATOM 2841 C CA . ALA A 1 364 ? -22.469 16.5 14.094 1 98.5 364 ALA A CA 1
ATOM 2842 C C . ALA A 1 364 ? -21.844 15.25 13.469 1 98.5 364 ALA A C 1
ATOM 2844 O O . ALA A 1 364 ? -21.234 15.32 12.398 1 98.5 364 ALA A O 1
ATOM 2845 N N . VAL A 1 365 ? -22 14.125 14.102 1 97.81 365 VAL A N 1
ATOM 2846 C CA . VAL A 1 365 ? -21.469 12.852 13.625 1 97.81 365 VAL A CA 1
ATOM 2847 C C . VAL A 1 365 ? -22.047 12.508 12.266 1 97.81 365 VAL A C 1
ATOM 2849 O O . VAL A 1 365 ? -21.344 12.055 11.367 1 97.81 365 VAL A O 1
ATOM 2852 N N . GLN A 1 366 ? -23.328 12.742 12.078 1 97.12 366 GLN A N 1
ATOM 2853 C CA . GLN A 1 366 ? -24 12.461 10.812 1 97.12 366 GLN A CA 1
ATOM 2854 C C . GLN A 1 366 ? -23.438 13.328 9.688 1 97.12 366 GLN A C 1
ATOM 2856 O O . GLN A 1 366 ? -23.234 12.844 8.57 1 97.12 366 GLN A O 1
ATOM 2861 N N . ILE A 1 367 ? -23.25 14.586 9.984 1 97.88 367 ILE A N 1
ATOM 2862 C CA . ILE A 1 367 ? -22.703 15.508 9 1 97.88 367 ILE A CA 1
ATOM 2863 C C . ILE A 1 367 ? -21.328 15.016 8.547 1 97.88 367 ILE A C 1
ATOM 2865 O O . ILE A 1 367 ? -21.031 14.992 7.348 1 97.88 367 ILE A O 1
ATOM 2869 N N . VAL A 1 368 ? -20.469 14.602 9.469 1 97.38 368 VAL A N 1
ATOM 2870 C CA . VAL A 1 368 ? -19.141 14.102 9.156 1 97.38 368 VAL A CA 1
ATOM 2871 C C . VAL A 1 368 ? -19.25 12.812 8.352 1 97.38 368 VAL A C 1
ATOM 2873 O O . VAL A 1 368 ? -18.547 12.633 7.355 1 97.38 368 VAL A O 1
ATOM 2876 N N . ALA A 1 369 ? -20.156 11.93 8.711 1 94.69 369 ALA A N 1
ATOM 2877 C CA . ALA A 1 369 ? -20.344 10.633 8.07 1 94.69 369 ALA A CA 1
ATOM 2878 C C . ALA A 1 369 ? -20.797 10.797 6.625 1 94.69 369 ALA A C 1
ATOM 2880 O O . ALA A 1 369 ? -20.531 9.945 5.773 1 94.69 369 ALA A O 1
ATOM 2881 N N . ASP A 1 370 ? -21.469 11.914 6.328 1 93.56 370 ASP A N 1
ATOM 2882 C CA . ASP A 1 370 ? -22.062 12.133 5.016 1 93.56 370 ASP A CA 1
ATOM 2883 C C . ASP A 1 370 ? -21.078 12.812 4.066 1 93.56 370 ASP A C 1
ATOM 2885 O O . ASP A 1 370 ? -21.406 13.07 2.906 1 93.56 370 ASP A O 1
ATOM 2889 N N . ARG A 1 371 ? -19.922 13.016 4.477 1 93.62 371 ARG A N 1
ATOM 2890 C CA . ARG A 1 371 ? -18.906 13.711 3.678 1 93.62 371 ARG A CA 1
ATOM 2891 C C . ARG A 1 371 ? -17.719 12.797 3.389 1 93.62 371 ARG A C 1
ATOM 2893 O O . ARG A 1 371 ? -17.578 11.742 4.008 1 93.62 371 ARG A O 1
ATOM 2900 N N . PRO A 1 372 ? -16.875 13.18 2.33 1 92.12 372 PRO A N 1
ATOM 2901 C CA . PRO A 1 372 ? -15.664 12.391 2.098 1 92.12 372 PRO A CA 1
ATOM 2902 C C . PRO A 1 372 ? -14.805 12.234 3.354 1 92.12 372 PRO A C 1
ATOM 2904 O O . PRO A 1 372 ? -14.789 13.125 4.207 1 92.12 372 PRO A O 1
ATOM 2907 N N . TYR A 1 373 ? -14.109 11.117 3.465 1 94.31 373 TYR A N 1
ATOM 2908 C CA . TYR A 1 373 ? -13.289 10.852 4.641 1 94.31 373 TYR A CA 1
ATOM 2909 C C . TYR A 1 373 ? -12.242 11.945 4.824 1 94.31 373 TYR A C 1
ATOM 2911 O O . TYR A 1 373 ? -11.422 12.188 3.938 1 94.31 373 TYR A O 1
ATOM 2919 N N . PRO A 1 374 ? -12.258 12.594 5.91 1 96.06 374 PRO A N 1
ATOM 2920 C CA . PRO A 1 374 ? -11.227 13.609 6.172 1 96.06 374 PRO A CA 1
ATOM 2921 C C . PRO A 1 374 ? -9.891 13 6.594 1 96.06 374 PRO A C 1
ATOM 2923 O O . PRO A 1 374 ? -9.82 11.805 6.887 1 96.06 374 PRO A O 1
ATOM 2926 N N . LEU A 1 375 ? -8.867 13.805 6.594 1 96.31 375 LEU A N 1
ATOM 2927 C CA . LEU A 1 375 ? -7.547 13.367 7.035 1 96.31 375 LEU A CA 1
ATOM 2928 C C . LEU A 1 375 ? -7.531 13.117 8.539 1 96.31 375 LEU A C 1
ATOM 2930 O O . LEU A 1 375 ? -6.895 12.172 9.008 1 96.31 375 LEU A O 1
ATOM 2934 N N . VAL A 1 376 ? -8.203 14.008 9.266 1 97.44 376 VAL A N 1
ATOM 2935 C CA . VAL A 1 376 ? -8.305 13.859 10.711 1 97.44 376 VAL A CA 1
ATOM 2936 C C . VAL A 1 376 ? -9.695 14.297 11.18 1 97.44 376 VAL A C 1
ATOM 2938 O O . VAL A 1 376 ? -10.273 15.227 10.617 1 97.44 376 VAL A O 1
ATOM 2941 N N . ILE A 1 377 ? -10.25 13.617 12.148 1 98.19 377 ILE A N 1
ATOM 2942 C CA . ILE A 1 377 ? -11.414 14.086 12.898 1 98.19 377 ILE A CA 1
ATOM 2943 C C . ILE A 1 377 ? -10.984 14.477 14.312 1 98.19 377 ILE A C 1
ATOM 2945 O O . ILE A 1 377 ? -10.336 13.695 15.016 1 98.19 377 ILE A O 1
ATOM 2949 N N . TYR A 1 378 ? -11.266 15.656 14.695 1 98.81 378 TYR A N 1
ATOM 2950 C CA . TYR A 1 378 ? -11.047 16.125 16.062 1 98.81 378 TYR A CA 1
ATOM 2951 C C . TYR A 1 378 ? -12.352 16.094 16.859 1 98.81 378 TYR A C 1
ATOM 2953 O O . TYR A 1 378 ? -13.406 16.469 16.344 1 98.81 378 TYR A O 1
ATOM 2961 N N . THR A 1 379 ? -12.25 15.617 18.094 1 98.81 379 THR A N 1
ATOM 2962 C CA . THR A 1 379 ? -13.422 15.602 18.969 1 98.81 379 THR A CA 1
ATOM 2963 C C . THR A 1 379 ? -13.047 16.062 20.375 1 98.81 379 THR A C 1
ATOM 2965 O O . THR A 1 379 ? -12.047 15.602 20.938 1 98.81 379 THR A O 1
ATOM 2968 N N . PHE A 1 380 ? -13.797 16.969 20.891 1 98.81 380 PHE A N 1
ATOM 2969 C CA . PHE A 1 380 ? -13.664 17.406 22.266 1 98.81 380 PHE A CA 1
ATOM 2970 C C . PHE A 1 380 ? -14.852 16.953 23.109 1 98.81 380 PHE A C 1
ATOM 2972 O O . PHE A 1 380 ? -15.945 17.5 22.984 1 98.81 380 PHE A O 1
ATOM 2979 N N . SER A 1 381 ? -14.641 15.938 23.906 1 98.56 381 SER A N 1
ATOM 2980 C CA . SER A 1 381 ? -15.672 15.312 24.719 1 98.56 381 SER A CA 1
ATOM 2981 C C . SER A 1 381 ? -15.062 14.531 25.891 1 98.56 381 SER A C 1
ATOM 2983 O O . SER A 1 381 ? -13.906 14.125 25.828 1 98.56 381 SER A O 1
ATOM 2985 N N . ASN A 1 382 ? -15.812 14.391 26.953 1 97.19 382 ASN A N 1
ATOM 2986 C CA . ASN A 1 382 ? -15.453 13.5 28.047 1 97.19 382 ASN A CA 1
ATOM 2987 C C . ASN A 1 382 ? -16.219 12.18 27.969 1 97.19 382 ASN A C 1
ATOM 2989 O O . ASN A 1 382 ? -16.047 11.312 28.828 1 97.19 382 ASN A O 1
ATOM 2993 N N . SER A 1 383 ? -16.953 12.008 26.953 1 96.94 383 SER A N 1
ATOM 2994 C CA . SER A 1 383 ? -17.891 10.891 26.875 1 96.94 383 SER A CA 1
ATOM 2995 C C . SER A 1 383 ? -17.312 9.742 26.062 1 96.94 383 SER A C 1
ATOM 2997 O O . SER A 1 383 ? -17.031 9.898 24.875 1 96.94 383 SER A O 1
ATOM 2999 N N . ASN A 1 384 ? -17.281 8.609 26.688 1 96 384 ASN A N 1
ATOM 3000 C CA . ASN A 1 384 ? -16.906 7.41 25.953 1 96 384 ASN A CA 1
ATOM 3001 C C . ASN A 1 384 ? -17.938 7.043 24.891 1 96 384 ASN A C 1
ATOM 3003 O O . ASN A 1 384 ? -17.594 6.477 23.859 1 96 384 ASN A O 1
ATOM 3007 N N . GLU A 1 385 ? -19.156 7.387 25.141 1 96.81 385 GLU A N 1
ATOM 3008 C CA . GLU A 1 385 ? -20.203 7.125 24.172 1 96.81 385 GLU A CA 1
ATOM 3009 C C . GLU A 1 385 ? -19.984 7.91 22.875 1 96.81 385 GLU A C 1
ATOM 3011 O O . GLU A 1 385 ? -20.172 7.383 21.781 1 96.81 385 GLU A O 1
ATOM 3016 N N . VAL A 1 386 ? -19.578 9.172 23.078 1 97.06 386 VAL A N 1
ATOM 3017 C CA . VAL A 1 386 ? -19.266 10 21.922 1 97.06 386 VAL A CA 1
ATOM 3018 C C . VAL A 1 386 ? -18.109 9.391 21.141 1 97.06 386 VAL A C 1
ATOM 3020 O O . VAL A 1 386 ? -18.156 9.305 19.906 1 97.06 386 VAL A O 1
ATOM 3023 N N . LYS A 1 387 ? -17.094 8.992 21.812 1 96.31 387 LYS A N 1
ATOM 3024 C CA . LYS A 1 387 ? -15.953 8.344 21.188 1 96.31 387 LYS A CA 1
ATOM 3025 C C . LYS A 1 387 ? -16.391 7.125 20.375 1 96.31 387 LYS A C 1
ATOM 3027 O O . LYS A 1 387 ? -15.961 6.945 19.234 1 96.31 387 LYS A O 1
ATOM 3032 N N . GLU A 1 388 ? -17.203 6.309 20.938 1 95.19 388 GLU A N 1
ATOM 3033 C CA . GLU A 1 388 ? -17.688 5.102 20.281 1 95.19 388 GLU A CA 1
ATOM 3034 C C . GLU A 1 388 ? -18.5 5.438 19.031 1 95.19 388 GLU A C 1
ATOM 3036 O O . GLU A 1 388 ? -18.375 4.77 18 1 95.19 388 GLU A O 1
ATOM 3041 N N . LYS A 1 389 ? -19.344 6.434 19.172 1 94.94 389 LYS A N 1
ATOM 3042 C CA . LYS A 1 389 ? -20.141 6.863 18.031 1 94.94 389 LYS A CA 1
ATOM 3043 C C . LYS A 1 389 ? -19.266 7.293 16.859 1 94.94 389 LYS A C 1
ATOM 3045 O O . LYS A 1 389 ? -19.5 6.895 15.711 1 94.94 389 LYS A O 1
ATOM 3050 N N . ILE A 1 390 ? -18.281 8.062 17.141 1 95.19 390 ILE A N 1
ATOM 3051 C CA . ILE A 1 390 ? -17.391 8.555 16.094 1 95.19 390 ILE A CA 1
ATOM 3052 C C . ILE A 1 390 ? -16.609 7.387 15.5 1 95.19 390 ILE A C 1
ATOM 3054 O O . ILE A 1 390 ? -16.469 7.281 14.273 1 95.19 390 ILE A O 1
ATOM 3058 N N . THR A 1 391 ? -16.094 6.512 16.297 1 92.31 391 THR A N 1
ATOM 3059 C CA . THR A 1 391 ? -15.297 5.367 15.867 1 92.31 391 THR A CA 1
ATOM 3060 C C . THR A 1 391 ? -16.109 4.461 14.953 1 92.31 391 THR A C 1
ATOM 3062 O O . THR A 1 391 ? -15.594 3.955 13.953 1 92.31 391 THR A O 1
ATOM 3065 N N . ASN A 1 392 ? -17.359 4.332 15.195 1 91 392 ASN A N 1
ATOM 3066 C CA . ASN A 1 392 ? -18.188 3.336 14.508 1 91 392 ASN A CA 1
ATOM 3067 C C . ASN A 1 392 ? -18.891 3.936 13.305 1 91 392 ASN A C 1
ATOM 3069 O O . ASN A 1 392 ? -19.234 3.221 12.352 1 91 392 ASN A O 1
ATOM 3073 N N . ARG A 1 393 ? -19.078 5.258 13.328 1 93.75 393 ARG A N 1
ATOM 3074 C CA . ARG A 1 393 ? -19.969 5.82 12.32 1 93.75 393 ARG A CA 1
ATOM 3075 C C . ARG A 1 393 ? -19.203 6.703 11.344 1 93.75 393 ARG A C 1
ATOM 3077 O O . ARG A 1 393 ? -19.781 7.207 10.375 1 93.75 393 ARG A O 1
ATOM 3084 N N . THR A 1 394 ? -18.016 6.961 11.617 1 94.81 394 THR A N 1
ATOM 3085 C CA . THR A 1 394 ? -17.203 7.785 10.727 1 94.81 394 THR A CA 1
ATOM 3086 C C . THR A 1 394 ? -15.891 7.09 10.398 1 94.81 394 THR A C 1
ATOM 3088 O O . THR A 1 394 ? -15.57 6.051 10.977 1 94.81 394 THR A O 1
ATOM 3091 N N . ASN A 1 395 ? -15.211 7.602 9.367 1 93.81 395 ASN A N 1
ATOM 3092 C CA . ASN A 1 395 ? -13.852 7.191 9.047 1 93.81 395 ASN A CA 1
ATOM 3093 C C . ASN A 1 395 ? -12.953 8.391 8.766 1 93.81 395 ASN A C 1
ATOM 3095 O O . ASN A 1 395 ? -13.445 9.508 8.555 1 93.81 395 ASN A O 1
ATOM 3099 N N . SER A 1 396 ? -11.711 8.25 8.883 1 96.44 396 SER A N 1
ATOM 3100 C CA . SER A 1 396 ? -10.68 9.266 8.688 1 96.44 396 SER A CA 1
ATOM 3101 C C . SER A 1 396 ? -9.297 8.641 8.57 1 96.44 396 SER A C 1
ATOM 3103 O O . SER A 1 396 ? -9.133 7.434 8.773 1 96.44 396 SER A O 1
ATOM 3105 N N . GLY A 1 397 ? -8.305 9.445 8.203 1 96.19 397 GLY A N 1
ATOM 3106 C CA . GLY A 1 397 ? -6.93 9.008 8.352 1 96.19 397 GLY A CA 1
ATOM 3107 C C . GLY A 1 397 ? -6.543 8.742 9.797 1 96.19 397 GLY A C 1
ATOM 3108 O O . GLY A 1 397 ? -6.07 7.652 10.125 1 96.19 397 GLY A O 1
ATOM 3109 N N . THR A 1 398 ? -6.785 9.75 10.672 1 96.81 398 THR A N 1
ATOM 3110 C CA . THR A 1 398 ? -6.578 9.641 12.109 1 96.81 398 THR A CA 1
ATOM 3111 C C . THR A 1 398 ? -7.758 10.227 12.875 1 96.81 398 THR A C 1
ATOM 3113 O O . THR A 1 398 ? -8.625 10.875 12.281 1 96.81 398 THR A O 1
ATOM 3116 N N . PHE A 1 399 ? -7.828 9.906 14.109 1 96.88 399 PHE A N 1
ATOM 3117 C CA . PHE A 1 399 ? -8.859 10.367 15.031 1 96.88 399 PHE A CA 1
ATOM 3118 C C . PHE A 1 399 ? -8.242 10.891 16.328 1 96.88 399 PHE A C 1
ATOM 3120 O O . PHE A 1 399 ? -7.605 10.141 17.062 1 96.88 399 PHE A O 1
ATOM 3127 N N . VAL A 1 400 ? -8.438 12.164 16.609 1 98.12 400 VAL A N 1
ATOM 3128 C CA . VAL A 1 400 ? -7.824 12.805 17.781 1 98.12 400 VAL A CA 1
ATOM 3129 C C . VAL A 1 400 ? -8.914 13.281 18.734 1 98.12 400 VAL A C 1
ATOM 3131 O O . VAL A 1 400 ? -9.805 14.047 18.344 1 98.12 400 VAL A O 1
ATOM 3134 N N . PHE A 1 401 ? -8.781 12.867 19.953 1 98 401 PHE A N 1
ATOM 3135 C CA . PHE A 1 401 ? -9.695 13.266 21.016 1 98 401 PHE A CA 1
ATOM 3136 C C . PHE A 1 401 ? -9.047 14.281 21.953 1 98 401 PHE A C 1
ATOM 3138 O O . PHE A 1 401 ? -7.906 14.086 22.375 1 98 401 PHE A O 1
ATOM 3145 N N . ASN A 1 402 ? -9.594 15.461 22.062 1 98.31 402 ASN A N 1
ATOM 3146 C CA . ASN A 1 402 ? -9.344 16.469 23.094 1 98.31 402 ASN A CA 1
ATOM 3147 C C . ASN A 1 402 ? -8.07 17.25 22.812 1 98.31 402 ASN A C 1
ATOM 3149 O O . ASN A 1 402 ? -7.426 17.75 23.734 1 98.31 402 ASN A O 1
ATOM 3153 N N . ASP A 1 403 ? -7.66 17.312 21.641 1 98.19 403 ASP A N 1
ATOM 3154 C CA . ASP A 1 403 ? -6.605 18.203 21.172 1 98.19 403 ASP A CA 1
ATOM 3155 C C . ASP A 1 403 ? -6.598 18.297 19.656 1 98.19 403 ASP A C 1
ATOM 3157 O O . ASP A 1 403 ? -7.488 17.766 18.984 1 98.19 403 ASP A O 1
ATOM 3161 N N . THR A 1 404 ? -5.734 19.094 19.141 1 97.94 404 THR A N 1
ATOM 3162 C CA . THR A 1 404 ? -5.531 19.203 17.703 1 97.94 404 THR A CA 1
ATOM 3163 C C . THR A 1 404 ? -4.055 19.047 17.359 1 97.94 404 THR A C 1
ATOM 3165 O O . THR A 1 404 ? -3.18 19.422 18.141 1 97.94 404 THR A O 1
ATOM 3168 N N . GLN A 1 405 ? -3.754 18.328 16.234 1 95.12 405 GLN A N 1
ATOM 3169 C CA . GLN A 1 405 ? -2.482 18.219 15.531 1 95.12 405 GLN A CA 1
ATOM 3170 C C . GLN A 1 405 ? -1.511 17.328 16.297 1 95.12 405 GLN A C 1
ATOM 3172 O O . GLN A 1 405 ? -0.485 16.906 15.758 1 95.12 405 GLN A O 1
ATOM 3177 N N . MET A 1 406 ? -1.818 16.922 17.516 1 95.62 406 MET A N 1
ATOM 3178 C CA . MET A 1 406 ? -0.86 16.25 18.391 1 95.62 406 MET A CA 1
ATOM 3179 C C . MET A 1 406 ? -0.576 14.836 17.891 1 95.62 406 MET A C 1
ATOM 3181 O O . MET A 1 406 ? 0.42 14.219 18.281 1 95.62 406 MET A O 1
ATOM 3185 N N . GLN A 1 407 ? -1.42 14.305 17.062 1 95.19 407 GLN A N 1
ATOM 3186 C CA . GLN A 1 407 ? -1.146 13 16.469 1 95.19 407 GLN A CA 1
ATOM 3187 C C . GLN A 1 407 ? 0.137 13.023 15.648 1 95.19 407 GLN A C 1
ATOM 3189 O O . GLN A 1 407 ? 0.788 11.992 15.469 1 95.19 407 GLN A O 1
ATOM 3194 N N . LEU A 1 408 ? 0.579 14.188 15.219 1 94.56 408 LEU A N 1
ATOM 3195 C CA . LEU A 1 408 ? 1.774 14.328 14.391 1 94.56 408 LEU A CA 1
ATOM 3196 C C . LEU A 1 408 ? 3.037 14.148 15.227 1 94.56 408 LEU A C 1
ATOM 3198 O O . LEU A 1 408 ? 4.129 13.969 14.688 1 94.56 408 LEU A O 1
ATOM 3202 N N . ALA A 1 409 ? 2.877 14.234 16.5 1 93.06 409 ALA A N 1
ATOM 3203 C CA . ALA A 1 409 ? 4.012 14.047 17.406 1 93.06 409 ALA A CA 1
ATOM 3204 C C . ALA A 1 409 ? 4.105 12.594 17.875 1 93.06 409 ALA A C 1
ATOM 3206 O O . ALA A 1 409 ? 4.957 12.258 18.703 1 93.06 409 ALA A O 1
ATOM 3207 N N . VAL A 1 410 ? 3.223 11.75 17.406 1 94.75 410 VAL A N 1
ATOM 3208 C CA . VAL A 1 410 ? 3.166 10.352 17.828 1 94.75 410 VAL A CA 1
ATOM 3209 C C . VAL A 1 410 ? 3.639 9.445 16.688 1 94.75 410 VAL A C 1
ATOM 3211 O O . VAL A 1 410 ? 2.828 8.945 15.914 1 94.75 410 VAL A O 1
ATOM 3214 N N . HIS A 1 411 ? 4.891 9.188 16.656 1 93 411 HIS A N 1
ATOM 3215 C CA . HIS A 1 411 ? 5.488 8.484 15.516 1 93 411 HIS A CA 1
ATOM 3216 C C . HIS A 1 411 ? 5.168 6.996 15.555 1 93 411 HIS A C 1
ATOM 3218 O O . HIS A 1 411 ? 5.488 6.262 14.617 1 93 411 HIS A O 1
ATOM 3224 N N . GLU A 1 412 ? 4.48 6.555 16.672 1 94.69 412 GLU A N 1
ATOM 3225 C CA . GLU A 1 412 ? 4.172 5.137 16.844 1 94.69 412 GLU A CA 1
ATOM 3226 C C . GLU A 1 412 ? 2.867 4.77 16.141 1 94.69 412 GLU A C 1
ATOM 3228 O O . GLU A 1 412 ? 2.531 3.588 16.031 1 94.69 412 GLU A O 1
ATOM 3233 N N . ILE A 1 413 ? 2.131 5.766 15.68 1 95.62 413 ILE A N 1
ATOM 3234 C CA . ILE A 1 413 ? 0.942 5.488 14.875 1 95.62 413 ILE A CA 1
ATOM 3235 C C . ILE A 1 413 ? 1.153 5.988 13.445 1 95.62 413 ILE A C 1
ATOM 3237 O O . ILE A 1 413 ? 1.882 6.957 13.227 1 95.62 413 ILE A O 1
ATOM 3241 N N . PRO A 1 414 ? 0.528 5.316 12.5 1 95.62 414 PRO A N 1
ATOM 3242 C CA . PRO A 1 414 ? 0.671 5.773 11.117 1 95.62 414 PRO A CA 1
ATOM 3243 C C . PRO A 1 414 ? -0.068 7.082 10.844 1 95.62 414 PRO A C 1
ATOM 3245 O O . PRO A 1 414 ? -1.147 7.309 11.398 1 95.62 414 PRO A O 1
ATOM 3248 N N . PHE A 1 415 ? 0.566 7.875 10.062 1 95.5 415 PHE A N 1
ATOM 3249 C CA . PHE A 1 415 ? -0.082 9.062 9.516 1 95.5 415 PHE A CA 1
ATOM 3250 C C . PHE A 1 415 ? -0.308 8.922 8.016 1 95.5 415 PHE A C 1
ATOM 3252 O O . PHE A 1 415 ? 0.622 8.602 7.273 1 95.5 415 PHE A O 1
ATOM 3259 N N . GLY A 1 416 ? -1.51 9.023 7.574 1 92.62 416 GLY A N 1
ATOM 3260 C CA . GLY A 1 416 ? -1.873 8.93 6.168 1 92.62 416 GLY A CA 1
ATOM 3261 C C . GLY A 1 416 ? -3.361 9.094 5.926 1 92.62 416 GLY A C 1
ATOM 3262 O O . GLY A 1 416 ? -4.152 9.109 6.871 1 92.62 416 GLY A O 1
ATOM 3263 N N . GLY A 1 417 ? -3.691 9.25 4.68 1 92.25 417 GLY A N 1
ATOM 3264 C CA . GLY A 1 417 ? -5.078 9.477 4.305 1 92.25 417 GLY A CA 1
ATOM 3265 C C . GLY A 1 417 ? -5.855 8.188 4.09 1 92.25 417 GLY A C 1
ATOM 3266 O O . GLY A 1 417 ? -5.305 7.094 4.203 1 92.25 417 GLY A O 1
ATOM 3267 N N . HIS A 1 418 ? -7.078 8.375 3.922 1 93.06 418 HIS A N 1
ATOM 3268 C CA . HIS A 1 418 ? -8.047 7.348 3.572 1 93.06 418 HIS A CA 1
ATOM 3269 C C . HIS A 1 418 ? -9.102 7.887 2.613 1 93.06 418 HIS A C 1
ATOM 3271 O O . HIS A 1 418 ? -9.6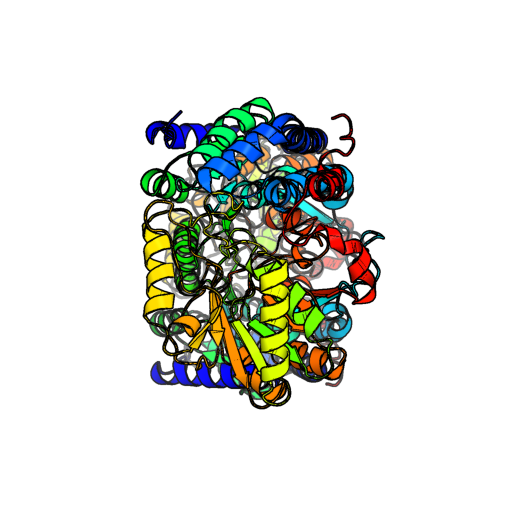64 8.961 2.842 1 93.06 418 HIS A O 1
ATOM 3277 N N . GLY A 1 419 ? -9.312 7.156 1.505 1 91.81 419 GLY A N 1
ATOM 3278 C CA . GLY A 1 419 ? -10.242 7.68 0.512 1 91.81 419 GLY A CA 1
ATOM 3279 C C . GLY A 1 419 ? -9.695 8.875 -0.241 1 91.81 419 GLY A C 1
ATOM 3280 O O . GLY A 1 419 ? -8.586 8.828 -0.779 1 91.81 419 GLY A O 1
ATOM 3281 N N . GLU A 1 420 ? -10.391 9.969 -0.176 1 87.75 420 GLU A N 1
ATOM 3282 C CA . GLU A 1 420 ? -10.023 11.156 -0.945 1 87.75 420 GLU A CA 1
ATOM 3283 C C . GLU A 1 420 ? -8.812 11.852 -0.342 1 87.75 420 GLU A C 1
ATOM 3285 O O . GLU A 1 420 ? -8.156 12.656 -1.005 1 87.75 420 GLU A O 1
ATOM 3290 N N . SER A 1 421 ? -8.578 11.523 0.895 1 92.44 421 SER A N 1
ATOM 3291 C CA . SER A 1 421 ? -7.422 12.141 1.538 1 92.44 421 SER A CA 1
ATOM 3292 C C . SER A 1 421 ? -6.145 11.359 1.254 1 92.44 421 SER A C 1
ATOM 3294 O O . SER A 1 421 ? -5.07 11.711 1.747 1 92.44 421 SER A O 1
ATOM 3296 N N . GLY A 1 422 ? -6.27 10.273 0.438 1 94.94 422 GLY A N 1
ATOM 3297 C CA . GLY A 1 422 ? -5.09 9.555 -0.013 1 94.94 422 GLY A CA 1
ATOM 3298 C C . GLY A 1 422 ? -4.941 8.188 0.628 1 94.94 422 GLY A C 1
ATOM 3299 O O . GLY A 1 422 ? -5.914 7.625 1.141 1 94.94 422 GLY A O 1
ATOM 3300 N N . TYR A 1 423 ? -3.752 7.602 0.485 1 95 423 TYR A N 1
ATOM 3301 C CA . TYR A 1 423 ? -3.465 6.305 1.088 1 95 423 TYR A CA 1
ATOM 3302 C C . TYR A 1 423 ? -1.965 6.117 1.29 1 95 423 TYR A C 1
ATOM 3304 O O . TYR A 1 423 ? -1.157 6.816 0.677 1 95 423 TYR A O 1
ATOM 3312 N N . GLY A 1 424 ? -1.632 5.125 2.162 1 93.25 424 GLY A N 1
ATOM 3313 C CA . GLY A 1 424 ? -0.293 4.926 2.693 1 93.25 424 GLY A CA 1
ATOM 3314 C C . GLY A 1 424 ? -0.1 5.535 4.07 1 93.25 424 GLY A C 1
ATOM 3315 O O . GLY A 1 424 ? -0.774 6.504 4.426 1 93.25 424 GLY A O 1
ATOM 3316 N N . GLY A 1 425 ? 0.572 5.008 4.91 1 93.62 425 GLY A N 1
ATOM 3317 C CA . GLY A 1 425 ? 0.859 5.512 6.246 1 93.62 425 GLY A CA 1
ATOM 3318 C C . GLY A 1 425 ? 2.342 5.535 6.566 1 93.62 425 GLY A C 1
ATOM 3319 O O . GLY A 1 425 ? 3.066 4.586 6.254 1 93.62 425 GLY A O 1
ATOM 3320 N N . TYR A 1 426 ? 2.678 6.652 7.102 1 93.62 426 TYR A N 1
ATOM 3321 C CA . TYR A 1 426 ? 4.102 6.762 7.402 1 93.62 426 TYR A CA 1
ATOM 3322 C C . TYR A 1 426 ? 4.32 7.367 8.781 1 93.62 426 TYR A C 1
ATOM 3324 O O . TYR A 1 426 ? 3.359 7.695 9.484 1 93.62 426 TYR A O 1
ATOM 3332 N N . MET A 1 427 ? 5.488 7.469 9.25 1 94.5 427 MET A N 1
ATOM 3333 C CA . MET A 1 427 ? 6.062 7.844 10.539 1 94.5 427 MET A CA 1
ATOM 3334 C C . MET A 1 427 ? 6.66 6.629 11.25 1 94.5 427 MET A C 1
ATOM 3336 O O . MET A 1 427 ? 6.113 5.531 11.164 1 94.5 427 MET A O 1
ATOM 3340 N N . GLY A 1 428 ? 7.789 6.844 11.898 1 94.69 428 GLY A N 1
ATOM 3341 C CA . GLY A 1 428 ? 8.438 5.738 12.586 1 94.69 428 GLY A CA 1
ATOM 3342 C C . GLY A 1 428 ? 8.656 4.527 11.695 1 94.69 428 GLY A C 1
ATOM 3343 O O . GLY A 1 428 ? 9.172 4.656 10.586 1 94.69 428 GLY A O 1
ATOM 3344 N N . LYS A 1 429 ? 8.273 3.396 12.188 1 96.5 429 LYS A N 1
ATOM 3345 C CA . LYS A 1 429 ? 8.5 2.154 11.453 1 96.5 429 LYS A CA 1
ATOM 3346 C C . LYS A 1 429 ? 7.652 2.104 10.188 1 96.5 429 LYS A C 1
ATOM 3348 O O . LYS A 1 429 ? 8.055 1.508 9.188 1 96.5 429 LYS A O 1
ATOM 3353 N N . ASP A 1 430 ? 6.484 2.713 10.227 1 96.88 430 ASP A N 1
ATOM 3354 C CA . ASP A 1 430 ? 5.617 2.715 9.047 1 96.88 430 ASP A CA 1
ATOM 3355 C C . ASP A 1 430 ? 6.285 3.43 7.875 1 96.88 430 ASP A C 1
ATOM 3357 O O . ASP A 1 430 ? 6.07 3.068 6.719 1 96.88 430 ASP A O 1
ATOM 3361 N N . SER A 1 431 ? 7.109 4.434 8.141 1 97 431 SER A N 1
ATOM 3362 C CA . SER A 1 431 ? 7.879 5.082 7.086 1 97 431 SER A CA 1
ATOM 3363 C C . SER A 1 431 ? 8.867 4.113 6.445 1 97 431 SER A C 1
ATOM 3365 O O . SER A 1 431 ? 9.055 4.129 5.227 1 97 431 SER A O 1
ATOM 3367 N N . TYR A 1 432 ? 9.516 3.285 7.348 1 98.12 432 TYR A N 1
ATOM 3368 C CA . TYR A 1 432 ? 10.391 2.221 6.863 1 98.12 432 TYR A CA 1
ATOM 3369 C C . TYR A 1 432 ? 9.617 1.229 6.004 1 98.12 432 TYR A C 1
ATOM 3371 O O . TYR A 1 432 ? 10.062 0.87 4.91 1 98.12 432 TYR A O 1
ATOM 3379 N N . ASN A 1 433 ? 8.484 0.9 6.402 1 97.56 433 ASN A N 1
ATOM 3380 C CA . ASN A 1 433 ? 7.699 -0.16 5.777 1 97.56 433 ASN A CA 1
ATOM 3381 C C . ASN A 1 433 ? 7.238 0.233 4.375 1 97.56 433 ASN A C 1
ATOM 3383 O O . ASN A 1 433 ? 7.211 -0.602 3.471 1 97.56 433 ASN A O 1
ATOM 3387 N N . ILE A 1 434 ? 6.855 1.453 4.109 1 97.12 434 ILE A N 1
ATOM 3388 C CA . ILE A 1 434 ? 6.285 1.826 2.816 1 97.12 434 ILE A CA 1
ATOM 3389 C C . ILE A 1 434 ? 7.371 1.779 1.743 1 97.12 434 ILE A C 1
ATOM 3391 O O . ILE A 1 434 ? 7.066 1.703 0.55 1 97.12 434 ILE A O 1
ATOM 3395 N N . PHE A 1 435 ? 8.664 1.746 2.182 1 98.38 435 PHE A N 1
ATOM 3396 C CA . PHE A 1 435 ? 9.758 1.729 1.215 1 98.38 435 PHE A CA 1
ATOM 3397 C C . PHE A 1 435 ? 10.414 0.356 1.17 1 98.38 435 PHE A C 1
ATOM 3399 O O . PHE A 1 435 ? 11.477 0.192 0.566 1 98.38 435 PHE A O 1
ATOM 3406 N N . THR A 1 436 ? 9.75 -0.615 1.792 1 97.38 436 THR A N 1
ATOM 3407 C CA . THR A 1 436 ? 10.312 -1.957 1.896 1 97.38 436 THR A CA 1
ATOM 3408 C C . THR A 1 436 ? 9.375 -2.984 1.261 1 97.38 436 THR A C 1
ATOM 3410 O O . THR A 1 436 ? 8.156 -2.902 1.418 1 97.38 436 THR A O 1
ATOM 3413 N N . HIS A 1 437 ? 9.961 -3.861 0.505 1 96.88 437 HIS A N 1
ATOM 3414 C CA . HIS A 1 437 ? 9.273 -5.051 0.012 1 96.88 437 HIS A CA 1
ATOM 3415 C C . HIS A 1 437 ? 9.508 -6.242 0.931 1 96.88 437 HIS A C 1
ATOM 3417 O O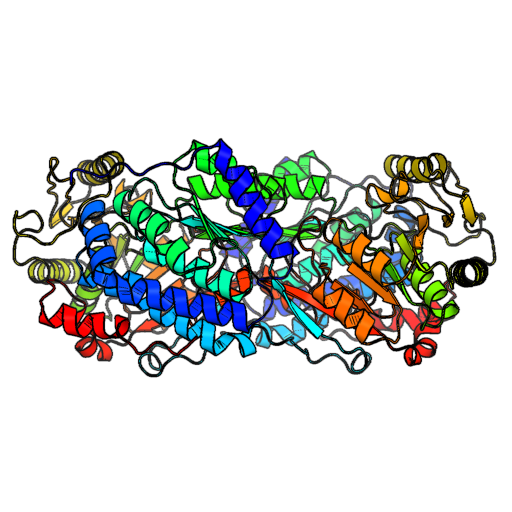 . HIS A 1 437 ? 10.648 -6.566 1.26 1 96.88 437 HIS A O 1
ATOM 3423 N N . ARG A 1 438 ? 8.445 -6.883 1.409 1 97 438 ARG A N 1
ATOM 3424 C CA . ARG A 1 438 ? 8.516 -8.109 2.201 1 97 438 ARG A CA 1
ATOM 3425 C C . ARG A 1 438 ? 8.633 -9.336 1.302 1 97 438 ARG A C 1
ATOM 3427 O O . ARG A 1 438 ? 7.648 -9.781 0.713 1 97 438 ARG A O 1
ATOM 3434 N N . ARG A 1 439 ? 9.836 -9.773 1.161 1 97.06 439 ARG A N 1
ATOM 3435 C CA . ARG A 1 439 ? 10.172 -10.867 0.262 1 97.06 439 ARG A CA 1
ATOM 3436 C C . ARG A 1 439 ? 10.109 -12.211 0.987 1 97.06 439 ARG A C 1
ATOM 3438 O O . ARG A 1 439 ? 10.992 -12.539 1.78 1 97.06 439 ARG A O 1
ATOM 3445 N N . GLY A 1 440 ? 9.055 -13.008 0.711 1 97.31 440 GLY A N 1
ATOM 3446 C CA . GLY A 1 440 ? 8.914 -14.32 1.324 1 97.31 440 GLY A CA 1
ATOM 3447 C C . GLY A 1 440 ? 9.945 -15.32 0.828 1 97.31 440 GLY A C 1
ATOM 3448 O O . GLY A 1 440 ? 10.297 -15.32 -0.352 1 97.31 440 GLY A O 1
ATOM 3449 N N . TYR A 1 441 ? 10.359 -16.188 1.712 1 97.62 441 TYR A N 1
ATOM 3450 C CA . TYR A 1 441 ? 11.352 -17.203 1.408 1 97.62 441 TYR A CA 1
ATOM 3451 C C . TYR A 1 441 ? 10.977 -18.531 2.061 1 97.62 441 TYR A C 1
ATOM 3453 O O . TYR A 1 441 ? 10.508 -18.562 3.201 1 97.62 441 TYR A O 1
ATOM 3461 N N . ILE A 1 442 ? 11.141 -19.578 1.333 1 97.75 442 ILE A N 1
ATOM 3462 C CA . ILE A 1 442 ? 11.07 -20.922 1.906 1 97.75 442 ILE A CA 1
ATOM 3463 C C . ILE A 1 442 ? 12.188 -21.797 1.322 1 97.75 442 ILE A C 1
ATOM 3465 O O . ILE A 1 442 ? 12.695 -21.5 0.237 1 97.75 442 ILE A O 1
ATOM 3469 N N . ASN A 1 443 ? 12.609 -22.766 2.021 1 97.88 443 ASN A N 1
ATOM 3470 C CA . ASN A 1 443 ? 13.531 -23.812 1.611 1 97.88 443 ASN A CA 1
ATOM 3471 C C . ASN A 1 443 ? 12.953 -25.203 1.902 1 97.88 443 ASN A C 1
ATOM 3473 O O . ASN A 1 443 ? 12.883 -25.625 3.059 1 97.88 443 ASN A O 1
ATOM 3477 N N . VAL A 1 444 ? 12.578 -25.938 0.875 1 97.31 444 VAL A N 1
ATOM 3478 C CA . VAL A 1 444 ? 11.914 -27.219 1.045 1 97.31 444 VAL A CA 1
ATOM 3479 C C . VAL A 1 444 ? 12.961 -28.328 1.116 1 97.31 444 VAL A C 1
ATOM 3481 O O . VAL A 1 444 ? 13.625 -28.641 0.12 1 97.31 444 VAL A O 1
ATOM 3484 N N . PRO A 1 445 ? 13.008 -29.016 2.182 1 95.38 445 PRO A N 1
ATOM 3485 C CA . PRO A 1 445 ? 14.047 -30.047 2.35 1 95.38 445 PRO A CA 1
ATOM 3486 C C . PRO A 1 445 ? 13.828 -31.25 1.438 1 95.38 445 PRO A C 1
ATOM 3488 O O . PRO A 1 445 ? 12.688 -31.656 1.202 1 95.38 445 PRO A O 1
ATOM 3491 N N . THR A 1 446 ? 14.961 -31.844 1.009 1 93.25 446 THR A N 1
ATOM 3492 C CA . THR A 1 446 ? 14.93 -33.031 0.164 1 93.25 446 THR A CA 1
ATOM 3493 C C . THR A 1 446 ? 14.273 -34.188 0.895 1 93.25 446 THR A C 1
ATOM 3495 O O . THR A 1 446 ? 13.633 -35.031 0.272 1 93.25 446 THR A O 1
ATOM 3498 N N . GLU A 1 447 ? 14.375 -34.188 2.203 1 91.62 447 GLU A N 1
ATOM 3499 C CA . GLU A 1 447 ? 13.867 -35.281 3.031 1 91.62 447 GLU A CA 1
ATOM 3500 C C . GLU A 1 447 ? 12.344 -35.344 2.965 1 91.62 447 GLU A C 1
ATOM 3502 O O . GLU A 1 447 ? 11.758 -36.344 3.346 1 91.62 447 GLU A O 1
ATOM 3507 N N . MET A 1 448 ? 11.711 -34.312 2.445 1 91.44 448 MET A N 1
ATOM 3508 C CA . MET A 1 448 ? 10.258 -34.281 2.363 1 91.44 448 MET A CA 1
ATOM 3509 C C . MET A 1 448 ? 9.766 -35.031 1.127 1 91.44 448 MET A C 1
ATOM 3511 O O . MET A 1 448 ? 8.57 -35.281 0.994 1 91.44 448 MET A O 1
ATOM 3515 N N . GLU A 1 449 ? 10.594 -35.438 0.266 1 92.5 449 GLU A N 1
ATOM 3516 C CA . GLU A 1 449 ? 10.227 -35.938 -1.053 1 92.5 449 GLU A CA 1
ATOM 3517 C C . GLU A 1 449 ? 9.312 -37.156 -0.943 1 92.5 449 GLU A C 1
ATOM 3519 O O . GLU A 1 449 ? 8.312 -37.25 -1.656 1 92.5 449 GLU A O 1
ATOM 3524 N N . PRO A 1 450 ? 9.555 -38.062 -0.019 1 89.69 450 PRO A N 1
ATOM 3525 C CA . PRO A 1 450 ? 8.648 -39.188 0.074 1 89.69 450 PRO A CA 1
ATOM 3526 C C . PRO A 1 450 ? 7.215 -38.781 0.418 1 89.69 450 PRO A C 1
ATOM 3528 O O . PRO A 1 450 ? 6.262 -39.438 -0.002 1 89.69 450 PRO A O 1
ATOM 3531 N N . PHE A 1 451 ? 7.094 -37.688 1.073 1 87 451 PHE A N 1
ATOM 3532 C CA . PHE A 1 451 ? 5.781 -37.219 1.491 1 87 451 PHE A CA 1
ATOM 3533 C C . PHE A 1 451 ? 5.066 -36.531 0.341 1 87 451 PHE A C 1
ATOM 3535 O O . PHE A 1 451 ? 3.855 -36.281 0.398 1 87 451 PHE A O 1
ATOM 3542 N N . TYR A 1 452 ? 5.863 -36.188 -0.693 1 90.75 452 TYR A N 1
ATOM 3543 C CA . TYR A 1 452 ? 5.297 -35.469 -1.822 1 90.75 452 TYR A CA 1
ATOM 3544 C C . TYR A 1 452 ? 5.082 -36.406 -3.016 1 90.75 452 TYR A C 1
ATOM 3546 O O . TYR A 1 452 ? 4.754 -35.938 -4.113 1 90.75 452 TYR A O 1
ATOM 3554 N N . ALA A 1 453 ? 5.207 -37.625 -2.859 1 91.06 453 ALA A N 1
ATOM 3555 C CA . ALA A 1 453 ? 5.195 -38.594 -3.953 1 91.06 453 ALA A CA 1
ATOM 3556 C C . ALA A 1 453 ? 3.893 -38.531 -4.742 1 91.06 453 ALA A C 1
ATOM 3558 O O . ALA A 1 453 ? 3.898 -38.625 -5.973 1 91.06 453 ALA A O 1
ATOM 3559 N N . TYR A 1 454 ? 2.846 -38.188 -4.078 1 94.94 454 TYR A N 1
ATOM 3560 C CA . TYR A 1 454 ? 1.527 -38.25 -4.699 1 94.94 454 TYR A CA 1
ATOM 3561 C C . TYR A 1 454 ? 1.222 -36.969 -5.469 1 94.94 454 TYR A C 1
ATOM 3563 O O . TYR A 1 454 ? 0.2 -36.906 -6.152 1 94.94 454 TYR A O 1
ATOM 3571 N N . ARG A 1 455 ? 2.125 -35.938 -5.426 1 96.19 455 ARG A N 1
ATOM 3572 C CA . ARG A 1 455 ? 1.807 -34.688 -6.105 1 96.19 455 ARG A CA 1
ATOM 3573 C C . ARG A 1 455 ? 2.174 -34.781 -7.582 1 96.19 455 ARG A C 1
ATOM 3575 O O . ARG A 1 455 ? 1.761 -33.906 -8.375 1 96.19 455 ARG A O 1
ATOM 3582 N N . TYR A 1 456 ? 2.898 -35.812 -8 1 97 456 TYR A N 1
ATOM 3583 C CA . TYR A 1 456 ? 3.453 -35.875 -9.352 1 97 456 TYR A CA 1
ATOM 3584 C C . TYR A 1 456 ? 2.494 -36.594 -10.305 1 97 456 TYR A C 1
ATOM 3586 O O . TYR A 1 456 ? 1.681 -37.406 -9.875 1 97 456 TYR A O 1
ATOM 3594 N N . LEU A 1 457 ? 2.59 -36.25 -11.586 1 94.88 457 LEU A N 1
ATOM 3595 C CA . LEU A 1 457 ? 1.926 -36.969 -12.664 1 94.88 457 LEU A CA 1
ATOM 3596 C C . LEU A 1 457 ? 2.514 -38.375 -12.82 1 94.88 457 LEU A C 1
ATOM 3598 O O . LEU A 1 457 ? 3.688 -38.594 -12.516 1 94.88 457 LEU A O 1
ATOM 3602 N N . PRO A 1 458 ? 1.789 -39.281 -13.367 1 95.44 458 PRO A N 1
ATOM 3603 C CA . PRO A 1 458 ? 0.35 -39.188 -13.633 1 95.44 458 PRO A CA 1
ATOM 3604 C C . PRO A 1 458 ? -0.494 -39.344 -12.367 1 95.44 458 PRO A C 1
ATOM 3606 O O . PRO A 1 458 ? -0.141 -40.125 -11.477 1 95.44 458 PRO A O 1
ATOM 3609 N N . TYR A 1 459 ? -1.55 -38.719 -12.391 1 94.56 459 TYR A N 1
ATOM 3610 C CA . TYR A 1 459 ? -2.449 -38.812 -11.25 1 94.56 459 TYR A CA 1
ATOM 3611 C C . TYR A 1 459 ? -3.23 -40.125 -11.273 1 94.56 459 TYR A C 1
ATOM 3613 O O . TYR A 1 459 ? -3.617 -40.594 -12.336 1 94.56 459 TYR A O 1
ATOM 3621 N N . SER A 1 460 ? -3.379 -40.688 -10.117 1 94.38 460 SER A N 1
ATOM 3622 C CA . SER A 1 460 ? -4.172 -41.906 -9.922 1 94.38 460 SER A CA 1
ATOM 3623 C C . SER A 1 460 ? -5.344 -41.656 -8.984 1 94.38 460 SER A C 1
ATOM 3625 O O . SER A 1 460 ? -5.449 -40.594 -8.383 1 94.38 460 SER A O 1
ATOM 3627 N N . GLU A 1 461 ? -6.258 -42.594 -8.945 1 96.06 461 GLU A N 1
ATOM 3628 C CA . GLU A 1 461 ? -7.348 -42.5 -7.984 1 96.06 461 GLU A CA 1
ATOM 3629 C C . GLU A 1 461 ? -6.816 -42.406 -6.559 1 96.06 461 GLU A C 1
ATOM 3631 O O . GLU A 1 461 ? -7.367 -41.688 -5.73 1 96.06 461 GLU A O 1
ATOM 3636 N N . GLU A 1 462 ? -5.789 -43.156 -6.344 1 96.06 462 GLU A N 1
ATOM 3637 C CA . GLU A 1 462 ? -5.164 -43.125 -5.027 1 96.06 462 GLU A CA 1
ATOM 3638 C C . GLU A 1 462 ? -4.559 -41.75 -4.723 1 96.06 462 GLU A C 1
ATOM 3640 O O . GLU A 1 462 ? -4.754 -41.219 -3.631 1 96.06 462 GLU A O 1
ATOM 3645 N N . SER A 1 463 ? -3.803 -41.25 -5.672 1 96.25 463 SER A N 1
ATOM 3646 C CA . SER A 1 463 ? -3.197 -39.969 -5.441 1 96.25 463 SER A CA 1
ATOM 3647 C C . SER A 1 463 ? -4.262 -38.875 -5.254 1 96.25 463 SER A C 1
ATOM 3649 O O . SER A 1 463 ? -4.102 -37.969 -4.43 1 96.25 463 SER A O 1
ATOM 3651 N N . TYR A 1 464 ? -5.387 -38.906 -6.023 1 97.12 464 TYR A N 1
ATOM 3652 C CA . TYR A 1 464 ? -6.492 -37.969 -5.859 1 97.12 464 TYR A CA 1
ATOM 3653 C C . TYR A 1 464 ? -7.043 -38 -4.438 1 97.12 464 TYR A C 1
ATOM 3655 O O . TYR A 1 464 ? -7.191 -36.969 -3.787 1 97.12 464 TYR A O 1
ATOM 3663 N N . LYS A 1 465 ? -7.285 -39.219 -3.951 1 96.81 465 LYS A N 1
ATOM 3664 C CA . LYS A 1 465 ? -7.863 -39.406 -2.623 1 96.81 465 LYS A CA 1
ATOM 3665 C C . LYS A 1 465 ? -6.941 -38.875 -1.54 1 96.81 465 LYS A C 1
ATOM 3667 O O . LYS A 1 465 ? -7.391 -38.156 -0.633 1 96.81 465 LYS A O 1
ATOM 3672 N N . VAL A 1 466 ? -5.688 -39.125 -1.692 1 95.94 466 VAL A N 1
ATOM 3673 C CA . VAL A 1 466 ? -4.715 -38.719 -0.682 1 95.94 466 VAL A CA 1
ATOM 3674 C C . VAL A 1 466 ? -4.52 -37.219 -0.722 1 95.94 466 VAL A C 1
ATOM 3676 O O . VAL A 1 466 ? -4.574 -36.531 0.314 1 95.94 466 VAL A O 1
ATOM 3679 N N . MET A 1 467 ? -4.387 -36.688 -1.916 1 96.38 467 MET A N 1
ATOM 3680 C CA . MET A 1 467 ? -3.982 -35.312 -2.076 1 96.38 467 MET A CA 1
ATOM 3681 C C . MET A 1 467 ? -5.152 -34.375 -1.801 1 96.38 467 MET A C 1
ATOM 3683 O O . MET A 1 467 ? -4.949 -33.188 -1.503 1 96.38 467 MET A O 1
ATOM 3687 N N . THR A 1 468 ? -6.422 -34.75 -1.879 1 97.38 468 THR A N 1
ATOM 3688 C CA . THR A 1 468 ? -7.57 -33.844 -1.762 1 97.38 468 THR A CA 1
ATOM 3689 C C . THR A 1 468 ? -8.227 -34 -0.389 1 97.38 468 THR A C 1
ATOM 3691 O O . THR A 1 468 ? -9.297 -33.438 -0.147 1 97.38 468 THR A O 1
ATOM 36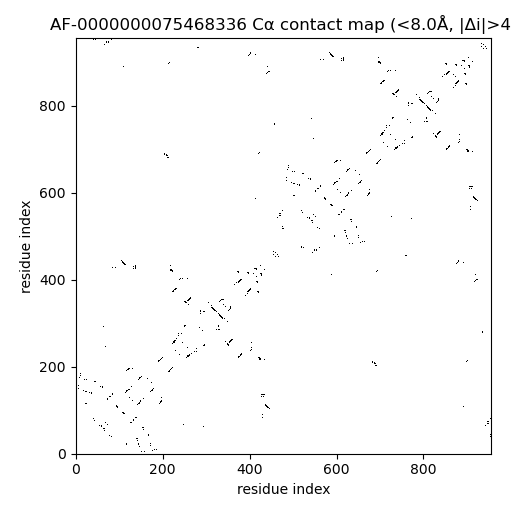94 N N . GLN A 1 469 ? -7.562 -34.688 0.533 1 95.88 469 GLN A N 1
ATOM 3695 C CA . GLN A 1 469 ? -8.102 -34.844 1.878 1 95.88 469 GLN A CA 1
ATOM 3696 C C . GLN A 1 469 ? -8.289 -33.5 2.576 1 95.88 469 GLN A C 1
ATOM 3698 O O . GLN A 1 469 ? -9.219 -33.344 3.363 1 95.88 469 GLN A O 1
ATOM 3703 N N . GLY A 1 470 ? -7.406 -32.594 2.229 1 94.88 470 GLY A N 1
ATOM 3704 C CA . GLY A 1 470 ? -7.465 -31.297 2.854 1 94.88 470 GLY A CA 1
ATOM 3705 C C . GLY A 1 470 ? -8.727 -30.531 2.506 1 94.88 470 GLY A C 1
ATOM 3706 O O . GLY A 1 470 ? -9.094 -29.578 3.205 1 94.88 470 GLY A O 1
ATOM 3707 N N . ALA A 1 471 ? -9.414 -30.891 1.466 1 97.56 471 ALA A N 1
ATOM 3708 C CA . ALA A 1 471 ? -10.625 -30.203 1.019 1 97.56 471 ALA A CA 1
ATOM 3709 C C . ALA A 1 471 ? -11.852 -30.719 1.755 1 97.56 471 ALA A C 1
ATOM 3711 O O . ALA A 1 471 ? -12.945 -30.172 1.617 1 97.56 471 ALA A O 1
ATOM 3712 N N . ARG A 1 472 ? -11.641 -31.734 2.596 1 96.75 472 ARG A N 1
ATOM 3713 C CA . ARG A 1 472 ? -12.781 -32.375 3.244 1 96.75 472 ARG A CA 1
ATOM 3714 C C . ARG A 1 472 ? -12.68 -32.25 4.762 1 96.75 472 ARG A C 1
ATOM 3716 O O . ARG A 1 472 ? -13.227 -33.094 5.488 1 96.75 472 ARG A O 1
ATOM 3723 N N . VAL A 1 473 ? -12.023 -31.297 5.168 1 96.25 473 VAL A N 1
ATOM 3724 C CA . VAL A 1 473 ? -11.891 -31.062 6.602 1 96.25 473 VAL A CA 1
ATOM 3725 C C . VAL A 1 473 ? -13.227 -30.594 7.176 1 96.25 473 VAL A C 1
ATOM 3727 O O . VAL A 1 473 ? -14.094 -30.125 6.441 1 96.25 473 VAL A O 1
ATOM 3730 N N . LYS A 1 474 ? -13.391 -30.75 8.484 1 96.94 474 LYS A N 1
ATOM 3731 C CA . LYS A 1 474 ? -14.602 -30.281 9.156 1 96.94 474 LYS A CA 1
ATOM 3732 C C . LYS A 1 474 ? -14.633 -28.766 9.234 1 96.94 474 LYS A C 1
ATOM 3734 O O . LYS A 1 474 ? -13.656 -28.141 9.648 1 96.94 474 LYS A O 1
ATOM 3739 N N . ILE A 1 475 ? -15.695 -28.188 8.781 1 97.75 475 ILE A N 1
ATOM 3740 C CA . ILE A 1 475 ? -15.914 -26.75 8.852 1 97.75 475 ILE A CA 1
ATOM 3741 C C . ILE A 1 475 ? -16.719 -26.406 10.102 1 97.75 475 ILE A C 1
ATOM 3743 O O . ILE A 1 475 ? -17.797 -26.969 10.328 1 97.75 475 ILE A O 1
ATOM 3747 N N . PRO A 1 476 ? -16.203 -25.594 10.945 1 96 476 PRO A N 1
ATOM 3748 C CA . PRO A 1 476 ? -16.938 -25.203 12.156 1 96 476 PRO A CA 1
ATOM 3749 C C . PRO A 1 476 ? -18.312 -24.625 11.844 1 96 476 PRO A C 1
ATOM 3751 O O . PRO A 1 476 ? -18.562 -24.188 10.727 1 96 476 PRO A O 1
ATOM 3754 N N . GLU A 1 477 ? -19.172 -24.688 12.812 1 90.81 477 GLU A N 1
ATOM 3755 C CA . GLU A 1 477 ? -20.5 -24.078 12.68 1 90.81 477 GLU A CA 1
ATOM 3756 C C . GLU A 1 477 ? -20.391 -22.547 12.672 1 90.81 477 GLU A C 1
ATOM 3758 O O . GLU A 1 477 ? -19.531 -21.969 13.328 1 90.81 477 GLU A O 1
ATOM 3763 N N . ALA A 1 478 ? -21.172 -22.047 11.891 1 78.81 478 ALA A N 1
ATOM 3764 C CA . ALA A 1 478 ? -21.172 -20.594 11.727 1 78.81 478 ALA A CA 1
ATOM 3765 C C . ALA A 1 478 ? -21.766 -19.906 12.961 1 78.81 478 ALA A C 1
ATOM 3767 O O . ALA A 1 478 ? -22.703 -20.406 13.57 1 78.81 478 ALA A O 1
ATOM 3768 N N . MET B 1 1 ? -23.609 -30.469 -22.438 1 28.2 1 MET B N 1
ATOM 3769 C CA . MET B 1 1 ? -23.984 -29.047 -22.5 1 28.2 1 MET B CA 1
ATOM 3770 C C . MET B 1 1 ? -22.859 -28.234 -23.125 1 28.2 1 MET B C 1
ATOM 3772 O O . MET B 1 1 ? -21.703 -28.312 -22.703 1 28.2 1 MET B O 1
ATOM 3776 N N . SER B 1 2 ? -22.688 -27.875 -24.406 1 32.94 2 SER B N 1
ATOM 3777 C CA . SER B 1 2 ? -21.766 -27.172 -25.297 1 32.94 2 SER B CA 1
ATOM 3778 C C . SER B 1 2 ? -21.047 -26.047 -24.578 1 32.94 2 SER B C 1
ATOM 3780 O O . SER B 1 2 ? -21.484 -25.594 -23.516 1 32.94 2 SER B O 1
ATOM 3782 N N . CYS B 1 3 ? -19.859 -25.547 -25 1 41 3 CYS B N 1
ATOM 3783 C CA . CYS B 1 3 ? -19.125 -24.359 -24.562 1 41 3 CYS B CA 1
ATOM 3784 C C . CYS B 1 3 ? -20.078 -23.25 -24.141 1 41 3 CYS B C 1
ATOM 3786 O O . CYS B 1 3 ? -20.719 -22.625 -24.984 1 41 3 CYS B O 1
ATOM 3788 N N . ASN B 1 4 ? -20.812 -23.125 -23 1 53.56 4 ASN B N 1
ATOM 3789 C CA . ASN B 1 4 ? -21.969 -22.672 -22.219 1 53.56 4 ASN B CA 1
ATOM 3790 C C . ASN B 1 4 ? -21.984 -21.156 -22.078 1 53.56 4 ASN B C 1
ATOM 3792 O O . ASN B 1 4 ? -20.922 -20.531 -21.969 1 53.56 4 ASN B O 1
ATOM 3796 N N . ASN B 1 5 ? -23.047 -20.406 -22.703 1 73.06 5 ASN B N 1
ATOM 3797 C CA . ASN B 1 5 ? -23.406 -19 -22.875 1 73.06 5 ASN B CA 1
ATOM 3798 C C . ASN B 1 5 ? -23.297 -18.234 -21.562 1 73.06 5 ASN B C 1
ATOM 3800 O O . ASN B 1 5 ? -24.25 -18.203 -20.781 1 73.06 5 ASN B O 1
ATOM 3804 N N . LEU B 1 6 ? -22.125 -18 -21.188 1 92.94 6 LEU B N 1
ATOM 3805 C CA . LEU B 1 6 ? -21.984 -17.109 -20.047 1 92.94 6 LEU B CA 1
ATOM 3806 C C . LEU B 1 6 ? -22.906 -15.898 -20.172 1 92.94 6 LEU B C 1
ATOM 3808 O O . LEU B 1 6 ? -22.875 -15.203 -21.188 1 92.94 6 LEU B O 1
ATOM 3812 N N . GLN B 1 7 ? -23.859 -15.844 -19.344 1 95.81 7 GLN B N 1
ATOM 3813 C CA . GLN B 1 7 ? -24.734 -14.68 -19.312 1 95.81 7 GLN B CA 1
ATOM 3814 C C . GLN B 1 7 ? -24.016 -13.461 -18.75 1 95.81 7 GLN B C 1
ATOM 3816 O O . GLN B 1 7 ? -23.594 -13.469 -17.594 1 95.81 7 GLN B O 1
ATOM 3821 N N . TYR B 1 8 ? -23.844 -12.5 -19.609 1 97.44 8 TYR B N 1
ATOM 3822 C CA . TYR B 1 8 ? -23.219 -11.258 -19.156 1 97.44 8 TYR B CA 1
ATOM 3823 C C . TYR B 1 8 ? -24.188 -10.43 -18.328 1 97.44 8 TYR B C 1
ATOM 3825 O O . TYR B 1 8 ? -25.391 -10.422 -18.609 1 97.44 8 TYR B O 1
ATOM 3833 N N . THR B 1 9 ? -23.688 -9.781 -17.312 1 98.31 9 THR B N 1
ATOM 3834 C CA . THR B 1 9 ? -24.484 -8.828 -16.547 1 98.31 9 THR B CA 1
ATOM 3835 C C . THR B 1 9 ? -24.828 -7.613 -17.406 1 98.31 9 THR B C 1
ATOM 3837 O O . THR B 1 9 ? -23.953 -6.977 -17.984 1 98.31 9 THR B O 1
ATOM 3840 N N . PRO B 1 10 ? -26.141 -7.344 -17.531 1 98 10 PRO B N 1
ATOM 3841 C CA . PRO B 1 10 ? -26.484 -6.125 -18.266 1 98 10 PRO B CA 1
ATOM 3842 C C . PRO B 1 10 ? -25.812 -4.879 -17.688 1 98 10 PRO B C 1
ATOM 3844 O O . PRO B 1 10 ? -25.766 -4.711 -16.469 1 98 10 PRO B O 1
ATOM 3847 N N . LEU B 1 11 ? -25.328 -4.035 -18.594 1 98.06 11 LEU B N 1
ATOM 3848 C CA . LEU B 1 11 ? -24.594 -2.844 -18.188 1 98.06 11 LEU B CA 1
ATOM 3849 C C . LEU B 1 11 ? -25.438 -1.973 -17.266 1 98.06 11 LEU B C 1
ATOM 3851 O O . LEU B 1 11 ? -24.906 -1.382 -16.312 1 98.06 11 LEU B O 1
ATOM 3855 N N . SER B 1 12 ? -26.719 -1.928 -17.438 1 97.81 12 SER B N 1
ATOM 3856 C CA . SER B 1 12 ? -27.625 -1.089 -16.656 1 97.81 12 SER B CA 1
ATOM 3857 C C . SER B 1 12 ? -27.734 -1.585 -15.219 1 97.81 12 SER B C 1
ATOM 3859 O O . SER B 1 12 ? -28.125 -0.833 -14.328 1 97.81 12 SER B O 1
ATOM 3861 N N . GLU B 1 13 ? -27.328 -2.826 -14.953 1 98.31 13 GLU B N 1
ATOM 3862 C CA . GLU B 1 13 ? -27.453 -3.418 -13.617 1 98.31 13 GLU B CA 1
ATOM 3863 C C . GLU B 1 13 ? -26.219 -3.133 -12.773 1 98.31 13 GLU B C 1
ATOM 3865 O O . GLU B 1 13 ? -26.25 -3.254 -11.547 1 98.31 13 GLU B O 1
ATOM 3870 N N . ILE B 1 14 ? -25.172 -2.809 -13.406 1 98.69 14 ILE B N 1
ATOM 3871 C CA . ILE B 1 14 ? -23.891 -2.68 -12.719 1 98.69 14 ILE B CA 1
ATOM 3872 C C . ILE B 1 14 ? -23.953 -1.531 -11.711 1 98.69 14 ILE B C 1
ATOM 3874 O O . ILE B 1 14 ? -23.609 -1.698 -10.539 1 98.69 14 ILE B O 1
ATOM 3878 N N . PRO B 1 15 ? -24.469 -0.312 -12.07 1 98.31 15 PRO B N 1
ATOM 3879 C CA . PRO B 1 15 ? -24.625 0.75 -11.078 1 98.31 15 PRO B CA 1
ATOM 3880 C C . PRO B 1 15 ? -25.531 0.356 -9.922 1 98.31 15 PRO B C 1
ATOM 3882 O O . PRO B 1 15 ? -25.328 0.779 -8.781 1 98.31 15 PRO B O 1
ATOM 3885 N N . GLU B 1 16 ? -26.531 -0.463 -10.203 1 98.5 16 GLU B N 1
ATOM 3886 C CA . GLU B 1 16 ? -27.453 -0.913 -9.172 1 98.5 16 GLU B CA 1
ATOM 3887 C C . GLU B 1 16 ? -26.766 -1.852 -8.188 1 98.5 16 GLU B C 1
ATOM 3889 O O . GLU B 1 16 ? -26.984 -1.761 -6.977 1 98.5 16 GLU B O 1
ATOM 3894 N N . ILE B 1 17 ? -26.016 -2.73 -8.742 1 98.75 17 ILE B N 1
ATOM 3895 C CA . ILE B 1 17 ? -25.234 -3.646 -7.91 1 98.75 17 ILE B CA 1
ATOM 3896 C C . ILE B 1 17 ? -24.297 -2.852 -7.012 1 98.75 17 ILE B C 1
ATOM 3898 O O . ILE B 1 17 ? -24.234 -3.082 -5.805 1 98.75 17 ILE B O 1
ATOM 3902 N N . TYR B 1 18 ? -23.609 -1.898 -7.609 1 98.75 18 TYR B N 1
ATOM 3903 C CA . TYR B 1 18 ? -22.688 -1.041 -6.875 1 98.75 18 TYR B CA 1
ATOM 3904 C C . TYR B 1 18 ? -23.406 -0.294 -5.758 1 98.75 18 TYR B C 1
ATOM 3906 O O . TYR B 1 18 ? -22.922 -0.248 -4.625 1 98.75 18 TYR B O 1
ATOM 3914 N N . ALA B 1 19 ? -24.516 0.28 -6.055 1 98.44 19 ALA B N 1
ATOM 3915 C CA . ALA B 1 19 ? -25.281 1.032 -5.074 1 98.44 19 ALA B CA 1
ATOM 3916 C C . ALA B 1 19 ? -25.719 0.137 -3.918 1 98.44 19 ALA B C 1
ATOM 3918 O O . ALA B 1 19 ? -25.688 0.552 -2.758 1 98.44 19 ALA B O 1
ATOM 3919 N N . ARG B 1 20 ? -26.141 -1.053 -4.246 1 98.44 20 ARG B N 1
ATOM 3920 C CA . ARG B 1 20 ? -26.609 -2.008 -3.242 1 98.44 20 ARG B CA 1
ATOM 3921 C C . ARG B 1 20 ? -25.484 -2.375 -2.283 1 98.44 20 ARG B C 1
ATOM 3923 O O . ARG B 1 20 ? -25.656 -2.336 -1.063 1 98.44 20 ARG B O 1
ATOM 3930 N N . VAL B 1 21 ? -24.312 -2.744 -2.799 1 98.56 21 VAL B N 1
ATOM 3931 C CA . VAL B 1 21 ? -23.188 -3.156 -1.964 1 98.56 21 VAL B CA 1
ATOM 3932 C C . VAL B 1 21 ? -22.688 -1.968 -1.147 1 98.56 21 VAL B C 1
ATOM 3934 O O . VAL B 1 21 ? -22.281 -2.125 0.008 1 98.56 21 VAL B O 1
ATOM 3937 N N . THR B 1 22 ? -22.703 -0.726 -1.712 1 97.62 22 THR B N 1
ATOM 3938 C CA . THR B 1 22 ? -22.297 0.492 -1.021 1 97.62 22 THR B CA 1
ATOM 3939 C C . THR B 1 22 ? -23.25 0.804 0.132 1 97.62 22 THR B C 1
ATOM 3941 O O . THR B 1 22 ? -22.797 1.163 1.226 1 97.62 22 THR B O 1
ATOM 3944 N N . LYS B 1 23 ? -24.531 0.667 -0.156 1 97.38 23 LYS B N 1
ATOM 3945 C CA . LYS B 1 23 ? -25.547 0.882 0.879 1 97.38 23 LYS B CA 1
ATOM 3946 C C . LYS B 1 23 ? -25.344 -0.072 2.051 1 97.38 23 LYS B C 1
ATOM 3948 O O . LYS B 1 23 ? -25.469 0.326 3.211 1 97.38 23 LYS B O 1
ATOM 3953 N N . THR B 1 24 ? -25.062 -1.316 1.765 1 98.19 24 THR B N 1
ATOM 3954 C CA . THR B 1 24 ? -24.812 -2.324 2.789 1 98.19 24 THR B CA 1
ATOM 3955 C C . THR B 1 24 ? -23.609 -1.935 3.648 1 98.19 24 THR B C 1
ATOM 3957 O O . THR B 1 24 ? -23.656 -2.062 4.871 1 98.19 24 THR B O 1
ATOM 3960 N N . PHE B 1 25 ? -22.578 -1.419 3.078 1 96.94 25 PHE B N 1
ATOM 3961 C CA . PHE B 1 25 ? -21.391 -0.972 3.795 1 96.94 25 PHE B CA 1
ATOM 3962 C C . PHE B 1 25 ? -21.719 0.199 4.711 1 96.94 25 PHE B C 1
ATOM 3964 O O . PHE B 1 25 ? -21.344 0.192 5.891 1 96.94 25 PHE B O 1
ATOM 3971 N N . LYS B 1 26 ? -22.359 1.167 4.172 1 93.62 26 LYS B N 1
ATOM 3972 C CA . LYS B 1 26 ? -22.688 2.389 4.906 1 93.62 26 LYS B CA 1
ATOM 3973 C C . LYS B 1 26 ? -23.578 2.092 6.105 1 93.62 26 LYS B C 1
ATOM 3975 O O . LYS B 1 26 ? -23.5 2.768 7.133 1 93.62 26 LYS B O 1
ATOM 3980 N N . ALA B 1 27 ? -24.391 1.067 5.949 1 94.62 27 ALA B N 1
ATOM 3981 C CA . ALA B 1 27 ? -25.297 0.68 7.031 1 94.62 27 ALA B CA 1
ATOM 3982 C C . ALA B 1 27 ? -24.531 0.002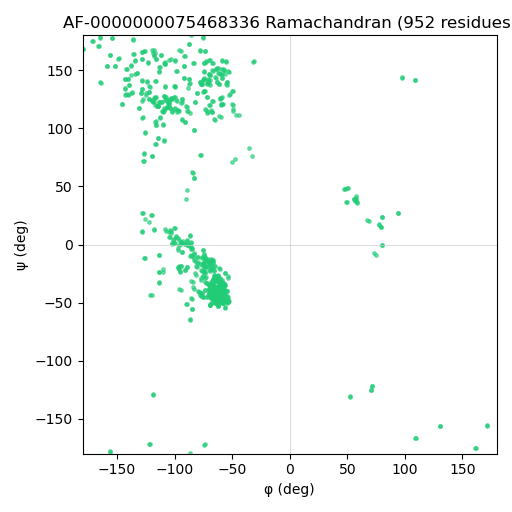 8.164 1 94.62 27 ALA B C 1
ATOM 3984 O O . ALA B 1 27 ? -25.062 -0.204 9.25 1 94.62 27 ALA B O 1
ATOM 3985 N N . GLY B 1 28 ? -23.25 -0.362 7.965 1 94.5 28 GLY B N 1
ATOM 3986 C CA . GLY B 1 28 ? -22.422 -1.011 8.977 1 94.5 28 GLY B CA 1
ATOM 3987 C C . GLY B 1 28 ? -22.703 -2.498 9.102 1 94.5 28 GLY B C 1
ATOM 3988 O O . GLY B 1 28 ? -22.234 -3.145 10.039 1 94.5 28 GLY B O 1
ATOM 3989 N N . THR B 1 29 ? -23.406 -3.082 8.094 1 96.75 29 THR B N 1
ATOM 3990 C CA . THR B 1 29 ? -23.844 -4.473 8.133 1 96.75 29 THR B CA 1
ATOM 3991 C C . THR B 1 29 ? -22.656 -5.418 8.242 1 96.75 29 THR B C 1
ATOM 3993 O O . THR B 1 29 ? -22.734 -6.449 8.906 1 96.75 29 THR B O 1
ATOM 3996 N N . THR B 1 30 ? -21.547 -5.055 7.637 1 97.62 30 THR B N 1
ATOM 3997 C CA . THR B 1 30 ? -20.438 -5.988 7.52 1 97.62 30 THR B CA 1
ATOM 3998 C C . THR B 1 30 ? -19.391 -5.723 8.602 1 97.62 30 THR B C 1
ATOM 4000 O O . THR B 1 30 ? -18.328 -6.344 8.609 1 97.62 30 THR B O 1
ATOM 4003 N N . ARG B 1 31 ? -19.594 -4.867 9.531 1 95.25 31 ARG B N 1
ATOM 4004 C CA . ARG B 1 31 ? -18.625 -4.449 10.531 1 95.25 31 ARG B CA 1
ATOM 4005 C C . ARG B 1 31 ? -18.469 -5.5 11.625 1 95.25 31 ARG B C 1
ATOM 4007 O O . ARG B 1 31 ? -17.359 -5.812 12.047 1 95.25 31 ARG B O 1
ATOM 4014 N N . PRO B 1 32 ? -19.609 -6.133 12.109 1 97.06 32 PRO B N 1
ATOM 4015 C CA . PRO B 1 32 ? -19.469 -7.102 13.195 1 97.06 32 PRO B CA 1
ATOM 4016 C C . PRO B 1 32 ? -18.641 -8.32 12.805 1 97.06 32 PRO B C 1
ATOM 4018 O O . PRO B 1 32 ? -18.781 -8.844 11.695 1 97.06 32 PRO B O 1
ATOM 4021 N N . LEU B 1 33 ? -17.781 -8.766 13.773 1 97.94 33 LEU B N 1
ATOM 4022 C CA . LEU B 1 33 ? -16.922 -9.914 13.516 1 97.94 33 LEU B CA 1
ATOM 4023 C C . LEU B 1 33 ? -17.734 -11.188 13.328 1 97.94 33 LEU B C 1
ATOM 4025 O O . LEU B 1 33 ? -17.359 -12.07 12.555 1 97.94 33 LEU B O 1
ATOM 4029 N N . SER B 1 34 ? -18.891 -11.266 13.984 1 98.31 34 SER B N 1
ATOM 4030 C CA . SER B 1 34 ? -19.75 -12.438 13.828 1 98.31 34 SER B CA 1
ATOM 4031 C C . SER B 1 34 ? -20.266 -12.555 12.398 1 98.31 34 SER B C 1
ATOM 4033 O O . SER B 1 34 ? -20.359 -13.656 11.852 1 98.31 34 SER B O 1
ATOM 4035 N N . TYR B 1 35 ? -20.656 -11.438 11.789 1 98.62 35 TYR B N 1
ATOM 4036 C CA . TYR B 1 35 ? -21.062 -11.414 10.391 1 98.62 35 TYR B CA 1
ATOM 4037 C C . TYR B 1 35 ? -19.953 -11.914 9.484 1 98.62 35 TYR B C 1
ATOM 4039 O O . TYR B 1 35 ? -20.172 -12.766 8.625 1 98.62 35 TYR B O 1
ATOM 4047 N N . ARG B 1 36 ? -18.75 -11.414 9.695 1 98.81 36 ARG B N 1
ATOM 4048 C CA . ARG B 1 36 ? -17.594 -11.758 8.891 1 98.81 36 ARG B CA 1
ATOM 4049 C C . ARG B 1 36 ? -17.266 -13.242 9.008 1 98.81 36 ARG B C 1
ATOM 4051 O O . ARG B 1 36 ? -17.031 -13.922 8.008 1 98.81 36 ARG B O 1
ATOM 4058 N N . ARG B 1 37 ? -17.297 -13.727 10.258 1 98.75 37 ARG B N 1
ATOM 4059 C CA . ARG B 1 37 ? -17.031 -15.141 10.516 1 98.75 37 ARG B CA 1
ATOM 4060 C C . ARG B 1 37 ? -18.031 -16.016 9.773 1 98.75 37 ARG B C 1
ATOM 4062 O O . ARG B 1 37 ? -17.641 -17.016 9.148 1 98.75 37 ARG B O 1
ATOM 4069 N N . HIS B 1 38 ? -19.266 -15.625 9.812 1 98.81 38 HIS B N 1
ATOM 4070 C CA . HIS B 1 38 ? -20.297 -16.391 9.141 1 98.81 38 HIS B CA 1
ATOM 4071 C C . HIS B 1 38 ? -20.047 -16.453 7.637 1 98.81 38 HIS B C 1
ATOM 4073 O O . HIS B 1 38 ? -20.125 -17.531 7.035 1 98.81 38 HIS B O 1
ATOM 4079 N N . GLN B 1 39 ? -19.781 -15.328 7.027 1 98.94 39 GLN B N 1
ATOM 4080 C CA . GLN B 1 39 ? -19.531 -15.289 5.59 1 98.94 39 GLN B CA 1
ATOM 4081 C C . GLN B 1 39 ? -18.312 -16.141 5.219 1 98.94 39 GLN B C 1
ATOM 4083 O O . GLN B 1 39 ? -18.328 -16.844 4.207 1 98.94 39 GLN B O 1
ATOM 4088 N N . LEU B 1 40 ? -17.234 -16.109 6.027 1 98.94 40 LEU B N 1
ATOM 4089 C CA . LEU B 1 40 ? -16.016 -16.875 5.77 1 98.94 40 LEU B CA 1
ATOM 4090 C C . LEU B 1 40 ? -16.312 -18.375 5.801 1 98.94 40 LEU B C 1
ATOM 4092 O O . LEU B 1 40 ? -15.875 -19.125 4.914 1 98.94 40 LEU B O 1
ATOM 4096 N N . LEU B 1 41 ? -17.016 -18.812 6.758 1 98.88 41 LEU B N 1
ATOM 4097 C CA . LEU B 1 41 ? -17.328 -20.219 6.883 1 98.88 41 LEU B CA 1
ATOM 4098 C C . LEU B 1 41 ? -18.281 -20.672 5.777 1 98.88 41 LEU B C 1
ATOM 4100 O O . LEU B 1 41 ? -18.188 -21.797 5.297 1 98.88 41 LEU B O 1
ATOM 4104 N N . GLN B 1 42 ? -19.203 -19.766 5.344 1 98.88 42 GLN B N 1
ATOM 4105 C CA . GLN B 1 42 ? -20.062 -20.062 4.203 1 98.88 42 GLN B CA 1
ATOM 4106 C C . GLN B 1 42 ? -19.234 -20.203 2.922 1 98.88 42 GLN B C 1
ATOM 4108 O O . GLN B 1 42 ? -19.578 -21.016 2.049 1 98.88 42 GLN B O 1
ATOM 4113 N N . LEU B 1 43 ? -18.234 -19.422 2.816 1 98.88 43 LEU B N 1
ATOM 4114 C CA . LEU B 1 43 ? -17.344 -19.562 1.668 1 98.88 43 LEU B CA 1
ATOM 4115 C C . LEU B 1 43 ? -16.672 -20.922 1.66 1 98.88 43 LEU B C 1
ATOM 4117 O O . LEU B 1 43 ? -16.562 -21.562 0.612 1 98.88 43 LEU B O 1
ATOM 4121 N N . ALA B 1 44 ? -16.172 -21.344 2.842 1 98.81 44 ALA B N 1
ATOM 4122 C CA . ALA B 1 44 ? -15.602 -22.688 2.963 1 98.81 44 ALA B CA 1
ATOM 4123 C C . ALA B 1 44 ? -16.609 -23.75 2.553 1 98.81 44 ALA B C 1
ATOM 4125 O O . ALA B 1 44 ? -16.281 -24.672 1.8 1 98.81 44 ALA B O 1
ATOM 4126 N N . ARG B 1 45 ? -17.828 -23.625 2.957 1 98.81 45 ARG B N 1
ATOM 4127 C CA . ARG B 1 45 ? -18.891 -24.594 2.641 1 98.81 45 ARG B CA 1
ATOM 4128 C C . ARG B 1 45 ? -19.219 -24.562 1.153 1 98.81 45 ARG B C 1
ATOM 4130 O O . ARG B 1 45 ? -19.5 -25.594 0.551 1 98.81 45 ARG B O 1
ATOM 4137 N N . MET B 1 46 ? -19.234 -23.344 0.603 1 98.81 46 MET B N 1
ATOM 4138 C CA . MET B 1 46 ? -19.5 -23.203 -0.828 1 98.81 46 MET B CA 1
ATOM 4139 C C . MET B 1 46 ? -18.547 -24.078 -1.639 1 98.81 46 MET B C 1
ATOM 4141 O O . MET B 1 46 ? -18.953 -24.766 -2.564 1 98.81 46 MET B O 1
ATOM 4145 N N . MET B 1 47 ? -17.281 -24.016 -1.236 1 98.81 47 MET B N 1
ATOM 4146 C CA . MET B 1 47 ? -16.297 -24.828 -1.933 1 98.81 47 MET B CA 1
ATOM 4147 C C . MET B 1 47 ? -16.5 -26.312 -1.656 1 98.81 47 MET B C 1
ATOM 4149 O O . MET B 1 47 ? -16.609 -27.109 -2.588 1 98.81 47 MET B O 1
ATOM 4153 N N . GLN B 1 48 ? -16.578 -26.656 -0.402 1 98.69 48 GLN B N 1
ATOM 4154 C CA . GLN B 1 48 ? -16.578 -28.047 0.013 1 98.69 48 GLN B CA 1
ATOM 4155 C C . GLN B 1 48 ? -17.812 -28.781 -0.492 1 98.69 48 GLN B C 1
ATOM 4157 O O . GLN B 1 48 ? -17.734 -29.938 -0.904 1 98.69 48 GLN B O 1
ATOM 4162 N N . GLU B 1 49 ? -18.969 -28.156 -0.514 1 98.62 49 GLU B N 1
ATOM 4163 C CA . GLU B 1 49 ? -20.234 -28.781 -0.908 1 98.62 49 GLU B CA 1
ATOM 4164 C C . GLU B 1 49 ? -20.359 -28.859 -2.428 1 98.62 49 GLU B C 1
ATOM 4166 O O . GLU B 1 49 ? -21.234 -29.547 -2.947 1 98.62 49 GLU B O 1
ATOM 4171 N N . ASN B 1 50 ? -19.484 -28.188 -3.123 1 98.75 50 ASN B N 1
ATOM 4172 C CA . ASN B 1 50 ? -19.609 -28.141 -4.574 1 98.75 50 ASN B CA 1
ATOM 4173 C C . ASN B 1 50 ? -18.312 -28.547 -5.262 1 98.75 50 ASN B C 1
ATOM 417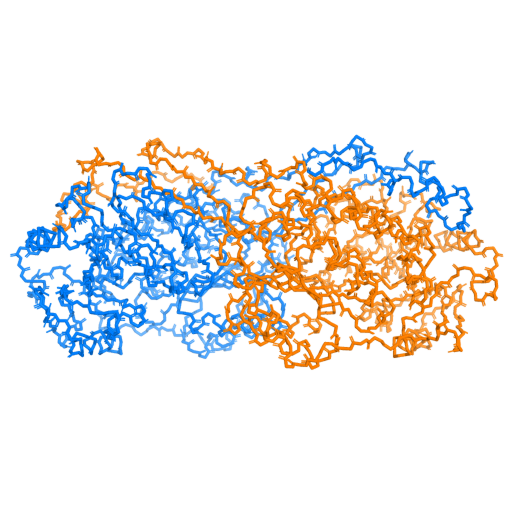5 O O . ASN B 1 50 ? -17.984 -28.031 -6.336 1 98.75 50 ASN B O 1
ATOM 4179 N N . ILE B 1 51 ? -17.469 -29.359 -4.676 1 98.69 51 ILE B N 1
ATOM 4180 C CA . ILE B 1 51 ? -16.156 -29.766 -5.191 1 98.69 51 ILE B CA 1
ATOM 4181 C C . ILE B 1 51 ? -16.312 -30.328 -6.598 1 98.69 51 ILE B C 1
ATOM 4183 O O . ILE B 1 51 ? -15.672 -29.875 -7.539 1 98.69 51 ILE B O 1
ATOM 4187 N N . VAL B 1 52 ? -17.234 -31.234 -6.793 1 98.5 52 VAL B N 1
ATOM 4188 C CA . VAL B 1 52 ? -17.391 -31.922 -8.078 1 98.5 52 VAL B CA 1
ATOM 4189 C C . VAL B 1 52 ? -17.844 -30.922 -9.133 1 98.5 52 VAL B C 1
ATOM 4191 O O . VAL B 1 52 ? -17.328 -30.906 -10.258 1 98.5 52 VAL B O 1
ATOM 4194 N N . THR B 1 53 ? -18.812 -30.031 -8.758 1 98.69 53 THR B N 1
ATOM 4195 C CA . THR B 1 53 ? -19.312 -29.016 -9.68 1 98.69 53 THR B CA 1
ATOM 4196 C C . THR B 1 53 ? -18.188 -28.109 -10.156 1 98.69 53 THR B C 1
ATOM 4198 O O . THR B 1 53 ? -18.078 -27.812 -11.352 1 98.69 53 THR B O 1
ATOM 4201 N N . ILE B 1 54 ? -17.328 -27.75 -9.273 1 98.75 54 ILE B N 1
ATOM 4202 C CA . ILE B 1 54 ? -16.234 -26.828 -9.594 1 98.75 54 ILE B CA 1
ATOM 4203 C C . ILE B 1 54 ? -15.164 -27.562 -10.383 1 98.75 54 ILE B C 1
ATOM 4205 O O . ILE B 1 54 ? -14.625 -27.031 -11.359 1 98.75 54 ILE B O 1
ATOM 4209 N N . GLU B 1 55 ? -14.836 -28.797 -9.984 1 98.62 55 GLU B N 1
ATOM 4210 C CA . GLU B 1 55 ? -13.898 -29.625 -10.758 1 98.62 55 GLU B CA 1
ATOM 4211 C C . GLU B 1 55 ? -14.367 -29.781 -12.203 1 98.62 55 GLU B C 1
ATOM 4213 O O . GLU B 1 55 ? -13.57 -29.656 -13.133 1 98.62 55 GLU B O 1
ATOM 4218 N N . ASP B 1 56 ? -15.68 -30.062 -12.391 1 98.44 56 ASP B N 1
ATOM 4219 C CA . ASP B 1 56 ? -16.25 -30.234 -13.719 1 98.44 56 ASP B CA 1
ATOM 4220 C C . ASP B 1 56 ? -16.109 -28.953 -14.547 1 98.44 56 ASP B C 1
ATOM 4222 O O . ASP B 1 56 ? -15.812 -29.016 -15.742 1 98.44 56 ASP B O 1
ATOM 4226 N N . ALA B 1 57 ? -16.375 -27.828 -13.906 1 98.44 57 ALA B N 1
ATOM 4227 C CA . ALA B 1 57 ? -16.266 -26.547 -14.609 1 98.44 57 ALA B CA 1
ATOM 4228 C C . ALA B 1 57 ? -14.836 -26.266 -15.047 1 98.44 57 ALA B C 1
ATOM 4230 O O . ALA B 1 57 ? -14.602 -25.828 -16.172 1 98.44 57 ALA B O 1
ATOM 4231 N N . LEU B 1 58 ? -13.867 -26.531 -14.172 1 98.44 58 LEU B N 1
ATOM 4232 C CA . LEU B 1 58 ? -12.453 -26.328 -14.484 1 98.44 58 LEU B CA 1
ATOM 4233 C C . LEU B 1 58 ? -12 -27.297 -15.578 1 98.44 58 LEU B C 1
ATOM 4235 O O . LEU B 1 58 ? -11.195 -26.922 -16.438 1 98.44 58 LEU B O 1
ATOM 4239 N N . LEU B 1 59 ? -12.508 -28.531 -15.484 1 97.75 59 LEU B N 1
ATOM 4240 C CA . LEU B 1 59 ? -12.219 -29.5 -16.531 1 97.75 59 LEU B CA 1
ATOM 4241 C C . LEU B 1 59 ? -12.75 -29.016 -17.875 1 97.75 59 LEU B C 1
ATOM 4243 O O . LEU B 1 59 ? -12.062 -29.125 -18.891 1 97.75 59 LEU B O 1
ATOM 4247 N N . ALA B 1 60 ? -13.914 -28.469 -17.875 1 97.06 60 ALA B N 1
ATOM 4248 C CA . ALA B 1 60 ? -14.57 -28.016 -19.094 1 97.06 60 ALA B CA 1
ATOM 4249 C C . ALA B 1 60 ? -13.812 -26.844 -19.719 1 97.06 60 ALA B C 1
ATOM 4251 O O . ALA B 1 60 ? -13.609 -26.812 -20.938 1 97.06 60 ALA B O 1
ATOM 4252 N N . ASP B 1 61 ? -13.414 -25.859 -18.938 1 97.38 61 ASP B N 1
ATOM 4253 C CA . ASP B 1 61 ? -12.844 -24.625 -19.453 1 97.38 61 ASP B CA 1
ATOM 4254 C C . ASP B 1 61 ? -11.344 -24.766 -19.719 1 97.38 61 ASP B C 1
ATOM 4256 O O . ASP B 1 61 ? -10.805 -24.141 -20.641 1 97.38 61 ASP B O 1
ATOM 4260 N N . LEU B 1 62 ? -10.641 -25.625 -18.891 1 97.75 62 LEU B N 1
ATOM 4261 C CA . LEU B 1 62 ? -9.18 -25.609 -18.938 1 97.75 62 LEU B CA 1
ATOM 4262 C C . LEU B 1 62 ? -8.633 -27 -19.172 1 97.75 62 LEU B C 1
ATOM 4264 O O . LEU B 1 62 ? -7.438 -27.172 -19.438 1 97.75 62 LEU B O 1
ATOM 4268 N N . GLY B 1 63 ? -9.453 -28.047 -19.062 1 96.38 63 GLY B N 1
ATOM 4269 C CA . GLY B 1 63 ? -8.969 -29.406 -19.109 1 96.38 63 GLY B CA 1
ATOM 4270 C C . GLY B 1 63 ? -8.133 -29.781 -17.891 1 96.38 63 GLY B C 1
ATOM 4271 O O . GLY B 1 63 ? -7.328 -30.719 -17.953 1 96.38 63 GLY B O 1
ATOM 4272 N N . LYS B 1 64 ? -8.281 -29.062 -16.812 1 96.81 64 LYS B N 1
ATOM 4273 C CA . LYS B 1 64 ? -7.496 -29.281 -15.602 1 96.81 64 LYS B CA 1
ATOM 4274 C C . LYS B 1 64 ? -7.969 -30.531 -14.859 1 96.81 64 LYS B C 1
ATOM 4276 O O . LYS B 1 64 ? -9.164 -30.703 -14.625 1 96.81 64 LYS B O 1
ATOM 4281 N N . GLN B 1 65 ? -7.043 -31.359 -14.484 1 95.5 65 GLN B N 1
ATOM 4282 C CA . GLN B 1 65 ? -7.371 -32.594 -13.789 1 95.5 65 GLN B CA 1
ATOM 4283 C C . GLN B 1 65 ? -7.938 -32.312 -12.398 1 95.5 65 GLN B C 1
ATOM 4285 O O . GLN B 1 65 ? -7.523 -31.359 -11.734 1 95.5 65 GLN B O 1
ATOM 4290 N N . ARG B 1 66 ? -8.773 -33.156 -11.945 1 97.19 66 ARG B N 1
ATOM 4291 C CA . ARG B 1 66 ? -9.531 -32.969 -10.719 1 97.19 66 ARG B CA 1
ATOM 4292 C C . ARG B 1 66 ? -8.602 -32.812 -9.523 1 97.19 66 ARG B C 1
ATOM 4294 O O . ARG B 1 66 ? -8.805 -31.922 -8.688 1 97.19 66 ARG B O 1
ATOM 4301 N N . GLN B 1 67 ? -7.566 -33.625 -9.453 1 97.19 67 GLN B N 1
ATOM 4302 C CA . GLN B 1 67 ? -6.625 -33.531 -8.344 1 97.19 67 GLN B CA 1
ATOM 4303 C C . GLN B 1 67 ? -5.988 -32.125 -8.297 1 97.19 67 GLN B C 1
ATOM 4305 O O . GLN B 1 67 ? -5.922 -31.516 -7.238 1 97.19 67 GLN B O 1
ATOM 4310 N N . GLU B 1 68 ? -5.531 -31.672 -9.438 1 97.19 68 GLU B N 1
ATOM 4311 C CA . GLU B 1 68 ? -4.906 -30.359 -9.523 1 97.19 68 GLU B CA 1
ATOM 4312 C C . GLU B 1 68 ? -5.879 -29.266 -9.125 1 97.19 68 GLU B C 1
ATOM 4314 O O . GLU B 1 68 ? -5.523 -28.359 -8.367 1 97.19 68 GLU B O 1
ATOM 4319 N N . SER B 1 69 ? -7.117 -29.375 -9.609 1 97.88 69 SER B N 1
ATOM 4320 C CA . SER B 1 69 ? -8.148 -28.375 -9.312 1 97.88 69 SER B CA 1
ATOM 4321 C C . SER B 1 69 ? -8.391 -28.266 -7.809 1 97.88 69 SER B C 1
ATOM 4323 O O . SER B 1 69 ? -8.352 -27.156 -7.254 1 97.88 69 SER B O 1
ATOM 4325 N N . THR B 1 70 ? -8.586 -29.375 -7.184 1 98.5 70 THR B N 1
ATOM 4326 C CA . THR B 1 70 ? -8.945 -29.359 -5.77 1 98.5 70 THR B CA 1
ATOM 4327 C C . THR B 1 70 ? -7.742 -29 -4.906 1 98.5 70 THR B C 1
ATOM 4329 O O . THR B 1 70 ? -7.859 -28.188 -3.98 1 98.5 70 THR B O 1
ATOM 4332 N N . VAL B 1 71 ? -6.578 -29.5 -5.25 1 97.38 71 VAL B N 1
ATOM 4333 C CA . VAL B 1 71 ? -5.383 -29.281 -4.441 1 97.38 71 VAL B CA 1
ATOM 4334 C C . VAL B 1 71 ? -4.941 -27.828 -4.539 1 97.38 71 VAL B C 1
ATOM 4336 O O . VAL B 1 71 ? -4.602 -27.203 -3.531 1 97.38 71 VAL B O 1
ATOM 4339 N N . THR B 1 72 ? -5.023 -27.297 -5.727 1 97.25 72 THR B N 1
ATOM 4340 C CA . THR B 1 72 ? -4.395 -26 -5.93 1 97.25 72 THR B CA 1
ATOM 4341 C C . THR B 1 72 ? -5.418 -24.875 -5.801 1 97.25 72 THR B C 1
ATOM 4343 O O . THR B 1 72 ? -5.055 -23.719 -5.559 1 97.25 72 THR B O 1
ATOM 4346 N N . GLU B 1 73 ? -6.723 -25.188 -5.941 1 98.06 73 GLU B N 1
ATOM 4347 C CA . GLU B 1 73 ? -7.672 -24.078 -5.973 1 98.06 73 GLU B CA 1
ATOM 4348 C C . GLU B 1 73 ? -8.695 -24.203 -4.848 1 98.06 73 GLU B C 1
ATOM 4350 O O . GLU B 1 73 ? -8.953 -23.234 -4.125 1 98.06 73 GLU B O 1
ATOM 4355 N N . LEU B 1 74 ? -9.242 -25.344 -4.586 1 98.56 74 LEU B N 1
ATOM 4356 C CA . LEU B 1 74 ? -10.352 -25.453 -3.646 1 98.56 74 LEU B CA 1
ATOM 4357 C C . LEU B 1 74 ? -9.836 -25.578 -2.215 1 98.56 74 LEU B C 1
ATOM 4359 O O . LEU B 1 74 ? -10.328 -24.891 -1.318 1 98.56 74 LEU B O 1
ATOM 4363 N N . THR B 1 75 ? -8.828 -26.453 -2.02 1 98.25 75 THR B N 1
ATOM 4364 C CA . THR B 1 75 ? -8.328 -26.734 -0.679 1 98.25 75 THR B CA 1
ATOM 4365 C C . THR B 1 75 ? -7.84 -25.453 -0.006 1 98.25 75 THR B C 1
ATOM 4367 O O . THR B 1 75 ? -8.219 -25.156 1.131 1 98.25 75 THR B O 1
ATOM 4370 N N . PRO B 1 76 ? -7.07 -24.625 -0.764 1 97.25 76 PRO B N 1
ATOM 4371 C CA . PRO B 1 76 ? -6.594 -23.406 -0.105 1 97.25 76 PRO B CA 1
ATOM 4372 C C . PRO B 1 76 ? -7.727 -22.469 0.288 1 97.25 76 PRO B C 1
ATOM 4374 O O . PRO B 1 76 ? -7.617 -21.75 1.28 1 97.25 76 PRO B O 1
ATOM 4377 N N . ILE B 1 77 ? -8.82 -22.438 -0.436 1 98.25 77 ILE B N 1
ATOM 4378 C CA . ILE B 1 77 ? -9.938 -21.562 -0.11 1 98.25 77 ILE B CA 1
ATOM 4379 C C . ILE B 1 77 ? -10.641 -22.062 1.147 1 98.25 77 ILE B C 1
ATOM 4381 O O . ILE B 1 77 ? -10.992 -21.281 2.029 1 98.25 77 ILE B O 1
ATOM 4385 N N . ILE B 1 78 ? -10.828 -23.375 1.202 1 98.56 78 ILE B N 1
ATOM 4386 C CA . ILE B 1 78 ? -11.492 -23.969 2.357 1 98.56 78 ILE B CA 1
ATOM 4387 C C . ILE B 1 78 ? -10.664 -23.719 3.615 1 98.56 78 ILE B C 1
ATOM 4389 O O . ILE B 1 78 ? -11.156 -23.156 4.59 1 98.56 78 ILE B O 1
ATOM 4393 N N . GLN B 1 79 ? -9.406 -24.047 3.549 1 97.19 79 GLN B N 1
ATOM 4394 C CA . GLN B 1 79 ? -8.523 -23.906 4.703 1 97.19 79 GLN B CA 1
ATOM 4395 C C . GLN B 1 79 ? -8.289 -22.438 5.043 1 97.19 79 GLN B C 1
ATOM 4397 O O . GLN B 1 79 ? -8.25 -22.062 6.219 1 97.19 79 GLN B O 1
ATOM 4402 N N . GLY B 1 80 ? -8.094 -21.672 3.984 1 97.12 80 GLY B N 1
ATOM 4403 C CA . GLY B 1 80 ? -7.895 -20.25 4.203 1 97.12 80 GLY B CA 1
ATOM 4404 C C . GLY B 1 80 ? -9.086 -19.578 4.855 1 97.12 80 GLY B C 1
ATOM 4405 O O . GLY B 1 80 ? -8.922 -18.703 5.719 1 97.12 80 GLY B O 1
ATOM 4406 N N . SER B 1 81 ? -10.273 -19.953 4.453 1 98.44 81 SER B N 1
ATOM 4407 C CA . SER B 1 81 ? -11.492 -19.391 5.031 1 98.44 81 SER B CA 1
ATOM 4408 C C . SER B 1 81 ? -11.633 -19.75 6.504 1 98.44 81 SER B C 1
ATOM 4410 O O . SER B 1 81 ? -11.961 -18.906 7.332 1 98.44 81 SER B O 1
ATOM 4412 N N . ILE B 1 82 ? -11.359 -20.984 6.816 1 98.19 82 ILE B N 1
ATOM 4413 C CA . ILE B 1 82 ? -11.461 -21.453 8.195 1 98.19 82 ILE B CA 1
ATOM 4414 C C . ILE B 1 82 ? -10.422 -20.734 9.055 1 98.19 82 ILE B C 1
ATOM 4416 O O . ILE B 1 82 ? -10.734 -20.25 10.148 1 98.19 82 ILE B O 1
ATOM 4420 N N . ASN B 1 83 ? -9.203 -20.656 8.539 1 96.88 83 ASN B N 1
ATOM 4421 C CA . ASN B 1 83 ? -8.133 -19.984 9.266 1 96.88 83 ASN B CA 1
ATOM 4422 C C . ASN B 1 83 ? -8.477 -18.516 9.523 1 96.88 83 ASN B C 1
ATOM 4424 O O . ASN B 1 83 ? -8.25 -18.016 10.625 1 96.88 83 ASN B O 1
ATOM 4428 N N . ALA B 1 84 ? -8.969 -17.859 8.523 1 98.19 84 ALA B N 1
ATOM 4429 C CA . ALA B 1 84 ? -9.359 -16.469 8.68 1 98.19 84 ALA B CA 1
ATOM 4430 C C . ALA B 1 84 ? -10.461 -16.312 9.727 1 98.19 84 ALA B C 1
ATOM 4432 O O . ALA B 1 84 ? -10.391 -15.438 10.594 1 98.19 84 ALA B O 1
ATOM 4433 N N . ALA B 1 85 ? -11.445 -17.156 9.648 1 98.56 85 ALA B N 1
ATOM 4434 C CA . ALA B 1 85 ? -12.547 -17.125 10.602 1 98.56 85 ALA B CA 1
ATOM 4435 C C . ALA B 1 85 ? -12.047 -17.266 12.031 1 98.56 85 ALA B C 1
ATOM 4437 O O . ALA B 1 85 ? -12.5 -16.562 12.938 1 98.56 85 ALA B O 1
ATOM 4438 N N . GLU B 1 86 ? -11.109 -18.141 12.195 1 97.56 86 GLU B N 1
ATOM 4439 C CA . GLU B 1 86 ? -10.562 -18.422 13.523 1 97.56 86 GLU B CA 1
ATOM 4440 C C . GLU B 1 86 ? -9.664 -17.281 14 1 97.56 86 GLU B C 1
ATOM 4442 O O . GLU B 1 86 ? -9.484 -17.094 15.211 1 97.56 86 GLU B O 1
ATOM 4447 N N . SER B 1 87 ? -9.141 -16.547 13.078 1 97.62 87 SER B N 1
ATOM 4448 C CA . SER B 1 87 ? -8.133 -15.555 13.406 1 97.62 87 SER B CA 1
ATOM 4449 C C . SER B 1 87 ? -8.742 -14.156 13.492 1 97.62 87 SER B C 1
ATOM 4451 O O . SER B 1 87 ? -8.039 -13.188 13.781 1 97.62 87 SER B O 1
ATOM 4453 N N . LEU B 1 88 ? -9.984 -13.961 13.32 1 97.81 88 LEU B N 1
ATOM 4454 C CA . LEU B 1 88 ? -10.625 -12.672 13.125 1 97.81 88 LEU B CA 1
ATOM 4455 C C . LEU B 1 88 ? -10.398 -11.758 14.328 1 97.81 88 LEU B C 1
ATOM 4457 O O . LEU B 1 88 ? -10.039 -10.594 14.164 1 97.81 88 LEU B O 1
ATOM 4461 N N . GLU B 1 89 ? -10.648 -12.297 15.539 1 97.94 89 GLU B N 1
ATOM 4462 C CA . GLU B 1 89 ? -10.508 -11.477 16.75 1 97.94 89 GLU B CA 1
ATOM 4463 C C . GLU B 1 89 ? -9.086 -10.953 16.891 1 97.94 89 GLU B C 1
ATOM 4465 O O . GLU B 1 89 ? -8.883 -9.781 17.203 1 97.94 89 GLU B O 1
ATOM 4470 N N . GLU B 1 90 ? -8.188 -11.844 16.594 1 97.75 90 GLU B N 1
ATOM 4471 C CA . GLU B 1 90 ? -6.785 -11.445 16.688 1 97.75 90 GLU B CA 1
ATOM 4472 C C . GLU B 1 90 ? -6.422 -10.43 15.617 1 97.75 90 GLU B C 1
ATOM 4474 O O . GLU B 1 90 ? -5.75 -9.43 15.898 1 97.75 90 GLU B O 1
ATOM 4479 N N . TRP B 1 91 ? -6.836 -10.68 14.375 1 97.69 91 TRP B N 1
ATOM 4480 C CA . TRP B 1 91 ? -6.512 -9.805 13.25 1 97.69 91 TRP B CA 1
ATOM 4481 C C . TRP B 1 91 ? -7.113 -8.414 13.453 1 97.69 91 TRP B C 1
ATOM 4483 O O . TRP B 1 91 ? -6.496 -7.406 13.109 1 97.69 91 TRP B O 1
ATOM 4493 N N . ALA B 1 92 ? -8.281 -8.336 14.016 1 97.44 92 ALA B N 1
ATOM 4494 C CA . ALA B 1 92 ? -9.047 -7.094 14.094 1 97.44 92 ALA B CA 1
ATOM 4495 C C . ALA B 1 92 ? -8.781 -6.359 15.406 1 97.44 92 ALA B C 1
ATOM 4497 O O . ALA B 1 92 ? -9.25 -5.238 15.602 1 97.44 92 ALA B O 1
ATOM 4498 N N . LYS B 1 93 ? -8.031 -6.98 16.328 1 97.5 93 LYS B N 1
ATOM 4499 C CA . LYS B 1 93 ? -7.754 -6.379 17.625 1 97.5 93 LYS B CA 1
ATOM 4500 C C . LYS B 1 93 ? -7.016 -5.055 17.484 1 97.5 93 LYS B C 1
ATOM 4502 O O . LYS B 1 93 ? -6.012 -4.973 16.766 1 97.5 93 LYS B O 1
ATOM 4507 N N . PRO B 1 94 ? -7.566 -3.936 18.094 1 96.88 94 PRO B N 1
ATOM 4508 C CA . PRO B 1 94 ? -6.805 -2.684 18.062 1 96.88 94 PRO B CA 1
ATOM 4509 C C . PRO B 1 94 ? -5.391 -2.838 18.625 1 96.88 94 PRO B C 1
ATOM 4511 O O . PRO B 1 94 ? -5.18 -3.578 19.578 1 96.88 94 PRO B O 1
ATOM 4514 N N . GLU B 1 95 ? -4.48 -2.188 17.969 1 97.25 95 GLU B N 1
ATOM 4515 C CA . GLU B 1 95 ? -3.096 -2.201 18.438 1 97.25 95 GLU B CA 1
ATOM 4516 C C . GLU B 1 95 ? -2.848 -1.102 19.469 1 97.25 95 GLU B C 1
ATOM 4518 O O . GLU B 1 95 ? -3.357 0.013 19.328 1 97.25 95 GLU B O 1
ATOM 4523 N N . LYS B 1 96 ? -2.111 -1.376 20.531 1 97.06 96 LYS B N 1
ATOM 4524 C CA . LYS B 1 96 ? -1.623 -0.427 21.531 1 97.06 96 LYS B CA 1
ATOM 4525 C C . LYS B 1 96 ? -0.098 -0.37 21.531 1 97.06 96 LYS B C 1
ATOM 4527 O O . LYS B 1 96 ? 0.551 -1.064 22.312 1 97.06 96 LYS B O 1
ATOM 4532 N N . PRO B 1 97 ? 0.412 0.456 20.672 1 95.81 97 PRO B N 1
ATOM 4533 C CA . PRO B 1 97 ? 1.876 0.495 20.609 1 95.81 97 PRO B CA 1
ATOM 4534 C C . PRO B 1 97 ? 2.498 1.002 21.922 1 95.81 97 PRO B C 1
ATOM 4536 O O . PRO B 1 97 ? 1.861 1.759 22.656 1 95.81 97 PRO B O 1
ATOM 4539 N N . LYS B 1 98 ? 3.727 0.553 22.234 1 92.62 98 LYS B N 1
ATOM 4540 C CA . LYS B 1 98 ? 4.516 1.157 23.312 1 92.62 98 LYS B CA 1
ATOM 4541 C C . LYS B 1 98 ? 4.977 2.561 22.922 1 92.62 98 LYS B C 1
ATOM 4543 O O . LYS B 1 98 ? 5.613 2.75 21.891 1 92.62 98 LYS B O 1
ATOM 4548 N N . VAL B 1 99 ? 4.605 3.506 23.656 1 94.31 99 VAL B N 1
ATOM 4549 C CA . VAL B 1 99 ? 4.906 4.898 23.328 1 94.31 99 VAL B CA 1
ATOM 4550 C C . VAL B 1 99 ? 5.91 5.457 24.344 1 94.31 99 VAL B C 1
ATOM 4552 O O . VAL B 1 99 ? 6.156 4.844 25.375 1 94.31 99 VAL B O 1
ATOM 4555 N N . GLU B 1 100 ? 6.543 6.574 24 1 90.75 100 GLU B N 1
ATOM 4556 C CA . GLU B 1 100 ? 7.406 7.27 24.953 1 90.75 100 GLU B CA 1
ATOM 4557 C C . GLU B 1 100 ? 6.637 7.672 26.203 1 90.75 100 GLU B C 1
ATOM 4559 O O . GLU B 1 100 ? 5.426 7.898 26.156 1 90.75 100 GLU B O 1
ATOM 4564 N N . ALA B 1 101 ? 7.363 7.887 27.312 1 88.31 101 ALA B N 1
ATOM 4565 C CA . ALA B 1 101 ? 6.777 8.086 28.641 1 88.31 101 ALA B CA 1
ATOM 4566 C C . ALA B 1 101 ? 5.926 9.352 28.672 1 88.31 101 ALA B C 1
ATOM 4568 O O . ALA B 1 101 ? 4.852 9.367 29.281 1 88.31 101 ALA B O 1
ATOM 4569 N N . TRP B 1 102 ? 6.344 10.352 28 1 86.88 102 TRP B N 1
ATOM 4570 C CA . TRP B 1 102 ? 5.676 11.641 28.141 1 86.88 102 TRP B CA 1
ATOM 4571 C C . TRP B 1 102 ? 4.301 11.609 27.484 1 86.88 102 TRP B C 1
ATOM 4573 O O . TRP B 1 102 ? 3.461 12.469 27.75 1 86.88 102 TRP B O 1
ATOM 4583 N N . ARG B 1 103 ? 3.941 10.547 26.625 1 90.75 103 ARG B N 1
ATOM 4584 C CA . ARG B 1 103 ? 2.625 10.438 26 1 90.75 103 ARG B CA 1
ATOM 4585 C C . ARG B 1 103 ? 1.953 9.117 26.375 1 90.75 103 ARG B C 1
ATOM 4587 O O . ARG B 1 103 ? 1.033 8.672 25.688 1 90.75 103 ARG B O 1
ATOM 4594 N N . SER B 1 104 ? 2.35 8.422 27.438 1 92.88 104 SER B N 1
ATOM 4595 C CA . SER B 1 104 ? 1.84 7.117 27.844 1 92.88 104 SER B CA 1
ATOM 4596 C C . SER B 1 104 ? 0.389 7.211 28.312 1 92.88 104 SER B C 1
ATOM 4598 O O . SER B 1 104 ? -0.339 6.219 28.297 1 92.88 104 SER B O 1
ATOM 4600 N N . SER B 1 105 ? -0.061 8.414 28.688 1 93.5 105 SER B N 1
ATOM 4601 C CA . SER B 1 105 ? -1.421 8.586 29.188 1 93.5 105 SER B CA 1
ATOM 4602 C C . SER B 1 105 ? -2.395 8.883 28.047 1 93.5 105 SER B C 1
ATOM 4604 O O . SER B 1 105 ? -3.596 9.039 28.281 1 93.5 105 SER B O 1
ATOM 4606 N N . TRP B 1 106 ? -1.996 8.977 26.75 1 96.25 106 TRP B N 1
ATOM 4607 C CA . TRP B 1 106 ? -2.807 9.469 25.641 1 96.25 106 TRP B CA 1
ATOM 4608 C C . TRP B 1 106 ? -3.643 8.344 25.031 1 96.25 106 TRP B C 1
ATOM 4610 O O . TRP B 1 106 ? -4.352 8.555 24.047 1 96.25 106 TRP B O 1
ATOM 4620 N N . ASP B 1 107 ? -3.691 7.219 25.578 1 96.44 107 ASP B N 1
ATOM 4621 C CA . ASP B 1 107 ? -4.441 6.082 25.047 1 96.44 107 ASP B CA 1
ATOM 4622 C C . ASP B 1 107 ? -4.172 5.891 23.562 1 96.44 107 ASP B C 1
ATOM 4624 O O . ASP B 1 107 ? -5.105 5.809 22.766 1 96.44 107 ASP B O 1
ATOM 4628 N N . THR B 1 108 ? -2.881 5.91 23.172 1 97.88 108 THR B N 1
ATOM 4629 C CA . THR B 1 108 ? -2.48 5.727 21.781 1 97.88 108 THR B CA 1
ATOM 4630 C C . THR B 1 108 ? -2.945 4.367 21.266 1 97.88 108 THR B C 1
ATOM 4632 O O . THR B 1 108 ? -2.623 3.33 21.844 1 97.88 108 THR B O 1
ATOM 4635 N N . THR B 1 109 ? -3.758 4.395 20.219 1 97.88 109 THR B N 1
ATOM 4636 C CA . THR B 1 109 ? -4.395 3.189 19.703 1 97.88 109 THR B CA 1
ATOM 4637 C C . THR B 1 109 ? -4.426 3.209 18.172 1 97.88 109 THR B C 1
ATOM 4639 O O . THR B 1 109 ? -4.539 4.273 17.562 1 97.88 109 THR B O 1
ATOM 4642 N N . ILE B 1 110 ? -4.23 2.086 17.531 1 97.81 110 ILE B N 1
ATOM 4643 C CA . ILE B 1 110 ? -4.449 1.915 16.109 1 97.81 110 ILE B CA 1
ATOM 4644 C C . ILE B 1 110 ? -5.656 1.009 15.867 1 97.81 110 ILE B C 1
ATOM 4646 O O . ILE B 1 110 ? -5.641 -0.167 16.25 1 97.81 110 ILE B O 1
ATOM 4650 N N . TYR B 1 111 ? -6.695 1.532 15.289 1 97 111 TYR B N 1
ATOM 4651 C CA . TYR B 1 111 ? -7.871 0.752 14.922 1 97 111 TYR B CA 1
ATOM 4652 C C . TYR B 1 111 ? -7.754 0.237 13.492 1 97 111 TYR B C 1
ATOM 4654 O O . TYR B 1 111 ? -7.25 0.939 12.609 1 97 111 TYR B O 1
ATOM 4662 N N . HIS B 1 112 ? -8.242 -0.965 13.289 1 96.56 112 HIS B N 1
ATOM 4663 C CA . HIS B 1 112 ? -8.32 -1.541 11.945 1 96.56 112 HIS B CA 1
ATOM 4664 C C . HIS B 1 112 ? -9.719 -1.365 11.359 1 96.56 112 HIS B C 1
ATOM 4666 O O . HIS B 1 112 ? -10.688 -1.942 11.859 1 96.56 112 HIS B O 1
ATOM 4672 N N . VAL B 1 113 ? -9.805 -0.598 10.281 1 96.25 113 VAL B N 1
ATOM 4673 C CA . VAL B 1 113 ? -11.117 -0.302 9.711 1 96.25 113 VAL B CA 1
ATOM 4674 C C . VAL B 1 113 ? -11.156 -0.717 8.242 1 96.25 113 VAL B C 1
ATOM 4676 O O . VAL B 1 113 ? -10.156 -0.572 7.531 1 96.25 113 VAL B O 1
ATOM 4679 N N . PRO B 1 114 ? -12.32 -1.302 7.777 1 97.38 114 PRO B N 1
ATOM 4680 C CA . PRO B 1 114 ? -12.398 -1.678 6.367 1 97.38 114 PRO B CA 1
ATOM 4681 C C . PRO B 1 114 ? -12.195 -0.49 5.426 1 97.38 114 PRO B C 1
ATOM 4683 O O . PRO B 1 114 ? -12.656 0.616 5.715 1 97.38 114 PRO B O 1
ATOM 4686 N N . LYS B 1 115 ? -11.539 -0.683 4.297 1 97.44 115 LYS B N 1
ATOM 4687 C CA . LYS B 1 115 ? -11.234 0.386 3.35 1 97.44 115 LYS B CA 1
ATOM 4688 C C . LYS B 1 115 ? -12.484 0.821 2.596 1 97.44 115 LYS B C 1
ATOM 4690 O O . LYS B 1 115 ? -12.508 1.888 1.977 1 97.44 115 LYS B O 1
ATOM 4695 N N . GLY B 1 116 ? -13.539 -0.013 2.559 1 97.06 116 GLY B N 1
ATOM 4696 C CA . GLY B 1 116 ? -14.75 0.282 1.805 1 97.06 116 GLY B CA 1
ATOM 4697 C C . GLY B 1 116 ? -15.195 -0.864 0.915 1 97.06 116 GLY B C 1
ATOM 4698 O O . GLY B 1 116 ? -14.867 -2.023 1.18 1 97.06 116 GLY B O 1
ATOM 4699 N N . VAL B 1 117 ? -15.961 -0.552 -0.151 1 98.44 117 VAL B N 1
ATOM 4700 C CA . VAL B 1 117 ? -16.391 -1.544 -1.128 1 98.44 117 VAL B CA 1
ATOM 4701 C C . VAL B 1 117 ? -15.242 -1.891 -2.062 1 98.44 117 VAL B C 1
ATOM 4703 O O . VAL B 1 117 ? -14.492 -1.008 -2.486 1 98.44 117 VAL B O 1
ATOM 4706 N N . VAL B 1 118 ? -15.102 -3.172 -2.369 1 98.75 118 VAL B N 1
ATOM 4707 C CA . VAL B 1 118 ? -13.922 -3.672 -3.072 1 98.75 118 VAL B CA 1
ATOM 4708 C C . VAL B 1 118 ? -14.336 -4.246 -4.426 1 98.75 118 VAL B C 1
ATOM 4710 O O . VAL B 1 118 ? -15.414 -4.84 -4.555 1 98.75 118 VAL B O 1
ATOM 4713 N N . LEU B 1 119 ? -13.492 -3.982 -5.402 1 98.94 119 LEU B N 1
ATOM 4714 C CA . LEU B 1 119 ? -13.586 -4.652 -6.695 1 98.94 119 LEU B CA 1
ATOM 4715 C C . LEU B 1 119 ? -12.484 -5.699 -6.844 1 98.94 119 LEU B C 1
ATOM 4717 O O . LEU B 1 119 ? -11.305 -5.391 -6.668 1 98.94 119 LEU B O 1
ATOM 4721 N N . LEU B 1 120 ? -12.859 -6.938 -7.082 1 98.81 120 LEU B N 1
ATOM 4722 C CA . LEU B 1 120 ? -11.938 -8.023 -7.375 1 98.81 120 LEU B CA 1
ATOM 4723 C C . LEU B 1 120 ? -12.047 -8.461 -8.836 1 98.81 120 LEU B C 1
ATOM 4725 O O . LEU B 1 120 ? -13.109 -8.906 -9.266 1 98.81 120 LEU B O 1
ATOM 4729 N N . ILE B 1 121 ? -10.992 -8.25 -9.594 1 98.81 121 ILE B N 1
ATOM 4730 C CA . ILE B 1 121 ? -10.914 -8.703 -10.977 1 98.81 121 ILE B CA 1
ATOM 4731 C C . ILE B 1 121 ? -9.938 -9.875 -11.086 1 98.81 121 ILE B C 1
ATOM 4733 O O . ILE B 1 121 ? -8.75 -9.719 -10.812 1 98.81 121 ILE B O 1
ATOM 4737 N N . SER B 1 122 ? -10.453 -11 -11.469 1 97.94 122 SER B N 1
ATOM 4738 C CA . SER B 1 122 ? -9.648 -12.211 -11.398 1 97.94 122 SER B CA 1
ATOM 4739 C C . SER B 1 122 ? -9.344 -12.758 -12.789 1 97.94 122 SER B C 1
ATOM 4741 O O . SER B 1 122 ? -10.109 -12.539 -13.734 1 97.94 122 SER B O 1
ATOM 4743 N N . PRO B 1 123 ? -8.258 -13.469 -12.977 1 97.75 123 PRO B N 1
ATOM 4744 C CA . PRO B 1 123 ? -7.84 -14.031 -14.266 1 97.75 123 PRO B CA 1
ATOM 4745 C C . PRO B 1 123 ? -8.461 -15.398 -14.539 1 97.75 123 PRO B C 1
ATOM 4747 O O . PRO B 1 123 ? -9.211 -15.922 -13.703 1 97.75 123 PRO B O 1
ATOM 4750 N N . TRP B 1 124 ? -8.102 -15.938 -15.688 1 98.12 124 TRP B N 1
ATOM 4751 C CA . TRP B 1 124 ? -8.75 -17.156 -16.172 1 98.12 124 TRP B CA 1
ATOM 4752 C C . TRP B 1 124 ? -7.945 -18.391 -15.758 1 98.12 124 TRP B C 1
ATOM 4754 O O . TRP B 1 124 ? -8.469 -19.516 -15.773 1 98.12 124 TRP B O 1
ATOM 4764 N N . ASN B 1 125 ? -6.711 -18.219 -15.414 1 97.75 125 ASN B N 1
ATOM 4765 C CA . ASN B 1 125 ? -5.844 -19.391 -15.359 1 97.75 125 ASN B CA 1
ATOM 4766 C C . ASN B 1 125 ? -6.059 -20.188 -14.07 1 97.75 125 ASN B C 1
ATOM 4768 O O . ASN B 1 125 ? -5.973 -21.422 -14.07 1 97.75 125 ASN B O 1
ATOM 4772 N N . TYR B 1 126 ? -6.234 -19.594 -12.992 1 98 126 TYR B N 1
ATOM 4773 C CA . TYR B 1 126 ? -6.699 -20.141 -11.727 1 98 126 TYR B CA 1
ATOM 4774 C C . TYR B 1 126 ? -7.883 -19.344 -11.188 1 98 126 TYR B C 1
ATOM 4776 O O . TYR B 1 126 ? -7.766 -18.656 -10.172 1 98 126 TYR B O 1
ATOM 4784 N N . PRO B 1 127 ? -8.992 -19.516 -11.836 1 98.31 127 PRO B N 1
ATOM 4785 C CA . PRO B 1 127 ? -10.102 -18.578 -11.648 1 98.31 127 PRO B CA 1
ATOM 4786 C C . PRO B 1 127 ? -10.734 -18.672 -10.266 1 98.31 127 PRO B C 1
ATOM 4788 O O . PRO B 1 127 ? -11.336 -17.703 -9.781 1 98.31 127 PRO B O 1
ATOM 4791 N N . ILE B 1 128 ? -10.586 -19.828 -9.578 1 98.62 128 ILE B N 1
ATOM 4792 C CA . ILE B 1 128 ? -11.227 -20.016 -8.273 1 98.62 128 ILE B CA 1
ATOM 4793 C C . ILE B 1 128 ? -10.336 -19.422 -7.18 1 98.62 128 ILE B C 1
ATOM 4795 O O . ILE B 1 128 ? -10.727 -18.469 -6.508 1 98.62 128 ILE B O 1
ATOM 4799 N N . ILE B 1 129 ? -9.117 -19.891 -7.152 1 98.19 129 ILE B N 1
ATOM 4800 C CA . ILE B 1 129 ? -8.273 -19.5 -6.031 1 98.19 129 ILE B CA 1
ATOM 4801 C C . ILE B 1 129 ? -7.938 -18 -6.129 1 98.19 129 ILE B C 1
ATOM 4803 O O . ILE B 1 129 ? -7.887 -17.312 -5.117 1 98.19 129 ILE B O 1
ATOM 4807 N N . LEU B 1 130 ? -7.703 -17.5 -7.328 1 97.81 130 LEU B N 1
ATOM 4808 C CA . LEU B 1 130 ? -7.266 -16.109 -7.484 1 97.81 130 LEU B CA 1
ATOM 4809 C C . LEU B 1 130 ? -8.438 -15.148 -7.293 1 97.81 130 LEU B C 1
ATOM 4811 O O . LEU B 1 130 ? -8.227 -13.945 -7.113 1 97.81 130 LEU B O 1
ATOM 4815 N N . THR B 1 131 ? -9.633 -15.641 -7.25 1 98.38 131 THR B N 1
ATOM 4816 C CA . THR B 1 131 ? -10.812 -14.859 -6.891 1 98.38 131 THR B CA 1
ATOM 4817 C C . THR B 1 131 ? -11.055 -14.906 -5.387 1 98.38 131 THR B C 1
ATOM 4819 O O . THR B 1 131 ? -11.094 -13.859 -4.727 1 98.38 131 THR B O 1
ATOM 4822 N N . PHE B 1 132 ? -11.07 -16.062 -4.895 1 98.56 132 PHE B N 1
ATOM 4823 C CA . PHE B 1 132 ? -11.656 -16.203 -3.566 1 98.56 132 PHE B CA 1
ATOM 4824 C C . PHE B 1 132 ? -10.594 -16.047 -2.486 1 98.56 132 PHE B C 1
ATOM 4826 O O . PHE B 1 132 ? -10.914 -15.773 -1.328 1 98.56 132 PHE B O 1
ATOM 4833 N N . LEU B 1 133 ? -9.344 -16.266 -2.836 1 96.88 133 LEU B N 1
ATOM 4834 C CA . LEU B 1 133 ? -8.305 -15.945 -1.861 1 96.88 133 LEU B CA 1
ATOM 4835 C C . LEU B 1 133 ? -8.336 -14.461 -1.516 1 96.88 133 LEU B C 1
ATOM 4837 O O . LEU B 1 133 ? -8.172 -14.086 -0.351 1 96.88 133 LEU B O 1
ATOM 4841 N N . GLY B 1 134 ? -8.516 -13.602 -2.549 1 97.12 134 GLY B N 1
ATOM 4842 C CA . GLY B 1 134 ? -8.719 -12.18 -2.307 1 97.12 134 GLY B CA 1
ATOM 4843 C C . GLY B 1 134 ? -9.984 -11.891 -1.522 1 97.12 134 GLY B C 1
ATOM 4844 O O . GLY B 1 134 ? -9.984 -11.047 -0.62 1 97.12 134 GLY B O 1
ATOM 4845 N N . LEU B 1 135 ? -11.031 -12.641 -1.846 1 98.81 135 LEU B N 1
ATOM 4846 C CA . LEU B 1 135 ? -12.312 -12.414 -1.187 1 98.81 135 LEU B CA 1
ATOM 4847 C C . LEU B 1 135 ? -12.227 -12.742 0.3 1 98.81 135 LEU B C 1
ATOM 4849 O O . LEU B 1 135 ? -12.859 -12.086 1.126 1 98.81 135 LEU B O 1
ATOM 4853 N N . ILE B 1 136 ? -11.453 -13.781 0.684 1 98.75 136 ILE B N 1
ATOM 4854 C CA . ILE B 1 136 ? -11.258 -14.133 2.086 1 98.75 136 ILE B CA 1
ATOM 4855 C C . ILE B 1 136 ? -10.773 -12.906 2.863 1 98.75 136 ILE B C 1
ATOM 4857 O O . ILE B 1 136 ? -11.32 -12.578 3.92 1 98.75 136 ILE B O 1
ATOM 4861 N N . GLY B 1 137 ? -9.766 -12.227 2.311 1 98.69 137 GLY B N 1
ATOM 4862 C CA . GLY B 1 137 ? -9.242 -11.031 2.965 1 98.69 137 GLY B CA 1
ATOM 4863 C C . GLY B 1 137 ? -10.258 -9.906 3.053 1 98.69 137 GLY B C 1
ATOM 4864 O O . GLY B 1 137 ? -10.367 -9.242 4.086 1 98.69 137 GLY B O 1
ATOM 4865 N N . ALA B 1 138 ? -11 -9.719 1.969 1 98.88 138 ALA B N 1
ATOM 4866 C CA . ALA B 1 138 ? -12 -8.656 1.928 1 98.88 138 ALA B CA 1
ATOM 4867 C C . ALA B 1 138 ? -13.109 -8.906 2.953 1 98.88 138 ALA B C 1
ATOM 4869 O O . ALA B 1 138 ? -13.5 -7.992 3.682 1 98.88 138 ALA B O 1
ATOM 4870 N N . ILE B 1 139 ? -13.586 -10.172 3.043 1 98.94 139 ILE B N 1
ATOM 4871 C CA . ILE B 1 139 ? -14.609 -10.531 4.02 1 98.94 139 ILE B CA 1
ATOM 4872 C C . ILE B 1 139 ? -14.062 -10.328 5.434 1 98.94 139 ILE B C 1
ATOM 4874 O O . ILE B 1 139 ? -14.734 -9.727 6.281 1 98.94 139 ILE B O 1
ATOM 4878 N N . ALA B 1 140 ? -12.852 -10.812 5.648 1 98.88 140 ALA B N 1
ATOM 4879 C CA . ALA B 1 140 ? -12.242 -10.703 6.973 1 98.88 140 ALA B CA 1
ATOM 4880 C C . ALA B 1 140 ? -12.133 -9.25 7.41 1 98.88 140 ALA B C 1
ATOM 4882 O O . ALA B 1 140 ? -12.289 -8.938 8.594 1 98.88 140 ALA B O 1
ATOM 4883 N N . ALA B 1 141 ? -11.891 -8.359 6.512 1 98.62 141 ALA B N 1
ATOM 4884 C CA . ALA B 1 141 ? -11.711 -6.938 6.812 1 98.62 141 ALA B CA 1
ATOM 4885 C C . ALA B 1 141 ? -13.055 -6.238 6.98 1 98.62 141 ALA B C 1
ATOM 4887 O O . ALA B 1 141 ? -13.117 -5.125 7.512 1 98.62 141 ALA B O 1
ATOM 4888 N N . GLY B 1 142 ? -14.133 -6.867 6.457 1 98.62 142 GLY B N 1
ATOM 4889 C CA . GLY B 1 142 ? -15.445 -6.258 6.516 1 98.62 142 GLY B CA 1
ATOM 4890 C C . GLY B 1 142 ? -15.797 -5.461 5.273 1 98.62 142 GLY B C 1
ATOM 4891 O O . GLY B 1 142 ? -16.578 -4.52 5.332 1 98.62 142 GLY B O 1
ATOM 4892 N N . CYS B 1 143 ? -15.234 -5.809 4.125 1 98.75 143 CYS B N 1
ATOM 4893 C CA . CYS B 1 143 ? -15.438 -5.074 2.883 1 98.75 143 CYS B CA 1
ATOM 4894 C C . CYS B 1 143 ? -16.438 -5.793 1.98 1 98.75 143 CYS B C 1
ATOM 4896 O O . CYS B 1 143 ? -16.141 -6.863 1.45 1 98.75 143 CYS B O 1
ATOM 4898 N N . PRO B 1 144 ? -17.609 -5.227 1.704 1 98.81 144 PRO B N 1
ATOM 4899 C CA . PRO B 1 144 ? -18.406 -5.762 0.601 1 98.81 144 PRO B CA 1
ATOM 4900 C C . PRO B 1 144 ? -17.656 -5.77 -0.727 1 98.81 144 PRO B C 1
ATOM 4902 O O . PRO B 1 144 ? -16.797 -4.914 -0.954 1 98.81 144 PRO B O 1
ATOM 4905 N N . THR B 1 145 ? -18.016 -6.75 -1.6 1 98.94 145 THR B N 1
ATOM 4906 C CA . THR B 1 145 ? -17.125 -6.973 -2.729 1 98.94 145 THR B CA 1
ATOM 4907 C C . THR B 1 145 ? -17.922 -7.32 -3.986 1 98.94 145 THR B C 1
ATOM 4909 O O . THR B 1 145 ? -18.859 -8.102 -3.934 1 98.94 145 THR B O 1
ATOM 4912 N N . VAL B 1 146 ? -17.547 -6.691 -5.059 1 98.94 146 VAL B N 1
ATOM 4913 C CA . VAL B 1 146 ? -17.984 -7.105 -6.387 1 98.94 146 VAL B CA 1
ATOM 4914 C C . VAL B 1 146 ? -16.875 -7.902 -7.066 1 98.94 146 VAL B C 1
ATOM 4916 O O . VAL B 1 146 ? -15.727 -7.453 -7.125 1 98.94 146 VAL B O 1
ATOM 4919 N N . ILE B 1 147 ? -17.25 -9.07 -7.527 1 98.88 147 ILE B N 1
ATOM 4920 C CA . ILE B 1 147 ? -16.328 -9.992 -8.18 1 98.88 147 ILE B CA 1
ATOM 4921 C C . ILE B 1 147 ? -16.516 -9.938 -9.695 1 98.88 147 ILE B C 1
ATOM 4923 O O . ILE B 1 147 ? -17.656 -10.055 -10.18 1 98.88 147 ILE B O 1
ATOM 4927 N N . LYS B 1 148 ? -15.531 -9.703 -10.438 1 98.88 148 LYS B N 1
ATOM 4928 C CA . LYS B 1 148 ? -15.523 -9.773 -11.891 1 98.88 148 LYS B CA 1
ATOM 4929 C C . LYS B 1 148 ? -14.617 -10.891 -12.391 1 98.88 148 LYS B C 1
ATOM 4931 O O . LYS B 1 148 ? -13.438 -10.664 -12.656 1 98.88 148 LYS B O 1
ATOM 4936 N N . PRO B 1 149 ? -15.141 -12.117 -12.609 1 98.44 149 PRO B N 1
ATOM 4937 C CA . PRO B 1 149 ? -14.344 -13.227 -13.141 1 98.44 149 PRO B CA 1
ATOM 4938 C C . PRO B 1 149 ? -14.031 -13.062 -14.625 1 98.44 149 PRO B C 1
ATOM 4940 O O . PRO B 1 149 ? -14.594 -12.188 -15.289 1 98.44 149 PRO B O 1
ATOM 4943 N N . SER B 1 150 ? -13.133 -13.828 -15.117 1 98.12 150 SER B N 1
ATOM 4944 C CA . SER B 1 150 ? -12.742 -13.766 -16.516 1 98.12 150 SER B CA 1
ATOM 4945 C C . SER B 1 150 ? -13.773 -14.445 -17.422 1 98.12 150 SER B C 1
ATOM 4947 O O . SER B 1 150 ? -14.289 -15.508 -17.078 1 98.12 150 SER B O 1
ATOM 4949 N N . GLU B 1 151 ? -14.055 -13.812 -18.547 1 97.44 151 GLU B N 1
ATOM 4950 C CA . GLU B 1 151 ? -14.969 -14.383 -19.531 1 97.44 151 GLU B CA 1
ATOM 4951 C C . GLU B 1 151 ? -14.312 -15.523 -20.297 1 97.44 151 GLU B C 1
ATOM 4953 O O . GLU B 1 151 ? -14.992 -16.281 -20.984 1 97.44 151 GLU B O 1
ATOM 4958 N N . CYS B 1 152 ? -13.023 -15.711 -20.125 1 97.25 152 CYS B N 1
ATOM 4959 C CA . CYS B 1 152 ? -12.289 -16.75 -20.828 1 97.25 152 CYS B CA 1
ATOM 4960 C C . CYS B 1 152 ? -12.555 -18.125 -20.234 1 97.25 152 CYS B C 1
ATOM 4962 O O . CYS B 1 152 ? -12.25 -19.156 -20.844 1 97.25 152 CYS B O 1
ATOM 4964 N N . THR B 1 153 ? -13.07 -18.188 -19.031 1 97.88 153 THR B N 1
ATOM 4965 C CA . THR B 1 153 ? -13.516 -19.422 -18.391 1 97.88 153 THR B CA 1
ATOM 4966 C C . THR B 1 153 ? -15.008 -19.344 -18.062 1 97.88 153 THR B C 1
ATOM 4968 O O . THR B 1 153 ? -15.391 -19.25 -16.906 1 97.88 153 THR B O 1
ATOM 4971 N N . PRO B 1 154 ? -15.781 -19.5 -19.125 1 97.94 154 PRO B N 1
ATOM 4972 C CA . PRO B 1 154 ? -17.203 -19.188 -19.016 1 97.94 154 PRO B CA 1
ATOM 4973 C C . PRO B 1 154 ? -17.953 -20.156 -18.094 1 97.94 154 PRO B C 1
ATOM 4975 O O . PRO B 1 154 ? -18.875 -19.734 -17.391 1 97.94 154 PRO B O 1
ATOM 4978 N N . THR B 1 155 ? -17.609 -21.453 -18.078 1 98.25 155 THR B N 1
ATOM 4979 C CA . THR B 1 155 ? -18.297 -22.406 -17.219 1 98.25 155 THR B CA 1
ATOM 4980 C C . THR B 1 155 ? -18.016 -22.125 -15.75 1 98.25 155 THR B C 1
ATOM 4982 O O . THR B 1 155 ? -18.938 -22.156 -14.922 1 98.25 155 THR B O 1
ATOM 4985 N N . VAL B 1 156 ? -16.781 -21.797 -15.445 1 98.44 156 VAL B N 1
ATOM 4986 C CA . VAL B 1 156 ? -16.406 -21.453 -14.078 1 98.44 156 VAL B CA 1
ATOM 4987 C C . VAL B 1 156 ? -17.109 -20.172 -13.641 1 98.44 156 VAL B C 1
ATOM 4989 O O . VAL B 1 156 ? -17.656 -20.109 -12.531 1 98.44 156 VAL B O 1
ATOM 4992 N N . ALA B 1 157 ? -17.094 -19.172 -14.5 1 98.56 157 ALA B N 1
ATOM 4993 C CA . ALA B 1 157 ? -17.75 -17.906 -14.195 1 98.56 157 ALA B CA 1
ATOM 4994 C C . ALA B 1 157 ? -19.234 -18.094 -13.922 1 98.56 157 ALA B C 1
ATOM 4996 O O . ALA B 1 157 ? -19.781 -17.484 -13.008 1 98.56 157 ALA B O 1
ATOM 4997 N N . ALA B 1 158 ? -19.844 -18.938 -14.703 1 98.31 158 ALA B N 1
ATOM 4998 C CA . ALA B 1 158 ? -21.266 -19.219 -14.523 1 98.31 158 ALA B CA 1
ATOM 4999 C C . ALA B 1 158 ? -21.516 -19.906 -13.18 1 98.31 158 ALA B C 1
ATOM 5001 O O . ALA B 1 158 ? -22.5 -19.594 -12.492 1 98.31 158 ALA B O 1
ATOM 5002 N N . VAL B 1 159 ? -20.688 -20.844 -12.852 1 98.31 159 VAL B N 1
ATOM 5003 C CA . VAL B 1 159 ? -20.797 -21.547 -11.578 1 98.31 159 VAL B CA 1
ATOM 5004 C C . VAL B 1 159 ? -20.656 -20.562 -10.422 1 98.31 159 VAL B C 1
ATOM 5006 O O . VAL B 1 159 ? -21.406 -20.625 -9.453 1 98.31 159 VAL B O 1
ATOM 5009 N N . MET B 1 160 ? -19.719 -19.625 -10.523 1 98.38 160 MET B N 1
ATOM 5010 C CA . MET B 1 160 ? -19.516 -18.609 -9.484 1 98.38 160 MET B CA 1
ATOM 5011 C C . MET B 1 160 ? -20.766 -17.734 -9.336 1 98.38 160 MET B C 1
ATOM 5013 O O . MET B 1 160 ? -21.203 -17.469 -8.211 1 98.38 160 MET B O 1
ATOM 5017 N N . ALA B 1 161 ? -21.281 -17.312 -10.445 1 98.12 161 ALA B N 1
ATOM 5018 C CA . ALA B 1 161 ? -22.453 -16.453 -10.43 1 98.12 161 ALA B CA 1
ATOM 5019 C C . ALA B 1 161 ? -23.641 -17.156 -9.781 1 98.12 161 ALA B C 1
ATOM 5021 O O . ALA B 1 161 ? -24.484 -16.5 -9.148 1 98.12 161 ALA B O 1
ATOM 5022 N N . ASP B 1 162 ? -23.703 -18.438 -9.938 1 98.12 162 ASP B N 1
ATOM 5023 C CA . ASP B 1 162 ? -24.797 -19.219 -9.375 1 98.12 162 ASP B CA 1
ATOM 5024 C C . ASP B 1 162 ? -24.594 -19.453 -7.879 1 98.12 162 ASP B C 1
ATOM 5026 O O . ASP B 1 162 ? -25.531 -19.297 -7.09 1 98.12 162 ASP B O 1
ATOM 5030 N N . LEU B 1 163 ? -23.391 -19.781 -7.453 1 98.69 163 LEU B N 1
ATOM 5031 C CA . LEU B 1 163 ? -23.125 -20.266 -6.105 1 98.69 163 LEU B CA 1
ATOM 5032 C C . LEU B 1 163 ? -22.969 -19.109 -5.129 1 98.69 163 LEU B C 1
ATOM 5034 O O . LEU B 1 163 ? -23.422 -19.188 -3.984 1 98.69 163 LEU B O 1
ATOM 5038 N N . VAL B 1 164 ? -22.375 -18.016 -5.527 1 98.81 164 VAL B N 1
ATOM 5039 C CA . VAL B 1 164 ? -22 -16.938 -4.617 1 98.81 164 VAL B CA 1
ATOM 5040 C C . VAL B 1 164 ? -23.25 -16.391 -3.922 1 98.81 164 VAL B C 1
ATOM 5042 O O . VAL B 1 164 ? -23.297 -16.328 -2.691 1 98.81 164 VAL B O 1
ATOM 5045 N N . PRO B 1 165 ? -24.344 -16.125 -4.637 1 98.5 165 PRO B N 1
ATOM 5046 C CA . PRO B 1 165 ? -25.5 -15.562 -3.947 1 98.5 165 PRO B CA 1
ATOM 5047 C C . PRO B 1 165 ? -26.234 -16.594 -3.08 1 98.5 165 PRO B C 1
ATOM 5049 O O . PRO B 1 165 ? -27.062 -16.219 -2.248 1 98.5 165 PRO B O 1
ATOM 5052 N N . LYS B 1 166 ? -25.953 -17.875 -3.281 1 98.62 166 LYS B N 1
ATOM 5053 C CA . LYS B 1 166 ? -26.594 -18.922 -2.494 1 98.62 166 LYS B CA 1
ATOM 5054 C C . LYS B 1 166 ? -25.906 -19.094 -1.146 1 98.62 166 LYS B C 1
ATOM 5056 O O . LYS B 1 166 ? -26.531 -19.531 -0.175 1 98.62 166 LYS B O 1
ATOM 5061 N N . TYR B 1 167 ? -24.656 -18.75 -1.06 1 98.75 167 TYR B N 1
ATOM 5062 C CA . TYR B 1 167 ? -23.875 -19.031 0.14 1 98.75 167 TYR B CA 1
ATOM 5063 C C . TYR B 1 167 ? -23.484 -17.734 0.853 1 98.75 167 TYR B C 1
ATOM 5065 O O . TYR B 1 167 ? -23.359 -17.719 2.08 1 98.75 167 TYR B O 1
ATOM 5073 N N . LEU B 1 168 ? -23.266 -16.672 0.125 1 98.88 168 LEU B N 1
ATOM 5074 C CA . LEU B 1 168 ? -22.859 -15.383 0.694 1 98.88 168 LEU B CA 1
ATOM 5075 C C . LEU B 1 168 ? -24 -14.375 0.621 1 98.88 168 LEU B C 1
ATOM 5077 O O . LEU B 1 168 ? -24.875 -14.484 -0.236 1 98.88 168 LEU B O 1
ATOM 5081 N N . ASP B 1 169 ? -23.969 -13.352 1.497 1 98.88 169 ASP B N 1
ATOM 5082 C CA . ASP B 1 169 ? -24.984 -12.305 1.558 1 98.88 169 ASP B CA 1
ATOM 5083 C C . ASP B 1 169 ? -25.047 -11.531 0.244 1 98.88 169 ASP B C 1
ATOM 5085 O O . ASP B 1 169 ? -24.141 -10.758 -0.072 1 98.88 169 ASP B O 1
ATOM 5089 N N . PRO B 1 170 ? -26.125 -11.695 -0.514 1 98.69 170 PRO B N 1
ATOM 5090 C CA . PRO B 1 170 ? -26.188 -11.039 -1.821 1 98.69 170 PRO B CA 1
ATOM 5091 C C . PRO B 1 170 ? -26.25 -9.523 -1.715 1 98.69 170 PRO B C 1
ATOM 5093 O O . PRO B 1 170 ? -26.062 -8.82 -2.713 1 98.69 170 PRO B O 1
ATOM 5096 N N . ALA B 1 171 ? -26.531 -9 -0.558 1 98.75 171 ALA B N 1
ATOM 5097 C CA . ALA B 1 171 ? -26.531 -7.551 -0.371 1 98.75 171 ALA B CA 1
ATOM 5098 C C . ALA B 1 171 ? -25.109 -7.004 -0.335 1 98.75 171 ALA B C 1
ATOM 5100 O O . ALA B 1 171 ? -24.875 -5.832 -0.644 1 98.75 171 ALA B O 1
ATOM 5101 N N . ALA B 1 172 ? -24.078 -7.879 0.023 1 98.88 172 ALA B N 1
ATOM 5102 C CA . ALA B 1 172 ? -22.703 -7.414 0.244 1 98.88 172 ALA B CA 1
ATOM 5103 C C . ALA B 1 172 ? -21.766 -7.965 -0.821 1 98.88 172 ALA B C 1
ATOM 5105 O O . ALA B 1 172 ? -20.688 -7.406 -1.053 1 98.88 172 ALA B O 1
ATOM 5106 N N . TYR B 1 173 ? -22.141 -9.07 -1.43 1 98.88 173 TYR B N 1
ATOM 5107 C CA . TYR B 1 173 ? -21.25 -9.742 -2.379 1 98.88 173 TYR B CA 1
ATOM 5108 C C . TYR B 1 173 ? -21.984 -10.023 -3.689 1 98.88 173 TYR B C 1
ATOM 5110 O O . TYR B 1 173 ? -23.109 -10.531 -3.686 1 98.88 173 TYR B O 1
ATOM 5118 N N . ALA B 1 174 ? -21.359 -9.656 -4.805 1 98.81 174 ALA B N 1
ATOM 5119 C CA . ALA B 1 174 ? -21.984 -9.828 -6.113 1 98.81 174 ALA B CA 1
ATOM 5120 C C . ALA B 1 174 ? -20.953 -10.25 -7.164 1 98.81 174 ALA B C 1
ATOM 5122 O O . ALA B 1 174 ? -19.781 -9.922 -7.051 1 98.81 174 ALA B O 1
ATOM 5123 N N . VAL B 1 175 ? -21.438 -10.977 -8.133 1 98.81 175 VAL B N 1
ATOM 5124 C CA . VAL B 1 175 ? -20.641 -11.359 -9.297 1 98.81 175 VAL B CA 1
ATOM 5125 C C . VAL B 1 175 ? -21.125 -10.594 -10.531 1 98.81 175 VAL B C 1
ATOM 5127 O O . VAL B 1 175 ? -22.328 -10.555 -10.805 1 98.81 175 VAL B O 1
ATOM 5130 N N . VAL B 1 176 ? -20.219 -9.938 -11.219 1 98.88 176 VAL B N 1
ATOM 5131 C CA . VAL B 1 176 ? -20.5 -9.289 -12.492 1 98.88 176 VAL B CA 1
ATOM 5132 C C . VAL B 1 176 ? -19.75 -10.008 -13.609 1 98.88 176 VAL B C 1
ATOM 5134 O O . VAL B 1 176 ? -18.531 -9.945 -13.688 1 98.88 176 VAL B O 1
ATOM 5137 N N . ASN B 1 177 ? -20.484 -10.695 -14.438 1 98.56 177 ASN B N 1
ATOM 5138 C CA . ASN B 1 177 ? -19.906 -11.359 -15.602 1 98.56 177 ASN B CA 1
ATOM 5139 C C . ASN B 1 177 ? -19.844 -10.43 -16.812 1 98.56 177 ASN B C 1
ATOM 5141 O O . ASN B 1 177 ? -20.719 -9.586 -16.984 1 98.56 177 ASN B O 1
ATOM 5145 N N . GLY B 1 178 ? -18.859 -10.523 -17.531 1 97.69 178 GLY B N 1
ATOM 5146 C CA . GLY B 1 178 ? -18.688 -9.711 -18.719 1 97.69 178 GLY B CA 1
ATOM 5147 C C . GLY B 1 178 ? -17.25 -9.648 -19.203 1 97.69 178 GLY B C 1
ATOM 5148 O O . GLY B 1 178 ? -16.375 -10.359 -18.688 1 97.69 178 GLY B O 1
ATOM 5149 N N . ALA B 1 179 ? -17.078 -8.867 -20.172 1 96.81 179 ALA B N 1
ATOM 5150 C CA . ALA B 1 179 ? -15.75 -8.68 -20.781 1 96.81 179 ALA B CA 1
ATOM 5151 C C . ALA B 1 179 ? -15.297 -7.23 -20.656 1 96.81 179 ALA B C 1
ATOM 5153 O O . ALA B 1 179 ? -15.266 -6.672 -19.547 1 96.81 179 ALA B O 1
ATOM 5154 N N . VAL B 1 180 ? -14.891 -6.648 -21.719 1 96.81 180 VAL B N 1
ATOM 5155 C CA . VAL B 1 180 ? -14.234 -5.348 -21.719 1 96.81 180 VAL B CA 1
ATOM 5156 C C . VAL B 1 180 ? -15.219 -4.27 -21.281 1 96.81 180 VAL B C 1
ATOM 5158 O O . VAL B 1 180 ? -14.906 -3.438 -20.438 1 96.81 180 VAL B O 1
ATOM 5161 N N . GLU B 1 181 ? -16.469 -4.297 -21.766 1 97.88 181 GLU B N 1
ATOM 5162 C CA . GLU B 1 181 ? -17.438 -3.23 -21.5 1 97.88 181 GLU B CA 1
ATOM 5163 C C . GLU B 1 181 ? -17.828 -3.211 -20.031 1 97.88 181 GLU B C 1
ATOM 5165 O O . GLU B 1 181 ? -17.891 -2.146 -19.406 1 97.88 181 GLU B O 1
ATOM 5170 N N . GLU B 1 182 ? -18.203 -4.316 -19.484 1 98.56 182 GLU B N 1
ATOM 5171 C CA . GLU B 1 182 ? -18.562 -4.414 -18.062 1 98.56 182 GLU B CA 1
ATOM 5172 C C . GLU B 1 182 ? -17.391 -3.996 -17.172 1 98.56 182 GLU B C 1
ATOM 5174 O O . GLU B 1 182 ? -17.578 -3.291 -16.188 1 98.56 182 GLU B O 1
ATOM 5179 N N . THR B 1 183 ? -16.188 -4.422 -17.562 1 98.44 183 THR B N 1
ATOM 5180 C CA . THR B 1 183 ? -14.992 -4.094 -16.781 1 98.44 183 THR B CA 1
ATOM 5181 C C . THR B 1 183 ? -14.742 -2.586 -16.781 1 98.44 183 THR B C 1
ATOM 5183 O O . THR B 1 183 ? -14.414 -2.006 -15.75 1 98.44 183 THR B O 1
ATOM 5186 N N . LYS B 1 184 ? -14.836 -1.979 -17.953 1 98.12 184 LYS B N 1
ATOM 5187 C CA . LYS B 1 184 ? -14.656 -0.533 -18.078 1 98.12 184 LYS B CA 1
ATOM 5188 C C . LYS B 1 184 ? -15.641 0.212 -17.172 1 98.12 184 LYS B C 1
ATOM 5190 O O . LYS B 1 184 ? -15.266 1.17 -16.5 1 98.12 184 LYS B O 1
ATOM 5195 N N . MET B 1 185 ? -16.906 -0.252 -17.172 1 98.56 185 MET B N 1
ATOM 5196 C CA . MET B 1 185 ? -17.922 0.388 -16.328 1 98.56 185 MET B CA 1
ATOM 5197 C C . MET B 1 185 ? -17.594 0.243 -14.852 1 98.56 185 MET B C 1
ATOM 5199 O O . MET B 1 185 ? -17.734 1.19 -14.078 1 98.56 185 MET B O 1
ATOM 5203 N N . LEU B 1 186 ? -17.172 -0.925 -14.461 1 98.81 186 LEU B N 1
ATOM 5204 C CA . LEU B 1 186 ? -16.766 -1.153 -13.078 1 98.81 186 LEU B CA 1
ATOM 5205 C C . LEU B 1 186 ? -15.602 -0.238 -12.695 1 98.81 186 LEU B C 1
ATOM 5207 O O . LEU B 1 186 ? -15.594 0.329 -11.602 1 98.81 186 LEU B O 1
ATOM 5211 N N . LEU B 1 187 ? -14.633 -0.056 -13.609 1 98.5 187 LEU B N 1
ATOM 5212 C CA . LEU B 1 187 ? -13.43 0.72 -13.328 1 98.5 187 LEU B CA 1
ATOM 5213 C C . LEU B 1 187 ? -13.742 2.213 -13.289 1 98.5 187 LEU B C 1
ATOM 5215 O O . LEU B 1 187 ? -12.93 3.008 -12.812 1 98.5 187 LEU B O 1
ATOM 5219 N N . ASP B 1 188 ? -14.914 2.586 -13.75 1 97.88 188 ASP B N 1
ATOM 5220 C CA . ASP B 1 188 ? -15.328 3.986 -13.734 1 97.88 188 ASP B CA 1
ATOM 5221 C C . ASP B 1 188 ? -16 4.344 -12.414 1 97.88 188 ASP B C 1
ATOM 5223 O O . ASP B 1 188 ? -16.391 5.496 -12.195 1 97.88 188 ASP B O 1
ATOM 5227 N N . LEU B 1 189 ? -16.141 3.408 -11.508 1 98.06 189 LEU B N 1
ATOM 5228 C CA . LEU B 1 189 ? -16.75 3.631 -10.211 1 98.06 189 LEU B CA 1
ATOM 5229 C C . LEU B 1 189 ? -15.695 3.82 -9.125 1 98.06 189 LEU B C 1
ATOM 5231 O O . LEU B 1 189 ? -14.531 3.443 -9.312 1 98.06 189 LEU B O 1
ATOM 5235 N N . GLN B 1 190 ? -16.062 4.445 -8.023 1 96.69 190 GLN B N 1
ATOM 5236 C CA . GLN B 1 190 ? -15.141 4.703 -6.918 1 96.69 190 GLN B CA 1
ATOM 5237 C C . GLN B 1 190 ? -15.141 3.543 -5.926 1 96.69 190 GLN B C 1
ATOM 5239 O O . GLN B 1 190 ? -16.141 3.285 -5.262 1 96.69 190 GLN B O 1
ATOM 5244 N N . TRP B 1 191 ? -14.047 2.889 -5.816 1 98.44 191 TRP B N 1
ATOM 5245 C CA . TRP B 1 191 ? -13.875 1.75 -4.922 1 98.44 191 TRP B CA 1
ATOM 5246 C C . TRP B 1 191 ? -12.977 2.113 -3.744 1 98.44 191 TRP B C 1
ATOM 5248 O O . TRP B 1 191 ? -12.188 3.057 -3.826 1 98.44 191 TRP B O 1
ATOM 5258 N N . GLY B 1 192 ? -13.148 1.376 -2.652 1 97.94 192 GLY B N 1
ATOM 5259 C CA . GLY B 1 192 ? -12.219 1.501 -1.538 1 97.94 192 GLY B CA 1
ATOM 5260 C C . GLY B 1 192 ? -10.883 0.834 -1.796 1 97.94 192 GLY B C 1
ATOM 5261 O O . GLY B 1 192 ? -9.875 1.206 -1.195 1 97.94 192 GLY B O 1
ATOM 5262 N N . HIS B 1 193 ? -10.883 -0.16 -2.617 1 98.62 193 HIS B N 1
ATOM 5263 C CA . HIS B 1 193 ? -9.711 -0.916 -3.043 1 98.62 193 HIS B CA 1
ATOM 5264 C C . HIS B 1 193 ? -10.008 -1.748 -4.285 1 98.62 193 HIS B C 1
ATOM 5266 O O . HIS B 1 193 ? -11.117 -2.279 -4.426 1 98.62 193 HIS B O 1
ATOM 5272 N N . ILE B 1 194 ? -9.086 -1.796 -5.211 1 98.81 194 ILE B N 1
ATOM 5273 C CA . ILE B 1 194 ? -9.203 -2.699 -6.352 1 98.81 194 ILE B CA 1
ATOM 5274 C C . ILE B 1 194 ? -8.109 -3.76 -6.281 1 98.81 194 ILE B C 1
ATOM 5276 O O . ILE B 1 194 ? -6.926 -3.436 -6.129 1 98.81 194 ILE B O 1
ATOM 5280 N N . PHE B 1 195 ? -8.492 -5.008 -6.266 1 98.75 195 PHE B N 1
ATOM 5281 C CA . PHE B 1 195 ? -7.582 -6.148 -6.336 1 98.75 195 PHE B CA 1
ATOM 5282 C C . PHE B 1 195 ? -7.605 -6.773 -7.727 1 98.75 195 PHE B C 1
ATOM 5284 O O . PHE B 1 195 ? -8.641 -7.27 -8.172 1 98.75 195 PHE B O 1
ATOM 5291 N N . PHE B 1 196 ? -6.449 -6.727 -8.383 1 98.62 196 PHE B N 1
ATOM 5292 C CA . PHE B 1 196 ? -6.371 -7.211 -9.75 1 98.62 196 PHE B CA 1
ATOM 5293 C C . PHE B 1 196 ? -5.281 -8.266 -9.891 1 98.62 196 PHE B C 1
ATOM 5295 O O . PHE B 1 196 ? -4.16 -8.078 -9.414 1 98.62 196 PHE B O 1
ATOM 5302 N N . THR B 1 197 ? -5.602 -9.328 -10.453 1 97.88 197 THR B N 1
ATOM 5303 C CA . THR B 1 197 ? -4.637 -10.32 -10.906 1 97.88 197 THR B CA 1
ATOM 5304 C C . THR B 1 197 ? -4.723 -10.516 -12.414 1 97.88 197 THR B C 1
ATOM 5306 O O . THR B 1 197 ? -5.797 -10.797 -12.953 1 97.88 197 THR B O 1
ATOM 5309 N N . GLY B 1 198 ? -3.639 -10.32 -13.117 1 96.31 198 GLY B N 1
ATOM 5310 C CA . GLY B 1 198 ? -3.617 -10.469 -14.57 1 96.31 198 GLY B CA 1
ATOM 5311 C C . GLY B 1 198 ? -2.318 -10 -15.195 1 96.31 198 GLY B C 1
ATOM 5312 O O . GLY B 1 198 ? -1.265 -10.039 -14.555 1 96.31 198 GLY B O 1
ATOM 5313 N N . SER B 1 199 ? -2.383 -9.633 -16.469 1 94.38 199 SER B N 1
ATOM 5314 C CA . SER B 1 199 ? -1.18 -9.227 -17.188 1 94.38 199 SER B CA 1
ATOM 5315 C C . SER B 1 199 ? -0.729 -7.832 -16.75 1 94.38 199 SER B C 1
ATOM 5317 O O . SER B 1 199 ? -1.537 -7.035 -16.266 1 94.38 199 SER B O 1
ATOM 5319 N N . THR B 1 200 ? 0.535 -7.582 -16.938 1 93.5 200 THR B N 1
ATOM 5320 C CA . THR B 1 200 ? 1.098 -6.273 -16.609 1 93.5 200 THR B CA 1
ATOM 5321 C C . THR B 1 200 ? 0.417 -5.176 -17.422 1 93.5 200 THR B C 1
ATOM 5323 O O . THR B 1 200 ? 0.125 -4.098 -16.891 1 93.5 200 THR B O 1
ATOM 5326 N N . ARG B 1 201 ? 0.152 -5.465 -18.641 1 93.94 201 ARG B N 1
ATOM 5327 C CA . ARG B 1 201 ? -0.505 -4.496 -19.516 1 93.94 201 ARG B CA 1
ATOM 5328 C C . ARG B 1 201 ? -1.847 -4.062 -18.938 1 93.94 201 ARG B C 1
ATOM 5330 O O . ARG B 1 201 ? -2.127 -2.865 -18.844 1 93.94 201 ARG B O 1
ATOM 5337 N N . ILE B 1 202 ? -2.691 -5.023 -18.562 1 96.06 202 ILE B N 1
ATOM 5338 C CA . ILE B 1 202 ? -4.008 -4.707 -18.031 1 96.06 202 ILE B CA 1
ATOM 5339 C C . ILE B 1 202 ? -3.859 -4.086 -16.641 1 96.06 202 ILE B C 1
ATOM 5341 O O . ILE B 1 202 ? -4.629 -3.199 -16.266 1 96.06 202 ILE B O 1
ATOM 5345 N N . GLY B 1 203 ? -2.82 -4.574 -15.875 1 97.06 203 GLY B N 1
ATOM 5346 C CA . GLY B 1 203 ? -2.531 -3.961 -14.586 1 97.06 203 GLY B CA 1
ATOM 5347 C C . GLY B 1 203 ? -2.316 -2.461 -14.672 1 97.06 203 GLY B C 1
ATOM 5348 O O . GLY B 1 203 ? -2.781 -1.712 -13.812 1 97.06 203 GLY B O 1
ATOM 5349 N N . ARG B 1 204 ? -1.627 -1.981 -15.727 1 97.12 204 ARG B N 1
ATOM 5350 C CA . ARG B 1 204 ? -1.405 -0.557 -15.953 1 97.12 204 ARG B CA 1
ATOM 5351 C C . ARG B 1 204 ? -2.723 0.17 -16.203 1 97.12 204 ARG B C 1
ATOM 5353 O O . ARG B 1 204 ? -2.924 1.283 -15.711 1 97.12 204 ARG B O 1
ATOM 5360 N N . ILE B 1 205 ? -3.594 -0.464 -16.906 1 97.69 205 ILE B N 1
ATOM 5361 C CA . ILE B 1 205 ? -4.898 0.112 -17.203 1 97.69 205 ILE B CA 1
ATOM 5362 C C . ILE B 1 205 ? -5.711 0.253 -15.914 1 97.69 205 ILE B C 1
ATOM 5364 O O . ILE B 1 205 ? -6.309 1.302 -15.664 1 97.69 205 ILE B O 1
ATOM 5368 N N . VAL B 1 206 ? -5.73 -0.805 -15.117 1 98.44 206 VAL B N 1
ATOM 5369 C CA . VAL B 1 206 ? -6.469 -0.819 -13.859 1 98.44 206 VAL B CA 1
ATOM 5370 C C . VAL B 1 206 ? -5.93 0.261 -12.93 1 98.44 206 VAL B C 1
ATOM 5372 O O . VAL B 1 206 ? -6.695 1.023 -12.336 1 98.44 206 VAL B O 1
ATOM 5375 N N . ALA B 1 207 ? -4.609 0.346 -12.812 1 98.25 207 ALA B N 1
ATOM 5376 C CA . ALA B 1 207 ? -3.982 1.35 -11.953 1 98.25 207 ALA B CA 1
ATOM 5377 C C . ALA B 1 207 ? -4.32 2.762 -12.422 1 98.25 207 ALA B C 1
ATOM 5379 O O . ALA B 1 207 ? -4.566 3.652 -11.602 1 98.25 207 ALA B O 1
ATOM 5380 N N . THR B 1 208 ? -4.285 2.965 -13.695 1 98.25 208 THR B N 1
ATOM 5381 C CA . THR B 1 208 ? -4.629 4.27 -14.25 1 98.25 208 THR B CA 1
ATOM 5382 C C . THR B 1 208 ? -6.07 4.637 -13.922 1 98.25 208 THR B C 1
ATOM 5384 O O . THR B 1 208 ? -6.352 5.766 -13.516 1 98.25 208 THR B O 1
ATOM 5387 N N . ALA B 1 209 ? -6.988 3.684 -14.102 1 98.12 209 ALA B N 1
ATOM 5388 C CA . ALA B 1 209 ? -8.391 3.93 -13.781 1 98.12 209 ALA B CA 1
ATOM 5389 C C . ALA B 1 209 ? -8.57 4.238 -12.297 1 98.12 209 ALA B C 1
ATOM 5391 O O . ALA B 1 209 ? -9.344 5.129 -11.93 1 98.12 209 ALA B O 1
ATOM 5392 N N . ALA B 1 210 ? -7.867 3.508 -11.453 1 98.06 210 ALA B N 1
ATOM 5393 C CA . ALA B 1 210 ? -7.949 3.674 -10 1 98.06 210 ALA B CA 1
ATOM 5394 C C . ALA B 1 210 ? -7.492 5.07 -9.586 1 98.06 210 ALA B C 1
ATOM 5396 O O . ALA B 1 210 ? -7.988 5.621 -8.594 1 98.06 210 ALA B O 1
ATOM 5397 N N . ALA B 1 211 ? -6.555 5.66 -10.328 1 97.25 211 ALA B N 1
ATOM 5398 C CA . ALA B 1 211 ? -5.949 6.949 -10.008 1 97.25 211 ALA B CA 1
ATOM 5399 C C . ALA B 1 211 ? -6.996 8.062 -10.031 1 97.25 211 ALA B C 1
ATOM 5401 O O . ALA B 1 211 ? -6.879 9.047 -9.289 1 97.25 211 ALA B O 1
ATOM 5402 N N . LYS B 1 212 ? -8.055 7.883 -10.82 1 95.38 212 LYS B N 1
ATOM 5403 C CA . LYS B 1 212 ? -9.109 8.883 -10.945 1 95.38 212 LYS B CA 1
ATOM 5404 C C . LYS B 1 212 ? -9.719 9.211 -9.586 1 95.38 212 LYS B C 1
ATOM 5406 O O . LYS B 1 212 ? -10.078 10.359 -9.32 1 95.38 212 LYS B O 1
ATOM 5411 N N . TYR B 1 213 ? -9.797 8.227 -8.719 1 94.44 213 TYR B N 1
ATOM 5412 C CA . TYR B 1 213 ? -10.438 8.398 -7.422 1 94.44 213 TYR B CA 1
ATOM 5413 C C . TYR B 1 213 ? -9.445 8.172 -6.289 1 94.44 213 TYR B C 1
ATOM 5415 O O . TYR B 1 213 ? -9.836 7.953 -5.141 1 94.44 213 TYR B O 1
ATOM 5423 N N . VAL B 1 214 ? -8.18 8.133 -6.629 1 94.94 214 VAL B N 1
ATOM 5424 C CA . VAL B 1 214 ? -7.125 7.875 -5.648 1 94.94 214 VAL B CA 1
ATOM 5425 C C . VAL B 1 214 ? -7.402 6.559 -4.926 1 94.94 214 VAL B C 1
ATOM 5427 O O . VAL B 1 214 ? -7.312 6.492 -3.695 1 94.94 214 VAL B O 1
ATOM 5430 N N . THR B 1 215 ? -7.871 5.57 -5.668 1 97.69 215 THR B N 1
ATOM 5431 C CA . THR B 1 215 ? -8.172 4.254 -5.113 1 97.69 215 THR B CA 1
ATOM 5432 C C . THR B 1 215 ? -6.906 3.408 -5.02 1 97.69 215 THR 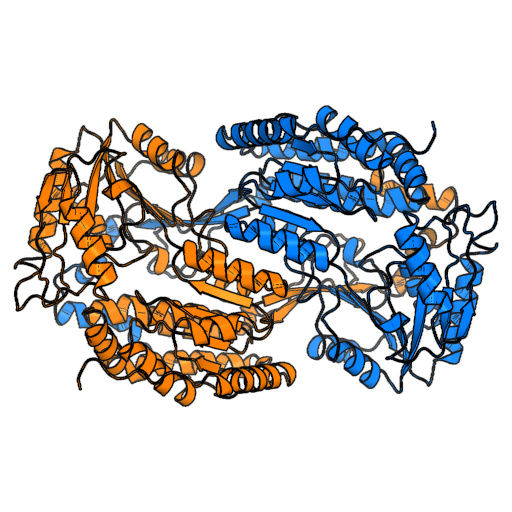B C 1
ATOM 5434 O O . THR B 1 215 ? -6.191 3.236 -6.008 1 97.69 215 THR B O 1
ATOM 5437 N N . PRO B 1 216 ? -6.578 2.938 -3.787 1 97.81 216 PRO B N 1
ATOM 5438 C CA . PRO B 1 216 ? -5.457 1.997 -3.715 1 97.81 216 PRO B CA 1
ATOM 5439 C C . PRO B 1 216 ? -5.727 0.7 -4.477 1 97.81 216 PRO B C 1
ATOM 5441 O O . PRO B 1 216 ? -6.879 0.296 -4.629 1 97.81 216 PRO B O 1
ATOM 5444 N N . VAL B 1 217 ? -4.605 0.071 -4.961 1 98.19 217 VAL B N 1
ATOM 5445 C CA . VAL B 1 217 ? -4.746 -1.156 -5.738 1 98.19 217 VAL B CA 1
ATOM 5446 C C . VAL B 1 217 ? -3.756 -2.203 -5.23 1 98.19 217 VAL B C 1
ATOM 5448 O O . VAL B 1 217 ? -2.736 -1.862 -4.629 1 98.19 217 VAL B O 1
ATOM 5451 N N . THR B 1 218 ? -4.098 -3.447 -5.281 1 98.31 218 THR B N 1
ATOM 5452 C CA . THR B 1 218 ? -3.203 -4.602 -5.273 1 98.31 218 THR B CA 1
ATOM 5453 C C . THR B 1 218 ? -3.109 -5.219 -6.668 1 98.31 218 THR B C 1
ATOM 5455 O O . THR B 1 218 ? -4.125 -5.586 -7.262 1 98.31 218 THR B O 1
ATOM 5458 N N . LEU B 1 219 ? -1.893 -5.254 -7.152 1 97.88 219 LEU B N 1
ATOM 5459 C CA . LEU B 1 219 ? -1.646 -5.746 -8.5 1 97.88 219 LEU B CA 1
ATOM 5460 C C . LEU B 1 219 ? -0.789 -7.008 -8.469 1 97.88 219 LEU B C 1
ATOM 5462 O O . LEU B 1 219 ? 0.403 -6.949 -8.156 1 97.88 219 LEU B O 1
ATOM 5466 N N . GLU B 1 220 ? -1.403 -8.117 -8.656 1 96.69 220 GLU B N 1
ATOM 5467 C CA . GLU B 1 220 ? -0.695 -9.375 -8.883 1 96.69 220 GLU B CA 1
ATOM 5468 C C . GLU B 1 220 ? -0.521 -9.656 -10.375 1 96.69 220 GLU B C 1
ATOM 5470 O O . GLU B 1 220 ? -1.481 -10 -11.062 1 96.69 220 GLU B O 1
ATOM 5475 N N . LEU B 1 221 ? 0.723 -9.5 -10.844 1 95.19 221 LEU B N 1
ATOM 5476 C CA . LEU B 1 221 ? 0.938 -9.477 -12.281 1 95.19 221 LEU B CA 1
ATOM 5477 C C . LEU B 1 221 ? 1.898 -10.578 -12.711 1 95.19 221 LEU B C 1
ATOM 5479 O O . LEU B 1 221 ? 2.105 -11.547 -11.969 1 95.19 221 LEU B O 1
ATOM 5483 N N . GLY B 1 222 ? 2.297 -10.547 -13.977 1 85.5 222 GLY B N 1
ATOM 5484 C CA . GLY B 1 222 ? 3.088 -11.625 -14.555 1 85.5 222 GLY B CA 1
ATOM 5485 C C . GLY B 1 222 ? 4.52 -11.648 -14.055 1 85.5 222 GLY B C 1
ATOM 5486 O O . GLY B 1 222 ? 4.961 -10.719 -13.383 1 85.5 222 GLY B O 1
ATOM 5487 N N . GLY B 1 223 ? 5.121 -12.812 -14.164 1 85.06 223 GLY B N 1
ATOM 5488 C CA . GLY B 1 223 ? 6.516 -12.953 -13.789 1 85.06 223 GLY B CA 1
ATOM 5489 C C . GLY B 1 223 ? 7.273 -13.945 -14.648 1 85.06 223 GLY B C 1
ATOM 5490 O O . GLY B 1 223 ? 6.801 -15.062 -14.875 1 85.06 223 GLY B O 1
ATOM 5491 N N . LYS B 1 224 ? 8.359 -13.523 -15.344 1 94.62 224 LYS B N 1
ATOM 5492 C CA . LYS B 1 224 ? 9.266 -14.453 -16 1 94.62 224 LYS B CA 1
ATOM 5493 C C . LYS B 1 224 ? 10.211 -15.102 -14.992 1 94.62 224 LYS B C 1
ATOM 5495 O O . LYS B 1 224 ? 11.375 -14.703 -14.875 1 94.62 224 LYS B O 1
ATOM 5500 N N . SER B 1 225 ? 9.672 -16.109 -14.211 1 97.94 225 SER B N 1
ATOM 5501 C CA . SER B 1 225 ? 10.297 -16.703 -13.031 1 97.94 225 SER B CA 1
ATOM 5502 C C . SER B 1 225 ? 11.461 -17.609 -13.414 1 97.94 225 SER B C 1
ATOM 5504 O O . SER B 1 225 ? 11.266 -18.656 -14.016 1 97.94 225 SER B O 1
ATOM 5506 N N . PRO B 1 226 ? 12.68 -17.312 -13.047 1 98.69 226 PRO B N 1
ATOM 5507 C CA . PRO B 1 226 ? 13.852 -18.141 -13.383 1 98.69 226 PRO B CA 1
ATOM 5508 C C . PRO B 1 226 ? 14.047 -19.297 -12.414 1 98.69 226 PRO B C 1
ATOM 5510 O O . PRO B 1 226 ? 13.57 -19.25 -11.273 1 98.69 226 PRO B O 1
ATOM 5513 N N . VAL B 1 227 ? 14.719 -20.312 -12.906 1 98.88 227 VAL B N 1
ATOM 5514 C CA . VAL B 1 227 ? 15.219 -21.406 -12.086 1 98.88 227 VAL B CA 1
ATOM 5515 C C . VAL B 1 227 ? 16.75 -21.484 -12.195 1 98.88 227 VAL B C 1
ATOM 5517 O O . VAL B 1 227 ? 17.281 -21.562 -13.305 1 98.88 227 VAL B O 1
ATOM 5520 N N . ILE B 1 228 ? 17.359 -21.422 -11.086 1 98.88 228 ILE B N 1
ATOM 5521 C CA . ILE B 1 228 ? 18.797 -21.594 -11.039 1 98.88 228 ILE B CA 1
ATOM 5522 C C . ILE B 1 228 ? 19.141 -22.984 -10.484 1 98.88 228 ILE B C 1
ATOM 5524 O O . ILE B 1 228 ? 18.703 -23.328 -9.383 1 98.88 228 ILE B O 1
ATOM 5528 N N . VAL B 1 229 ? 19.906 -23.766 -11.234 1 98.75 229 VAL B N 1
ATOM 5529 C CA . VAL B 1 229 ? 20.344 -25.078 -10.797 1 98.75 229 VAL B CA 1
ATOM 5530 C C . VAL B 1 229 ? 21.828 -25.047 -10.461 1 98.75 229 VAL B C 1
ATOM 5532 O O . VAL B 1 229 ? 22.641 -24.578 -11.266 1 98.75 229 VAL B O 1
ATOM 5535 N N . SER B 1 230 ? 22.125 -25.484 -9.305 1 98.25 230 SER B N 1
ATOM 5536 C CA . SER B 1 230 ? 23.516 -25.562 -8.859 1 98.25 230 SER B CA 1
ATOM 5537 C C . SER B 1 230 ? 24.047 -26.984 -9.023 1 98.25 230 SER B C 1
ATOM 5539 O O . SER B 1 230 ? 23.328 -27.953 -8.805 1 98.25 230 SER B O 1
ATOM 5541 N N . PRO B 1 231 ? 25.422 -27.109 -9.289 1 97.62 231 PRO B N 1
ATOM 5542 C CA . PRO B 1 231 ? 26.016 -28.438 -9.461 1 97.62 231 PRO B CA 1
ATOM 5543 C C . PRO B 1 231 ? 26.016 -29.266 -8.172 1 97.62 231 PRO B C 1
ATOM 5545 O O . PRO B 1 231 ? 26.188 -30.484 -8.211 1 97.62 231 PRO B O 1
ATOM 5548 N N . ASP B 1 232 ? 25.766 -28.641 -7.082 1 97.19 232 ASP B N 1
ATOM 5549 C CA . ASP B 1 232 ? 25.891 -29.312 -5.797 1 97.19 232 ASP B CA 1
ATOM 5550 C C . ASP B 1 232 ? 24.547 -29.953 -5.391 1 97.19 232 ASP B C 1
ATOM 5552 O O . ASP B 1 232 ? 24.438 -30.516 -4.301 1 97.19 232 ASP B O 1
ATOM 5556 N N . TYR B 1 233 ? 23.531 -29.844 -6.188 1 97.88 233 TYR B N 1
ATOM 5557 C CA . TYR B 1 233 ? 22.219 -30.375 -5.852 1 97.88 233 TYR B CA 1
ATOM 5558 C C . TYR B 1 233 ? 21.922 -31.656 -6.629 1 97.88 233 TYR B C 1
ATOM 5560 O O . TYR B 1 233 ? 22.562 -31.922 -7.648 1 97.88 233 TYR B O 1
ATOM 5568 N N . ASP B 1 234 ? 21 -32.469 -6.148 1 97.94 234 ASP B N 1
ATOM 5569 C CA . ASP B 1 234 ? 20.5 -33.656 -6.836 1 97.94 234 ASP B CA 1
ATOM 5570 C C . ASP B 1 234 ? 19.75 -33.281 -8.109 1 97.94 234 ASP B C 1
ATOM 5572 O O . ASP B 1 234 ? 18.609 -32.844 -8.055 1 97.94 234 ASP B O 1
ATOM 5576 N N . LEU B 1 235 ? 20.375 -33.562 -9.258 1 98.38 235 LEU B N 1
ATOM 5577 C CA . LEU B 1 235 ? 19.844 -33.094 -10.539 1 98.38 235 LEU B CA 1
ATOM 5578 C C . LEU B 1 235 ? 18.547 -33.812 -10.891 1 98.38 235 LEU B C 1
ATOM 5580 O O . LEU B 1 235 ? 17.672 -33.25 -11.523 1 98.38 235 LEU B O 1
ATOM 5584 N N . GLU B 1 236 ? 18.438 -35.062 -10.531 1 98 236 GLU B N 1
ATOM 5585 C CA . GLU B 1 236 ? 17.203 -35.812 -10.789 1 98 236 GLU B CA 1
ATOM 5586 C C . GLU B 1 236 ? 16.031 -35.219 -10.016 1 98 236 GLU B C 1
ATOM 5588 O O . GLU B 1 236 ? 14.938 -35.031 -10.57 1 98 236 GLU B O 1
ATOM 5593 N N . LEU B 1 237 ? 16.297 -34.906 -8.789 1 98 237 LEU B N 1
ATOM 5594 C CA . LEU B 1 237 ? 15.242 -34.312 -7.98 1 98 237 LEU B CA 1
ATOM 5595 C C . LEU B 1 237 ? 14.898 -32.906 -8.5 1 98 237 LEU B C 1
ATOM 5597 O O . LEU B 1 237 ? 13.727 -32.562 -8.555 1 98 237 LEU B O 1
ATOM 5601 N N . ALA B 1 238 ? 15.922 -32.125 -8.836 1 98.62 238 ALA B N 1
ATOM 5602 C CA . ALA B 1 238 ? 15.688 -30.797 -9.414 1 98.62 238 ALA B CA 1
ATOM 5603 C C . ALA B 1 238 ? 14.805 -30.891 -10.656 1 98.62 238 ALA B C 1
ATOM 5605 O O . ALA B 1 238 ? 13.812 -30.172 -10.773 1 98.62 238 ALA B O 1
ATOM 5606 N N . ALA B 1 239 ? 15.141 -31.797 -11.547 1 98.69 239 ALA B N 1
ATOM 5607 C CA . ALA B 1 239 ? 14.375 -31.969 -12.781 1 98.69 239 ALA B CA 1
ATOM 5608 C C . ALA B 1 239 ? 12.922 -32.312 -12.477 1 98.69 239 ALA B C 1
ATOM 5610 O O . ALA B 1 239 ? 12.008 -31.75 -13.086 1 98.69 239 ALA B O 1
ATOM 5611 N N . LYS B 1 240 ? 12.766 -33.25 -11.57 1 98.38 240 LYS B N 1
ATOM 5612 C CA . LYS B 1 240 ? 11.43 -33.688 -11.188 1 98.38 240 LYS B CA 1
ATOM 5613 C C . LYS B 1 240 ? 10.594 -32.531 -10.641 1 98.38 240 LYS B C 1
ATOM 5615 O O . LYS B 1 240 ? 9.461 -32.344 -11.07 1 98.38 240 LYS B O 1
ATOM 5620 N N . ARG B 1 241 ? 11.148 -31.75 -9.734 1 98.5 241 ARG B N 1
ATOM 5621 C CA . ARG B 1 241 ? 10.43 -30.656 -9.078 1 98.5 241 ARG B CA 1
ATOM 5622 C C . ARG B 1 241 ? 10.227 -29.484 -10.031 1 98.5 241 ARG B C 1
ATOM 5624 O O . ARG B 1 241 ? 9.219 -28.781 -9.953 1 98.5 241 ARG B O 1
ATOM 5631 N N . ILE B 1 242 ? 11.148 -29.234 -10.945 1 98.81 242 ILE B N 1
ATOM 5632 C CA . ILE B 1 242 ? 11.008 -28.188 -11.953 1 98.81 242 ILE B CA 1
ATOM 5633 C C . ILE B 1 242 ? 9.883 -28.547 -12.914 1 98.81 242 ILE B C 1
ATOM 5635 O O . ILE B 1 242 ? 9.016 -27.719 -13.195 1 98.81 242 ILE B O 1
ATOM 5639 N N . LEU B 1 243 ? 9.844 -29.812 -13.398 1 98.62 243 LEU B N 1
ATOM 5640 C CA . LEU B 1 243 ? 8.789 -30.219 -14.32 1 98.62 243 LEU B CA 1
ATOM 5641 C C . LEU B 1 243 ? 7.434 -30.219 -13.625 1 98.62 243 LEU B C 1
ATOM 5643 O O . LEU B 1 243 ? 6.414 -29.906 -14.234 1 98.62 243 LEU B O 1
ATOM 5647 N N . TYR B 1 244 ? 7.461 -30.656 -12.383 1 98.06 244 TYR B N 1
ATOM 5648 C CA . TYR B 1 244 ? 6.23 -30.578 -11.602 1 98.06 244 TYR B CA 1
ATOM 5649 C C . TYR B 1 244 ? 5.656 -29.172 -11.625 1 98.06 244 TYR B C 1
ATOM 5651 O O . TYR B 1 244 ? 4.465 -28.969 -11.867 1 98.06 244 TYR B O 1
ATOM 5659 N N . GLY B 1 245 ? 6.484 -28.141 -11.359 1 98.19 245 GLY B N 1
ATOM 5660 C CA . GLY B 1 245 ? 6.047 -26.766 -11.414 1 98.19 245 GLY B CA 1
ATOM 5661 C C . GLY B 1 245 ? 5.562 -26.344 -12.789 1 98.19 245 GLY B C 1
ATOM 5662 O O . GLY B 1 245 ? 4.59 -25.594 -12.914 1 98.19 245 GLY B O 1
ATOM 5663 N N . LYS B 1 246 ? 6.184 -26.828 -13.828 1 98.44 246 LYS B N 1
ATOM 5664 C CA . LYS B 1 246 ? 5.914 -26.375 -15.188 1 98.44 246 LYS B CA 1
ATOM 5665 C C . LYS B 1 246 ? 4.617 -26.984 -15.719 1 98.44 246 LYS B C 1
ATOM 5667 O O . LYS B 1 246 ? 3.896 -26.344 -16.484 1 98.44 246 LYS B O 1
ATOM 5672 N N . VAL B 1 247 ? 4.266 -28.172 -15.242 1 97.56 247 VAL B N 1
ATOM 5673 C CA . VAL B 1 247 ? 3.148 -28.891 -15.852 1 97.56 247 VAL B CA 1
ATOM 5674 C C . VAL B 1 247 ? 1.832 -28.375 -15.273 1 97.56 247 VAL B C 1
ATOM 5676 O O . VAL B 1 247 ? 0.758 -28.656 -15.805 1 97.56 247 VAL B O 1
ATOM 5679 N N . GLN B 1 248 ? 1.904 -27.609 -14.156 1 97.38 248 GLN B N 1
ATOM 5680 C CA . GLN B 1 248 ? 0.678 -27.125 -13.531 1 97.38 248 GLN B CA 1
ATOM 5681 C C . GLN B 1 248 ? -0.139 -26.266 -14.5 1 97.38 248 GLN B C 1
ATOM 5683 O O . GLN B 1 248 ? 0.376 -25.312 -15.078 1 97.38 248 GLN B O 1
ATOM 5688 N N . ASN B 1 249 ? -1.383 -26.625 -14.672 1 98.06 249 ASN B N 1
ATOM 5689 C CA . ASN B 1 249 ? -2.309 -25.953 -15.586 1 98.06 249 ASN B CA 1
ATOM 5690 C C . ASN B 1 249 ? -1.697 -25.781 -16.969 1 98.06 249 ASN B C 1
ATOM 5692 O O . ASN B 1 249 ? -1.856 -24.734 -17.594 1 98.06 249 ASN B O 1
ATOM 5696 N N . VAL B 1 250 ? -0.925 -26.766 -17.406 1 97.69 250 VAL B N 1
ATOM 5697 C CA . VAL B 1 250 ? -0.277 -26.797 -18.719 1 97.69 250 VAL B CA 1
ATOM 5698 C C . VAL B 1 250 ? 0.615 -25.562 -18.875 1 97.69 250 VAL B C 1
ATOM 5700 O O . VAL B 1 250 ? 0.588 -24.906 -19.906 1 97.69 250 VAL B O 1
ATOM 5703 N N . GLY B 1 251 ? 1.258 -25.172 -17.828 1 97.81 251 GLY B N 1
ATOM 5704 C CA . GLY B 1 251 ? 2.217 -24.078 -17.828 1 97.81 251 GLY B CA 1
ATOM 5705 C C . GLY B 1 251 ? 1.561 -22.719 -17.766 1 97.81 251 GLY B C 1
ATOM 5706 O O . GLY B 1 251 ? 2.248 -21.688 -17.75 1 97.81 251 GLY B O 1
ATOM 5707 N N . GLN B 1 252 ? 0.208 -22.625 -17.734 1 97.94 252 GLN B N 1
ATOM 5708 C CA . GLN B 1 252 ? -0.518 -21.359 -17.656 1 97.94 252 GLN B CA 1
ATOM 5709 C C . GLN B 1 252 ? -0.639 -20.875 -16.219 1 97.94 252 GLN B C 1
ATOM 5711 O O . GLN B 1 252 ? -1.748 -20.719 -15.703 1 97.94 252 GLN B O 1
ATOM 5716 N N . LEU B 1 253 ? 0.49 -20.625 -15.617 1 97.06 253 LEU B N 1
ATOM 5717 C CA . LEU B 1 253 ? 0.635 -20.25 -14.219 1 97.06 253 LEU B CA 1
ATOM 5718 C C . LEU B 1 253 ? 1.691 -19.172 -14.047 1 97.06 253 LEU B C 1
ATOM 5720 O O . LEU B 1 253 ? 2.822 -19.312 -14.516 1 97.06 253 LEU B O 1
ATOM 5724 N N . CYS B 1 254 ? 1.359 -18.125 -13.367 1 95.75 254 CYS B N 1
ATOM 5725 C CA . CYS B 1 254 ? 2.201 -16.938 -13.273 1 95.75 254 CYS B CA 1
ATOM 5726 C C . CYS B 1 254 ? 3.498 -17.25 -12.539 1 95.75 254 CYS B C 1
ATOM 5728 O O . CYS B 1 254 ? 4.527 -16.609 -12.789 1 95.75 254 CYS B O 1
ATOM 5730 N N . VAL B 1 255 ? 3.482 -18.25 -11.602 1 96.94 255 VAL B N 1
ATOM 5731 C CA . VAL B 1 255 ? 4.691 -18.578 -10.859 1 96.94 255 VAL B CA 1
ATOM 5732 C C . VAL B 1 255 ? 5.355 -19.812 -11.469 1 96.94 255 VAL B C 1
ATOM 5734 O O . VAL B 1 255 ? 6.199 -20.453 -10.836 1 96.94 255 VAL B O 1
ATOM 5737 N N . SER B 1 256 ? 4.984 -20.203 -12.633 1 97.75 256 SER B N 1
ATOM 5738 C CA . SER B 1 256 ? 5.578 -21.344 -13.305 1 97.75 256 SER B CA 1
ATOM 5739 C C . SER B 1 256 ? 7.066 -21.125 -13.562 1 97.75 256 SER B C 1
ATOM 5741 O O . SER B 1 256 ? 7.488 -20.031 -13.914 1 97.75 256 SER B O 1
ATOM 5743 N N . PRO B 1 257 ? 7.918 -22.219 -13.328 1 98.38 257 PRO B N 1
ATOM 5744 C CA . PRO B 1 257 ? 9.266 -22.094 -13.875 1 98.38 257 PRO B CA 1
ATOM 5745 C C . PRO B 1 257 ? 9.273 -21.672 -15.344 1 98.38 257 PRO B C 1
ATOM 5747 O O . PRO B 1 257 ? 8.836 -22.438 -16.203 1 98.38 257 PRO B O 1
ATOM 5750 N N . ASP B 1 258 ? 9.828 -20.531 -15.57 1 98.44 258 ASP B N 1
ATOM 5751 C CA . ASP B 1 258 ? 9.695 -19.969 -16.906 1 98.44 258 ASP B CA 1
ATOM 5752 C C . ASP B 1 258 ? 10.922 -20.297 -17.766 1 98.44 258 ASP B C 1
ATOM 5754 O O . ASP B 1 258 ? 10.797 -20.516 -18.969 1 98.44 258 ASP B O 1
ATOM 5758 N N . TYR B 1 259 ? 12.117 -20.281 -17.203 1 98.81 259 TYR B N 1
ATOM 5759 C CA . TYR B 1 259 ? 13.344 -20.719 -17.844 1 98.81 259 TYR B CA 1
ATOM 5760 C C . TYR B 1 259 ? 14.352 -21.219 -16.812 1 98.81 259 TYR B C 1
ATOM 5762 O O . TYR B 1 259 ? 14.32 -20.812 -15.648 1 98.81 259 TYR B O 1
ATOM 5770 N N . VAL B 1 260 ? 15.234 -22.109 -17.266 1 98.88 260 VAL B N 1
ATOM 5771 C CA . VAL B 1 260 ? 16.188 -22.75 -16.375 1 98.88 260 VAL B CA 1
ATOM 5772 C C . VAL B 1 260 ? 17.609 -22.375 -16.766 1 98.88 260 VAL B C 1
ATOM 5774 O O . VAL B 1 260 ? 17.984 -22.453 -17.938 1 98.88 260 VAL B O 1
ATOM 5777 N N . LEU B 1 261 ? 18.344 -21.875 -15.805 1 98.94 261 LEU B N 1
ATOM 5778 C CA . LEU B 1 261 ? 19.766 -21.578 -15.953 1 98.94 261 LEU B CA 1
ATOM 5779 C C . LEU B 1 261 ? 20.609 -22.703 -15.352 1 98.94 261 LEU B C 1
ATOM 5781 O O . LEU B 1 261 ? 20.562 -22.938 -14.141 1 98.94 261 LEU B O 1
ATOM 5785 N N . VAL B 1 262 ? 21.391 -23.359 -16.188 1 98.75 262 VAL B N 1
ATOM 5786 C CA . VAL B 1 262 ? 22.109 -24.547 -15.766 1 98.75 262 VAL B CA 1
ATOM 5787 C C . VAL B 1 262 ? 23.594 -24.422 -16.109 1 98.75 262 VAL B C 1
ATOM 5789 O O . VAL B 1 262 ? 23.938 -24.172 -17.266 1 98.75 262 VAL B O 1
ATOM 5792 N N . PRO B 1 263 ? 24.469 -24.547 -15.148 1 98.56 263 PRO B N 1
ATOM 5793 C CA . PRO B 1 263 ? 25.906 -24.531 -15.43 1 98.56 263 PRO B CA 1
ATOM 5794 C C . PRO B 1 263 ? 26.328 -25.594 -16.438 1 98.56 263 PRO B C 1
ATOM 5796 O O . PRO B 1 263 ? 25.812 -26.719 -16.406 1 98.56 263 PRO B O 1
ATOM 5799 N N . ARG B 1 264 ? 27.328 -25.234 -17.219 1 97.75 264 ARG B N 1
ATOM 5800 C CA . ARG B 1 264 ? 27.828 -26.094 -18.281 1 97.75 264 ARG B CA 1
ATOM 5801 C C . ARG B 1 264 ? 28.281 -27.438 -17.734 1 97.75 264 ARG B C 1
ATOM 5803 O O . ARG B 1 264 ? 28.109 -28.469 -18.375 1 97.75 264 ARG B O 1
ATOM 5810 N N . SER B 1 265 ? 28.812 -27.484 -16.578 1 97.94 265 SER B N 1
ATOM 5811 C CA . SER B 1 265 ? 29.406 -28.672 -15.977 1 97.94 265 SER B CA 1
ATOM 5812 C C . SER B 1 265 ? 28.359 -29.75 -15.711 1 97.94 265 SER B C 1
ATOM 5814 O O . SER B 1 265 ? 28.688 -30.938 -15.602 1 97.94 265 SER B O 1
ATOM 5816 N N . VAL B 1 266 ? 27.078 -29.375 -15.602 1 98.06 266 VAL B N 1
ATOM 5817 C CA . VAL B 1 266 ? 26.047 -30.359 -15.273 1 98.06 266 VAL B CA 1
ATOM 5818 C C . VAL B 1 266 ? 24.906 -30.281 -16.281 1 98.06 266 VAL B C 1
ATOM 5820 O O . VAL B 1 266 ? 23.812 -30.812 -16.047 1 98.06 266 VAL B O 1
ATOM 5823 N N . TYR B 1 267 ? 25.125 -29.562 -17.344 1 97.88 267 TYR B N 1
ATOM 5824 C CA . TYR B 1 267 ? 24.094 -29.328 -18.359 1 97.88 267 TYR B CA 1
ATOM 5825 C C . TYR B 1 267 ? 23.562 -30.641 -18.906 1 97.88 267 TYR B C 1
ATOM 5827 O O . TYR B 1 267 ? 22.344 -30.891 -18.891 1 97.88 267 TYR B O 1
ATOM 5835 N N . LYS B 1 268 ? 24.391 -31.531 -19.391 1 97.75 268 LYS B N 1
ATOM 5836 C CA . LYS B 1 268 ? 24 -32.781 -20.031 1 97.75 268 LYS B CA 1
ATOM 5837 C C . LYS B 1 268 ? 23.281 -33.719 -19.047 1 97.75 268 LYS B C 1
ATOM 5839 O O . LYS B 1 268 ? 22.188 -34.188 -19.344 1 97.75 268 LYS B O 1
ATOM 5844 N N . PRO B 1 269 ? 23.906 -33.938 -17.859 1 98.31 269 PRO B N 1
ATOM 5845 C CA . PRO B 1 269 ? 23.188 -34.781 -16.906 1 98.31 269 PRO B CA 1
ATOM 5846 C C . PRO B 1 269 ? 21.828 -34.219 -16.516 1 98.31 269 PRO B C 1
ATOM 5848 O O . PRO B 1 269 ? 20.891 -34.969 -16.266 1 98.31 269 PRO B O 1
ATOM 5851 N N . PHE B 1 270 ? 21.734 -32.938 -16.422 1 98.56 270 PHE B N 1
ATOM 5852 C CA . PHE B 1 270 ? 20.453 -32.312 -16.094 1 98.56 270 PHE B CA 1
ATOM 5853 C C . PHE B 1 270 ? 19.422 -32.594 -17.188 1 98.56 270 PHE B C 1
ATOM 5855 O O . PHE B 1 270 ? 18.281 -32.938 -16.906 1 98.56 270 PHE B O 1
ATOM 5862 N N . VAL B 1 271 ? 19.797 -32.438 -18.438 1 98.25 271 VAL B N 1
ATOM 5863 C CA . VAL B 1 271 ? 18.906 -32.688 -19.578 1 98.25 271 VAL B CA 1
ATOM 5864 C C . VAL B 1 271 ? 18.438 -34.125 -19.562 1 98.25 271 VAL B C 1
ATOM 5866 O O . VAL B 1 271 ? 17.266 -34.406 -19.812 1 98.25 271 VAL B O 1
ATOM 5869 N N . GLU B 1 272 ? 19.359 -35.031 -19.266 1 98.31 272 GLU B N 1
ATOM 5870 C CA . GLU B 1 272 ? 18.984 -36.438 -19.203 1 98.31 272 GLU B CA 1
ATOM 5871 C C . GLU B 1 272 ? 18 -36.688 -18.062 1 98.31 272 GLU B C 1
ATOM 5873 O O . GLU B 1 272 ? 17.078 -37.5 -18.203 1 98.31 272 GLU B O 1
ATOM 5878 N N . ALA B 1 273 ? 18.25 -36.031 -16.969 1 98.62 273 ALA B N 1
ATOM 5879 C CA . ALA B 1 273 ? 17.312 -36.125 -15.844 1 98.62 273 ALA B CA 1
ATOM 5880 C C . ALA B 1 273 ? 15.93 -35.656 -16.234 1 98.62 273 ALA B C 1
ATOM 5882 O O . ALA B 1 273 ? 14.914 -36.219 -15.844 1 98.62 273 ALA B O 1
ATOM 5883 N N . LEU B 1 274 ? 15.836 -34.594 -17.016 1 98.56 274 LEU B N 1
ATOM 5884 C CA . LEU B 1 274 ? 14.562 -34.062 -17.484 1 98.56 274 LEU B CA 1
ATOM 5885 C C . LEU B 1 274 ? 13.852 -35.062 -18.375 1 98.56 274 LEU B C 1
ATOM 5887 O O . LEU B 1 274 ? 12.641 -35.25 -18.25 1 98.56 274 LEU B O 1
ATOM 5891 N N . LYS B 1 275 ? 14.633 -35.688 -19.25 1 98.06 275 LYS B N 1
ATOM 5892 C CA . LYS B 1 275 ? 14.062 -36.719 -20.141 1 98.06 275 LYS B CA 1
ATOM 5893 C C . LYS B 1 275 ? 13.461 -37.875 -19.344 1 98.06 275 LYS B C 1
ATOM 5895 O O . LYS B 1 275 ? 12.359 -38.344 -19.656 1 98.06 275 LYS B O 1
ATOM 5900 N N . LYS B 1 276 ? 14.234 -38.25 -18.375 1 98.12 276 LYS B N 1
ATOM 5901 C CA . LYS B 1 276 ? 13.773 -39.344 -17.531 1 98.12 276 LYS B CA 1
ATOM 5902 C C . LYS B 1 276 ? 12.477 -38.969 -16.797 1 98.12 276 LYS B C 1
ATOM 5904 O O . LYS B 1 276 ? 11.523 -39.75 -16.781 1 98.12 276 LYS B O 1
ATOM 5909 N N . THR B 1 277 ? 12.461 -37.844 -16.203 1 98.12 277 THR B N 1
ATOM 5910 C CA . THR B 1 277 ? 11.289 -37.375 -15.477 1 98.12 277 THR B CA 1
ATOM 5911 C C . THR B 1 277 ? 10.102 -37.188 -16.422 1 98.12 277 THR B C 1
ATOM 5913 O O . THR B 1 277 ? 8.977 -37.562 -16.094 1 98.12 277 THR B O 1
ATOM 5916 N N . TYR B 1 278 ? 10.344 -36.625 -17.578 1 97.94 278 TYR B N 1
ATOM 5917 C CA . TYR B 1 278 ? 9.305 -36.438 -18.594 1 97.94 278 TYR B CA 1
ATOM 5918 C C . TYR B 1 278 ? 8.633 -37.75 -18.922 1 97.94 278 TYR B C 1
ATOM 5920 O O . TYR B 1 278 ? 7.402 -37.844 -18.969 1 97.94 278 TYR B O 1
ATOM 5928 N N . ALA B 1 279 ? 9.414 -38.75 -19.125 1 97.19 279 ALA B N 1
ATOM 5929 C CA . ALA B 1 279 ? 8.891 -40.094 -19.469 1 97.19 279 ALA B CA 1
ATOM 5930 C C . ALA B 1 279 ? 8.031 -40.625 -18.344 1 97.19 279 ALA B C 1
ATOM 5932 O O . ALA B 1 279 ? 7.043 -41.344 -18.578 1 97.19 279 ALA B O 1
ATOM 5933 N N . SER B 1 280 ? 8.445 -40.344 -17.156 1 96.31 280 SER B N 1
ATOM 5934 C CA . SER B 1 280 ? 7.684 -40.812 -16 1 96.31 280 SER B CA 1
ATOM 5935 C C . SER B 1 280 ? 6.352 -40.062 -15.891 1 96.31 280 SER B C 1
ATOM 5937 O O . SER B 1 280 ? 5.344 -40.656 -15.492 1 96.31 280 SER B O 1
ATOM 5939 N N . PHE B 1 281 ? 6.316 -38.781 -16.172 1 96.69 281 PHE B N 1
ATOM 5940 C CA . PHE B 1 281 ? 5.105 -37.969 -16.094 1 96.69 281 PHE B CA 1
ATOM 5941 C C . PHE B 1 281 ? 4.133 -38.344 -17.203 1 96.69 281 PHE B C 1
ATOM 5943 O O . PHE B 1 281 ? 2.914 -38.25 -17.016 1 96.69 281 PHE B O 1
ATOM 5950 N N . PHE B 1 282 ? 4.727 -38.688 -18.312 1 95.62 282 PHE B N 1
ATOM 5951 C CA . PHE B 1 282 ? 3.928 -39 -19.5 1 95.62 282 PHE B CA 1
ATOM 5952 C C . PHE B 1 282 ? 4.289 -40.375 -20.062 1 95.62 282 PHE B C 1
ATOM 5954 O O . PHE B 1 282 ? 4.895 -40.469 -21.141 1 95.62 282 PHE B O 1
ATOM 5961 N N . PRO B 1 283 ? 3.77 -41.375 -19.422 1 91.75 283 PRO B N 1
ATOM 5962 C CA . PRO B 1 283 ? 4.047 -42.688 -19.969 1 91.75 283 PRO B CA 1
ATOM 5963 C C . PRO B 1 283 ? 3.521 -42.875 -21.391 1 91.75 283 PRO B C 1
ATOM 5965 O O . PRO B 1 283 ? 4.051 -43.688 -22.156 1 91.75 283 PRO B O 1
ATOM 5968 N N . THR B 1 284 ? 2.453 -42.125 -21.625 1 89.94 284 THR B N 1
ATOM 5969 C CA . THR B 1 284 ? 1.959 -41.969 -23 1 89.94 284 THR B CA 1
ATOM 5970 C C . THR B 1 284 ? 2.059 -40.531 -23.453 1 89.94 284 THR B C 1
ATOM 5972 O O . THR B 1 284 ? 2.133 -39.625 -22.641 1 89.94 284 THR B O 1
ATOM 5975 N N . ASP B 1 285 ? 2.051 -40.406 -24.688 1 91.69 285 ASP B N 1
ATOM 5976 C CA . ASP B 1 285 ? 2.107 -39.062 -25.25 1 91.69 285 ASP B CA 1
ATOM 5977 C C . ASP B 1 285 ? 1.028 -38.188 -24.641 1 91.69 285 ASP B C 1
ATOM 5979 O O . ASP B 1 285 ? -0.13 -38.594 -24.531 1 91.69 285 ASP B O 1
ATOM 5983 N N . PRO B 1 286 ? 1.487 -37.031 -24.172 1 92.69 286 PRO B N 1
ATOM 5984 C CA . PRO B 1 286 ? 0.5 -36.125 -23.578 1 92.69 286 PRO B CA 1
ATOM 5985 C C . PRO B 1 286 ? -0.641 -35.781 -24.531 1 92.69 286 PRO B C 1
ATOM 5987 O O . PRO B 1 286 ? -1.739 -35.438 -24.094 1 92.69 286 PRO B O 1
ATOM 5990 N N . LEU B 1 287 ? -0.407 -35.875 -25.766 1 95.38 287 LEU B N 1
ATOM 5991 C CA . LEU B 1 287 ? -1.426 -35.469 -26.734 1 95.38 287 LEU B CA 1
ATOM 5992 C C . LEU B 1 287 ? -2.262 -36.688 -27.156 1 95.38 287 LEU B C 1
ATOM 5994 O O . LEU B 1 287 ? -3.184 -36.562 -27.969 1 95.38 287 LEU B O 1
ATOM 5998 N N . ASP B 1 288 ? -1.902 -37.781 -26.531 1 93.81 288 ASP B N 1
ATOM 5999 C CA . ASP B 1 288 ? -2.721 -38.969 -26.797 1 93.81 288 ASP B CA 1
ATOM 6000 C C . ASP B 1 288 ? -4.184 -38.688 -26.422 1 93.81 288 ASP B C 1
ATOM 6002 O O . ASP B 1 288 ? -4.477 -37.938 -25.5 1 93.81 288 ASP B O 1
ATOM 6006 N N . LYS B 1 289 ? -5.066 -39.375 -27.125 1 89 289 LYS B N 1
ATOM 6007 C CA . LYS B 1 289 ? -6.5 -39.156 -26.938 1 89 289 LYS B CA 1
ATOM 6008 C C . LYS B 1 289 ? -6.918 -39.5 -25.516 1 89 289 LYS B C 1
ATOM 6010 O O . LYS B 1 289 ? -7.859 -38.906 -24.984 1 89 289 LYS B O 1
ATOM 6015 N N . GLU B 1 290 ? -6.223 -40.406 -24.906 1 86.94 290 GLU B N 1
ATOM 6016 C CA . GLU B 1 290 ? -6.602 -40.875 -23.578 1 86.94 290 GLU B CA 1
ATOM 6017 C C . GLU B 1 290 ? -5.816 -40.125 -22.5 1 86.94 290 GLU B C 1
ATOM 6019 O O . GLU B 1 290 ? -6.055 -40.312 -21.312 1 86.94 290 GLU B O 1
ATOM 6024 N N . SER B 1 291 ? -4.977 -39.25 -22.953 1 89.06 291 SER B N 1
ATOM 6025 C CA . SER B 1 291 ? -4.145 -38.531 -22 1 89.06 291 SER B CA 1
ATOM 6026 C C . SER B 1 291 ? -4.961 -37.531 -21.203 1 89.06 291 SER B C 1
ATOM 6028 O O . SER B 1 291 ? -5.855 -36.875 -21.75 1 89.06 291 SER B O 1
ATOM 6030 N N . LYS B 1 292 ? -4.715 -37.438 -19.891 1 90.31 292 LYS B N 1
ATOM 6031 C CA . LYS B 1 292 ? -5.352 -36.469 -19 1 90.31 292 LYS B CA 1
ATOM 6032 C C . LYS B 1 292 ? -4.543 -35.156 -18.938 1 90.31 292 LYS B C 1
ATOM 6034 O O . LYS B 1 292 ? -4.191 -34.719 -17.844 1 90.31 292 LYS B O 1
ATOM 6039 N N . TRP B 1 293 ? -4.164 -34.656 -20.031 1 95.12 293 TRP B N 1
ATOM 6040 C CA . TRP B 1 293 ? -3.422 -33.406 -20.203 1 95.12 293 TRP B CA 1
ATOM 6041 C C . TRP B 1 293 ? -4.359 -32.281 -20.594 1 95.12 293 TRP B C 1
ATOM 6043 O O . TRP B 1 293 ? -5.301 -32.469 -21.359 1 95.12 293 TRP B O 1
ATOM 6053 N N . GLY B 1 294 ? -4.219 -31.125 -20 1 96.31 294 GLY B N 1
ATOM 6054 C CA . GLY B 1 294 ? -5.109 -29.984 -20.219 1 96.31 294 GLY B CA 1
ATOM 6055 C C . GLY B 1 294 ? -4.895 -29.312 -21.562 1 96.31 294 GLY B C 1
ATOM 6056 O O . GLY B 1 294 ? -4.227 -29.859 -22.438 1 96.31 294 GLY B O 1
ATOM 6057 N N . LYS B 1 295 ? -5.562 -28.156 -21.75 1 97.5 295 LYS B N 1
ATOM 6058 C CA . LYS B 1 295 ? -5.5 -27.406 -23 1 97.5 295 LYS B CA 1
ATOM 6059 C C . LYS B 1 295 ? -5.145 -25.953 -22.75 1 97.5 295 LYS B C 1
ATOM 6061 O O . LYS B 1 295 ? -5.227 -25.469 -21.609 1 97.5 295 LYS B O 1
ATOM 6066 N N . ILE B 1 296 ? -4.668 -25.297 -23.75 1 98.25 296 ILE B N 1
ATOM 6067 C CA . ILE B 1 296 ? -4.512 -23.844 -23.719 1 98.25 296 ILE B CA 1
ATOM 6068 C C . ILE B 1 296 ? -5.887 -23.172 -23.734 1 98.25 296 ILE B C 1
ATOM 6070 O O . ILE B 1 296 ? -6.789 -23.625 -24.453 1 98.25 296 ILE B O 1
ATOM 6074 N N . VAL B 1 297 ? -6.145 -22.188 -23 1 97.81 297 VAL B N 1
ATOM 6075 C CA . VAL B 1 297 ? -7.438 -21.656 -22.578 1 97.81 297 VAL B CA 1
ATOM 6076 C C . VAL B 1 297 ? -8.273 -21.297 -23.812 1 97.81 297 VAL B C 1
ATOM 6078 O O . VAL B 1 297 ? -9.484 -21.5 -23.828 1 97.81 297 VAL B O 1
ATOM 6081 N N . ASN B 1 298 ? -7.637 -20.672 -24.797 1 97.12 298 ASN B N 1
ATOM 6082 C CA . ASN B 1 298 ? -8.352 -20.25 -26 1 97.12 298 ASN B CA 1
ATOM 6083 C C . ASN B 1 298 ? -7.426 -20.141 -27.203 1 97.12 298 ASN B C 1
ATOM 6085 O O . ASN B 1 298 ? -6.219 -20.359 -27.094 1 97.12 298 ASN B O 1
ATOM 6089 N N . GLU B 1 299 ? -7.977 -19.812 -28.312 1 97.69 299 GLU B N 1
ATOM 6090 C CA . GLU B 1 299 ? -7.273 -19.875 -29.594 1 97.69 299 GLU B CA 1
ATOM 6091 C C . GLU B 1 299 ? -6.156 -18.844 -29.656 1 97.69 299 GLU B C 1
ATOM 6093 O O . GLU B 1 299 ? -5.043 -19.141 -30.078 1 97.69 299 GLU B O 1
ATOM 6098 N N . PRO B 1 300 ? -6.391 -17.609 -29.234 1 97.06 300 PRO B N 1
ATOM 6099 C CA . PRO B 1 300 ? -5.297 -16.625 -29.312 1 97.06 300 PRO B CA 1
ATOM 6100 C C . PRO B 1 300 ? -4.082 -17.047 -28.484 1 97.06 300 PRO B C 1
ATOM 6102 O O . PRO B 1 300 ? -2.947 -16.953 -28.953 1 97.06 300 PRO B O 1
ATOM 6105 N N . ASN B 1 301 ? -4.301 -17.5 -27.297 1 97.44 301 ASN B N 1
ATOM 6106 C CA . ASN B 1 301 ? -3.195 -17.953 -26.469 1 97.44 301 ASN B CA 1
ATOM 6107 C C . ASN B 1 301 ? -2.531 -19.203 -27.047 1 97.44 301 ASN B C 1
ATOM 6109 O O . ASN B 1 301 ? -1.312 -19.359 -26.953 1 97.44 301 ASN B O 1
ATOM 6113 N N . TYR B 1 302 ? -3.373 -20.062 -27.609 1 98.31 302 TYR B N 1
ATOM 6114 C CA . TYR B 1 302 ? -2.863 -21.281 -28.25 1 98.31 302 TYR B CA 1
ATOM 6115 C C . TYR B 1 302 ? -1.923 -20.922 -29.406 1 98.31 302 TYR B C 1
ATOM 6117 O O . TYR B 1 302 ? -0.814 -21.453 -29.5 1 98.31 302 TYR B O 1
ATOM 6125 N N . ARG B 1 303 ? -2.318 -19.984 -30.219 1 98.38 303 ARG B N 1
ATOM 6126 C CA . ARG B 1 303 ? -1.505 -19.562 -31.344 1 98.38 303 ARG B CA 1
ATOM 6127 C C . ARG B 1 303 ? -0.201 -18.922 -30.891 1 98.38 303 ARG B C 1
ATOM 6129 O O . ARG B 1 303 ? 0.851 -19.141 -31.484 1 98.38 303 ARG B O 1
ATOM 6136 N N . ARG B 1 304 ? -0.306 -18.188 -29.859 1 97.88 304 ARG B N 1
ATOM 6137 C CA . ARG B 1 304 ? 0.888 -17.562 -29.312 1 97.88 304 ARG B CA 1
ATOM 6138 C C . ARG B 1 304 ? 1.893 -18.609 -28.844 1 97.88 304 ARG B C 1
ATOM 6140 O O . ARG B 1 304 ? 3.074 -18.531 -29.188 1 97.88 304 ARG B O 1
ATOM 6147 N N . VAL B 1 305 ? 1.437 -19.562 -28.078 1 98.38 305 VAL B N 1
ATOM 6148 C CA . VAL B 1 305 ? 2.303 -20.594 -27.516 1 98.38 305 VAL B CA 1
ATOM 6149 C C . VAL B 1 305 ? 2.9 -21.438 -28.641 1 98.38 305 VAL B C 1
ATOM 6151 O O . VAL B 1 305 ? 4.102 -21.703 -28.641 1 98.38 305 VAL B O 1
ATOM 6154 N N . LYS B 1 306 ? 2.041 -21.844 -29.531 1 98.31 306 LYS B N 1
ATOM 6155 C CA . LYS B 1 306 ? 2.506 -22.578 -30.703 1 98.31 306 LYS B CA 1
ATOM 6156 C C . LYS B 1 306 ? 3.561 -21.797 -31.469 1 98.31 306 LYS B C 1
ATOM 6158 O O . LYS B 1 306 ? 4.594 -22.344 -31.859 1 98.31 306 LYS B O 1
ATOM 6163 N N . GLY B 1 307 ? 3.309 -20.516 -31.688 1 98.44 307 GLY B N 1
ATOM 6164 C CA . GLY B 1 307 ? 4.234 -19.641 -32.375 1 98.44 307 GLY B CA 1
ATOM 6165 C C . GLY B 1 307 ? 5.598 -19.562 -31.734 1 98.44 307 GLY B C 1
ATOM 6166 O O . GLY B 1 307 ? 6.625 -19.516 -32.406 1 98.44 307 GLY B O 1
ATOM 6167 N N . LEU B 1 308 ? 5.668 -19.562 -30.438 1 98.56 308 LEU B N 1
ATOM 6168 C CA . LEU B 1 308 ? 6.922 -19.516 -29.703 1 98.56 308 LEU B CA 1
ATOM 6169 C C . LEU B 1 308 ? 7.77 -20.766 -29.984 1 98.56 308 LEU B C 1
ATOM 6171 O O . LEU B 1 308 ? 8.992 -20.656 -30.125 1 98.56 308 LEU B O 1
ATOM 6175 N N . ILE B 1 309 ? 7.125 -21.922 -30.047 1 98.5 309 ILE B N 1
ATOM 6176 C CA . ILE B 1 309 ? 7.828 -23.172 -30.297 1 98.5 309 ILE B CA 1
ATOM 6177 C C . ILE B 1 309 ? 8.352 -23.172 -31.734 1 98.5 309 ILE B C 1
ATOM 6179 O O . ILE B 1 309 ? 9.461 -23.641 -32 1 98.5 309 ILE B O 1
ATOM 6183 N N . GLU B 1 310 ? 7.598 -22.609 -32.594 1 98.19 310 GLU B N 1
ATOM 6184 C CA . GLU B 1 310 ? 7.98 -22.562 -34 1 98.19 310 GLU B CA 1
ATOM 6185 C C . GLU B 1 310 ? 9.117 -21.578 -34.25 1 98.19 310 GLU B C 1
ATOM 6187 O O . GLU B 1 310 ? 9.945 -21.781 -35.125 1 98.19 310 GLU B O 1
ATOM 6192 N N . GLU B 1 311 ? 9.203 -20.594 -33.438 1 98.25 311 GLU B N 1
ATOM 6193 C CA . GLU B 1 311 ? 10.102 -19.469 -33.719 1 98.25 311 GLU B CA 1
ATOM 6194 C C . GLU B 1 311 ? 11.422 -19.641 -32.969 1 98.25 311 GLU B C 1
ATOM 6196 O O . GLU B 1 311 ? 12.414 -18.969 -33.281 1 98.25 311 GLU B O 1
ATOM 6201 N N . THR B 1 312 ? 11.414 -20.484 -31.938 1 98.5 312 THR B N 1
ATOM 6202 C CA . THR B 1 312 ? 12.633 -20.625 -31.141 1 98.5 312 THR B CA 1
ATOM 6203 C C . THR B 1 312 ? 13.789 -21.109 -32 1 98.5 312 THR B C 1
ATOM 6205 O O . THR B 1 312 ? 13.578 -21.844 -32.969 1 98.5 312 THR B O 1
ATOM 6208 N N . LYS B 1 313 ? 15.008 -20.656 -31.672 1 98.31 313 LYS B N 1
ATOM 6209 C CA . LYS B 1 313 ? 16.219 -21.094 -32.344 1 98.31 313 LYS B CA 1
ATOM 6210 C C . LYS B 1 313 ? 16.922 -22.203 -31.578 1 98.31 313 LYS B C 1
ATOM 6212 O O . LYS B 1 313 ? 17.938 -22.734 -32.031 1 98.31 313 LYS B O 1
ATOM 6217 N N . GLY B 1 314 ? 16.375 -22.516 -30.391 1 98.19 314 GLY B N 1
ATOM 6218 C CA . GLY B 1 314 ? 16.906 -23.625 -29.625 1 98.19 314 GLY B CA 1
ATOM 6219 C C . GLY B 1 314 ? 16.516 -24.984 -30.172 1 98.19 314 GLY B C 1
ATOM 6220 O O . GLY B 1 314 ? 15.836 -25.062 -31.203 1 98.19 314 GLY B O 1
ATOM 6221 N N . ASP B 1 315 ? 17 -26.016 -29.516 1 98.19 315 ASP B N 1
ATOM 6222 C CA . ASP B 1 315 ? 16.719 -27.391 -29.938 1 98.19 315 ASP B CA 1
ATOM 6223 C C . ASP B 1 315 ? 15.57 -27.984 -29.125 1 98.19 315 ASP B C 1
ATOM 6225 O O . ASP B 1 315 ? 15.68 -28.156 -27.906 1 98.19 315 ASP B O 1
ATOM 6229 N N . VAL B 1 316 ? 14.469 -28.25 -29.766 1 98.56 316 VAL B N 1
ATOM 6230 C CA . VAL B 1 316 ? 13.375 -28.969 -29.109 1 98.56 316 VAL B CA 1
ATOM 6231 C C . VAL B 1 316 ? 13.797 -30.406 -28.812 1 98.56 316 VAL B C 1
ATOM 6233 O O . VAL B 1 316 ? 13.969 -31.203 -29.734 1 98.56 316 VAL B O 1
ATOM 6236 N N . ILE B 1 317 ? 13.906 -30.766 -27.594 1 97.94 317 ILE B N 1
ATOM 6237 C CA . ILE B 1 317 ? 14.445 -32.062 -27.25 1 97.94 317 ILE B CA 1
ATOM 6238 C C . ILE B 1 317 ? 13.336 -32.969 -26.688 1 97.94 317 ILE B C 1
ATOM 6240 O O . ILE B 1 317 ? 13.484 -34.188 -26.625 1 97.94 317 ILE B O 1
ATOM 6244 N N . LEU B 1 318 ? 12.305 -32.438 -26.219 1 97.5 318 LEU B N 1
ATOM 6245 C CA . LEU B 1 318 ? 11.094 -33.125 -25.781 1 97.5 318 LEU B CA 1
ATOM 6246 C C . LEU B 1 318 ? 9.852 -32.375 -26.25 1 97.5 318 LEU B C 1
ATOM 6248 O O . LEU B 1 318 ? 9.836 -31.141 -26.297 1 97.5 318 LEU B O 1
ATOM 6252 N N . GLY B 1 319 ? 8.758 -33.125 -26.578 1 97.31 319 GLY B N 1
ATOM 6253 C CA . GLY B 1 319 ? 7.516 -32.5 -27.016 1 97.31 319 GLY B CA 1
ATOM 6254 C C . GLY B 1 319 ? 7.602 -31.875 -28.391 1 97.31 319 GLY B C 1
ATOM 6255 O O . GLY B 1 319 ? 8.016 -32.531 -29.344 1 97.31 319 GLY B O 1
ATOM 6256 N N . GLY B 1 320 ? 7.258 -30.578 -28.516 1 97 320 GLY B N 1
ATOM 6257 C CA . GLY B 1 320 ? 7.309 -29.875 -29.797 1 97 320 GLY B CA 1
ATOM 6258 C C . GLY B 1 320 ? 6.141 -30.219 -30.703 1 97 320 GLY B C 1
ATOM 6259 O O . GLY B 1 320 ? 6.215 -30.016 -31.922 1 97 320 GLY B O 1
ATOM 6260 N N . LYS B 1 321 ? 5.121 -30.766 -30.094 1 96.88 321 LYS B N 1
ATOM 6261 C CA . LYS B 1 321 ? 3.928 -31.141 -30.844 1 96.88 321 LYS B CA 1
ATOM 6262 C C . LYS B 1 321 ? 2.688 -30.453 -30.266 1 96.88 321 LYS B C 1
ATOM 6264 O O . LYS B 1 321 ? 2.691 -30.016 -29.125 1 96.88 321 LYS B O 1
ATOM 6269 N N . TRP B 1 322 ? 1.704 -30.328 -31.062 1 97.75 322 TRP B N 1
ATOM 6270 C CA . TRP B 1 322 ? 0.457 -29.703 -30.625 1 97.75 322 TRP B CA 1
ATOM 6271 C C . TRP B 1 322 ? -0.735 -30.297 -31.359 1 97.75 322 TRP B C 1
ATOM 6273 O O . TRP B 1 322 ? -0.564 -31.047 -32.344 1 97.75 322 TRP B O 1
ATOM 6283 N N . ASP B 1 323 ? -1.862 -30.172 -30.859 1 97.44 323 ASP B N 1
ATOM 6284 C CA . ASP B 1 323 ? -3.15 -30.547 -31.438 1 97.44 323 ASP B CA 1
ATOM 6285 C C . ASP B 1 323 ? -4.039 -29.328 -31.656 1 97.44 323 ASP B C 1
ATOM 6287 O O . ASP B 1 323 ? -4.66 -28.828 -30.719 1 97.44 323 ASP B O 1
ATOM 6291 N N . ASP B 1 324 ? -4.23 -28.875 -32.875 1 96.94 324 ASP B N 1
ATOM 6292 C CA . ASP B 1 324 ? -4.945 -27.656 -33.219 1 96.94 324 ASP B CA 1
ATOM 6293 C C . ASP B 1 324 ? -6.426 -27.766 -32.875 1 96.94 324 ASP B C 1
ATOM 6295 O O . ASP B 1 324 ? -7.055 -26.766 -32.5 1 96.94 324 ASP B O 1
ATOM 6299 N N . THR B 1 325 ? -6.973 -28.953 -33.031 1 95.44 325 THR B N 1
ATOM 6300 C CA . THR B 1 325 ? -8.398 -29.156 -32.844 1 95.44 325 THR B CA 1
ATOM 6301 C C . THR B 1 325 ? -8.766 -29.031 -31.359 1 95.44 325 THR B C 1
ATOM 6303 O O . THR B 1 325 ? -9.781 -28.438 -31.016 1 95.44 325 THR B O 1
ATOM 6306 N N . ARG B 1 326 ? -7.949 -29.516 -30.469 1 96.44 326 ARG B N 1
ATOM 6307 C CA . ARG B 1 326 ? -8.25 -29.562 -29.031 1 96.44 326 ARG B CA 1
ATOM 6308 C C . ARG B 1 326 ? -7.516 -28.453 -28.297 1 96.44 326 ARG B C 1
ATOM 6310 O O . ARG B 1 326 ? -7.625 -28.344 -27.062 1 96.44 326 ARG B O 1
ATOM 6317 N N . LEU B 1 327 ? -6.738 -27.609 -28.969 1 97.62 327 LEU B N 1
ATOM 6318 C CA . LEU B 1 327 ? -5.934 -26.516 -28.422 1 97.62 327 LEU B CA 1
ATOM 6319 C C . LEU B 1 327 ? -4.957 -27.047 -27.375 1 97.62 327 LEU B C 1
ATOM 6321 O O . LEU B 1 327 ? -4.828 -26.469 -26.297 1 97.62 327 LEU B O 1
ATOM 6325 N N . ARG B 1 328 ? -4.344 -28.203 -27.656 1 98 328 ARG B N 1
ATOM 6326 C CA . ARG B 1 328 ? -3.398 -28.812 -26.734 1 98 328 ARG B CA 1
ATOM 6327 C C . ARG B 1 328 ? -1.97 -28.703 -27.25 1 98 328 ARG B C 1
ATOM 6329 O O . ARG B 1 328 ? -1.735 -28.812 -28.453 1 98 328 ARG B O 1
ATOM 6336 N N . VAL B 1 329 ? -1.101 -28.359 -26.391 1 98.5 329 VAL B N 1
ATOM 6337 C CA . VAL B 1 329 ? 0.331 -28.297 -26.672 1 98.5 329 VAL B CA 1
ATOM 6338 C C . VAL B 1 329 ? 1.077 -29.219 -25.703 1 98.5 329 VAL B C 1
ATOM 6340 O O . VAL B 1 329 ? 0.838 -29.188 -24.5 1 98.5 329 VAL B O 1
ATOM 6343 N N . ALA B 1 330 ? 1.889 -30.156 -26.266 1 98.19 330 ALA B N 1
ATOM 6344 C CA . ALA B 1 330 ? 2.689 -31.031 -25.406 1 98.19 330 ALA B CA 1
ATOM 6345 C C . ALA B 1 330 ? 3.723 -30.219 -24.625 1 98.19 330 ALA B C 1
ATOM 6347 O O . ALA B 1 330 ? 4.234 -29.203 -25.109 1 98.19 330 ALA B O 1
ATOM 6348 N N . LEU B 1 331 ? 3.969 -30.656 -23.344 1 98.19 331 LEU B N 1
ATOM 6349 C CA . LEU B 1 331 ? 5.105 -30.062 -22.656 1 98.19 331 LEU B CA 1
ATOM 6350 C C . LEU B 1 331 ? 6.355 -30.109 -23.531 1 98.19 331 LEU B C 1
ATOM 6352 O O . LEU B 1 331 ? 6.758 -31.172 -24 1 98.19 331 LEU B O 1
ATOM 6356 N N . THR B 1 332 ? 6.895 -28.938 -23.812 1 98.75 332 THR B N 1
ATOM 6357 C CA . THR B 1 332 ? 8.023 -28.812 -24.734 1 98.75 332 THR B CA 1
ATOM 6358 C C . THR B 1 332 ? 9.258 -28.297 -24 1 98.75 332 THR B C 1
ATOM 6360 O O . THR B 1 332 ? 9.219 -27.25 -23.359 1 98.75 332 THR B O 1
ATOM 6363 N N . VAL B 1 333 ? 10.289 -29.094 -24.016 1 98.75 333 VAL B N 1
ATOM 6364 C CA . VAL B 1 333 ? 11.57 -28.688 -23.438 1 98.75 333 VAL B CA 1
ATOM 6365 C C . VAL B 1 333 ? 12.531 -28.297 -24.562 1 98.75 333 VAL B C 1
ATOM 6367 O O . VAL B 1 333 ? 12.742 -29.062 -25.5 1 98.75 333 VAL B O 1
ATOM 6370 N N . VAL B 1 334 ? 13.062 -27.109 -24.484 1 98.81 334 VAL B N 1
ATOM 6371 C CA . VAL B 1 334 ? 13.945 -26.578 -25.516 1 98.81 334 VAL B CA 1
ATOM 6372 C C . VAL B 1 334 ? 15.344 -26.359 -24.938 1 98.81 334 VAL B C 1
ATOM 6374 O O . VAL B 1 334 ? 15.516 -25.594 -23.984 1 98.81 334 VAL B O 1
ATOM 6377 N N . SER B 1 335 ? 16.344 -27.031 -25.469 1 98 335 SER B N 1
ATOM 6378 C CA . SER B 1 335 ? 17.719 -26.891 -25.047 1 98 335 SER B CA 1
ATOM 6379 C C . SER B 1 335 ? 18.484 -25.891 -25.906 1 98 335 SER B C 1
ATOM 6381 O O . SER B 1 335 ? 17.953 -25.406 -26.906 1 98 335 SER B O 1
ATOM 6383 N N . GLU B 1 336 ? 19.656 -25.469 -25.484 1 97.25 336 GLU B N 1
ATOM 6384 C CA . GLU B 1 336 ? 20.562 -24.562 -26.203 1 97.25 336 GLU B CA 1
ATOM 6385 C C . GLU B 1 336 ? 19.891 -23.234 -26.516 1 97.25 336 GLU B C 1
ATOM 6387 O O . GLU B 1 336 ? 20.031 -22.703 -27.609 1 97.25 336 GLU B O 1
ATOM 6392 N N . VAL B 1 337 ? 19.109 -22.812 -25.625 1 98.62 337 VAL B N 1
ATOM 6393 C CA . VAL B 1 337 ? 18.406 -21.547 -25.797 1 98.62 337 VAL B CA 1
ATOM 6394 C C . VAL B 1 337 ? 19.344 -20.391 -25.438 1 98.62 337 VAL B C 1
ATOM 6396 O O . VAL B 1 337 ? 19.984 -20.391 -24.391 1 98.62 337 VAL B O 1
ATOM 6399 N N . LYS B 1 338 ? 19.422 -19.406 -26.312 1 98.31 338 LYS B N 1
ATOM 6400 C CA . LYS B 1 338 ? 20.188 -18.188 -26.062 1 98.31 338 LYS B CA 1
ATOM 6401 C C . LYS B 1 338 ? 19.312 -17.109 -25.422 1 98.31 338 LYS B C 1
ATOM 6403 O O . LYS B 1 338 ? 18.078 -17.172 -25.516 1 98.31 338 LYS B O 1
ATOM 6408 N N . LEU B 1 339 ? 19.984 -16.141 -24.828 1 97.88 339 LEU B N 1
ATOM 6409 C CA . LEU B 1 339 ? 19.266 -15.125 -24.078 1 97.88 339 LEU B CA 1
ATOM 6410 C C . LEU B 1 339 ? 18.453 -14.242 -25.016 1 97.88 339 LEU B C 1
ATOM 6412 O O . LEU B 1 339 ? 17.5 -13.578 -24.578 1 97.88 339 LEU B O 1
ATOM 6416 N N . ASN B 1 340 ? 18.75 -14.164 -26.266 1 97.69 340 ASN B N 1
ATOM 6417 C CA . ASN B 1 340 ? 18.016 -13.328 -27.203 1 97.69 340 ASN B CA 1
ATOM 6418 C C . ASN B 1 340 ? 16.969 -14.125 -27.969 1 97.69 340 ASN B C 1
ATOM 6420 O O . ASN B 1 340 ? 16.375 -13.633 -28.938 1 97.69 340 ASN B O 1
ATOM 6424 N N . ASP B 1 341 ? 16.781 -15.438 -27.594 1 98.5 341 ASP B N 1
ATOM 6425 C CA . ASP B 1 341 ? 15.742 -16.281 -28.172 1 98.5 341 ASP B CA 1
ATOM 6426 C C . ASP B 1 341 ? 14.352 -15.719 -27.859 1 98.5 341 ASP B C 1
ATOM 6428 O O . ASP B 1 341 ? 14.125 -15.156 -26.797 1 98.5 341 ASP B O 1
ATOM 6432 N N . PRO B 1 342 ? 13.367 -15.891 -28.766 1 98.12 342 PRO B N 1
ATOM 6433 C CA . PRO B 1 342 ? 11.992 -15.438 -28.516 1 98.12 342 PRO B CA 1
ATOM 6434 C C . PRO B 1 342 ? 11.43 -15.977 -27.203 1 98.12 342 PRO B C 1
ATOM 6436 O O . PRO B 1 342 ? 10.625 -15.305 -26.547 1 98.12 342 PRO B O 1
ATOM 6439 N N . LEU B 1 343 ? 11.875 -17.141 -26.75 1 98.62 343 LEU B N 1
ATOM 6440 C CA . LEU B 1 343 ? 11.398 -17.766 -25.516 1 98.62 343 LEU B CA 1
ATOM 6441 C C . LEU B 1 343 ? 11.844 -16.984 -24.297 1 98.62 343 LEU B C 1
ATOM 6443 O O . LEU B 1 343 ? 11.328 -17.188 -23.203 1 98.62 343 LEU B O 1
ATOM 6447 N N . MET B 1 344 ? 12.828 -16.094 -24.484 1 97.94 344 MET B N 1
ATOM 6448 C CA . MET B 1 344 ? 13.422 -15.383 -23.344 1 97.94 344 MET B CA 1
ATOM 6449 C C . MET B 1 344 ? 12.914 -13.945 -23.281 1 97.94 344 MET B C 1
ATOM 6451 O O . MET B 1 344 ? 13.336 -13.172 -22.422 1 97.94 344 MET B O 1
ATOM 6455 N N . GLU B 1 345 ? 11.945 -13.531 -24.109 1 95.38 345 GLU B N 1
ATOM 6456 C CA . GLU B 1 345 ? 11.484 -12.148 -24.203 1 95.38 345 GLU B CA 1
ATOM 6457 C C . GLU B 1 345 ? 10.391 -11.867 -23.172 1 95.38 345 GLU B C 1
ATOM 6459 O O . GLU B 1 345 ? 10.641 -11.211 -22.156 1 95.38 345 GLU B O 1
ATOM 6464 N N . GLU B 1 346 ? 9.219 -12.516 -23.266 1 94.19 346 GLU B N 1
ATOM 6465 C CA . GLU B 1 346 ? 8.094 -12.32 -22.359 1 94.19 346 GLU B CA 1
ATOM 6466 C C . GLU B 1 346 ? 7.758 -13.617 -21.625 1 94.19 346 GLU B C 1
ATOM 6468 O O . GLU B 1 346 ? 8.258 -14.688 -21.969 1 94.19 346 GLU B O 1
ATOM 6473 N N . GLU B 1 347 ? 6.965 -13.469 -20.562 1 96.12 347 GLU B N 1
ATOM 6474 C CA . GLU B 1 347 ? 6.441 -14.641 -19.859 1 96.12 347 GLU B CA 1
ATOM 6475 C C . GLU B 1 347 ? 5.812 -15.633 -20.844 1 96.12 347 GLU B C 1
ATOM 6477 O O . GLU B 1 347 ? 5.016 -15.242 -21.703 1 96.12 347 GLU B O 1
ATOM 6482 N N . LEU B 1 348 ? 6.16 -16.891 -20.703 1 97.94 348 LEU B N 1
ATOM 6483 C CA . LEU B 1 348 ? 5.723 -17.891 -21.656 1 97.94 348 LEU B CA 1
ATOM 6484 C C . LEU B 1 348 ? 4.254 -18.25 -21.453 1 97.94 348 LEU B C 1
ATOM 6486 O O . LEU B 1 348 ? 3.488 -18.344 -22.406 1 97.94 348 LEU B O 1
ATOM 6490 N N . PHE B 1 349 ? 3.906 -18.453 -20.156 1 97.75 349 PHE B N 1
ATOM 6491 C CA . PHE B 1 349 ? 2.529 -18.75 -19.781 1 97.75 349 PHE B CA 1
ATOM 6492 C C . PHE B 1 349 ? 1.967 -19.875 -20.625 1 97.75 349 PHE B C 1
ATOM 6494 O O . PHE B 1 349 ? 0.873 -19.766 -21.172 1 97.75 349 PHE B O 1
ATOM 6501 N N . GLY B 1 350 ? 2.676 -20.969 -20.766 1 98.12 350 GLY B N 1
ATOM 6502 C CA . GLY B 1 350 ? 2.4 -22.188 -21.5 1 98.12 350 GLY B CA 1
ATOM 6503 C C . GLY B 1 350 ? 3.402 -23.297 -21.219 1 98.12 350 GLY B C 1
ATOM 6504 O O . GLY B 1 350 ? 4.359 -23.094 -20.469 1 98.12 350 GLY B O 1
ATOM 6505 N N . PRO B 1 351 ? 3.17 -24.453 -21.766 1 98.56 351 PRO B N 1
ATOM 6506 C CA . PRO B 1 351 ? 3.979 -25.625 -21.422 1 98.56 351 PRO B CA 1
ATOM 6507 C C . PRO B 1 351 ? 5.289 -25.703 -22.203 1 98.56 351 PRO B C 1
ATOM 6509 O O . PRO B 1 351 ? 5.562 -26.703 -22.859 1 98.56 351 PRO B O 1
ATOM 6512 N N . ILE B 1 352 ? 6.105 -24.656 -22.094 1 98.88 352 ILE B N 1
ATOM 6513 C CA . ILE B 1 352 ? 7.426 -24.578 -22.703 1 98.88 352 ILE B CA 1
ATOM 6514 C C . ILE B 1 352 ? 8.484 -24.344 -21.625 1 98.88 352 ILE B C 1
ATOM 6516 O O . ILE B 1 352 ? 8.312 -23.469 -20.781 1 98.88 352 ILE B O 1
ATOM 6520 N N . LEU B 1 353 ? 9.539 -25.094 -21.609 1 98.88 353 LEU B N 1
ATOM 6521 C CA . LEU B 1 353 ? 10.617 -24.922 -20.641 1 98.88 353 LEU B CA 1
ATOM 6522 C C . LEU B 1 353 ? 11.961 -24.766 -21.344 1 98.88 353 LEU B C 1
ATOM 6524 O O . LEU B 1 353 ? 12.594 -25.766 -21.719 1 98.88 353 LEU B O 1
ATOM 6528 N N . PRO B 1 354 ? 12.391 -23.594 -21.531 1 98.88 354 PRO B N 1
ATOM 6529 C CA . PRO B 1 354 ? 13.719 -23.359 -22.109 1 98.88 354 PRO B CA 1
ATOM 6530 C C . PRO B 1 354 ? 14.844 -23.609 -21.109 1 98.88 354 PRO B C 1
ATOM 6532 O O . PRO B 1 354 ? 14.719 -23.266 -19.922 1 98.88 354 PRO B O 1
ATOM 6535 N N . ILE B 1 355 ? 15.906 -24.172 -21.562 1 98.81 355 ILE B N 1
ATOM 6536 C CA . ILE B 1 355 ? 17.125 -24.391 -20.781 1 98.81 355 ILE B CA 1
ATOM 6537 C C . ILE B 1 355 ? 18.266 -23.547 -21.359 1 98.81 355 ILE B C 1
ATOM 6539 O O . ILE B 1 355 ? 18.625 -23.688 -22.531 1 98.81 355 ILE B O 1
ATOM 6543 N N . VAL B 1 356 ? 18.75 -22.719 -20.578 1 98.75 356 VAL B N 1
ATOM 6544 C CA . VAL B 1 356 ? 19.875 -21.844 -20.938 1 98.75 356 VAL B CA 1
ATOM 6545 C C . VAL B 1 356 ? 21.141 -22.328 -20.234 1 98.75 356 VAL B C 1
ATOM 6547 O O . VAL B 1 356 ? 21.188 -22.438 -19 1 98.75 356 VAL B O 1
ATOM 6550 N N . GLU B 1 357 ? 22.094 -22.688 -21.016 1 98.38 357 GLU B N 1
ATOM 6551 C CA . GLU B 1 357 ? 23.406 -23.047 -20.484 1 98.38 357 GLU B CA 1
ATOM 6552 C C . GLU B 1 357 ? 24.172 -21.812 -20.031 1 98.38 357 GLU B C 1
ATOM 6554 O O . GLU B 1 357 ? 24.234 -20.812 -20.734 1 98.38 357 GLU B O 1
ATOM 6559 N N . VAL B 1 358 ? 24.734 -21.875 -18.812 1 98.62 358 VAL B N 1
ATOM 6560 C CA . VAL B 1 358 ? 25.547 -20.797 -18.281 1 98.62 358 VAL B CA 1
ATOM 6561 C C . VAL B 1 358 ? 26.906 -21.328 -17.828 1 98.62 358 VAL B C 1
ATOM 6563 O O . VAL B 1 358 ? 27.078 -22.547 -17.703 1 98.62 358 VAL B O 1
ATOM 6566 N N . GLU B 1 359 ? 27.828 -20.422 -17.578 1 98.38 359 GLU B N 1
ATOM 6567 C CA . GLU B 1 359 ? 29.156 -20.844 -17.125 1 98.38 359 GLU B CA 1
ATOM 6568 C C . GLU B 1 359 ? 29.109 -21.422 -15.719 1 98.38 359 GLU B C 1
ATOM 6570 O O . GLU B 1 359 ? 29.688 -22.484 -15.461 1 98.38 359 GLU B O 1
ATOM 6575 N N . ASP B 1 360 ? 28.547 -20.75 -14.812 1 97.94 360 ASP B N 1
ATOM 6576 C CA . ASP B 1 360 ? 28.422 -21.141 -13.414 1 97.94 360 ASP B CA 1
ATOM 6577 C C . ASP B 1 360 ? 27.25 -20.438 -12.75 1 97.94 360 ASP B C 1
ATOM 6579 O O . ASP B 1 360 ? 26.484 -19.734 -13.414 1 97.94 360 ASP B O 1
ATOM 6583 N N . VAL B 1 361 ? 27.078 -20.688 -11.438 1 98.06 361 VAL B N 1
ATOM 6584 C CA . VAL B 1 361 ? 25.969 -20.109 -10.688 1 98.06 361 VAL B CA 1
ATOM 6585 C C . VAL B 1 361 ? 26.078 -18.594 -10.68 1 98.06 361 VAL B C 1
ATOM 6587 O O . VAL B 1 361 ? 25.062 -17.891 -10.727 1 98.06 361 VAL B O 1
ATOM 6590 N N . ASP B 1 362 ? 27.266 -18.031 -10.703 1 97.88 362 ASP B N 1
ATOM 6591 C CA . ASP B 1 362 ? 27.469 -16.594 -10.688 1 97.88 362 ASP B CA 1
ATOM 6592 C C . ASP B 1 362 ? 26.906 -15.945 -11.953 1 97.88 362 ASP B C 1
ATOM 6594 O O . ASP B 1 362 ? 26.281 -14.891 -11.891 1 97.88 362 ASP B O 1
ATOM 6598 N N . GLU B 1 363 ? 27.188 -16.578 -13.055 1 98.38 363 GLU B N 1
ATOM 6599 C CA . GLU B 1 363 ? 26.609 -16.078 -14.289 1 98.38 363 GLU B CA 1
ATOM 6600 C C . GLU B 1 363 ? 25.094 -16.125 -14.266 1 98.38 363 GLU B C 1
ATOM 6602 O O . GLU B 1 363 ? 24.422 -15.203 -14.742 1 98.38 363 GLU B O 1
ATOM 6607 N N . ALA B 1 364 ? 24.547 -17.25 -13.742 1 98.5 364 ALA B N 1
ATOM 6608 C CA . ALA B 1 364 ? 23.094 -17.375 -13.602 1 98.5 364 ALA B CA 1
ATOM 6609 C C . ALA B 1 364 ? 22.516 -16.219 -12.781 1 98.5 364 ALA B C 1
ATOM 6611 O O . ALA B 1 364 ? 21.547 -15.594 -13.18 1 98.5 364 ALA B O 1
ATOM 6612 N N . VAL B 1 365 ? 23.109 -15.93 -11.664 1 97.81 365 VAL B N 1
ATOM 6613 C CA . VAL B 1 365 ? 22.672 -14.867 -10.766 1 97.81 365 VAL B CA 1
ATOM 6614 C C . VAL B 1 365 ? 22.75 -13.523 -11.492 1 97.81 365 VAL B C 1
ATOM 6616 O O . VAL B 1 365 ? 21.844 -12.695 -11.367 1 97.81 365 VAL B O 1
ATOM 6619 N N . GLN B 1 366 ? 23.781 -13.305 -12.258 1 97.19 366 GLN B N 1
ATOM 6620 C CA . GLN B 1 366 ? 23.953 -12.055 -13 1 97.19 366 GLN B CA 1
ATOM 6621 C C . GLN B 1 366 ? 22.859 -11.883 -14.039 1 97.19 366 GLN B C 1
ATOM 6623 O O . GLN B 1 366 ? 22.328 -10.781 -14.211 1 97.19 366 GLN B O 1
ATOM 6628 N N . ILE B 1 367 ? 22.562 -12.953 -14.734 1 97.94 367 ILE B N 1
ATOM 6629 C CA . ILE B 1 367 ? 21.5 -12.922 -15.742 1 97.94 367 ILE B CA 1
ATOM 6630 C C . ILE B 1 367 ? 20.188 -12.516 -15.102 1 97.94 367 ILE B C 1
ATOM 6632 O O . ILE B 1 367 ? 19.469 -11.664 -15.625 1 97.94 367 ILE B O 1
ATOM 6636 N N . VAL B 1 368 ? 19.844 -13.094 -13.953 1 97.38 368 VAL B N 1
ATOM 6637 C CA . VAL B 1 368 ? 18.609 -12.789 -13.234 1 97.38 368 VAL B CA 1
ATOM 6638 C C . VAL B 1 368 ? 18.641 -11.336 -12.766 1 97.38 368 VAL B C 1
ATOM 6640 O O . VAL B 1 368 ? 17.656 -10.609 -12.906 1 97.38 368 VAL B O 1
ATOM 6643 N N . ALA B 1 369 ? 19.766 -10.859 -12.273 1 94.69 369 ALA B N 1
ATOM 6644 C CA . ALA B 1 369 ? 19.922 -9.516 -11.727 1 94.69 369 ALA B CA 1
ATOM 6645 C C . ALA B 1 369 ? 19.75 -8.461 -12.82 1 94.69 369 ALA B C 1
ATOM 6647 O O . ALA B 1 369 ? 19.328 -7.332 -12.547 1 94.69 369 ALA B O 1
ATOM 6648 N N . ASP B 1 370 ? 20.031 -8.844 -14.07 1 93.62 370 ASP B N 1
ATOM 6649 C CA . ASP B 1 370 ? 20.031 -7.906 -15.188 1 93.62 370 ASP B CA 1
ATOM 6650 C C . ASP B 1 370 ? 18.641 -7.816 -15.828 1 93.62 370 ASP B C 1
ATOM 6652 O O . ASP B 1 370 ? 18.453 -7.059 -16.781 1 93.62 370 ASP B O 1
ATOM 6656 N N . ARG B 1 371 ? 17.719 -8.469 -15.305 1 93.69 371 ARG B N 1
ATOM 6657 C CA . ARG B 1 371 ? 16.359 -8.508 -15.859 1 93.69 371 ARG B CA 1
ATOM 6658 C C . ARG B 1 371 ? 15.352 -7.93 -14.883 1 93.69 371 ARG B C 1
ATOM 6660 O O . ARG B 1 371 ? 15.656 -7.723 -13.703 1 93.69 371 ARG B O 1
ATOM 6667 N N . PRO B 1 372 ? 14.102 -7.566 -15.414 1 92.19 372 PRO B N 1
ATOM 6668 C CA . PRO B 1 372 ? 13.062 -7.109 -14.484 1 92.19 372 PRO B CA 1
ATOM 6669 C C . PRO B 1 372 ? 12.805 -8.102 -13.352 1 92.19 372 PRO B C 1
ATOM 6671 O O . PRO B 1 372 ? 12.961 -9.312 -13.547 1 92.19 372 PRO B O 1
ATOM 6674 N N . TYR B 1 373 ? 12.422 -7.59 -12.195 1 94.44 373 TYR B N 1
ATOM 6675 C CA . TYR B 1 373 ? 12.18 -8.445 -11.039 1 94.44 373 TYR B CA 1
ATOM 6676 C C . TYR B 1 373 ? 11.109 -9.484 -11.344 1 94.44 373 TYR B C 1
ATOM 6678 O O . TYR B 1 373 ? 9.977 -9.141 -11.688 1 94.44 373 TYR B O 1
ATOM 6686 N N . PRO B 1 374 ? 11.438 -10.703 -11.227 1 96.19 374 PRO B N 1
ATOM 6687 C CA . PRO B 1 374 ? 10.43 -11.742 -11.438 1 96.19 374 PRO B CA 1
ATOM 6688 C C . PRO B 1 374 ? 9.5 -11.914 -10.242 1 96.19 374 PRO B C 1
ATOM 6690 O O . PRO B 1 374 ? 9.766 -11.367 -9.164 1 96.19 374 PRO B O 1
ATOM 6693 N N . LEU B 1 375 ? 8.414 -12.625 -10.453 1 96.38 375 LEU B N 1
ATOM 6694 C CA . LEU B 1 375 ? 7.477 -12.906 -9.375 1 96.38 375 LEU B CA 1
ATOM 6695 C C . LEU B 1 375 ? 8.086 -13.867 -8.359 1 96.38 375 LEU B C 1
ATOM 6697 O O . LEU B 1 375 ? 7.879 -13.719 -7.152 1 96.38 375 LEU B O 1
ATOM 6701 N N . VAL B 1 376 ? 8.82 -14.859 -8.891 1 97.5 376 VAL B N 1
ATOM 6702 C CA . VAL B 1 376 ? 9.5 -15.812 -8.023 1 97.5 376 VAL B CA 1
ATOM 6703 C C . VAL B 1 376 ? 10.852 -16.188 -8.633 1 97.5 376 VAL B C 1
ATOM 6705 O O . VAL B 1 376 ? 10.992 -16.25 -9.859 1 97.5 376 VAL B O 1
ATOM 6708 N N . ILE B 1 377 ? 11.859 -16.359 -7.809 1 98.25 377 ILE B N 1
ATOM 6709 C CA . ILE B 1 377 ? 13.109 -17 -8.188 1 98.25 377 ILE B CA 1
ATOM 6710 C C . ILE B 1 377 ? 13.188 -18.391 -7.551 1 98.25 377 ILE B C 1
ATOM 6712 O O . ILE B 1 377 ? 13.031 -18.531 -6.336 1 98.25 377 ILE B O 1
ATOM 6716 N N . TYR B 1 378 ? 13.375 -19.375 -8.328 1 98.81 378 TYR B N 1
ATOM 6717 C CA . TYR B 1 378 ? 13.617 -20.734 -7.844 1 98.81 378 TYR B CA 1
ATOM 6718 C C . TYR B 1 378 ? 15.102 -21.062 -7.895 1 98.81 378 TYR B C 1
ATOM 6720 O O . TYR B 1 378 ? 15.789 -20.734 -8.859 1 98.81 378 TYR B O 1
ATOM 6728 N N . THR B 1 379 ? 15.578 -21.688 -6.82 1 98.81 379 THR B N 1
ATOM 6729 C CA . THR B 1 379 ? 16.969 -22.109 -6.785 1 98.81 379 THR B CA 1
ATOM 6730 C C . THR B 1 379 ? 17.094 -23.516 -6.211 1 98.81 379 THR B C 1
ATOM 6732 O O . THR B 1 379 ? 16.484 -23.844 -5.184 1 98.81 379 THR B O 1
ATOM 6735 N N . PHE B 1 380 ? 17.812 -24.359 -6.883 1 98.81 380 PHE B N 1
ATOM 6736 C CA . PHE B 1 380 ? 18.141 -25.688 -6.406 1 98.81 380 PHE B CA 1
ATOM 6737 C C . PHE B 1 380 ? 19.625 -25.797 -6.062 1 98.81 380 PHE B C 1
ATOM 6739 O O . PHE B 1 380 ? 20.469 -25.859 -6.957 1 98.81 380 PHE B O 1
ATOM 6746 N N . SER B 1 381 ? 19.938 -25.766 -4.805 1 98.56 381 SER B N 1
ATOM 6747 C CA . SER B 1 381 ? 21.297 -25.766 -4.293 1 98.56 381 SER B CA 1
ATOM 6748 C C . SER B 1 381 ? 21.344 -26.25 -2.844 1 98.56 381 SER B C 1
ATOM 6750 O O . SER B 1 381 ? 20.344 -26.141 -2.123 1 98.56 381 SER B O 1
ATOM 6752 N N . ASN B 1 382 ? 22.469 -26.797 -2.439 1 97.12 382 ASN B N 1
ATOM 6753 C CA . ASN B 1 382 ? 22.734 -27.109 -1.038 1 97.12 382 ASN B CA 1
ATOM 6754 C C . ASN B 1 382 ? 23.641 -26.047 -0.401 1 97.12 382 ASN B C 1
ATOM 6756 O O . ASN B 1 382 ? 24 -26.172 0.773 1 97.12 382 ASN B O 1
ATOM 6760 N N . SER B 1 383 ? 23.953 -25.047 -1.121 1 96.94 383 SER B N 1
ATOM 6761 C CA . SER B 1 383 ? 24.969 -24.094 -0.712 1 96.94 383 SER B CA 1
ATOM 6762 C C . SER B 1 383 ? 24.344 -22.844 -0.078 1 96.94 383 SER B C 1
ATOM 6764 O O . SER B 1 383 ? 23.594 -22.125 -0.728 1 96.94 383 SER B O 1
ATOM 6766 N N . ASN B 1 384 ? 24.766 -22.594 1.117 1 95.94 384 ASN B N 1
ATOM 6767 C CA . ASN B 1 384 ? 24.359 -21.359 1.761 1 95.94 384 ASN B CA 1
ATOM 6768 C C . ASN B 1 384 ? 24.953 -20.141 1.05 1 95.94 384 ASN B C 1
ATOM 6770 O O . ASN B 1 384 ? 24.344 -19.062 1.035 1 95.94 384 ASN B O 1
ATOM 6774 N N . GLU B 1 385 ? 26.078 -20.312 0.46 1 96.75 385 GLU B N 1
ATOM 6775 C CA . GLU B 1 385 ? 26.703 -19.234 -0.291 1 96.75 385 GLU B CA 1
ATOM 6776 C C . GLU B 1 385 ? 25.844 -18.812 -1.484 1 96.75 385 GLU B C 1
ATOM 6778 O O . GLU B 1 385 ? 25.688 -17.625 -1.767 1 96.75 385 GLU B O 1
ATOM 6783 N N . VAL B 1 386 ? 25.312 -19.859 -2.15 1 97.06 386 VAL B N 1
ATOM 6784 C CA . VAL B 1 386 ? 24.422 -19.578 -3.279 1 97.06 386 VAL B CA 1
ATOM 6785 C C . VAL B 1 386 ? 23.188 -18.828 -2.801 1 97.06 386 VAL B C 1
ATOM 6787 O O . VAL B 1 386 ? 22.781 -17.844 -3.42 1 97.06 386 VAL B O 1
ATOM 6790 N N . LYS B 1 387 ? 22.625 -19.266 -1.738 1 96.19 387 LYS B N 1
ATOM 6791 C CA . LYS B 1 387 ? 21.469 -18.578 -1.149 1 96.19 387 LYS B CA 1
ATOM 6792 C C . LYS B 1 387 ? 21.781 -17.125 -0.861 1 96.19 387 LYS B C 1
ATOM 6794 O O . LYS B 1 387 ? 20.984 -16.234 -1.188 1 96.19 387 LYS B O 1
ATOM 6799 N N . GLU B 1 388 ? 22.891 -16.859 -0.275 1 95 388 GLU B N 1
ATOM 6800 C CA . GLU B 1 388 ? 23.297 -15.492 0.074 1 95 388 GLU B CA 1
ATOM 6801 C C . GLU B 1 388 ? 23.484 -14.641 -1.175 1 95 388 GLU B C 1
ATOM 6803 O O . GLU B 1 388 ? 23.094 -13.469 -1.194 1 95 388 GLU B O 1
ATOM 6808 N N . LYS B 1 389 ? 24.109 -15.234 -2.174 1 94.88 389 LYS B N 1
ATOM 6809 C CA . LYS B 1 389 ? 24.312 -14.516 -3.43 1 94.88 389 LYS B CA 1
ATOM 6810 C C . LYS B 1 389 ? 22.969 -14.086 -4.039 1 94.88 389 LYS B C 1
ATOM 6812 O O . LYS B 1 389 ? 22.812 -12.938 -4.461 1 94.88 389 LYS B O 1
ATOM 6817 N N . ILE B 1 390 ? 22.062 -14.977 -4.062 1 95 390 ILE B N 1
ATOM 6818 C CA . ILE B 1 390 ? 20.766 -14.68 -4.652 1 95 390 ILE B CA 1
ATOM 6819 C C . ILE B 1 390 ? 20.047 -13.633 -3.809 1 95 390 ILE B C 1
ATOM 6821 O O . ILE B 1 390 ? 19.469 -12.68 -4.344 1 95 390 ILE B O 1
ATOM 6825 N N . THR B 1 391 ? 20.047 -13.758 -2.52 1 92.06 391 THR B N 1
ATOM 6826 C CA . THR B 1 391 ? 19.391 -12.844 -1.596 1 92.06 391 THR B CA 1
ATOM 6827 C C . THR B 1 391 ? 19.938 -11.43 -1.746 1 92.06 391 THR B C 1
ATOM 6829 O O . THR B 1 391 ? 19.172 -10.461 -1.72 1 92.06 391 THR B O 1
ATOM 6832 N N . ASN B 1 392 ? 21.188 -11.305 -2.002 1 90.88 392 ASN B N 1
ATOM 6833 C CA . ASN B 1 392 ? 21.844 -10 -1.959 1 90.88 392 ASN B CA 1
ATOM 6834 C C . ASN B 1 392 ? 21.906 -9.359 -3.342 1 90.88 392 ASN B C 1
ATOM 6836 O O . ASN B 1 392 ? 21.969 -8.133 -3.461 1 90.88 392 ASN B O 1
ATOM 6840 N N . ARG B 1 393 ? 21.828 -10.203 -4.379 1 93.69 393 ARG B N 1
ATOM 6841 C CA . ARG B 1 393 ? 22.156 -9.656 -5.695 1 93.69 393 ARG B CA 1
ATOM 6842 C C . ARG B 1 393 ? 20.922 -9.641 -6.59 1 93.69 393 ARG B C 1
ATOM 6844 O O . ARG B 1 393 ? 20.969 -9.141 -7.715 1 93.69 393 ARG B O 1
ATOM 6851 N N . THR B 1 394 ? 19.906 -10.234 -6.172 1 94.81 394 THR B N 1
ATOM 6852 C CA . THR B 1 394 ? 18.672 -10.258 -6.957 1 94.81 394 THR B CA 1
ATOM 6853 C C . THR B 1 394 ? 17.484 -9.805 -6.113 1 94.81 394 THR B C 1
ATOM 6855 O O . THR B 1 394 ? 17.609 -9.617 -4.902 1 94.81 394 THR B O 1
ATOM 6858 N N . ASN B 1 395 ? 16.375 -9.508 -6.801 1 93.81 395 ASN B N 1
ATOM 6859 C CA . ASN B 1 395 ? 15.094 -9.25 -6.148 1 93.81 395 ASN B CA 1
ATOM 6860 C C . ASN B 1 395 ? 13.953 -9.992 -6.836 1 93.81 395 ASN B C 1
ATOM 6862 O O . ASN B 1 395 ? 14.117 -10.5 -7.949 1 93.81 395 ASN B O 1
ATOM 6866 N N . SER B 1 396 ? 12.906 -10.195 -6.18 1 96.5 396 SER B N 1
ATOM 6867 C CA . SER B 1 396 ? 11.719 -10.906 -6.637 1 96.5 396 SER B CA 1
ATOM 6868 C C . SER B 1 396 ? 10.539 -10.672 -5.699 1 96.5 396 SER B C 1
ATOM 6870 O O . SER B 1 396 ? 10.695 -10.07 -4.637 1 96.5 396 SER B O 1
ATOM 6872 N N . GLY B 1 397 ? 9.352 -11.109 -6.117 1 96.25 397 GLY B N 1
ATOM 6873 C CA . GLY B 1 397 ? 8.25 -11.188 -5.176 1 96.25 397 GLY B CA 1
ATOM 6874 C C . GLY B 1 397 ? 8.508 -12.156 -4.039 1 96.25 397 GLY B C 1
ATOM 6875 O O . GLY B 1 397 ? 8.414 -11.789 -2.865 1 96.25 397 GLY B O 1
ATOM 6876 N N . THR B 1 398 ? 8.883 -13.406 -4.402 1 96.75 398 THR B N 1
ATOM 6877 C CA . THR B 1 398 ? 9.266 -14.445 -3.449 1 96.75 398 THR B CA 1
ATOM 6878 C C . THR B 1 398 ? 10.516 -15.18 -3.926 1 96.75 398 THR B C 1
ATOM 6880 O O . THR B 1 398 ? 10.945 -15 -5.066 1 96.75 398 THR B O 1
ATOM 6883 N N . PHE B 1 399 ? 11.109 -15.875 -3.021 1 96.69 399 PHE B N 1
ATOM 6884 C CA . PHE B 1 399 ? 12.32 -16.656 -3.252 1 96.69 399 PHE B CA 1
ATOM 6885 C C . PHE B 1 399 ? 12.164 -18.062 -2.701 1 96.69 399 PHE B C 1
ATOM 6887 O O . PHE B 1 399 ? 11.992 -18.25 -1.494 1 96.69 399 PHE B O 1
ATOM 6894 N N . VAL B 1 400 ? 12.227 -19.078 -3.57 1 98.12 400 VAL B N 1
ATOM 6895 C CA . VAL B 1 400 ? 12 -20.469 -3.182 1 98.12 400 VAL B CA 1
ATOM 6896 C C . VAL B 1 400 ? 13.258 -21.297 -3.441 1 98.12 400 VAL B C 1
ATOM 6898 O O . VAL B 1 400 ? 13.766 -21.328 -4.562 1 98.12 400 VAL B O 1
ATOM 6901 N N . PHE B 1 401 ? 13.695 -21.969 -2.402 1 97.94 401 PHE B N 1
ATOM 6902 C CA . PHE B 1 401 ? 14.852 -22.859 -2.484 1 97.94 401 PHE B CA 1
ATOM 6903 C C . PHE B 1 401 ? 14.422 -24.312 -2.48 1 97.94 401 PHE B C 1
ATOM 6905 O O . PHE B 1 401 ? 13.594 -24.719 -1.662 1 97.94 401 PHE B O 1
ATOM 6912 N N . ASN B 1 402 ? 14.742 -25.047 -3.516 1 98.31 402 ASN B N 1
ATOM 6913 C CA . ASN B 1 402 ? 14.727 -26.5 -3.604 1 98.31 402 ASN B CA 1
ATOM 6914 C C . ASN B 1 402 ? 13.32 -27.031 -3.842 1 98.31 402 ASN B C 1
ATOM 6916 O O . ASN B 1 402 ? 13 -28.156 -3.459 1 98.31 402 ASN B O 1
ATOM 6920 N N . ASP B 1 403 ? 12.492 -26.281 -4.363 1 98.19 403 ASP B N 1
ATOM 6921 C CA . ASP B 1 403 ? 11.188 -26.703 -4.871 1 98.19 403 ASP B CA 1
ATOM 6922 C C . ASP B 1 403 ? 10.578 -25.641 -5.773 1 98.19 403 ASP B C 1
ATOM 6924 O O . ASP B 1 403 ? 11.227 -24.641 -6.09 1 98.19 403 ASP B O 1
ATOM 6928 N N . THR B 1 404 ? 9.445 -25.922 -6.301 1 97.88 404 THR B N 1
ATOM 6929 C CA . THR B 1 404 ? 8.688 -24.953 -7.082 1 97.88 404 THR B CA 1
ATOM 6930 C C . THR B 1 404 ? 7.246 -24.859 -6.578 1 97.88 404 THR B C 1
ATOM 6932 O O . THR B 1 404 ? 6.691 -25.844 -6.09 1 97.88 404 THR B O 1
ATOM 6935 N N . GLN B 1 405 ? 6.68 -23.641 -6.547 1 95.12 405 GLN B N 1
ATOM 6936 C CA . GLN B 1 405 ? 5.281 -23.266 -6.348 1 95.12 405 GLN B CA 1
ATOM 6937 C C . GLN B 1 405 ? 4.871 -23.453 -4.891 1 95.12 405 GLN B C 1
ATOM 6939 O O . GLN B 1 405 ? 3.811 -22.969 -4.477 1 95.12 405 GLN B O 1
ATOM 6944 N N . MET B 1 406 ? 5.691 -24.031 -4.051 1 95.56 406 MET B N 1
ATOM 6945 C CA . MET B 1 406 ? 5.293 -24.422 -2.703 1 95.56 406 MET B CA 1
ATOM 6946 C C . MET B 1 406 ? 5.109 -23.203 -1.812 1 95.56 406 MET B C 1
ATOM 6948 O O . MET B 1 406 ? 4.48 -23.281 -0.755 1 95.56 406 MET B O 1
ATOM 6952 N N . GLN B 1 407 ? 5.652 -22.094 -2.203 1 95.12 407 GLN B N 1
ATOM 6953 C CA . GLN B 1 407 ? 5.426 -20.859 -1.442 1 95.12 407 GLN B CA 1
ATOM 6954 C C . GLN B 1 407 ? 3.941 -20.5 -1.413 1 95.12 407 GLN B C 1
ATOM 6956 O O . GLN B 1 40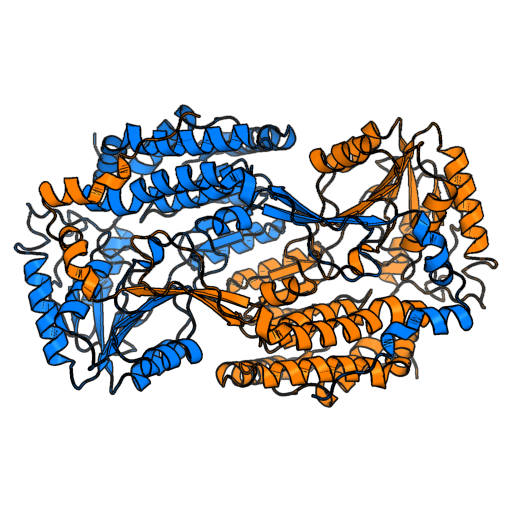7 ? 3.48 -19.828 -0.491 1 95.12 407 GLN B O 1
ATOM 6961 N N . LEU B 1 408 ? 3.154 -21.016 -2.34 1 94.5 408 LEU B N 1
ATOM 6962 C CA . LEU B 1 408 ? 1.729 -20.719 -2.426 1 94.5 408 LEU B CA 1
ATOM 6963 C C . LEU B 1 408 ? 0.95 -21.453 -1.349 1 94.5 408 LEU B C 1
ATOM 6965 O O . LEU B 1 408 ? -0.212 -21.141 -1.084 1 94.5 408 LEU B O 1
ATOM 6969 N N . ALA B 1 409 ? 1.58 -22.422 -0.774 1 93 409 ALA B N 1
ATOM 6970 C CA . ALA B 1 409 ? 0.946 -23.188 0.298 1 93 409 ALA B CA 1
ATOM 6971 C C . ALA B 1 409 ? 1.319 -22.625 1.667 1 93 409 ALA B C 1
ATOM 6973 O O . ALA B 1 409 ? 0.938 -23.188 2.699 1 93 409 ALA B O 1
ATOM 6974 N N . VAL B 1 410 ? 2.082 -21.562 1.694 1 94.75 410 VAL B N 1
ATOM 6975 C CA . VAL B 1 410 ? 2.561 -20.969 2.941 1 94.75 410 VAL B CA 1
ATOM 6976 C C . VAL B 1 410 ? 1.861 -19.641 3.182 1 94.75 410 VAL B C 1
ATOM 6978 O O . VAL B 1 410 ? 2.383 -18.578 2.816 1 94.75 410 VAL B O 1
ATOM 6981 N N . HIS B 1 411 ? 0.757 -19.672 3.832 1 93 411 HIS B N 1
ATOM 6982 C CA . HIS B 1 411 ? -0.091 -18.484 3.971 1 93 411 HIS B CA 1
ATOM 6983 C C . HIS B 1 411 ? 0.498 -17.5 4.973 1 93 411 HIS B C 1
ATOM 6985 O O . HIS B 1 411 ? -0.011 -16.391 5.121 1 93 411 HIS B O 1
ATOM 6991 N N . GLU B 1 412 ? 1.635 -17.922 5.645 1 94.69 412 GLU B N 1
ATOM 6992 C CA . GLU B 1 412 ? 2.248 -17.078 6.668 1 94.69 412 GLU B CA 1
ATOM 6993 C C . GLU B 1 412 ? 3.225 -16.078 6.051 1 94.69 412 GLU B C 1
ATOM 6995 O O . GLU B 1 412 ? 3.713 -15.18 6.73 1 94.69 412 GLU B O 1
ATOM 7000 N N . ILE B 1 413 ? 3.525 -16.234 4.758 1 95.62 413 ILE B N 1
ATOM 7001 C CA . ILE B 1 413 ? 4.344 -15.25 4.066 1 95.62 413 ILE B CA 1
ATOM 7002 C C . ILE B 1 413 ? 3.506 -14.547 3 1 95.62 413 ILE B C 1
ATOM 7004 O O . ILE B 1 413 ? 2.578 -15.133 2.439 1 95.62 413 ILE B O 1
ATOM 7008 N N . PRO B 1 414 ? 3.816 -13.297 2.746 1 95.69 414 PRO B N 1
ATOM 7009 C CA . PRO B 1 414 ? 3.064 -12.586 1.71 1 95.69 414 PRO B CA 1
ATOM 7010 C C . PRO B 1 414 ? 3.383 -13.086 0.302 1 95.69 414 PRO B C 1
ATOM 7012 O O . PRO B 1 414 ? 4.527 -13.438 0.013 1 95.69 414 PRO B O 1
ATOM 7015 N N . PHE B 1 415 ? 2.363 -13.117 -0.473 1 95.56 415 PHE B N 1
ATOM 7016 C CA . PHE B 1 415 ? 2.518 -13.359 -1.902 1 95.56 415 PHE B CA 1
ATOM 7017 C C . PHE B 1 415 ? 2.168 -12.109 -2.701 1 95.56 415 PHE B C 1
ATOM 7019 O O . PHE B 1 415 ? 1.099 -11.523 -2.512 1 95.56 415 PHE B O 1
ATOM 7026 N N . GLY B 1 416 ? 3.053 -11.625 -3.484 1 92.81 416 GLY B N 1
ATOM 7027 C CA . GLY B 1 416 ? 2.857 -10.453 -4.32 1 92.81 416 GLY B CA 1
ATOM 7028 C C . GLY B 1 416 ? 4.078 -10.102 -5.152 1 92.81 416 GLY B C 1
ATOM 7029 O O . GLY B 1 416 ? 5.156 -10.664 -4.949 1 92.81 416 GLY B O 1
ATOM 7030 N N . GLY B 1 417 ? 3.867 -9.219 -6.082 1 92.56 417 GLY B N 1
ATOM 7031 C CA . GLY B 1 417 ? 4.93 -8.836 -6.992 1 92.56 417 GLY B CA 1
ATOM 7032 C C . GLY B 1 417 ? 5.789 -7.703 -6.461 1 92.56 417 GLY B C 1
ATOM 7033 O O . GLY B 1 417 ? 5.531 -7.176 -5.379 1 92.56 417 GLY B O 1
ATOM 7034 N N . HIS B 1 418 ? 6.789 -7.477 -7.164 1 93.38 418 HIS B N 1
ATOM 7035 C CA . HIS B 1 418 ? 7.719 -6.371 -6.965 1 93.38 418 HIS B CA 1
ATOM 7036 C C . HIS B 1 418 ? 8.195 -5.809 -8.305 1 93.38 418 HIS B C 1
ATOM 7038 O O . HIS B 1 418 ? 8.578 -6.566 -9.195 1 93.38 418 HIS B O 1
ATOM 7044 N N . GLY B 1 419 ? 8.094 -4.477 -8.445 1 92.06 419 GLY B N 1
ATOM 7045 C CA . GLY B 1 419 ? 8.445 -3.898 -9.734 1 92.06 419 GLY B CA 1
ATOM 7046 C C . GLY B 1 419 ? 7.438 -4.211 -10.82 1 92.06 419 GLY B C 1
ATOM 7047 O O . GLY B 1 419 ? 6.238 -3.984 -10.648 1 92.06 419 GLY B O 1
ATOM 7048 N N . GLU B 1 420 ? 7.887 -4.832 -11.867 1 88.12 420 GLU B N 1
ATOM 7049 C CA . GLU B 1 420 ? 7.035 -5.09 -13.031 1 88.12 420 GLU B CA 1
ATOM 7050 C C . GLU B 1 420 ? 6.043 -6.211 -12.742 1 88.12 420 GLU B C 1
ATOM 7052 O O . GLU B 1 420 ? 5.047 -6.359 -13.453 1 88.12 420 GLU B O 1
ATOM 7057 N N . SER B 1 421 ? 6.367 -6.965 -11.742 1 92.62 421 SER B N 1
ATOM 7058 C CA . SER B 1 421 ? 5.457 -8.055 -11.398 1 92.62 421 SER B CA 1
ATOM 7059 C C . SER B 1 421 ? 4.34 -7.582 -10.477 1 92.62 421 SER B C 1
ATOM 7061 O O . SER B 1 421 ? 3.496 -8.375 -10.055 1 92.62 421 SER B O 1
ATOM 7063 N N . GLY B 1 422 ? 4.34 -6.258 -10.156 1 95.12 422 GLY B N 1
ATOM 7064 C CA . GLY B 1 422 ? 3.23 -5.684 -9.414 1 95.12 422 GLY B CA 1
ATOM 7065 C C . GLY B 1 422 ? 3.6 -5.309 -7.988 1 95.12 422 GLY B C 1
ATOM 7066 O O . GLY B 1 422 ? 4.781 -5.152 -7.668 1 95.12 422 GLY B O 1
ATOM 7067 N N . TYR B 1 423 ? 2.58 -5.043 -7.172 1 95.06 423 TYR B N 1
ATOM 7068 C CA . TYR B 1 423 ? 2.797 -4.707 -5.77 1 95.06 423 TYR B CA 1
ATOM 7069 C C . TYR B 1 423 ? 1.557 -5.016 -4.938 1 95.06 423 TYR B C 1
ATOM 7071 O O . TYR B 1 423 ? 0.458 -5.156 -5.48 1 95.06 423 TYR B O 1
ATOM 7079 N N . GLY B 1 424 ? 1.778 -5.082 -3.596 1 93.44 424 GLY B N 1
ATOM 7080 C CA . GLY B 1 424 ? 0.815 -5.602 -2.637 1 93.44 424 GLY B CA 1
ATOM 7081 C C . GLY B 1 424 ? 1.067 -7.047 -2.26 1 93.44 424 GLY B C 1
ATOM 7082 O O . GLY B 1 424 ? 1.646 -7.805 -3.039 1 93.44 424 GLY B O 1
ATOM 7083 N N . GLY B 1 425 ? 0.873 -7.461 -1.144 1 93.62 425 GLY B N 1
ATOM 7084 C CA . GLY B 1 425 ? 1.042 -8.828 -0.674 1 93.62 425 GLY B CA 1
ATOM 7085 C C . GLY B 1 425 ? -0.175 -9.359 0.055 1 93.62 425 GLY B C 1
ATOM 7086 O O . GLY B 1 425 ? -0.771 -8.664 0.877 1 93.62 425 GLY B O 1
ATOM 7087 N N . TYR B 1 426 ? -0.471 -10.539 -0.36 1 93.56 426 TYR B N 1
ATOM 7088 C CA . TYR B 1 426 ? -1.658 -11.102 0.275 1 93.56 426 TYR B CA 1
ATOM 7089 C C . TYR B 1 426 ? -1.433 -12.555 0.662 1 93.56 426 TYR B C 1
ATOM 7091 O O . TYR B 1 426 ? -0.348 -13.102 0.443 1 93.56 426 TYR B O 1
ATOM 7099 N N . MET B 1 427 ? -2.338 -13.188 1.285 1 94.5 427 MET B N 1
ATOM 7100 C CA . MET B 1 427 ? -2.428 -14.5 1.931 1 94.5 427 MET B CA 1
ATOM 7101 C C . MET B 1 427 ? -2.467 -14.352 3.447 1 94.5 427 MET B C 1
ATOM 7103 O O . MET B 1 427 ? -1.807 -13.477 4.012 1 94.5 427 MET B O 1
ATOM 7107 N N . GLY B 1 428 ? -3.273 -15.188 4.09 1 94.69 428 GLY B N 1
ATOM 7108 C CA . GLY B 1 428 ? -3.387 -15.109 5.535 1 94.69 428 GLY B CA 1
ATOM 7109 C C . GLY B 1 428 ? -3.705 -13.711 6.035 1 94.69 428 GLY B C 1
ATOM 7110 O O . GLY B 1 428 ? -4.629 -13.07 5.535 1 94.69 428 GLY B O 1
ATOM 7111 N N . LYS B 1 429 ? -2.951 -13.273 7 1 96.5 429 LYS B N 1
ATOM 7112 C CA . LYS B 1 429 ? -3.203 -11.977 7.609 1 96.5 429 LYS B CA 1
ATOM 7113 C C . LYS B 1 429 ? -2.918 -10.844 6.625 1 96.5 429 LYS B C 1
ATOM 7115 O O . LYS B 1 429 ? -3.561 -9.789 6.68 1 96.5 429 LYS B O 1
ATOM 7120 N N . ASP B 1 430 ? -1.969 -11.055 5.738 1 96.81 430 ASP B N 1
ATOM 7121 C CA . ASP B 1 430 ? -1.643 -10.016 4.762 1 96.81 430 ASP B CA 1
ATOM 7122 C C . ASP B 1 430 ? -2.83 -9.734 3.846 1 96.81 430 ASP B C 1
ATOM 7124 O O . ASP B 1 430 ? -3.018 -8.602 3.398 1 96.81 430 ASP B O 1
ATOM 7128 N N . SER B 1 431 ? -3.656 -10.719 3.574 1 97 431 SER B N 1
ATOM 7129 C CA . SER B 1 431 ? -4.879 -10.5 2.809 1 97 431 SER B CA 1
ATOM 7130 C C . SER B 1 431 ? -5.844 -9.586 3.557 1 97 431 SER B C 1
ATOM 7132 O O . SER B 1 431 ? -6.496 -8.734 2.951 1 97 431 SER B O 1
ATOM 7134 N N . TYR B 1 432 ? -5.922 -9.836 4.914 1 98.12 432 TYR B N 1
ATOM 7135 C CA . TYR B 1 432 ? -6.703 -8.961 5.777 1 98.12 432 TYR B CA 1
ATOM 7136 C C . TYR B 1 432 ? -6.156 -7.539 5.746 1 98.12 432 TYR B C 1
ATOM 7138 O O . TYR B 1 432 ? -6.91 -6.578 5.582 1 98.12 432 TYR B O 1
ATOM 7146 N N . ASN B 1 433 ? -4.91 -7.414 5.77 1 97.5 433 ASN B N 1
ATOM 7147 C CA . ASN B 1 433 ? -4.246 -6.121 5.914 1 97.5 433 ASN B CA 1
ATOM 7148 C C . ASN B 1 433 ? -4.445 -5.25 4.676 1 97.5 433 ASN B C 1
ATOM 7150 O O . ASN B 1 433 ? -4.609 -4.035 4.789 1 97.5 433 ASN B O 1
ATOM 7154 N N . ILE B 1 434 ? -4.434 -5.766 3.48 1 97.12 434 ILE B N 1
ATOM 7155 C CA . ILE B 1 434 ? -4.488 -4.941 2.277 1 97.12 434 ILE B CA 1
ATOM 7156 C C . ILE B 1 434 ? -5.875 -4.312 2.145 1 97.12 434 ILE B C 1
ATOM 7158 O O . ILE B 1 434 ? -6.051 -3.326 1.427 1 97.12 434 ILE B O 1
ATOM 7162 N N . PHE B 1 435 ? -6.867 -4.852 2.916 1 98.38 435 PHE B N 1
ATOM 7163 C CA . PHE B 1 435 ? -8.219 -4.324 2.824 1 98.38 435 PHE B CA 1
ATOM 7164 C C . PHE B 1 435 ? -8.586 -3.533 4.074 1 98.38 435 PHE B C 1
ATOM 7166 O O . PHE B 1 435 ? -9.742 -3.18 4.277 1 98.38 435 PHE B O 1
ATOM 7173 N N . THR B 1 436 ? -7.562 -3.238 4.871 1 97.31 436 THR B N 1
ATOM 7174 C CA . THR B 1 436 ? -7.785 -2.545 6.137 1 97.31 436 THR B CA 1
ATOM 7175 C C . THR B 1 436 ? -6.992 -1.243 6.188 1 97.31 436 THR B C 1
ATOM 7177 O O . THR B 1 436 ? -5.844 -1.191 5.742 1 97.31 436 THR B O 1
ATOM 7180 N N . HIS B 1 437 ? -7.645 -0.234 6.648 1 96.88 437 HIS B N 1
ATOM 7181 C CA . HIS B 1 437 ? -6.996 1.025 6.992 1 96.88 437 HIS B CA 1
ATOM 7182 C C . HIS B 1 437 ? -6.629 1.067 8.469 1 96.88 437 HIS B C 1
ATOM 7184 O O . HIS B 1 437 ? -7.469 0.805 9.336 1 96.88 437 HIS B O 1
ATOM 7190 N N . ARG B 1 438 ? -5.363 1.326 8.797 1 97 438 ARG B N 1
ATOM 7191 C CA . ARG B 1 438 ? -4.891 1.516 10.164 1 97 438 ARG B CA 1
ATOM 7192 C C . ARG B 1 438 ? -5.129 2.947 10.633 1 97 438 ARG B C 1
ATOM 7194 O O . ARG B 1 438 ? -4.391 3.859 10.258 1 97 438 ARG B O 1
ATOM 7201 N N . ARG B 1 439 ? -6.188 3.109 11.359 1 97.06 439 ARG B N 1
ATOM 7202 C CA . ARG B 1 439 ? -6.633 4.418 11.82 1 97.06 439 ARG B CA 1
ATOM 7203 C C . ARG B 1 439 ? -6.039 4.75 13.188 1 97.06 439 ARG B C 1
ATOM 7205 O O . ARG B 1 439 ? -6.461 4.199 14.203 1 97.06 439 ARG B O 1
ATOM 7212 N N . GLY B 1 440 ? -5.043 5.664 13.211 1 97.38 440 GLY B N 1
ATOM 7213 C CA . GLY B 1 440 ? -4.438 6.074 14.469 1 97.38 440 GLY B CA 1
ATOM 7214 C C . GLY B 1 440 ? -5.371 6.895 15.336 1 97.38 440 GLY B C 1
ATOM 7215 O O . GLY B 1 440 ? -6.156 7.699 14.836 1 97.38 440 GLY B O 1
ATOM 7216 N N . TYR B 1 441 ? -5.242 6.711 16.625 1 97.69 441 TYR B N 1
ATOM 7217 C CA . TYR B 1 441 ? -6.066 7.41 17.609 1 97.69 441 TYR B CA 1
ATOM 7218 C C . TYR B 1 441 ? -5.23 7.848 18.812 1 97.69 441 TYR B C 1
ATOM 7220 O O . TYR B 1 441 ? -4.355 7.109 19.266 1 97.69 441 TYR B O 1
ATOM 7228 N N . ILE B 1 442 ? -5.465 9.039 19.25 1 97.75 442 ILE B N 1
ATOM 7229 C CA . ILE B 1 442 ? -4.934 9.484 20.531 1 97.75 442 ILE B CA 1
ATOM 7230 C C . ILE B 1 442 ? -6.004 10.266 21.281 1 97.75 442 ILE B C 1
ATOM 7232 O O . ILE B 1 442 ? -6.941 10.789 20.688 1 97.75 442 ILE B O 1
ATOM 7236 N N . ASN B 1 443 ? -5.93 10.297 22.562 1 97.94 443 ASN B N 1
ATOM 7237 C CA . ASN B 1 443 ? -6.727 11.102 23.469 1 97.94 443 ASN B CA 1
ATOM 7238 C C . ASN B 1 443 ? -5.844 11.883 24.438 1 97.94 443 ASN B C 1
ATOM 7240 O O . ASN B 1 443 ? -5.258 11.305 25.359 1 97.94 443 ASN B O 1
ATOM 7244 N N . VAL B 1 444 ? -5.762 13.188 24.281 1 97.31 444 VAL B N 1
ATOM 7245 C CA . VAL B 1 444 ? -4.863 14.016 25.078 1 97.31 444 VAL B CA 1
ATOM 7246 C C . VAL B 1 444 ? -5.574 14.484 26.344 1 97.31 444 VAL B C 1
ATOM 7248 O O . VAL B 1 444 ? -6.5 15.297 26.266 1 97.31 444 VAL B O 1
ATOM 7251 N N . PRO B 1 445 ? -5.082 14.125 27.453 1 95.56 445 PRO B N 1
ATOM 7252 C CA . PRO B 1 445 ? -5.762 14.469 28.703 1 95.56 445 PRO B CA 1
ATOM 7253 C C . PRO B 1 445 ? -5.699 15.961 29.016 1 95.56 445 PRO B C 1
ATOM 7255 O O . PRO B 1 445 ? -4.68 16.609 28.75 1 95.56 445 PRO B O 1
ATOM 7258 N N . THR B 1 446 ? -6.777 16.453 29.656 1 93.5 446 THR B N 1
ATOM 7259 C CA . THR B 1 446 ? -6.855 17.859 30.062 1 93.5 446 THR B CA 1
ATOM 7260 C C . THR B 1 446 ? -5.762 18.188 31.078 1 93.5 446 THR B C 1
ATOM 7262 O O . THR B 1 446 ? -5.262 19.312 31.125 1 93.5 446 THR B O 1
ATOM 7265 N N . GLU B 1 447 ? -5.348 17.188 31.812 1 91.75 447 GLU B N 1
ATOM 7266 C CA . GLU B 1 447 ? -4.363 17.359 32.875 1 91.75 447 GLU B CA 1
ATOM 7267 C C . GLU B 1 447 ? -3 17.75 32.312 1 91.75 447 GLU B C 1
ATOM 7269 O O . GLU B 1 447 ? -2.129 18.219 33.031 1 91.75 447 GLU B O 1
ATOM 7274 N N . MET B 1 448 ? -2.818 17.578 31.016 1 91.62 448 MET B N 1
ATOM 7275 C CA . MET B 1 448 ? -1.542 17.891 30.391 1 91.62 448 MET B CA 1
ATOM 7276 C C . MET B 1 448 ? -1.435 19.375 30.062 1 91.62 448 MET B C 1
ATOM 7278 O O . MET B 1 448 ? -0.352 19.875 29.75 1 91.62 448 MET B O 1
ATOM 7282 N N . GLU B 1 449 ? -2.447 20.109 30.219 1 92.56 449 GLU B N 1
ATOM 7283 C CA . GLU B 1 449 ? -2.531 21.484 29.719 1 92.56 449 GLU B CA 1
ATOM 7284 C C . GLU B 1 449 ? -1.438 22.359 30.328 1 92.56 449 GLU B C 1
ATOM 7286 O O . GLU B 1 449 ? -0.788 23.141 29.625 1 92.56 449 GLU B O 1
ATOM 7291 N N . PRO B 1 450 ? -1.13 22.219 31.609 1 89.75 450 PRO B N 1
ATOM 7292 C CA . PRO B 1 450 ? -0.057 23.062 32.156 1 89.75 450 PRO B CA 1
ATOM 7293 C C . PRO B 1 450 ? 1.291 22.797 31.484 1 89.75 450 PRO B C 1
ATOM 7295 O O . PRO B 1 450 ? 2.111 23.703 31.359 1 89.75 450 PRO B O 1
ATOM 7298 N N . PHE B 1 451 ? 1.453 21.625 31 1 87.25 451 PHE B N 1
ATOM 7299 C CA . PHE B 1 451 ? 2.713 21.25 30.359 1 87.25 451 PHE B CA 1
ATOM 7300 C C . PHE B 1 451 ? 2.785 21.781 28.938 1 87.25 451 PHE B C 1
ATOM 7302 O O . PHE B 1 451 ? 3.861 21.797 28.328 1 87.25 451 PHE B O 1
ATOM 7309 N N . TYR B 1 452 ? 1.606 22.203 28.438 1 90.88 452 TYR B N 1
ATOM 7310 C CA . TYR B 1 452 ? 1.549 22.672 27.062 1 90.88 452 TYR B CA 1
ATOM 7311 C C . TYR B 1 452 ? 1.451 24.188 27 1 90.88 452 TYR B C 1
ATOM 7313 O O . TYR B 1 452 ? 1.226 24.766 25.938 1 90.88 452 TYR B O 1
ATOM 7321 N N . ALA B 1 453 ? 1.629 24.844 28.047 1 91.19 453 ALA B N 1
ATOM 7322 C CA . ALA B 1 453 ? 1.39 26.281 28.172 1 91.19 453 ALA B CA 1
ATOM 7323 C C . ALA B 1 453 ? 2.248 27.062 27.172 1 91.19 453 ALA B C 1
ATOM 7325 O O . ALA B 1 453 ? 1.789 28.031 26.578 1 91.19 453 ALA B O 1
ATOM 7326 N N . TYR B 1 454 ? 3.396 26.547 26.891 1 94.94 454 TYR B N 1
ATOM 7327 C CA . TYR B 1 454 ? 4.359 27.297 26.094 1 94.94 454 TYR B CA 1
ATOM 7328 C C . TYR B 1 454 ? 4.102 27.094 24.594 1 94.94 454 TYR B C 1
ATOM 7330 O O . TYR B 1 454 ? 4.75 27.734 23.766 1 94.94 454 TYR B O 1
ATOM 7338 N N . ARG B 1 455 ? 3.104 26.25 24.203 1 96.19 455 ARG B N 1
ATOM 7339 C CA . ARG B 1 455 ? 2.893 26 22.781 1 96.19 455 ARG B CA 1
ATOM 7340 C C . ARG B 1 455 ? 1.998 27.078 22.172 1 96.19 455 ARG B C 1
ATOM 7342 O O . ARG B 1 455 ? 1.903 27.188 20.953 1 96.19 455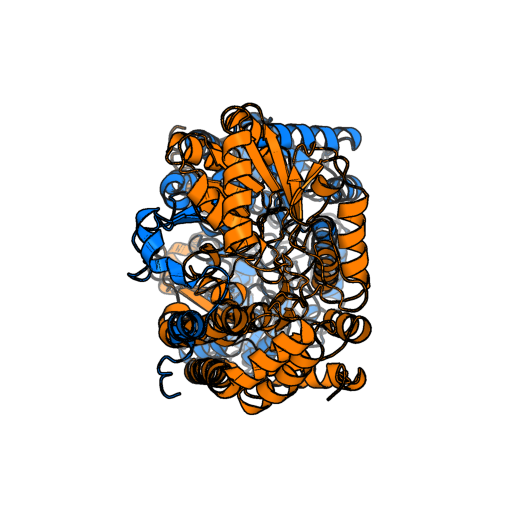 ARG B O 1
ATOM 7349 N N . TYR B 1 456 ? 1.379 27.938 23 1 97.06 456 TYR B N 1
ATOM 7350 C CA . TYR B 1 456 ? 0.371 28.875 22.531 1 97.06 456 TYR B CA 1
ATOM 7351 C C . TYR B 1 456 ? 1.002 30.203 22.156 1 97.06 456 TYR B C 1
ATOM 7353 O O . TYR B 1 456 ? 2.055 30.578 22.688 1 97.06 456 TYR B O 1
ATOM 7361 N N . LEU B 1 457 ? 0.36 30.922 21.25 1 94.88 457 LEU B N 1
ATOM 7362 C CA . LEU B 1 457 ? 0.68 32.312 20.938 1 94.88 457 LEU B CA 1
ATOM 7363 C C . LEU B 1 457 ? 0.346 33.219 22.125 1 94.88 457 LEU B C 1
ATOM 7365 O O . LEU B 1 457 ? -0.558 32.906 22.906 1 94.88 457 LEU B O 1
ATOM 7369 N N . PRO B 1 458 ? 0.963 34.344 22.219 1 95.44 458 PRO B N 1
ATOM 7370 C CA . PRO B 1 458 ? 2.146 34.75 21.453 1 95.44 458 PRO B CA 1
ATOM 7371 C C . PRO B 1 458 ? 3.424 34.062 21.938 1 95.44 458 PRO B C 1
ATOM 7373 O O . PRO B 1 458 ? 3.596 33.844 23.125 1 95.44 458 PRO B O 1
ATOM 7376 N N . TYR B 1 459 ? 4.238 33.875 21.047 1 94.62 459 TYR B N 1
ATOM 7377 C CA . TYR B 1 459 ? 5.508 33.25 21.391 1 94.62 459 TYR B CA 1
ATOM 7378 C C . TYR B 1 459 ? 6.453 34.25 22.047 1 94.62 459 TYR B C 1
ATOM 7380 O O . TYR B 1 459 ? 6.477 35.406 21.672 1 94.62 459 TYR B O 1
ATOM 7388 N N . SER B 1 460 ? 7.152 33.781 23.047 1 94.31 460 SER B N 1
ATOM 7389 C CA . SER B 1 460 ? 8.164 34.594 23.75 1 94.31 460 SER B CA 1
ATOM 7390 C C . SER B 1 460 ? 9.539 33.938 23.625 1 94.31 460 SER B C 1
ATOM 7392 O O . SER B 1 460 ? 9.672 32.812 23.109 1 94.31 460 SER B O 1
ATOM 7394 N N . GLU B 1 461 ? 10.555 34.719 23.984 1 96.06 461 GLU B N 1
ATOM 7395 C CA . GLU B 1 461 ? 11.898 34.125 24.031 1 96.06 461 GLU B CA 1
ATOM 7396 C C . GLU B 1 461 ? 11.961 32.906 24.938 1 96.06 461 GLU B C 1
ATOM 7398 O O . GLU B 1 461 ? 12.648 31.938 24.641 1 96.06 461 GLU B O 1
ATOM 7403 N N . GLU B 1 462 ? 11.25 33.062 26 1 96.06 462 GLU B N 1
ATOM 7404 C CA . GLU B 1 462 ? 11.195 31.953 26.953 1 96.06 462 GLU B CA 1
ATOM 7405 C C . GLU B 1 462 ? 10.516 30.719 26.344 1 96.06 462 GLU B C 1
ATOM 7407 O O . GLU B 1 462 ? 11.023 29.609 26.469 1 96.06 462 GLU B O 1
ATOM 7412 N N . SER B 1 463 ? 9.375 30.953 25.75 1 96.25 463 SER B N 1
ATOM 7413 C CA . SER B 1 463 ? 8.68 29.812 25.141 1 96.25 463 SER B CA 1
ATOM 7414 C C . SER B 1 463 ? 9.508 29.188 24.031 1 96.25 463 SER B C 1
ATOM 7416 O O . SER B 1 463 ? 9.523 27.969 23.875 1 96.25 463 SER B O 1
ATOM 7418 N N . TYR B 1 464 ? 10.219 29.984 23.172 1 97.12 464 TYR B N 1
ATOM 7419 C CA . TYR B 1 464 ? 11.109 29.469 22.141 1 97.12 464 TYR B CA 1
ATOM 7420 C C . TYR B 1 464 ? 12.172 28.547 22.75 1 97.12 464 TYR B C 1
ATOM 7422 O O . TYR B 1 464 ? 12.367 27.422 22.266 1 97.12 464 TYR B O 1
ATOM 7430 N N . LYS B 1 465 ? 12.797 29.031 23.828 1 96.75 465 LYS B N 1
ATOM 7431 C CA . LYS B 1 465 ? 13.875 28.266 24.469 1 96.75 465 LYS B CA 1
ATOM 7432 C C . LYS B 1 465 ? 13.359 26.938 25 1 96.75 465 LYS B C 1
ATOM 7434 O O . LYS B 1 465 ? 13.992 25.891 24.812 1 96.75 465 LYS B O 1
ATOM 7439 N N . VAL B 1 466 ? 12.219 26.984 25.609 1 95.88 466 VAL B N 1
ATOM 7440 C CA . VAL B 1 466 ? 11.664 25.797 26.234 1 95.88 466 VAL B CA 1
ATOM 7441 C C . VAL B 1 466 ? 11.195 24.812 25.172 1 95.88 466 VAL B C 1
ATOM 7443 O O . VAL B 1 466 ? 11.516 23.625 25.219 1 95.88 466 VAL B O 1
ATOM 7446 N N . MET B 1 467 ? 10.508 25.328 24.188 1 96.38 467 MET B N 1
ATOM 7447 C CA . MET B 1 467 ? 9.82 24.484 23.219 1 96.38 467 MET B CA 1
ATOM 7448 C C . MET B 1 467 ? 10.812 23.891 22.219 1 96.38 467 MET B C 1
ATOM 7450 O O . MET B 1 467 ? 10.523 22.875 21.578 1 96.38 467 MET B O 1
ATOM 7454 N N . THR B 1 468 ? 11.992 24.438 21.969 1 97.38 468 THR B N 1
ATOM 7455 C CA . THR B 1 468 ? 12.906 24 20.922 1 97.38 468 THR B CA 1
ATOM 7456 C C . THR B 1 468 ? 14.055 23.188 21.516 1 97.38 468 THR B C 1
ATOM 7458 O O . THR B 1 468 ? 15.008 22.844 20.812 1 97.38 468 THR B O 1
ATOM 7461 N N . GLN B 1 469 ? 13.938 22.812 22.766 1 95.88 469 GLN B N 1
ATOM 7462 C CA . GLN B 1 469 ? 14.977 22.031 23.438 1 95.88 469 GLN B CA 1
ATOM 7463 C C . GLN B 1 469 ? 15.164 20.672 22.734 1 95.88 469 GLN B C 1
ATOM 7465 O O . GLN B 1 469 ? 16.281 20.156 22.688 1 95.88 469 GLN B O 1
ATOM 7470 N N . GLY B 1 470 ? 14.062 20.203 22.219 1 94.81 470 GLY B N 1
ATOM 7471 C CA . GLY B 1 470 ? 14.117 18.891 21.578 1 94.81 470 GLY B CA 1
ATOM 7472 C C . GLY B 1 470 ? 14.977 18.891 20.328 1 94.81 470 GLY B C 1
ATOM 7473 O O . GLY B 1 470 ? 15.398 17.828 19.859 1 94.81 470 GLY B O 1
ATOM 7474 N N . ALA B 1 471 ? 15.258 20.016 19.75 1 97.5 471 ALA B N 1
ATOM 7475 C CA . ALA B 1 471 ? 16.047 20.141 18.531 1 97.5 471 ALA B CA 1
ATOM 7476 C C . ALA B 1 471 ? 17.547 20.156 18.844 1 97.5 471 ALA B C 1
ATOM 7478 O O . ALA B 1 471 ? 18.375 20.094 17.938 1 97.5 471 ALA B O 1
ATOM 7479 N N . ARG B 1 472 ? 17.859 20.125 20.141 1 96.69 472 ARG B N 1
ATOM 7480 C CA . ARG B 1 472 ? 19.266 20.266 20.531 1 96.69 472 ARG B CA 1
ATOM 7481 C C . ARG B 1 472 ? 19.75 19.047 21.312 1 96.69 472 ARG B C 1
ATOM 7483 O O . ARG B 1 472 ? 20.688 19.141 22.109 1 96.69 472 ARG B O 1
ATOM 7490 N N . VAL B 1 473 ? 19.125 18 21.078 1 96.12 473 VAL B N 1
ATOM 7491 C CA . VAL B 1 473 ? 19.516 16.766 21.719 1 96.12 473 VAL B CA 1
ATOM 7492 C C . VAL B 1 473 ? 20.859 16.297 21.172 1 96.12 473 VAL B C 1
ATOM 7494 O O . VAL B 1 473 ? 21.266 16.703 20.078 1 96.12 473 VAL B O 1
ATOM 7497 N N . LYS B 1 474 ? 21.562 15.438 21.953 1 96.94 474 LYS B N 1
ATOM 7498 C CA . LYS B 1 474 ? 22.828 14.867 21.5 1 96.94 474 LYS B CA 1
ATOM 7499 C C . LYS B 1 474 ? 22.594 13.836 20.391 1 96.94 474 LYS B C 1
ATOM 7501 O O . LYS B 1 474 ? 21.766 12.938 20.531 1 96.94 474 LYS B O 1
ATOM 7506 N N . ILE B 1 475 ? 23.266 14.016 19.297 1 97.69 475 ILE B N 1
ATOM 7507 C CA . ILE B 1 475 ? 23.219 13.078 18.188 1 97.69 475 ILE B CA 1
ATOM 7508 C C . ILE B 1 475 ? 24.359 12.078 18.297 1 97.69 475 ILE B C 1
ATOM 7510 O O . ILE B 1 475 ? 25.531 12.477 18.422 1 97.69 475 ILE B O 1
ATOM 7514 N N . PRO B 1 476 ? 24.078 10.836 18.344 1 95.94 476 PRO B N 1
ATOM 7515 C CA . PRO B 1 476 ? 25.125 9.82 18.438 1 95.94 476 PRO B CA 1
ATOM 7516 C C . PRO B 1 476 ? 26.156 9.938 17.312 1 95.94 476 PRO B C 1
ATOM 7518 O O . PRO B 1 476 ? 25.859 10.523 16.266 1 95.94 476 PRO B O 1
ATOM 7521 N N . GLU B 1 477 ? 27.312 9.406 17.547 1 90.81 477 GLU B N 1
ATOM 7522 C CA . GLU B 1 477 ? 28.328 9.352 16.5 1 90.81 477 GLU B CA 1
ATOM 7523 C C . GLU B 1 477 ? 27.969 8.352 15.414 1 90.81 477 GLU B C 1
ATOM 7525 O O . GLU B 1 477 ? 27.328 7.328 15.695 1 90.81 477 GLU B O 1
ATOM 7530 N N . ALA B 1 478 ? 28.25 8.758 14.305 1 78.94 478 ALA B N 1
ATOM 7531 C CA . ALA B 1 478 ? 27.906 7.938 13.148 1 78.94 478 ALA B CA 1
ATOM 7532 C C . ALA B 1 478 ? 28.797 6.699 13.07 1 78.94 478 ALA B C 1
ATOM 7534 O O . ALA B 1 478 ? 29.984 6.758 13.414 1 78.94 478 ALA B O 1
#

Secondary structure (DSSP, 8-state):
--S----PPPGGGHHHHHHHHHHHHHTTTT-SHHHHHHHHHHHHHHHHTTHHHHHHHHHHHH---HHHHIIIIIHHHHHHHHHHHHHHHHHHSPB-----GGGTTS--EEEEEE--SEEEE--SSSTTHHHHHHHHHHHHHT--EEEE--TTSHHHHHHHHHHHHHHS-TTTEEE---SHHHHHHHHTS--SEEEEES-HHHHHHHHHHHHTTT--EEEE-----EEEE-TTS-HHHHHHHHHHHHHGGGG--TTS--EEEEEGGGHHHHHHHHHHHHHHH-SS-TTSTT------SSHHHHHHHHHHHHH--SEEEE---EETTTTEE--EEEES--TTSGGGTS---SSEEEEEEESSHHHHHHHHHTSPPPSEEEEE-S-HHHHHHHHHH---SEEEESSSSGGGG-TTS-B---GGGEE--BSHHHHHHHTEEEEEEEE--GGGGGGGGGGSSSP-HHHHHHHTGGGGPPPPP-/--S----PPPGGGHHHHHHHHHHHHHTTTT-SHHHHHHHHHHHHHHHHTTHHHHHHHHHHHH---HHHHIIIIIHHHHHHHHHHHHHHHHHHSPB-----GGGTTS--EEEEEE--SEEEE--SSSTTHHHHHHHHHHHHHT--EEEE--TTSHHHHHHHHHHHHHHS-TTTEEE---SHHHHHHHHTS--SEEEEES-HHHHHHHHHHHHTTT--EEEE-----EEEE-TTS-HHHHHHHHHHHHHGGGG--TTS--EEEEEGGGHHHHHHHHHHHHHHH-SS-TTSTT------SSHHHHHHHHHHHHH--SEEEE---EETTTTEE--EEEES--TTSGGGTS---SSEEEEEEESSHHHHHHHHHTSPPPSEEEEE-S-HHHHHHHHHH---SEEEESSSSGGGG-TTS-B---GGGEE--BSHHHHHHHTEEEEEEEE--GGGGGGGGGGSSSP-HHHHHHHTGGGGPPPPP-

Nearest PDB structures (foldseek):
  8bb8-assembly1_A  TM=9.785E-01  e=1.608E-52  Homo sapiens
  4l2o-assembly1_B  TM=9.776E-01  e=2.150E-51  Homo sapiens
  1ad3-assembly1_B  TM=9.739E-01  e=3.376E-51  Rattus norvegicus
  4qgk-assembly1_B  TM=9.715E-01  e=6.275E-51  Homo sapiens
  6k0z-assembly1_A  TM=9.560E-01  e=3.633E-49  Staphylococcus aureus

Sequence (956 aa):
MSCNNLQYTPLSEIPEIYARVTKTFKAGTTRPLSYRRHQLLQLARMMQENIVTIEDALLADLGKQRQESTVTELTPIIQGSINAAESLEEWAKPEKPKVEAWRSSWDTTIYHVPKGVVLLISPWNYPIILTFLGLIGAIAAGCPTVIKPSECTPTVAAVMADLVPKYLDPAAYAVVNGAVEETKMLLDLQWGHIFFTGSTRIGRIVATAAAKYVTPVTLELGGKSPVIVSPDYDLELAAKRILYGKVQNVGQLCVSPDYVLVPRSVYKPFVEALKKTYASFFPTDPLDKESKWGKIVNEPNYRRVKGLIEETKGDVILGGKWDDTRLRVALTVVSEVKLNDPLMEEELFGPILPIVEVEDVDEAVQIVADRPYPLVIYTFSNSNEVKEKITNRTNSGTFVFNDTQMQLAVHEIPFGGHGESGYGGYMGKDSYNIFTHRRGYINVPTEMEPFYAYRYLPYSEESYKVMTQGARVKIPEAMSCNNLQYTPLSEIPEIYARVTKTFKAGTTRPLSYRRHQLLQLARMMQENIVTIEDALLADLGKQRQESTVTELTPIIQGSINAAESLEEWAKPEKPKVEAWRSSWDTTIYHVPKGVVLLISPWNYPIILTFLGLIGAIAAGCPTVIKPSECTPTVAAVMADLVPKYLDPAAYAVVNGAVEETKMLLDLQWGHIFFTGSTRIGRIVATAAAKYVTPVTLELGGKSPVIVSPDYDLELAAKRILYGKVQNVGQLCVSPDYVLVPRSVYKPFVEALKKTYASFFPTDPLDKESKWGKIVNEPNYRRVKGLIEETKGDVILGGKWDDTRLRVALTVVSEVKLNDPLMEEELFGPILPIVEVEDVDEAVQIVADRPYPLVIYTFSNSNEVKEKITNRTNSGTFVFNDTQMQLAVHEIPFGGHGESGYGGYMGKDSYNIFTHRRGYINVPTEMEPFYAYRYLPYSEESYKVMTQGARVKIPEA

InterPro domains:
  IPR012394 Aldehyde dehydrogenase NAD(P)-dependent [PIRSF036492] (14-470)
  IPR012394 Aldehyde dehydrogenase NAD(P)-dependent [PTHR43570] (12-468)
  IPR015590 Aldehyde dehydrogenase domain [PF00171] (14-437)
  IPR016161 Aldehyde/histidinol dehydrogenase [SSF53720] (13-454)
  IPR016162 Aldehyde dehydrogenase, N-terminal [G3DSA:3.40.605.10] (23-439)
  IPR016163 Aldehyde dehydrogenase, C-terminal [G3DSA:3.40.309.10] (223-421)
  IPR029510 Aldehyde dehydrogenase, glutamic acid active site [PS00687] (219-226)

Foldseek 3Di:
DPPDPQDFDPLVCLVVLVVLQQVCVVVCVLVDLVLLLQLLQLQLCLLVVCLVLLLVLCCVQWLAHSCLLCVVFRVCSNVQSNLLSVCLCVLQPKDDDDDDPVANVFSWIWGKAFLEAEEEEAEDLRQRRSFRLLVSLCSSSRHQYEYETDVLSRSNLNSCQVRCVVRHPSSRYHYGYDDDSSVVSVLQDAGSEYEYEEALVVVVVSVVSNVVNVHHYFYQYAFLAEEEEAPAFDLLLVLLQLLVQCQRSQNLDRQHHLEYEYEPVCQVVNVVSNVVNLCVVPVDFCPDPPHSRIADSDDVLLVLLLVLLVQFPFAFPDFNDADNVRRGGGQTETEPGDCPTPSNPDRNSHRYYYYHYDNHLVRVLVVQLPDFAGQEYEYEHPDPVSVVSNVPRGHHQYYYYSHGPCVSVVQVDFRHTDGSSTDQTHGRSSSNVVRIDTHIDTHDDPVCVVVCVLVDPPHDPVSCVVVCVVVVDDDDDD/DPPDPQDFDPLVCLVVLVVLQQVCVVVCVLVDLVQLLQLLQLQLCLLVVCLVLLLVLCCVQWLAHSVLLCVQFRVCSNVQSNLLSVCLCVLQPKDDDDDDPVANVFSWIWGKAFLEAEEEEAEDLRQRRSFRLLVSLCSSSRHQYEYETDVLSRSNLNSCQVRCVVRHPSSRYHYGYDDDVSVVSVLQDAGSEYEYEEALVVVVVSVVSNVVNVHHYFYQYAFQAEEEEAPAFDLLLVLLQLLVQCQRSQNLDRQHHLEYEYEPVCQVVNVVSNVVNLCVVPVDFCPDPPHSGIADSDDVLLVLLLVLLVQFPFAFPDFNDADNVRRGGGQTETEPGDCPTPSNPDRNSHRYYYYHYDNHLVRVLVVQLPDFAGQEYEYEHPDPVSVVSNVVRGHHQYYYYSHGPCVSVVQVDFRGTDGSSTDQTHGRSSSNVVRIDTHIDTHDDPVCVVVCVLVDPPHDPVSCVVVCVVVVDDDDDD

Radius of gyration: 29.77 Å; Cα contacts (8 Å, |Δi|>4): 2146; chains: 2; bounding box: 58×89×67 Å

Solvent-accessible surface area (backbone atoms only — not comparable to full-atom values): 47641 Å² total; per-residue (Å²): 134,70,104,57,83,56,73,58,52,58,71,82,49,50,64,53,52,51,49,45,25,47,50,36,51,76,70,47,65,38,65,48,66,68,52,26,31,34,44,28,38,29,50,21,45,52,43,54,77,35,47,66,63,50,33,52,22,41,30,71,40,34,33,40,45,54,51,58,42,37,48,70,26,43,20,52,40,32,50,48,17,48,52,47,42,73,38,41,67,70,74,54,49,63,42,66,65,87,64,62,77,93,56,61,80,18,65,51,31,33,38,64,37,45,49,41,41,30,40,39,36,20,37,56,70,54,49,59,33,61,39,47,50,54,45,47,10,26,37,69,30,33,23,28,35,40,34,32,48,27,60,71,22,29,48,43,39,46,50,48,57,60,47,46,54,73,50,36,61,58,56,33,40,46,68,45,38,38,57,71,68,50,48,53,56,58,48,72,51,87,44,37,30,39,41,38,38,46,49,46,71,57,47,28,52,51,40,34,42,29,12,79,55,46,29,52,67,33,32,40,32,39,19,62,7,42,28,41,45,37,88,75,34,64,46,54,59,48,29,41,38,47,50,52,31,23,54,44,67,43,10,35,37,55,68,19,51,37,35,36,35,29,24,57,91,45,37,66,65,35,53,50,24,36,52,53,40,48,45,57,45,36,81,52,59,56,76,38,90,84,38,80,52,38,30,46,65,44,66,69,60,32,52,51,48,53,48,45,69,70,63,38,81,37,46,72,76,38,64,77,48,68,40,82,91,71,34,27,61,33,62,20,34,26,36,73,34,52,82,85,30,67,71,57,71,57,63,66,62,31,34,51,39,40,31,27,73,30,80,35,63,66,53,42,48,48,56,58,45,75,43,78,34,14,28,30,39,30,33,33,58,76,48,66,66,58,51,50,50,48,66,74,57,40,69,38,8,29,39,33,33,48,48,50,67,59,68,77,75,40,44,81,38,44,50,32,19,29,53,64,3,18,35,55,44,30,38,56,66,36,22,26,48,76,32,37,40,67,27,17,33,39,36,47,57,77,85,49,48,77,80,48,59,58,78,45,59,63,79,42,74,65,31,36,57,62,61,39,47,67,45,67,59,88,72,73,84,108,136,69,102,58,82,56,72,57,52,58,71,83,47,50,63,52,52,50,50,44,23,47,50,36,50,74,71,47,65,38,66,47,66,68,53,26,32,35,45,28,38,29,50,21,46,52,44,51,78,34,47,67,62,50,32,50,22,41,30,70,40,34,34,39,47,54,52,59,42,36,48,69,26,42,19,54,40,32,50,47,16,48,52,47,43,72,37,41,68,69,72,54,50,62,42,67,65,88,63,60,77,94,55,61,80,19,63,51,33,33,38,65,37,44,49,42,42,30,39,38,39,22,37,56,69,52,48,60,32,62,39,46,50,56,44,47,10,26,37,69,29,31,23,28,34,41,34,31,49,29,62,71,22,27,48,43,40,46,50,48,57,60,47,47,55,74,49,36,61,58,56,32,39,48,67,46,39,36,56,68,67,49,48,54,56,57,50,71,52,86,46,37,30,38,40,38,38,46,49,47,71,58,46,28,52,52,40,34,43,28,12,79,56,46,29,53,70,33,33,41,32,40,19,61,8,43,29,40,45,38,88,76,32,63,45,53,59,48,31,42,36,47,49,53,31,23,54,44,67,44,10,38,38,57,67,19,52,38,34,35,34,29,24,57,92,44,37,65,64,35,52,52,25,36,53,53,40,48,45,58,44,37,81,52,59,56,77,38,90,86,38,86,52,38,31,46,65,44,67,71,60,33,51,52,48,52,46,47,67,70,63,38,81,38,45,72,76,38,63,77,46,68,38,82,88,71,35,27,61,33,62,22,35,26,36,73,33,54,81,86,28,68,71,57,71,56,61,67,62,30,33,51,40,40,32,29,73,29,80,36,62,66,52,42,49,48,55,57,45,73,43,80,36,14,28,29,40,29,34,33,59,75,47,67,66,57,52,50,49,47,65,72,58,40,70,38,8,28,39,34,32,48,48,50,66,59,69,78,76,38,45,80,37,42,49,31,20,30,54,65,4,18,34,56,44,28,38,57,66,36,21,27,49,76,32,37,39,65,27,15,34,40,34,47,58,78,85,49,47,78,80,48,59,60,77,46,59,61,79,43,73,65,30,36,58,63,62,40,48,67,45,66,60,90,74,73,83,107

Organism: Phanerochaete carnosa (strain HHB-10118-sp) (NCBI:txid650164)

pLDDT: mean 96.4, std 6.0, range [27.59, 98.94]